Protein AF-0000000086131409 (afdb_homodimer)

Nearest PDB structures (foldseek):
  6akz-assembly1_A  TM=8.730E-01  e=2.284E-27  Candida albicans SC5314
  7twe-assembly1_A  TM=8.478E-01  e=1.803E-23  Yersinia pestis CO92
  2dbi-assembly1_A  TM=8.399E-01  e=1.684E-21  Escherichia coli
  2dbn-assembly1_A  TM=8.312E-01  e=1.770E-21  Escherichia coli
  2csg-assembly1_A  TM=8.083E-01  e=3.557E-21  Salmonella enterica subsp. enterica serovar Typhimurium str. LT2

Solvent-accessible surface area (backbone atoms only — not comparable to full-atom values): 61219 Å² total; per-residue (Å²): 126,73,70,57,62,68,69,62,69,54,94,57,73,59,56,40,62,68,61,46,17,52,45,54,49,61,60,30,60,95,26,58,68,40,38,50,52,31,50,47,55,47,51,53,52,40,54,55,48,44,53,52,40,53,73,49,41,55,74,54,49,32,70,45,46,49,91,43,70,82,36,65,83,57,36,52,62,39,52,54,36,26,72,58,22,30,31,35,37,33,38,60,51,38,54,54,70,57,27,51,50,31,52,52,50,29,50,50,44,45,52,73,30,43,92,65,53,73,56,40,50,42,32,18,61,36,47,39,68,48,52,53,44,52,39,52,44,45,51,61,10,23,59,53,53,51,46,49,39,21,56,59,44,59,74,47,49,75,85,65,83,58,50,80,55,57,42,50,27,38,69,47,45,33,59,65,68,43,43,33,35,44,57,44,80,62,63,48,50,90,59,42,50,72,72,44,85,58,26,11,38,85,84,39,44,45,43,75,55,95,84,45,72,56,60,31,33,21,57,62,30,25,49,29,67,70,28,61,72,10,31,44,59,36,42,59,57,45,38,40,49,58,24,37,48,83,71,50,54,90,49,41,54,68,17,50,63,78,37,42,32,45,84,32,49,16,75,61,33,42,59,57,64,47,63,22,40,27,36,36,26,44,29,62,55,70,57,60,47,46,26,32,38,60,35,26,69,61,52,46,45,45,63,70,51,47,50,49,46,46,63,78,64,80,79,69,77,78,77,44,58,87,40,93,79,42,49,71,66,51,47,50,52,47,51,53,59,65,33,63,85,31,46,40,71,47,86,73,60,55,32,46,43,68,47,44,39,86,36,32,48,22,38,46,33,43,81,82,40,53,80,62,41,52,88,56,26,48,27,54,58,75,81,45,41,33,18,18,36,38,38,29,35,38,64,28,37,31,37,70,40,71,60,65,81,70,62,92,77,57,78,60,64,92,70,72,72,59,34,39,38,34,49,48,49,32,18,43,33,26,59,62,39,32,56,49,35,34,53,32,36,35,20,57,77,56,24,40,36,30,65,41,52,39,49,80,48,74,58,62,40,37,44,52,86,44,68,84,62,61,51,70,66,55,26,36,72,57,19,37,66,60,14,25,36,17,51,54,72,44,75,79,43,55,36,94,86,45,56,34,57,58,53,67,63,82,76,79,84,73,71,84,70,74,84,68,78,81,69,78,77,80,79,77,77,84,71,82,71,81,73,75,80,72,75,72,71,81,60,85,73,78,80,71,72,57,45,63,14,32,15,49,31,50,43,48,32,36,31,34,56,35,59,75,47,54,71,64,62,39,76,129,127,74,70,58,64,68,69,63,69,55,95,58,73,59,56,40,60,70,62,46,17,52,45,55,50,62,61,30,62,96,26,59,67,39,37,50,51,32,50,48,54,46,53,55,53,39,55,56,47,43,52,50,40,52,73,49,41,55,72,55,49,31,71,44,46,49,90,41,71,83,36,64,82,59,35,52,63,37,51,56,34,27,70,58,22,30,31,36,37,33,37,59,51,39,54,53,69,57,29,50,50,32,49,52,50,29,51,50,43,46,53,76,30,43,92,65,53,73,56,39,50,42,30,20,60,34,46,39,67,46,52,52,45,52,38,51,43,45,51,60,10,24,58,52,54,51,46,49,39,21,57,58,43,60,74,47,48,73,86,66,83,58,53,81,54,59,42,51,27,39,70,48,46,33,57,65,70,42,43,33,35,42,56,46,80,63,63,47,51,90,57,42,51,73,70,44,85,55,28,13,36,87,83,40,40,44,44,73,54,95,85,44,69,56,61,31,33,22,56,61,29,24,50,28,66,70,29,61,73,10,31,44,58,35,43,58,59,45,38,41,49,58,25,36,49,85,70,50,57,90,49,40,54,68,16,53,62,77,36,43,31,46,84,32,48,17,73,61,33,42,60,58,64,45,63,22,41,27,37,36,27,44,31,60,53,71,58,60,46,48,27,32,37,60,34,25,70,60,53,47,46,45,64,69,50,47,50,50,46,44,64,76,63,79,79,69,78,77,78,44,58,88,39,90,81,41,48,72,65,50,46,50,53,47,52,52,60,66,33,62,86,30,45,41,72,48,88,71,61,53,32,47,43,67,46,43,39,85,36,32,48,22,38,45,33,43,82,80,39,52,80,62,41,50,87,55,28,46,30,54,60,73,81,45,43,31,17,19,36,40,38,30,34,39,63,29,36,31,37,66,41,70,61,63,81,69,63,94,76,55,77,61,66,92,69,73,71,58,34,39,39,34,49,47,50,31,19,43,33,24,62,63,37,31,55,49,34,33,52,31,38,36,20,57,78,56,24,39,37,30,64,41,52,39,51,80,47,75,56,63,39,39,46,53,86,45,68,84,63,63,51,71,67,55,26,37,72,57,19,37,66,59,14,26,36,15,50,56,72,43,75,79,43,53,37,94,85,44,54,32,56,59,55,68,61,81,77,79,84,72,71,82,70,74,82,68,76,80,68,75,78,78,78,77,76,84,68,82,69,78,74,74,78,72,74,72,69,79,60,85,74,76,80,69,73,57,44,64,13,29,15,49,31,51,45,48,33,35,31,35,57,35,60,74,48,55,72,65,62,40,76,127

Foldseek 3Di:
DPPQLCVCAPQDHDFDDPVLLVLLCVLQPPQLVLLLVLQQVLLVVLLVVLVVLLVQFQVLAAEEELVCLPPCVNVVVNLVSCQAQQKYKYAQLDDLVVLVVLVVQQLVQCLQCLVVAAQDDLLARFKGQAFFGSNNLLLLQFQSNLVVLLSVLVSFDAPDPPLLQVLWFSLAWAFDGGIKGKPDQPSSPPNHDPNPVQRNDSFDSQVPPPQGWDKWFFALAFCLCSDCQALVVLCQQSCLSNSRLVPRRLRHCRSPQNGQSAPFLAALHDGHDFQKKKKAWSAFDPQKWKWWQRGLSSVLSQLVSLQQKDFQDDDDDPPQQPDPPRDPVNVVRNCVRSNSVRMDGDPRGGSGRNQHDHNDTRMDICNSRVSNVCVSRIHTHPGGHRGMMMIGGSSIIMDMDRPDPPPPPPPPVPRPPIIMMDTTTTHIQHLVVLLQLLQQLVCLVQQAGRPSNCSVVPSNNRCNVRPPRDDPVSSCVNNNPSSCVSSLNDAFDADLVLQFGPHDSDDDPPDPPPPPPPPPPPPDDDDDDDPPDCPPPVPDPPPPTQRSSNSVSRLSSCCSSPVVPCCSPDRD/DPPQLCVCAPQDHDFDDPVLLVLLCVLQPPQLVLLLVLQQVLLVVLLVVLVVCLVQFQVLAEEEELVCLPPCVNVVVNLVSCQAQQKYKYAQLDDLVVLVVQVVQQLVQCLQCLVVAAQDDLLARFKGLAFFGSNNLLLLQFQSNLVVLLSVLVSFDAPDPPLLQVLWFSLAWAFDGGIKGKPDQPSSPPNHDPNPVQRNDSFDSQPPPPQGWDKWFFALAFCLCSDCQALVVLCQQSCLSNSRLVPRRLRHCRSPQPGQSAPFLAALHDGHDFQKKKKAWSAFDPQKWKWWQRGLSSVLSQLVSLQQKDFQDDDDDPPQQPDPPRDPVNVVRNCVRSNSVRMDGDPRGGSGRNQHDHNDTRMDICNSRVSNVCVSRIHTHPGGHRGMMMIGGSSIIMDMDRPDQPPVPPPPVPRPPIIMMDTTTTHIQHLSVLLQLLQQLVCLVQQAGRPSNCSVVPSNNRCNVRPPRDDPVSSCVNNNPSSCVSSLNDAFDADLVLQFGPHDSDDDPPDPPPPPPPPPPPPDCPDPPPPPPPPVPVPDPPPPTQRSSNSVSRLSSCCSSPVVPCCSPDRD

Radius of gyration: 32.6 Å; Cα contacts (8 Å, |Δi|>4): 2218; chains: 2; bounding box: 115×98×80 Å

pLDDT: mean 80.91, std 22.76, range [19.98, 98.81]

InterPro domains:
  IPR010856 Gig2-like [PF07350] (15-489)
  IPR010856 Gig2-like [PTHR30613] (1-563)
  IPR027443 Isopenicillin N synthase-like superfamily [G3DSA:2.60.120.330] (8-490)

Secondary structure (DSSP, 8-state):
----GGGTTSSSPPPPPTHHHHHHHHHTTT-HHHHHHHHHHHHHHHHHHHHHHHHHGGGGS-EEEGGGTT-HHHHHHHHHHHHHHSEEEEE-SS-HHHHHHHHHHHHHHHHHTGGGSPPPPTT-TTEE---S-HHHHHHHH-HHHHHHHHHHHTT----SS-GGG--EEEEEEE-----EEEE-TTTTGGG-----TT---TTT----STTS--EEEE-S-SGGGT-TTTTTTTTTTHHHHTT-GGG--TT-GGGGTT--S-SS--TT---S--SEEEEEESS-S-SEEEEEES-HHHHHHHHHHGGGEEESSPPPPSTTSSSTT--HHHHHHHHHHHSGGGEEE-SS--S--TT--TTSPEEEETTT-GGG-HHHH-EEPPPPPTT-EEEEETT-EEEEEE--S--TTS---SS---EEEEE--BEEEEHHHHHHHHHHHHHHHHTPPPGGG-TT---TT--TT-SS---HHHHHHHHHHHHHHHTTSSPPPB-TTSSSB-------------------------------------------S--HHHHHHHHHHHHHH-TT-GGGTS--/----GGGTTSSSPPPPPTHHHHHHHHHTTT-HHHHHHHHHHHHHHHHHHHHHHHHHGGGGS-EEEGGGTT-HHHHHHHHHHHHHHSEEEEE-SS-HHHHHHHHHHHHHHHHHTGGGSPPPPTT-TTEE---S-HHHHHHHH-HHHHHHHHHHHTT----SS-GGG--EEEEEEE-----EEEE-TTTTGGG-----TT---TTT-----TTS--EEEE-S-SGGGT-TTTTTTTTTTHHHHTT-GGG--TT-GGGGTT--S-SS--TT---S--SEEEEEESS-S-SEEEEEES-HHHHHHHHHHGGGEEESSPPPPSTTSSSTT--HHHHHHHHHHHSGGGEEE-SS--S--TT--TTSPEEEETTT-GGG-HHHH-EEPPPPPTT-EEEEETT-EEEEEE--S--TTS---SS---EEEEE--BEEEEHHHHHHHHHHHHHHHHTPPPGGG-TT---TT--TT-SS---HHHHHHHHHHHHHHHTTSSPPPB-TTSSSB-------------------------------------------S--HHHHHHHHHHHHHH-TT-GGGTS--

Organism: Cryphonectria parasitica (strain ATCC 38755 / EP155) (NCBI:txid660469)

Structure (mmCIF, N/CA/C/O backbone):
data_AF-0000000086131409-model_v1
#
loop_
_entity.id
_entity.type
_entity.pdbx_description
1 polymer 'Uncharacterized protein'
#
loop_
_atom_site.group_PDB
_atom_site.id
_atom_site.type_symbol
_atom_site.label_atom_id
_atom_site.label_alt_id
_atom_site.label_comp_id
_atom_site.label_asym_id
_atom_site.label_entity_id
_atom_site.label_seq_id
_atom_site.pdbx_PDB_ins_code
_atom_site.Cartn_x
_atom_site.Cartn_y
_atom_site.Cartn_z
_atom_site.occupancy
_atom_site.B_iso_or_equiv
_atom_site.auth_seq_id
_atom_site.auth_comp_id
_atom_site.auth_asym_id
_atom_site.auth_atom_id
_atom_site.pdbx_PDB_model_num
ATOM 1 N N . MET A 1 1 ? 11.695 1.793 26.516 1 26.72 1 MET A N 1
ATOM 2 C CA . MET A 1 1 ? 11.531 3.191 26.906 1 26.72 1 MET A CA 1
ATOM 3 C C . MET A 1 1 ? 11.336 4.078 25.672 1 26.72 1 MET A C 1
ATOM 5 O O . MET A 1 1 ? 12.062 3.947 24.688 1 26.72 1 MET A O 1
ATOM 9 N N . GLU A 1 2 ? 10.195 4.598 25.359 1 37.78 2 GLU A N 1
ATOM 10 C CA . GLU A 1 2 ? 9.828 5.48 24.25 1 37.78 2 GLU A CA 1
ATOM 11 C C . GLU A 1 2 ? 10.82 6.625 24.109 1 37.78 2 GLU A C 1
ATOM 13 O O . GLU A 1 2 ? 11.078 7.355 25.062 1 37.78 2 GLU A O 1
ATOM 18 N N . PRO A 1 3 ? 11.734 6.594 23.438 1 42.94 3 PRO A N 1
ATOM 19 C CA . PRO A 1 3 ? 12.484 7.848 23.531 1 42.94 3 PRO A CA 1
ATOM 20 C C . PRO A 1 3 ? 11.578 9.078 23.453 1 42.94 3 PRO A C 1
ATOM 22 O O . PRO A 1 3 ? 10.547 9.047 22.766 1 42.94 3 PRO A O 1
ATOM 25 N N . PRO A 1 4 ? 11.539 9.898 24.406 1 43.16 4 PRO A N 1
ATOM 26 C CA . PRO A 1 4 ? 10.734 11.125 24.359 1 43.16 4 PRO A CA 1
ATOM 27 C C . PRO A 1 4 ? 10.812 11.82 23 1 43.16 4 PRO A C 1
ATOM 29 O O . PRO A 1 4 ? 11.859 11.781 22.344 1 43.16 4 PRO A O 1
ATOM 32 N N . VAL A 1 5 ? 9.734 11.938 22.188 1 45.25 5 VAL A N 1
ATOM 33 C CA . VAL A 1 5 ? 9.633 12.828 21.031 1 45.25 5 VAL A CA 1
ATOM 34 C C . VAL A 1 5 ? 10.68 13.938 21.141 1 45.25 5 VAL A C 1
ATOM 36 O O . VAL A 1 5 ? 11.273 14.344 20.141 1 45.25 5 VAL A O 1
ATOM 39 N N . GLN A 1 6 ? 10.875 14.375 22.5 1 44.28 6 GLN A N 1
ATOM 40 C CA . GLN A 1 6 ? 11.758 15.492 22.828 1 44.28 6 GLN A CA 1
ATOM 41 C C . GLN A 1 6 ? 13.188 15.219 22.375 1 44.28 6 GLN A C 1
ATOM 43 O O . GLN A 1 6 ? 13.922 16.156 22.031 1 44.28 6 GLN A O 1
ATOM 48 N N . SER A 1 7 ? 13.32 13.891 22 1 56.94 7 SER A N 1
ATOM 49 C CA . SER A 1 7 ? 14.742 13.617 21.766 1 56.94 7 SER A CA 1
ATOM 50 C C . SER A 1 7 ? 15.109 13.828 20.297 1 56.94 7 SER A C 1
ATOM 52 O O . SER A 1 7 ? 16.25 14.156 19.984 1 56.94 7 SER A O 1
ATOM 54 N N . PHE A 1 8 ? 13.961 14.094 19.453 1 66.62 8 PHE A N 1
ATOM 55 C CA . PHE A 1 8 ? 14.367 14.18 18.047 1 66.62 8 PHE A CA 1
ATOM 56 C C . PHE A 1 8 ? 14.57 15.633 17.641 1 66.62 8 PHE A C 1
ATOM 58 O O . PHE A 1 8 ? 15.227 15.906 16.625 1 66.62 8 PHE A O 1
ATOM 65 N N . TYR A 1 9 ? 14.078 16.516 18.484 1 70.31 9 TYR A N 1
ATOM 66 C CA . TYR A 1 9 ? 14.055 17.891 18.016 1 70.31 9 TYR A CA 1
ATOM 67 C C . TYR A 1 9 ? 14.703 18.828 19.031 1 70.31 9 TYR A C 1
ATOM 69 O O . TYR A 1 9 ? 14.141 19.875 19.375 1 70.31 9 TYR A O 1
ATOM 77 N N . GLY A 1 10 ? 15.844 18.406 19.469 1 69 10 GLY A N 1
ATOM 78 C CA . GLY A 1 10 ? 16.641 19.172 20.406 1 69 10 GLY A CA 1
ATOM 79 C C . GLY A 1 10 ? 17.422 20.297 19.75 1 69 10 GLY A C 1
ATOM 80 O O . GLY A 1 10 ? 16.922 20.953 18.844 1 69 10 GLY A O 1
ATOM 81 N N . SER A 1 11 ? 18.578 20.5 20.234 1 73.81 11 SER A N 1
ATOM 82 C CA . SER A 1 11 ? 19.406 21.625 19.797 1 73.81 11 SER A CA 1
ATOM 83 C C . SER A 1 11 ? 20.047 21.359 18.453 1 73.81 11 SER A C 1
ATOM 85 O O . SER A 1 11 ? 20.344 22.297 17.703 1 73.81 11 SER A O 1
ATOM 87 N N . GLU A 1 12 ? 20.234 20.078 18.188 1 80.25 12 GLU A N 1
ATOM 88 C CA . GLU A 1 12 ? 20.875 19.75 16.906 1 80.25 12 GLU A CA 1
ATOM 89 C C . GLU A 1 12 ? 20.047 18.719 16.141 1 80.25 12 GLU A C 1
ATOM 91 O O . GLU A 1 12 ? 19.469 17.812 16.719 1 80.25 12 GLU A O 1
ATOM 96 N N . PRO A 1 13 ? 20.062 18.969 14.844 1 84.88 13 PRO A N 1
ATOM 97 C CA . PRO A 1 13 ? 19.359 17.969 14.031 1 84.88 13 PRO A CA 1
ATOM 98 C C . PRO A 1 13 ? 20.031 16.609 14.047 1 84.88 13 PRO A C 1
ATOM 100 O O . PRO A 1 13 ? 21.25 16.516 14.219 1 84.88 13 PRO A O 1
ATOM 103 N N . ILE A 1 14 ? 19.281 15.664 13.844 1 76.81 14 ILE A N 1
ATOM 104 C CA . ILE A 1 14 ? 19.781 14.297 13.883 1 76.81 14 ILE A CA 1
ATOM 105 C C . ILE A 1 14 ? 20.312 13.906 12.5 1 76.81 14 ILE A C 1
ATOM 107 O O . ILE A 1 14 ? 19.625 14.055 11.492 1 76.81 14 ILE A O 1
ATOM 111 N N . PRO A 1 15 ? 21.594 13.445 12.516 1 83.06 15 PRO A N 1
ATOM 112 C CA . PRO A 1 15 ? 22.078 12.922 11.234 1 83.06 15 PRO A CA 1
ATOM 113 C C . PRO A 1 15 ? 21.375 11.641 10.812 1 83.06 15 PRO A C 1
ATOM 115 O O . PRO A 1 15 ? 21.109 10.766 11.648 1 83.06 15 PRO A O 1
ATOM 118 N N . LEU A 1 16 ? 21 11.625 9.547 1 85.19 16 LEU A N 1
ATOM 119 C CA . LEU A 1 16 ? 20.344 10.461 8.961 1 85.19 16 LEU A CA 1
ATOM 120 C C . LEU A 1 16 ? 21.344 9.547 8.273 1 85.19 16 LEU A C 1
ATOM 122 O O . LEU A 1 16 ? 22.531 9.883 8.172 1 85.19 16 LEU A O 1
ATOM 126 N N . PRO A 1 17 ? 20.969 8.359 7.918 1 76.19 17 PRO A N 1
ATOM 127 C CA . PRO A 1 17 ? 21.875 7.461 7.184 1 76.19 17 PRO A CA 1
ATOM 128 C C . PRO A 1 17 ? 22.422 8.102 5.91 1 76.19 17 PRO A C 1
ATOM 130 O O . PRO A 1 17 ? 21.781 8.969 5.316 1 76.19 17 PRO A O 1
ATOM 133 N N . THR A 1 18 ? 23.547 7.602 5.434 1 78.88 18 THR A N 1
ATOM 134 C CA . THR A 1 18 ? 24.344 8.18 4.355 1 78.88 18 THR A CA 1
ATOM 135 C C . THR A 1 18 ? 23.516 8.258 3.066 1 78.88 18 THR A C 1
ATOM 137 O O . THR A 1 18 ? 23.734 9.156 2.244 1 78.88 18 THR A O 1
ATOM 140 N N . ARG A 1 19 ? 22.578 7.461 2.969 1 79.06 19 ARG A N 1
ATOM 141 C CA . ARG A 1 19 ? 21.797 7.43 1.737 1 79.06 19 ARG A CA 1
ATOM 142 C C . ARG A 1 19 ? 21.047 8.742 1.535 1 79.06 19 ARG A C 1
ATOM 144 O O . ARG A 1 19 ? 20.734 9.125 0.402 1 79.06 19 ARG A O 1
ATOM 151 N N . PHE A 1 20 ? 20.781 9.391 2.586 1 88.75 20 PHE A N 1
ATOM 152 C CA . PHE A 1 20 ? 20.016 10.633 2.447 1 88.75 20 PHE A CA 1
ATOM 153 C C . PHE A 1 20 ? 20.875 11.727 1.822 1 88.75 20 PHE A C 1
ATOM 155 O O . PHE A 1 20 ? 20.359 12.625 1.163 1 88.75 20 PHE A O 1
ATOM 162 N N . ALA A 1 21 ? 22.234 11.633 2.023 1 91.5 21 ALA A N 1
ATOM 163 C CA . ALA A 1 21 ? 23.094 12.531 1.269 1 91.5 21 ALA A CA 1
ATOM 164 C C . ALA A 1 21 ? 23 12.266 -0.23 1 91.5 21 ALA A C 1
ATOM 166 O O . ALA A 1 21 ? 22.969 13.203 -1.031 1 91.5 21 ALA A O 1
ATOM 167 N N . ASN A 1 22 ? 22.906 11 -0.576 1 85.88 22 ASN A N 1
ATOM 168 C CA . ASN A 1 22 ? 22.766 10.625 -1.979 1 85.88 22 ASN A CA 1
ATOM 169 C C . ASN A 1 22 ? 21.406 11.062 -2.545 1 85.88 22 ASN A C 1
ATOM 171 O O . ASN A 1 22 ? 21.328 11.5 -3.691 1 85.88 22 ASN A O 1
ATOM 175 N N . ILE A 1 23 ? 20.375 10.867 -1.74 1 90.56 23 ILE A N 1
ATOM 176 C CA . ILE A 1 23 ? 19.047 11.289 -2.16 1 90.56 23 ILE A CA 1
ATOM 177 C C . ILE A 1 23 ? 19.047 12.789 -2.439 1 90.56 23 ILE A C 1
ATOM 179 O O . ILE A 1 23 ? 18.547 13.234 -3.475 1 90.56 23 ILE A O 1
ATOM 183 N N . LYS A 1 24 ? 19.641 13.523 -1.551 1 95.75 24 LYS A N 1
ATOM 184 C CA . LYS A 1 24 ? 19.734 14.969 -1.73 1 95.75 24 LYS A CA 1
ATOM 185 C C . LYS A 1 24 ? 20.484 15.32 -3.006 1 95.75 24 LYS A C 1
ATOM 187 O O . LYS A 1 24 ? 20.047 16.172 -3.787 1 95.75 24 LYS A O 1
ATOM 192 N N . ARG A 1 25 ? 21.609 14.672 -3.262 1 94.69 25 ARG A N 1
ATOM 193 C CA . ARG A 1 25 ? 22.422 14.938 -4.449 1 94.69 25 ARG A CA 1
ATOM 194 C C . ARG A 1 25 ? 21.625 14.641 -5.723 1 94.69 25 ARG A C 1
ATOM 196 O O . ARG A 1 25 ? 21.656 15.43 -6.668 1 94.69 25 ARG A O 1
ATOM 203 N N . ARG A 1 26 ? 20.922 13.602 -5.703 1 91.12 26 ARG A N 1
ATOM 204 C CA . ARG A 1 26 ? 20.172 13.18 -6.883 1 91.12 26 ARG A CA 1
ATOM 205 C C . ARG A 1 26 ? 19.016 14.125 -7.16 1 91.12 26 ARG A C 1
ATOM 207 O O . ARG A 1 26 ? 18.688 14.414 -8.32 1 91.12 26 ARG A O 1
ATOM 214 N N . LEU A 1 27 ? 18.375 14.57 -6.152 1 95.25 27 LEU A N 1
ATOM 215 C CA . LEU A 1 27 ? 17.203 15.438 -6.27 1 95.25 27 LEU A CA 1
ATOM 216 C C . LEU A 1 27 ? 17.547 16.719 -7.012 1 95.25 27 LEU A C 1
ATOM 218 O O . LEU A 1 27 ? 16.719 17.266 -7.746 1 95.25 27 LEU A O 1
ATOM 222 N N . ILE A 1 28 ? 18.797 17.141 -6.871 1 96.5 28 ILE A N 1
ATOM 223 C CA . ILE A 1 28 ? 19.094 18.453 -7.418 1 96.5 28 ILE A CA 1
ATOM 224 C C . ILE A 1 28 ? 20.188 18.328 -8.477 1 96.5 28 ILE A C 1
ATOM 226 O O . ILE A 1 28 ? 20.781 19.328 -8.898 1 96.5 28 ILE A O 1
ATOM 230 N N . GLN A 1 29 ? 20.5 17.141 -8.828 1 94.75 29 GLN A N 1
ATOM 231 C CA . GLN A 1 29 ? 21.594 16.875 -9.766 1 94.75 29 GLN A CA 1
ATOM 232 C C . GLN A 1 29 ? 21.422 17.703 -11.047 1 94.75 29 GLN A C 1
ATOM 234 O O . GLN A 1 29 ? 20.375 17.625 -11.703 1 94.75 29 GLN A O 1
ATOM 239 N N . GLY A 1 30 ? 22.453 18.484 -11.336 1 96.44 30 GLY A N 1
ATOM 240 C CA . GLY A 1 30 ? 22.438 19.266 -12.555 1 96.44 30 GLY A CA 1
ATOM 241 C C . GLY A 1 30 ? 21.703 20.578 -12.414 1 96.44 30 GLY A C 1
ATOM 242 O O . GLY A 1 30 ? 21.609 21.359 -13.367 1 96.44 30 GLY A O 1
ATOM 243 N N . ARG A 1 31 ? 21.188 20.875 -11.219 1 97.56 31 ARG A N 1
ATOM 244 C CA . ARG A 1 31 ? 20.391 22.078 -11 1 97.56 31 ARG A CA 1
ATOM 245 C C . ARG A 1 31 ? 20.906 22.859 -9.805 1 97.56 31 ARG A C 1
ATOM 247 O O . ARG A 1 31 ? 20.141 23.594 -9.164 1 97.56 31 ARG A O 1
ATOM 254 N N . GLU A 1 32 ? 22.094 22.672 -9.477 1 97.75 32 GLU A N 1
ATOM 255 C CA . GLU A 1 32 ? 22.656 23.25 -8.273 1 97.75 32 GLU A CA 1
ATOM 256 C C . GLU A 1 32 ? 22.578 24.781 -8.312 1 97.75 32 GLU A C 1
ATOM 258 O O . GLU A 1 32 ? 22.172 25.406 -7.332 1 97.75 32 GLU A O 1
ATOM 263 N N . ALA A 1 33 ? 22.906 25.344 -9.438 1 97.69 33 ALA A N 1
ATOM 264 C CA . ALA A 1 33 ? 22.859 26.797 -9.578 1 97.69 33 ALA A CA 1
ATOM 265 C C . ALA A 1 33 ? 21.422 27.312 -9.484 1 97.69 33 ALA A C 1
ATOM 267 O O . ALA A 1 33 ? 21.172 28.359 -8.867 1 97.69 33 ALA A O 1
ATOM 268 N N . ALA A 1 34 ? 20.547 26.609 -10.125 1 98.25 34 ALA A N 1
ATOM 269 C CA . ALA A 1 34 ? 19.141 27 -10.094 1 98.25 34 ALA A CA 1
ATOM 270 C C . ALA A 1 34 ? 18.594 26.922 -8.68 1 98.25 34 ALA A C 1
ATOM 272 O O . ALA A 1 34 ? 17.781 27.766 -8.289 1 98.25 34 ALA A O 1
ATOM 273 N N . ILE A 1 35 ? 19 25.938 -7.945 1 98.56 35 ILE A N 1
ATOM 274 C CA . ILE A 1 35 ? 18.562 25.75 -6.57 1 98.56 35 ILE A CA 1
ATOM 275 C C . ILE A 1 35 ? 19.078 26.906 -5.703 1 98.56 35 ILE A C 1
ATOM 277 O O . ILE A 1 35 ? 18.328 27.438 -4.875 1 98.56 35 ILE A O 1
ATOM 281 N N . ALA A 1 36 ? 20.297 27.266 -5.898 1 98.25 36 ALA A N 1
ATOM 282 C CA . ALA A 1 36 ? 20.875 28.375 -5.152 1 98.25 36 ALA A CA 1
ATOM 283 C C . ALA A 1 36 ? 20.125 29.672 -5.434 1 98.25 36 ALA A C 1
ATOM 285 O O . ALA A 1 36 ? 19.828 30.438 -4.512 1 98.25 36 ALA A O 1
ATOM 286 N N . ASP A 1 37 ? 19.828 29.875 -6.676 1 98.44 37 ASP A N 1
ATOM 287 C CA . ASP A 1 37 ? 19.078 31.062 -7.051 1 98.44 37 ASP A CA 1
ATOM 288 C C . ASP A 1 37 ? 17.672 31.031 -6.457 1 98.44 37 ASP A C 1
ATOM 290 O O . ASP A 1 37 ? 17.156 32.062 -6.012 1 98.44 37 ASP A O 1
ATOM 294 N N . SER A 1 38 ? 17.094 29.906 -6.57 1 98.62 38 SER A N 1
ATOM 295 C CA . SER A 1 38 ? 15.75 29.719 -6.027 1 98.62 38 SER A CA 1
ATOM 296 C C . SER A 1 38 ? 15.703 30.047 -4.539 1 98.62 38 SER A C 1
ATOM 298 O O . SER A 1 38 ? 14.75 30.688 -4.074 1 98.62 38 SER A O 1
ATOM 300 N N . TRP A 1 39 ? 16.688 29.641 -3.816 1 98.69 39 TRP A N 1
ATOM 301 C CA . TRP A 1 39 ? 16.781 29.875 -2.381 1 98.69 39 TRP A CA 1
ATOM 302 C C . TRP A 1 39 ? 16.812 31.375 -2.086 1 98.69 39 TRP A C 1
ATOM 304 O O . TRP A 1 39 ? 16.109 31.859 -1.191 1 98.69 39 TRP A O 1
ATOM 314 N N . ARG A 1 40 ? 17.547 32.094 -2.812 1 98.25 40 ARG A N 1
ATOM 315 C CA . ARG A 1 40 ? 17.656 33.531 -2.609 1 98.25 40 ARG A CA 1
ATOM 316 C C . ARG A 1 40 ? 16.328 34.219 -2.869 1 98.25 40 ARG A C 1
ATOM 318 O O . ARG A 1 40 ? 15.898 35.094 -2.09 1 98.25 40 ARG A O 1
ATOM 325 N N . ARG A 1 41 ? 15.711 33.812 -3.945 1 98.56 41 ARG A N 1
ATOM 326 C CA . ARG A 1 41 ? 14.398 34.375 -4.246 1 98.56 41 ARG A CA 1
ATOM 327 C C . ARG A 1 41 ? 13.383 34.031 -3.16 1 98.56 41 ARG A C 1
ATOM 329 O O . ARG A 1 41 ? 12.539 34.844 -2.795 1 98.56 41 ARG A O 1
ATOM 336 N N . LEU A 1 42 ? 13.508 32.844 -2.668 1 98.81 42 LEU A N 1
ATOM 337 C CA . LEU A 1 42 ? 12.594 32.344 -1.637 1 98.81 42 LEU A CA 1
ATOM 338 C C . LEU A 1 42 ? 12.766 33.156 -0.345 1 98.81 42 LEU A C 1
ATOM 340 O O . LEU A 1 42 ? 11.781 33.531 0.295 1 98.81 42 LEU A O 1
ATOM 344 N N . LEU A 1 43 ? 14.008 33.375 0.088 1 98.56 43 LEU A N 1
ATOM 345 C CA . LEU A 1 43 ? 14.258 34.125 1.329 1 98.56 43 LEU A CA 1
ATOM 346 C C . LEU A 1 43 ? 13.719 35.531 1.248 1 98.56 43 LEU A C 1
ATOM 348 O O . LEU A 1 43 ? 13.18 36.062 2.229 1 98.56 43 LEU A O 1
ATOM 352 N N . ALA A 1 44 ? 13.844 36.125 0.11 1 97.94 44 ALA A N 1
ATOM 353 C CA . ALA A 1 44 ? 13.289 37.438 -0.078 1 97.94 44 ALA A CA 1
ATOM 354 C C . ALA A 1 44 ? 11.766 37.406 0.035 1 97.94 44 ALA A C 1
ATOM 356 O O . ALA A 1 44 ? 11.172 38.281 0.686 1 97.94 44 ALA A O 1
ATOM 357 N N . ALA A 1 45 ? 11.18 36.5 -0.611 1 98.31 45 ALA A N 1
ATOM 358 C CA . ALA A 1 45 ? 9.727 36.344 -0.565 1 98.31 45 ALA A CA 1
ATOM 359 C C . ALA A 1 45 ? 9.242 36.094 0.858 1 98.31 45 ALA A C 1
ATOM 361 O O . ALA A 1 45 ? 8.219 36.594 1.282 1 98.31 45 ALA A O 1
ATOM 362 N N . LEU A 1 46 ? 9.969 35.281 1.595 1 97.94 46 LEU A N 1
ATOM 363 C CA . LEU A 1 46 ? 9.602 34.906 2.957 1 97.94 46 LEU A CA 1
ATOM 364 C C . LEU A 1 46 ? 9.68 36.125 3.883 1 97.94 46 LEU A C 1
ATOM 366 O O . LEU A 1 46 ? 8.828 36.281 4.762 1 97.94 46 LEU A O 1
ATOM 370 N N . LYS A 1 47 ? 10.703 36.875 3.693 1 96.38 47 LYS A N 1
ATOM 371 C CA . LYS A 1 47 ? 10.844 38.062 4.508 1 96.38 47 LYS A CA 1
ATOM 372 C C . LYS A 1 47 ? 9.625 38.969 4.367 1 96.38 47 LYS A C 1
ATOM 374 O O . LYS A 1 47 ? 9.07 39.469 5.363 1 96.38 47 LYS A O 1
ATOM 379 N N . ALA A 1 48 ? 9.219 39.188 3.16 1 97.5 48 ALA A N 1
ATOM 380 C CA . ALA A 1 48 ? 8.047 40.031 2.898 1 97.5 48 ALA A CA 1
ATOM 381 C C . ALA A 1 48 ? 6.781 39.375 3.455 1 97.5 48 ALA A C 1
ATOM 383 O O . ALA A 1 48 ? 5.914 40.062 4.004 1 97.5 48 ALA A O 1
ATOM 384 N N . GLU A 1 49 ? 6.676 38.094 3.32 1 97.81 49 GLU A N 1
ATOM 385 C CA . GLU A 1 49 ? 5.492 37.344 3.764 1 97.81 49 GLU A CA 1
ATOM 386 C C . GLU A 1 49 ? 5.363 37.375 5.285 1 97.81 49 GLU A C 1
ATOM 388 O O . GLU A 1 49 ? 4.258 37.531 5.812 1 97.81 49 GLU A O 1
ATOM 393 N N . ILE A 1 50 ? 6.457 37.25 5.984 1 96 50 ILE A N 1
ATOM 394 C CA . ILE A 1 50 ? 6.438 37.281 7.441 1 96 50 ILE A CA 1
ATOM 395 C C . ILE A 1 50 ? 5.949 38.625 7.945 1 96 50 ILE A C 1
ATOM 397 O O . ILE A 1 50 ? 5.168 38.688 8.898 1 96 50 ILE A O 1
ATOM 401 N N . GLN A 1 51 ? 6.387 39.625 7.293 1 94.75 51 GLN A N 1
ATOM 402 C CA . GLN A 1 51 ? 5.906 40.969 7.641 1 94.75 51 GLN A CA 1
ATOM 403 C C . GLN A 1 51 ? 4.406 41.094 7.402 1 94.75 51 GLN A C 1
ATOM 405 O O . GLN A 1 51 ? 3.689 41.656 8.227 1 94.75 51 GLN A O 1
ATOM 410 N N . HIS A 1 52 ? 4.008 40.562 6.305 1 97.25 52 HIS A N 1
ATOM 411 C CA . HIS A 1 52 ? 2.59 40.562 5.965 1 97.25 52 HIS A CA 1
ATOM 412 C C . HIS A 1 52 ? 1.767 39.844 7.012 1 97.25 52 HIS A C 1
ATOM 414 O O . HIS A 1 52 ? 0.747 40.344 7.484 1 97.25 52 HIS A O 1
ATOM 420 N N . ILE A 1 53 ? 2.201 38.719 7.457 1 97.38 53 ILE A N 1
ATOM 421 C CA . ILE A 1 53 ? 1.496 37.875 8.43 1 97.38 53 ILE A CA 1
ATOM 422 C C . ILE A 1 53 ? 1.449 38.594 9.781 1 97.38 53 ILE A C 1
ATOM 424 O O . ILE A 1 53 ? 0.405 38.625 10.438 1 97.38 53 ILE A O 1
ATOM 428 N N . GLN A 1 54 ? 2.531 39.156 10.125 1 92.25 54 GLN A N 1
ATOM 429 C CA . GLN A 1 54 ? 2.611 39.844 11.406 1 92.25 54 GLN A CA 1
ATOM 430 C C . GLN A 1 54 ? 1.648 41.031 11.445 1 92.25 54 GLN A C 1
ATOM 432 O O . GLN A 1 54 ? 1.03 41.312 12.477 1 92.25 54 GLN A O 1
ATOM 437 N N . SER A 1 55 ? 1.525 41.656 10.359 1 94.44 55 SER A N 1
ATOM 438 C CA . SER A 1 55 ? 0.714 42.875 10.305 1 94.44 55 SER A CA 1
ATOM 439 C C . SER A 1 55 ? -0.774 42.531 10.312 1 94.44 55 SER A C 1
ATOM 441 O O . SER A 1 55 ? -1.588 43.312 10.812 1 94.44 55 SER A O 1
ATOM 443 N N . ARG A 1 56 ? -1.175 41.406 9.883 1 95 56 ARG A N 1
ATOM 444 C CA . ARG A 1 56 ? -2.59 41.125 9.672 1 95 56 ARG A CA 1
ATOM 445 C C . ARG A 1 56 ? -3.104 40.125 10.695 1 95 56 ARG A C 1
ATOM 447 O O . ARG A 1 56 ? -4.277 40.156 11.078 1 95 56 ARG A O 1
ATOM 454 N N . GLY A 1 57 ? -2.26 39.219 11.156 1 91.88 57 GLY A N 1
ATOM 455 C CA . GLY A 1 57 ? -2.6 38.281 12.195 1 91.88 57 GLY A CA 1
ATOM 456 C C . GLY A 1 57 ? -3.775 37.375 11.82 1 91.88 57 GLY A C 1
ATOM 457 O O . GLY A 1 57 ? -3.797 36.781 10.742 1 91.88 57 GLY A O 1
ATOM 458 N N . ALA A 1 58 ? -4.758 37.312 12.711 1 87.62 58 ALA A N 1
ATOM 459 C CA . ALA A 1 58 ? -5.891 36.406 12.578 1 87.62 58 ALA A CA 1
ATOM 460 C C . ALA A 1 58 ? -6.801 36.812 11.422 1 87.62 58 ALA A C 1
ATOM 462 O O . ALA A 1 58 ? -7.602 36.031 10.938 1 87.62 58 ALA A O 1
ATOM 463 N N . ASP A 1 59 ? -6.629 38.031 10.922 1 92.31 59 ASP A N 1
ATOM 464 C CA . ASP A 1 59 ? -7.43 38.531 9.812 1 92.31 59 ASP A CA 1
ATOM 465 C C . ASP A 1 59 ? -7.129 37.75 8.531 1 92.31 59 ASP A C 1
ATOM 467 O O . ASP A 1 59 ? -7.898 37.812 7.566 1 92.31 59 ASP A O 1
ATOM 471 N N . LEU A 1 60 ? -6.109 37.031 8.555 1 96.06 60 LEU A N 1
ATOM 472 C CA . LEU A 1 60 ? -5.699 36.312 7.367 1 96.06 60 LEU A CA 1
ATOM 473 C C . LEU A 1 60 ? -6.523 35.031 7.203 1 96.06 60 LEU A C 1
ATOM 475 O O . LEU A 1 60 ? -6.52 34.406 6.137 1 96.06 60 LEU A O 1
ATOM 479 N N . ILE A 1 61 ? -7.227 34.594 8.258 1 96.81 61 ILE A N 1
ATOM 480 C CA . ILE A 1 61 ? -7.98 33.375 8.211 1 96.81 61 ILE A CA 1
ATOM 481 C C . ILE A 1 61 ? -9.398 33.625 7.723 1 96.81 61 ILE A C 1
ATOM 483 O O . ILE A 1 61 ? -10.219 34.219 8.445 1 96.81 61 ILE A O 1
ATOM 487 N N . PRO A 1 62 ? -9.648 33.219 6.484 1 98 62 PRO A N 1
ATOM 488 C CA . PRO A 1 62 ? -11.008 33.469 5.988 1 98 62 PRO A CA 1
ATOM 489 C C . PRO A 1 62 ? -12.062 32.688 6.746 1 98 62 PRO A C 1
ATOM 491 O O . PRO A 1 62 ? -11.82 31.531 7.133 1 98 62 PRO A O 1
ATOM 494 N N . THR A 1 63 ? -13.172 33.312 7 1 97.69 63 THR A N 1
ATOM 495 C CA . THR A 1 63 ? -14.297 32.719 7.723 1 97.69 63 THR A CA 1
ATOM 496 C C . THR A 1 63 ? -15.586 32.844 6.91 1 97.69 63 THR A C 1
ATOM 498 O O . THR A 1 63 ? -15.836 33.875 6.281 1 97.69 63 THR A O 1
ATOM 501 N N . ILE A 1 64 ? -16.312 31.828 6.84 1 98.56 64 ILE A N 1
ATOM 502 C CA . ILE A 1 64 ? -17.609 31.812 6.152 1 98.56 64 ILE A CA 1
ATOM 503 C C . ILE A 1 64 ? -18.609 31.016 6.973 1 98.56 64 ILE A C 1
ATOM 505 O O . ILE A 1 64 ? -18.25 30.078 7.68 1 98.56 64 ILE A O 1
ATOM 509 N N . HIS A 1 65 ? -19.859 31.484 7.02 1 98.38 65 HIS A N 1
ATOM 510 C CA . HIS A 1 65 ? -20.922 30.719 7.648 1 98.38 65 HIS A CA 1
ATOM 511 C C . HIS A 1 65 ? -21.391 29.578 6.742 1 98.38 65 HIS A C 1
ATOM 513 O O . HIS A 1 65 ? -21.484 29.75 5.527 1 98.38 65 HIS A O 1
ATOM 519 N N . PHE A 1 66 ? -21.688 28.469 7.355 1 98.5 66 PHE A N 1
ATOM 520 C CA . PHE A 1 66 ? -22.172 27.312 6.617 1 98.5 66 PHE A CA 1
ATOM 521 C C . PHE A 1 66 ? -23.359 27.688 5.73 1 98.5 66 PHE A C 1
ATOM 523 O O . PHE A 1 66 ? -23.469 27.219 4.602 1 98.5 66 PHE A O 1
ATOM 530 N N . SER A 1 67 ? -24.156 28.531 6.188 1 97.56 67 SER A N 1
ATOM 531 C CA . SER A 1 67 ? -25.344 28.938 5.453 1 97.56 67 SER A CA 1
ATOM 532 C C . SER A 1 67 ? -24.984 29.719 4.188 1 97.56 67 SER A C 1
ATOM 534 O O . SER A 1 67 ? -25.812 29.891 3.301 1 97.56 67 SER A O 1
ATOM 536 N N . ASP A 1 68 ? -23.734 30.141 4.078 1 98.06 68 ASP A N 1
ATOM 537 C CA . ASP A 1 68 ? -23.344 31.031 2.994 1 98.06 68 ASP A CA 1
ATOM 538 C C . ASP A 1 68 ? -22.453 30.312 1.978 1 98.06 68 ASP A C 1
ATOM 540 O O . ASP A 1 68 ? -21.953 30.938 1.037 1 98.06 68 ASP A O 1
ATOM 544 N N . ILE A 1 69 ? -22.234 29.016 2.088 1 97.69 69 ILE A N 1
ATOM 545 C CA . ILE A 1 69 ? -21.219 28.359 1.271 1 97.69 69 ILE A CA 1
ATOM 546 C C . ILE A 1 69 ? -21.719 28.234 -0.169 1 97.69 69 ILE A C 1
ATOM 548 O O . ILE A 1 69 ? -20.938 27.938 -1.076 1 97.69 69 ILE A O 1
ATOM 552 N N . ASP A 1 70 ? -23.078 28.5 -0.397 1 96.38 70 ASP A N 1
ATOM 553 C CA . ASP A 1 70 ? -23.625 28.438 -1.749 1 96.38 70 ASP A CA 1
ATOM 554 C C . ASP A 1 70 ? -23.719 29.828 -2.359 1 96.38 70 ASP A C 1
ATOM 556 O O . ASP A 1 70 ? -24.172 30 -3.494 1 96.38 70 ASP A O 1
ATOM 560 N N . ASP A 1 71 ? -23.312 30.875 -1.657 1 97.31 71 ASP A N 1
ATOM 561 C CA . ASP A 1 71 ? -23.328 32.25 -2.143 1 97.31 71 ASP A CA 1
ATOM 562 C C . ASP A 1 71 ? -22.031 32.594 -2.881 1 97.31 71 ASP A C 1
ATOM 564 O O . ASP A 1 71 ? -21.016 32.875 -2.254 1 97.31 71 ASP A O 1
ATOM 568 N N . PRO A 1 72 ? -22.094 32.688 -4.148 1 95.81 72 PRO A N 1
ATOM 569 C CA . PRO A 1 72 ? -20.875 32.906 -4.922 1 95.81 72 PRO A CA 1
ATOM 570 C C . PRO A 1 72 ? -20.156 34.219 -4.523 1 95.81 72 PRO A C 1
ATOM 572 O O . PRO A 1 72 ? -18.922 34.281 -4.57 1 95.81 72 PRO A O 1
ATOM 575 N N . ALA A 1 73 ? -20.922 35.188 -4.176 1 96.81 73 ALA A N 1
ATOM 576 C CA . ALA A 1 73 ? -20.344 36.469 -3.816 1 96.81 73 ALA A CA 1
ATOM 577 C C . ALA A 1 73 ? -19.484 36.375 -2.551 1 96.81 73 ALA A C 1
ATOM 579 O O . ALA A 1 73 ? -18.484 37.062 -2.404 1 96.81 73 ALA A O 1
ATOM 580 N N . LYS A 1 74 ? -19.875 35.5 -1.688 1 97.62 74 LYS A N 1
ATOM 581 C CA . LYS A 1 74 ? -19.125 35.281 -0.446 1 97.62 74 LYS A CA 1
ATOM 582 C C . LYS A 1 74 ? -18.047 34.219 -0.627 1 97.62 74 LYS A C 1
ATOM 584 O O . LYS A 1 74 ? -16.984 34.312 0.001 1 97.62 74 LYS A O 1
ATOM 589 N N . VAL A 1 75 ? -18.281 33.312 -1.464 1 97.88 75 VAL A N 1
ATOM 590 C CA . VAL A 1 75 ? -17.375 32.188 -1.658 1 97.88 75 VAL A CA 1
ATOM 591 C C . VAL A 1 75 ? -16.141 32.656 -2.422 1 97.88 75 VAL A C 1
ATOM 593 O O . VAL A 1 75 ? -15.023 32.219 -2.141 1 97.88 75 VAL A O 1
ATOM 596 N N . ALA A 1 76 ? -16.25 33.5 -3.361 1 97.31 76 ALA A N 1
ATOM 597 C CA . ALA A 1 76 ? -15.133 33.938 -4.215 1 97.31 76 ALA A CA 1
ATOM 598 C C . ALA A 1 76 ? -13.992 34.5 -3.381 1 97.31 76 ALA A C 1
ATOM 600 O O . ALA A 1 76 ? -12.852 34.062 -3.473 1 97.31 76 ALA A O 1
ATOM 601 N N . PRO A 1 77 ? -14.305 35.562 -2.57 1 97.5 77 PRO A N 1
ATOM 602 C CA . PRO A 1 77 ? -13.211 36.094 -1.744 1 97.5 77 PRO A CA 1
ATOM 603 C C . PRO A 1 77 ? -12.703 35.062 -0.73 1 97.5 77 PRO A C 1
ATOM 605 O O . PRO A 1 77 ? -11.508 35.031 -0.421 1 97.5 77 PRO A O 1
ATOM 608 N N . PHE A 1 78 ? -13.578 34.281 -0.22 1 98 78 PHE A N 1
ATOM 609 C CA . PHE A 1 78 ? -13.203 33.219 0.7 1 98 78 PHE A CA 1
ATOM 610 C C . PHE A 1 78 ? -12.195 32.281 0.052 1 98 78 PHE A C 1
ATOM 612 O O . PHE A 1 78 ? -11.156 31.953 0.644 1 98 78 PHE A O 1
ATOM 619 N N . GLU A 1 79 ? -12.5 31.75 -1.126 1 98.06 79 GLU A N 1
ATOM 620 C CA . GLU A 1 79 ? -11.641 30.828 -1.867 1 98.06 79 GLU A CA 1
ATOM 621 C C . GLU A 1 79 ? -10.266 31.453 -2.133 1 98.06 79 GLU A C 1
ATOM 623 O O . GLU A 1 79 ? -9.25 30.766 -2.006 1 98.06 79 GLU A O 1
ATOM 628 N N . GLN A 1 80 ? -10.297 32.688 -2.561 1 97.69 80 GLN A N 1
ATOM 629 C CA . GLN A 1 80 ? -9.039 33.375 -2.834 1 97.69 80 GLN A CA 1
ATOM 630 C C . GLN A 1 80 ? -8.133 33.375 -1.604 1 97.69 80 GLN A C 1
ATOM 632 O O . GLN A 1 80 ? -6.949 33.062 -1.7 1 97.69 80 GLN A O 1
ATOM 637 N N . ASP A 1 81 ? -8.711 33.719 -0.486 1 98.06 81 ASP A N 1
ATOM 638 C CA . ASP A 1 81 ? -7.934 33.781 0.749 1 98.06 81 ASP A CA 1
ATOM 639 C C . ASP A 1 81 ? -7.512 32.375 1.186 1 98.06 81 ASP A C 1
ATOM 641 O O . ASP A 1 81 ? -6.387 32.156 1.648 1 98.06 81 ASP A O 1
ATOM 645 N N . LEU A 1 82 ? -8.406 31.406 1.123 1 98.38 82 LEU A N 1
ATOM 646 C CA . LEU A 1 82 ? -8.07 30.031 1.472 1 98.38 82 LEU A CA 1
ATOM 647 C C . LEU A 1 82 ? -6.887 29.531 0.649 1 98.38 82 LEU A C 1
ATOM 649 O O . LEU A 1 82 ? -5.965 28.922 1.188 1 98.38 82 LEU A O 1
ATOM 653 N N . LYS A 1 83 ? -6.883 29.766 -0.623 1 97.75 83 LYS A N 1
ATOM 654 C CA . LYS A 1 83 ? -5.809 29.312 -1.504 1 97.75 83 LYS A CA 1
ATOM 655 C C . LYS A 1 83 ? -4.496 30.016 -1.177 1 97.75 83 LYS A C 1
ATOM 657 O O . LYS A 1 83 ? -3.42 29.438 -1.316 1 97.75 83 LYS A O 1
ATOM 662 N N . ARG A 1 84 ? -4.652 31.25 -0.752 1 97.56 84 ARG A N 1
ATOM 663 C CA . ARG A 1 84 ? -3.453 32 -0.436 1 97.56 84 ARG A CA 1
ATOM 664 C C . ARG A 1 84 ? -2.877 31.594 0.914 1 97.56 84 ARG A C 1
ATOM 666 O O . ARG A 1 84 ? -1.667 31.406 1.045 1 97.56 84 ARG A O 1
ATOM 673 N N . TYR A 1 85 ? -3.754 31.375 1.936 1 98.31 85 TYR A N 1
ATOM 674 C CA . TYR A 1 85 ? -3.277 31.266 3.311 1 98.31 85 TYR A CA 1
ATOM 675 C C . TYR A 1 85 ? -3.385 29.828 3.807 1 98.31 85 TYR A C 1
ATOM 677 O O . TYR A 1 85 ? -2.791 29.469 4.828 1 98.31 85 TYR A O 1
ATOM 685 N N . GLY A 1 86 ? -4.117 28.969 3.156 1 98.19 86 GLY A N 1
ATOM 686 C CA . GLY A 1 86 ? -4.113 27.531 3.369 1 98.19 86 GLY A CA 1
ATOM 687 C C . GLY A 1 86 ? -4.965 27.109 4.547 1 98.19 86 GLY A C 1
ATOM 688 O O . GLY A 1 86 ? -4.965 25.922 4.918 1 98.19 86 GLY A O 1
ATOM 689 N N . VAL A 1 87 ? -5.727 28 5.176 1 98.12 87 VAL A N 1
ATOM 690 C CA . VAL A 1 87 ? -6.551 27.719 6.348 1 98.12 87 VAL A CA 1
ATOM 691 C C . VAL A 1 87 ? -7.871 28.469 6.242 1 98.12 87 VAL A C 1
ATOM 693 O O . VAL A 1 87 ? -7.93 29.547 5.637 1 98.12 87 VAL A O 1
ATOM 696 N N . ALA A 1 88 ? -8.922 27.859 6.848 1 98.12 88 ALA A N 1
ATOM 697 C CA . ALA A 1 88 ? -10.219 28.531 6.828 1 98.12 88 ALA A CA 1
ATOM 698 C C . ALA A 1 88 ? -11.109 28.031 7.965 1 98.12 88 ALA A C 1
ATOM 700 O O . ALA A 1 88 ? -10.883 26.953 8.508 1 98.12 88 ALA A O 1
ATOM 701 N N . LEU A 1 89 ? -12 28.859 8.289 1 97.56 89 LEU A N 1
ATOM 702 C CA . LEU A 1 89 ? -12.992 28.562 9.32 1 97.56 89 LEU A CA 1
ATOM 703 C C . LEU A 1 89 ? -14.406 28.594 8.742 1 97.56 89 LEU A C 1
ATOM 705 O O . LEU A 1 89 ? -14.797 29.578 8.109 1 97.56 89 LEU A O 1
ATOM 709 N N . VAL A 1 90 ? -15.148 27.531 8.891 1 98.69 90 VAL A N 1
ATOM 710 C CA . VAL A 1 90 ? -16.562 27.484 8.555 1 98.69 90 VAL A CA 1
ATOM 711 C C . VAL A 1 90 ? -17.406 27.469 9.828 1 98.69 90 VAL A C 1
ATOM 713 O O . VAL A 1 90 ? -17.344 26.531 10.617 1 98.69 90 VAL A O 1
ATOM 716 N N . ARG A 1 91 ? -18.188 28.484 10.016 1 98 91 ARG A N 1
ATOM 717 C CA . ARG A 1 91 ? -18.969 28.672 11.234 1 98 91 ARG A CA 1
ATOM 718 C C . ARG A 1 91 ? -20.312 27.938 11.141 1 98 91 ARG A C 1
ATOM 720 O O . ARG A 1 91 ? -20.938 27.906 10.086 1 98 91 ARG A O 1
ATOM 727 N N . GLY A 1 92 ? -20.656 27.344 12.211 1 98 92 GLY A N 1
ATOM 728 C CA . GLY A 1 92 ? -22.016 26.844 12.367 1 98 92 GLY A CA 1
ATOM 729 C C . GLY A 1 92 ? -22.312 25.656 11.477 1 98 92 GLY A C 1
ATOM 730 O O . GLY A 1 92 ? -23.391 25.562 10.891 1 98 92 GLY A O 1
ATOM 731 N N . VAL A 1 93 ? -21.422 24.75 11.297 1 98.56 93 VAL A N 1
ATOM 732 C CA . VAL A 1 93 ? -21.641 23.562 10.469 1 98.56 93 VAL A CA 1
ATOM 733 C C . VAL A 1 93 ? -22.625 22.625 11.148 1 98.56 93 VAL A C 1
ATOM 735 O O . VAL A 1 93 ? -23.469 22 10.484 1 98.56 93 VAL A O 1
ATOM 738 N N . VAL A 1 94 ? -22.469 22.469 12.422 1 98.12 94 VAL A N 1
ATOM 739 C CA . VAL A 1 94 ? -23.391 21.688 13.234 1 98.12 94 VAL A CA 1
ATOM 740 C C . VAL A 1 94 ? -23.969 22.562 14.344 1 98.12 94 VAL A C 1
ATOM 742 O O . VAL A 1 94 ? -23.297 23.438 14.883 1 98.12 94 VAL A O 1
ATOM 745 N N . SER A 1 95 ? -25.234 22.297 14.727 1 97.12 95 SER A N 1
ATOM 746 C CA . SER A 1 95 ? -25.875 23.109 15.742 1 97.12 95 SER A CA 1
ATOM 747 C C . SER A 1 95 ? -25.312 22.828 17.125 1 97.12 95 SER A C 1
ATOM 749 O O . SER A 1 95 ? -24.812 21.734 17.391 1 97.12 95 SER A O 1
ATOM 751 N N . GLN A 1 96 ? -25.422 23.812 17.953 1 94.06 96 GLN A N 1
ATOM 752 C CA . GLN A 1 96 ? -24.953 23.672 19.344 1 94.06 96 GLN A CA 1
ATOM 753 C C . GLN A 1 96 ? -25.734 22.578 20.062 1 94.06 96 GLN A C 1
ATOM 755 O O . GLN A 1 96 ? -25.172 21.844 20.875 1 94.06 96 GLN A O 1
ATOM 760 N N . THR A 1 97 ? -26.969 22.484 19.781 1 95.38 97 THR A N 1
ATOM 761 C CA . THR A 1 97 ? -27.797 21.453 20.406 1 95.38 97 THR A CA 1
ATOM 762 C C . THR A 1 97 ? -27.266 20.062 20.062 1 95.38 97 THR A C 1
ATOM 764 O O . THR A 1 97 ? -27.188 19.188 20.922 1 95.38 97 THR A O 1
ATOM 767 N N . GLN A 1 98 ? -26.984 19.922 18.859 1 95.88 98 GLN A N 1
ATOM 768 C CA . GLN A 1 98 ? -26.453 18.641 18.406 1 95.88 98 GLN A CA 1
ATOM 769 C C . GLN A 1 98 ? -25.109 18.344 19.047 1 95.88 98 GLN A C 1
ATOM 771 O O . GLN A 1 98 ? -24.844 17.203 19.453 1 95.88 98 GLN A O 1
ATOM 776 N N . THR A 1 99 ? -24.234 19.312 19.125 1 96.19 99 THR A N 1
ATOM 777 C CA . THR A 1 99 ? -22.922 19.078 19.719 1 96.19 99 THR A CA 1
ATOM 778 C C . THR A 1 99 ? -23.047 18.719 21.203 1 96.19 99 THR A C 1
ATOM 780 O O . THR A 1 99 ? -22.312 17.891 21.703 1 96.19 99 THR A O 1
ATOM 783 N N . GLU A 1 100 ? -23.938 19.312 21.875 1 94.25 100 GLU A N 1
ATOM 784 C CA . GLU A 1 100 ? -24.188 18.984 23.281 1 94.25 100 GLU A CA 1
ATOM 785 C C . GLU A 1 100 ? -24.625 17.531 23.438 1 94.25 100 GLU A C 1
ATOM 787 O O . GLU A 1 100 ? -24.188 16.844 24.359 1 94.25 100 GLU A O 1
ATOM 792 N N . THR A 1 101 ? -25.453 17.141 22.562 1 95.81 101 THR A N 1
ATOM 793 C CA . THR A 1 101 ? -25.891 15.758 22.578 1 95.81 101 THR A CA 1
ATOM 794 C C . THR A 1 101 ? -24.719 14.812 22.375 1 95.81 101 THR A C 1
ATOM 796 O O . THR A 1 101 ? -24.578 13.812 23.078 1 95.81 101 THR A O 1
ATOM 799 N N . TRP A 1 102 ? -23.891 15.133 21.422 1 96.38 102 TRP A N 1
ATOM 800 C CA . TRP A 1 102 ? -22.734 14.297 21.125 1 96.38 102 TRP A CA 1
ATOM 801 C C . TRP A 1 102 ? -21.766 14.258 22.312 1 96.38 102 TRP A C 1
ATOM 803 O O . TRP A 1 102 ? -21.172 13.219 22.594 1 96.38 102 TRP A O 1
ATOM 813 N N . ILE A 1 103 ? -21.547 15.398 22.953 1 93.81 103 ILE A N 1
ATOM 814 C CA . ILE A 1 103 ? -20.688 15.461 24.125 1 93.81 103 ILE A CA 1
ATOM 815 C C . ILE A 1 103 ? -21.219 14.523 25.203 1 93.81 103 ILE A C 1
ATOM 817 O O . ILE A 1 103 ? -20.469 13.734 25.781 1 93.81 103 ILE A O 1
ATOM 821 N N . ARG A 1 104 ? -22.516 14.602 25.469 1 93.94 104 ARG A N 1
ATOM 822 C CA . ARG A 1 104 ? -23.141 13.766 26.5 1 93.94 104 ARG A CA 1
ATOM 823 C C . ARG A 1 104 ? -22.984 12.281 26.156 1 93.94 104 ARG A C 1
ATOM 825 O O . ARG A 1 104 ? -22.578 11.492 27.016 1 93.94 104 ARG A O 1
ATOM 832 N N . GLN A 1 105 ? -23.297 11.953 24.953 1 95.62 105 GLN A N 1
ATOM 833 C CA . GLN A 1 105 ? -23.219 10.562 24.531 1 95.62 105 GLN A CA 1
ATOM 834 C C . GLN A 1 105 ? -21.797 10.023 24.609 1 95.62 105 GLN A C 1
ATOM 836 O O . GLN A 1 105 ? -21.578 8.883 25.016 1 95.62 105 GLN A O 1
ATOM 841 N N . THR A 1 106 ? -20.875 10.797 24.188 1 95.31 106 THR A N 1
ATOM 842 C CA . THR A 1 106 ? -19.484 10.383 24.172 1 95.31 106 THR A CA 1
ATOM 843 C C . THR A 1 106 ? -18.953 10.273 25.609 1 95.31 106 THR A C 1
ATOM 845 O O . THR A 1 106 ? -18.203 9.344 25.922 1 95.31 106 THR A O 1
ATOM 848 N N . ARG A 1 107 ? -19.297 11.203 26.453 1 92.25 107 ARG A N 1
ATOM 849 C CA . ARG A 1 107 ? -18.922 11.117 27.859 1 92.25 107 ARG A CA 1
ATOM 850 C C . ARG A 1 107 ? -19.453 9.844 28.484 1 92.25 107 ARG A C 1
ATOM 852 O O . ARG A 1 107 ? -18.75 9.164 29.234 1 92.25 107 ARG A O 1
ATOM 859 N N . GLU A 1 108 ? -20.688 9.578 28.266 1 93.88 108 GLU A N 1
ATOM 860 C CA . GLU A 1 108 ? -21.297 8.352 28.766 1 93.88 108 GLU A CA 1
ATOM 861 C C . GLU A 1 108 ? -20.562 7.113 28.25 1 93.88 108 GLU A C 1
ATOM 863 O O . GLU A 1 108 ? -20.328 6.172 29.016 1 93.88 108 GLU A O 1
ATOM 868 N N . TYR A 1 109 ? -20.266 7.125 27 1 95.69 109 TYR A N 1
ATOM 869 C CA . TYR A 1 109 ? -19.531 6.023 26.391 1 95.69 109 TYR A CA 1
ATOM 870 C C . TYR A 1 109 ? -18.188 5.797 27.062 1 95.69 109 TYR A C 1
ATOM 872 O O . TYR A 1 109 ? -17.844 4.664 27.391 1 95.69 109 TYR A O 1
ATOM 880 N N . ILE A 1 110 ? -17.453 6.875 27.297 1 92.94 110 ILE A N 1
ATOM 881 C CA . ILE A 1 110 ? -16.141 6.789 27.906 1 92.94 110 ILE A CA 1
ATOM 882 C C . ILE A 1 110 ? -16.266 6.324 29.344 1 92.94 110 ILE A C 1
ATOM 884 O O . ILE A 1 110 ? -15.516 5.445 29.797 1 92.94 110 ILE A O 1
ATOM 888 N N . THR A 1 111 ? -17.234 6.848 30.047 1 90.62 111 THR A N 1
ATOM 889 C CA . THR A 1 111 ? -17.438 6.484 31.438 1 90.62 111 THR A CA 1
ATOM 890 C C . THR A 1 111 ? -17.812 5.012 31.562 1 90.62 111 THR A C 1
ATOM 892 O O . THR A 1 111 ? -17.312 4.309 32.438 1 90.62 111 THR A O 1
ATOM 895 N N . ARG A 1 112 ? -18.609 4.605 30.734 1 93.25 112 ARG A N 1
ATOM 896 C CA . ARG A 1 112 ? -19.094 3.229 30.75 1 93.25 112 ARG A CA 1
ATOM 897 C C . ARG A 1 112 ? -17.969 2.248 30.453 1 93.25 112 ARG A C 1
ATOM 899 O O . ARG A 1 112 ? -17.953 1.133 30.984 1 93.25 112 ARG A O 1
ATOM 906 N N . ASN A 1 113 ? -17.062 2.65 29.609 1 93.75 113 ASN A N 1
ATOM 907 C CA . ASN A 1 113 ? -16.016 1.735 29.141 1 93.75 113 ASN A CA 1
ATOM 908 C C . ASN A 1 113 ? -14.656 2.09 29.734 1 93.75 113 ASN A C 1
ATOM 910 O O . ASN A 1 113 ? -13.625 1.689 29.188 1 93.75 113 ASN A O 1
ATOM 914 N N . ARG A 1 114 ? -14.57 2.842 30.766 1 88.75 114 ARG A N 1
ATOM 915 C CA . ARG A 1 114 ? -13.352 3.42 31.328 1 88.75 114 ARG A CA 1
ATOM 916 C C . ARG A 1 114 ? -12.328 2.336 31.641 1 88.75 114 ARG A C 1
ATOM 918 O O . ARG A 1 114 ? -11.125 2.553 31.516 1 88.75 114 ARG A O 1
ATOM 925 N N . ASP A 1 115 ? -12.766 1.176 31.984 1 87.31 115 ASP A N 1
ATOM 926 C CA . ASP A 1 115 ? -11.875 0.095 32.406 1 87.31 115 ASP A CA 1
ATOM 927 C C . ASP A 1 115 ? -11.141 -0.506 31.203 1 87.31 115 ASP A C 1
ATOM 929 O O . ASP A 1 115 ? -10.141 -1.207 31.375 1 87.31 115 ASP A O 1
ATOM 933 N N . HIS A 1 116 ? -11.672 -0.21 30.047 1 87.81 116 HIS A N 1
ATOM 934 C CA . HIS A 1 116 ? -11.07 -0.762 28.844 1 87.81 116 HIS A CA 1
ATOM 935 C C . HIS A 1 116 ? -10.266 0.296 28.094 1 87.81 116 HIS A C 1
ATOM 937 O O . HIS A 1 116 ? -9.664 0.008 27.047 1 87.81 116 HIS A O 1
ATOM 943 N N . ILE A 1 117 ? -10.289 1.515 28.578 1 87.38 117 ILE A N 1
ATOM 944 C CA . ILE A 1 117 ? -9.609 2.604 27.891 1 87.38 117 ILE A CA 1
ATOM 945 C C . ILE A 1 117 ? -8.242 2.85 28.531 1 87.38 117 ILE A C 1
ATOM 947 O O . ILE A 1 117 ? -8.148 3.078 29.734 1 87.38 117 ILE A O 1
ATOM 951 N N . LYS A 1 118 ? -7.246 2.693 27.703 1 75.88 118 LYS A N 1
ATOM 952 C CA . LYS A 1 118 ? -5.898 2.959 28.188 1 75.88 118 LYS A CA 1
ATOM 953 C C . LYS A 1 118 ? -5.691 4.445 28.453 1 75.88 118 LYS A C 1
ATOM 955 O O . LYS A 1 118 ? -6.18 5.289 27.703 1 75.88 118 LYS A O 1
ATOM 960 N N . PRO A 1 119 ? -4.863 4.617 29.406 1 71.44 119 PRO A N 1
ATOM 961 C CA . PRO A 1 119 ? -4.57 6.023 29.688 1 71.44 119 PRO A CA 1
ATOM 962 C C . PRO A 1 119 ? -3.803 6.711 28.562 1 71.44 119 PRO A C 1
ATOM 964 O O . PRO A 1 119 ? -2.986 6.074 27.891 1 71.44 119 PRO A O 1
ATOM 967 N N . THR A 1 120 ? -4.168 7.855 28.328 1 67.44 120 THR A N 1
ATOM 968 C CA . THR A 1 120 ? -3.449 8.672 27.359 1 67.44 120 THR A CA 1
ATOM 969 C C . THR A 1 120 ? -1.986 8.828 27.766 1 67.44 120 THR A C 1
ATOM 971 O O . THR A 1 120 ? -1.605 8.5 28.875 1 67.44 120 THR A O 1
ATOM 974 N N . ILE A 1 121 ? -1.23 9.211 26.766 1 65.56 121 ILE A N 1
ATOM 975 C CA . ILE A 1 121 ? 0.195 9.359 27.047 1 65.56 121 ILE A CA 1
ATOM 976 C C . ILE A 1 121 ? 0.446 10.664 27.797 1 65.56 121 ILE A C 1
ATOM 978 O O . ILE A 1 121 ? -0.196 11.68 27.516 1 65.56 121 ILE A O 1
ATOM 982 N N . PRO A 1 122 ? 1.337 10.719 28.562 1 55.97 122 PRO A N 1
ATOM 983 C CA . PRO A 1 122 ? 1.592 11.898 29.391 1 55.97 122 PRO A CA 1
ATOM 984 C C . PRO A 1 122 ? 1.953 13.133 28.578 1 55.97 122 PRO A C 1
ATOM 986 O O . PRO A 1 122 ? 1.631 14.258 28.969 1 55.97 122 PRO A O 1
ATOM 989 N N . GLN A 1 123 ? 2.504 12.867 27.422 1 62.34 123 GLN A N 1
ATOM 990 C CA . GLN A 1 123 ? 2.959 13.992 26.594 1 62.34 123 GLN A CA 1
ATOM 991 C C . GLN A 1 123 ? 1.779 14.711 25.953 1 62.34 123 GLN A C 1
ATOM 993 O O . GLN A 1 123 ? 1.901 15.867 25.547 1 62.34 123 GLN A O 1
ATOM 998 N N . ASP A 1 124 ? 0.801 14.094 25.891 1 71.5 124 ASP A N 1
ATOM 999 C CA . ASP A 1 124 ? -0.424 14.672 25.344 1 71.5 124 ASP A CA 1
ATOM 1000 C C . ASP A 1 124 ? -1.659 14.023 25.969 1 71.5 124 ASP A C 1
ATOM 1002 O O . ASP A 1 124 ? -2.385 13.281 25.297 1 71.5 124 ASP A O 1
ATOM 1006 N N . PRO A 1 125 ? -1.905 14.406 27.109 1 71.12 125 PRO A N 1
ATOM 1007 C CA . PRO A 1 125 ? -2.957 13.719 27.859 1 71.12 125 PRO A CA 1
ATOM 1008 C C . PRO A 1 125 ? -4.355 14.023 27.328 1 71.12 125 PRO A C 1
ATOM 1010 O O . PRO A 1 125 ? -5.328 13.367 27.719 1 71.12 125 PRO A O 1
ATOM 1013 N N . THR A 1 126 ? -4.441 14.953 26.5 1 77.56 126 THR A N 1
ATOM 1014 C CA . THR A 1 126 ? -5.766 15.344 26.031 1 77.56 126 THR A CA 1
ATOM 1015 C C . THR A 1 126 ? -6.133 14.586 24.75 1 77.56 126 THR A C 1
ATOM 1017 O O . THR A 1 126 ? -7.289 14.609 24.312 1 77.56 126 THR A O 1
ATOM 1020 N N . CYS A 1 127 ? -5.199 13.969 24.188 1 81.5 127 CYS A N 1
ATOM 1021 C CA . CYS A 1 127 ? -5.438 13.266 22.938 1 81.5 127 CYS A CA 1
ATOM 1022 C C . CYS A 1 127 ? -5.773 11.805 23.188 1 81.5 127 CYS A C 1
ATOM 1024 O O . CYS A 1 127 ? -4.918 11.031 23.609 1 81.5 127 CYS A O 1
ATOM 1026 N N . PHE A 1 128 ? -7.004 11.383 22.922 1 86.12 128 PHE A N 1
ATOM 1027 C CA . PHE A 1 128 ? -7.484 10.031 23.203 1 86.12 128 PHE A CA 1
ATOM 1028 C C . PHE A 1 128 ? -7.352 9.141 21.969 1 86.12 128 PHE A C 1
ATOM 1030 O O . PHE A 1 128 ? -7.656 9.57 20.859 1 86.12 128 PHE A O 1
ATOM 1037 N N . GLU A 1 129 ? -6.898 7.953 22.219 1 88.94 129 GLU A N 1
ATOM 1038 C CA . GLU A 1 129 ? -6.836 6.957 21.156 1 88.94 129 GLU A CA 1
ATOM 1039 C C . GLU A 1 129 ? -8.148 6.188 21.047 1 88.94 129 GLU A C 1
ATOM 1041 O O . GLU A 1 129 ? -8.172 4.969 21.234 1 88.94 129 GLU A O 1
ATOM 1046 N N . LEU A 1 130 ? -9.172 6.898 20.812 1 93.38 130 LEU A N 1
ATOM 1047 C CA . LEU A 1 130 ? -10.5 6.398 20.484 1 93.38 130 LEU A CA 1
ATOM 1048 C C . LEU A 1 130 ? -10.898 6.816 19.078 1 93.38 130 LEU A C 1
ATOM 1050 O O . LEU A 1 130 ? -10.555 7.91 18.625 1 93.38 130 LEU A O 1
ATOM 1054 N N . PHE A 1 131 ? -11.625 5.922 18.438 1 95.88 131 PHE A N 1
ATOM 1055 C CA . PHE A 1 131 ? -11.805 6.164 17.016 1 95.88 131 PHE A CA 1
ATOM 1056 C C . PHE A 1 131 ? -13.273 6.016 16.625 1 95.88 131 PHE A C 1
ATOM 1058 O O . PHE A 1 131 ? -13.68 6.449 15.547 1 95.88 131 PHE A O 1
ATOM 1065 N N . TRP A 1 132 ? -13.992 5.391 17.484 1 97.56 132 TRP A N 1
ATOM 1066 C CA . TRP A 1 132 ? -15.344 5.012 17.078 1 97.56 132 TRP A CA 1
ATOM 1067 C C . TRP A 1 132 ? -16.375 5.453 18.109 1 97.56 132 TRP A C 1
ATOM 1069 O O . TRP A 1 132 ? -17.391 4.781 18.297 1 97.56 132 TRP A O 1
ATOM 1079 N N . THR A 1 133 ? -16.141 6.523 18.828 1 97 133 THR A N 1
ATOM 1080 C CA . THR A 1 133 ? -17.078 7.039 19.812 1 97 133 THR A CA 1
ATOM 1081 C C . THR A 1 133 ? -18.344 7.543 19.125 1 97 133 THR A C 1
ATOM 1083 O O . THR A 1 133 ? -18.359 7.773 17.906 1 97 133 THR A O 1
ATOM 1086 N N . PRO A 1 134 ? -19.375 7.734 19.906 1 97.5 134 PRO A N 1
ATOM 1087 C CA . PRO A 1 134 ? -20.625 8.219 19.328 1 97.5 134 PRO A CA 1
ATOM 1088 C C . PRO A 1 134 ? -20.453 9.531 18.562 1 97.5 134 PRO A C 1
ATOM 1090 O O . PRO A 1 134 ? -20.969 9.68 17.453 1 97.5 134 PRO A O 1
ATOM 1093 N N . ALA A 1 135 ? -19.703 10.461 19.109 1 97.5 135 ALA A N 1
ATOM 1094 C CA . ALA A 1 135 ? -19.484 11.734 18.422 1 97.5 135 ALA A CA 1
ATOM 1095 C C . ALA A 1 135 ? -18.703 11.539 17.125 1 97.5 135 ALA A C 1
ATOM 1097 O O . ALA A 1 135 ? -19.047 12.117 16.094 1 97.5 135 ALA A O 1
ATOM 1098 N N . GLN A 1 136 ? -17.656 10.758 17.188 1 98.19 136 GLN A N 1
ATOM 1099 C CA . GLN A 1 136 ? -16.812 10.539 16.016 1 98.19 136 GLN A CA 1
ATOM 1100 C C . GLN A 1 136 ? -17.609 9.914 14.883 1 98.19 136 GLN A C 1
ATOM 1102 O O . GLN A 1 136 ? -17.531 10.367 13.742 1 98.19 136 GLN A O 1
ATOM 1107 N N . ILE A 1 137 ? -18.406 8.93 15.195 1 98.5 137 ILE A N 1
ATOM 1108 C CA . ILE A 1 137 ? -19.188 8.227 14.188 1 98.5 137 ILE A CA 1
ATOM 1109 C C . ILE A 1 137 ? -20.25 9.148 13.617 1 98.5 137 ILE A C 1
ATOM 1111 O O . ILE A 1 137 ? -20.453 9.195 12.398 1 98.5 137 ILE A O 1
ATOM 1115 N N . ALA A 1 138 ? -20.922 9.836 14.453 1 98.25 138 ALA A N 1
ATOM 1116 C CA . ALA A 1 138 ? -21.953 10.766 14 1 98.25 138 ALA A CA 1
ATOM 1117 C C . ALA A 1 138 ? -21.359 11.844 13.094 1 98.25 138 ALA A C 1
ATOM 1119 O O . ALA A 1 138 ? -21.953 12.195 12.07 1 98.25 138 ALA A O 1
ATOM 1120 N N . ILE A 1 139 ? -20.25 12.367 13.461 1 98.5 139 ILE A N 1
ATOM 1121 C CA . ILE A 1 139 ? -19.594 13.445 12.727 1 98.5 139 ILE A CA 1
ATOM 1122 C C . ILE A 1 139 ? -19.172 12.945 11.344 1 98.5 139 ILE A C 1
ATOM 1124 O O . ILE A 1 139 ? -19.391 13.625 10.344 1 98.5 139 ILE A O 1
ATOM 1128 N N . ARG A 1 140 ? -18.594 11.766 11.281 1 98.25 140 ARG A N 1
ATOM 1129 C CA . ARG A 1 140 ? -18.109 11.203 10.023 1 98.25 140 ARG A CA 1
ATOM 1130 C C . ARG A 1 140 ? -19.266 10.922 9.07 1 98.25 140 ARG A C 1
ATOM 1132 O O . ARG A 1 140 ? -19.062 10.828 7.855 1 98.25 140 ARG A O 1
ATOM 1139 N N . ALA A 1 141 ? -20.469 10.844 9.617 1 97.81 141 ALA A N 1
ATOM 1140 C CA . ALA A 1 141 ? -21.641 10.547 8.805 1 97.81 141 ALA A CA 1
ATOM 1141 C C . ALA A 1 141 ? -22.484 11.797 8.57 1 97.81 141 ALA A C 1
ATOM 1143 O O . ALA A 1 141 ? -23.375 11.805 7.719 1 97.81 141 ALA A O 1
ATOM 1144 N N . HIS A 1 142 ? -22.266 12.812 9.258 1 98 142 HIS A N 1
ATOM 1145 C CA . HIS A 1 142 ? -23.172 13.953 9.312 1 98 142 HIS A CA 1
ATOM 1146 C C . HIS A 1 142 ? -23.281 14.648 7.965 1 98 142 HIS A C 1
ATOM 1148 O O . HIS A 1 142 ? -22.25 15.008 7.371 1 98 142 HIS A O 1
ATOM 1154 N N . PRO A 1 143 ? -24.469 14.953 7.477 1 97.31 143 PRO A N 1
ATOM 1155 C CA . PRO A 1 143 ? -24.641 15.508 6.133 1 97.31 143 PRO A CA 1
ATOM 1156 C C . PRO A 1 143 ? -23.969 16.859 5.965 1 97.31 143 PRO A C 1
ATOM 1158 O O . PRO A 1 143 ? -23.359 17.125 4.926 1 97.31 143 PRO A O 1
ATOM 1161 N N . SER A 1 144 ? -24.047 17.734 6.984 1 98.31 144 SER A N 1
ATOM 1162 C CA . SER A 1 144 ? -23.453 19.047 6.871 1 98.31 144 SER A CA 1
ATOM 1163 C C . SER A 1 144 ? -21.922 18.969 6.84 1 98.31 144 SER A C 1
ATOM 1165 O O . SER A 1 144 ? -21.266 19.734 6.137 1 98.31 144 SER A O 1
ATOM 1167 N N . VAL A 1 145 ? -21.344 18.062 7.664 1 98.5 145 VAL A N 1
ATOM 1168 C CA . VAL A 1 145 ? -19.891 17.875 7.68 1 98.5 145 VAL A CA 1
ATOM 1169 C C . VAL A 1 145 ? -19.422 17.359 6.32 1 98.5 145 VAL A C 1
ATOM 1171 O O . VAL A 1 145 ? -18.484 17.906 5.734 1 98.5 145 VAL A O 1
ATOM 1174 N N . LEU A 1 146 ? -20.125 16.375 5.805 1 98.12 146 LEU A N 1
ATOM 1175 C CA . LEU A 1 146 ? -19.781 15.812 4.496 1 98.12 146 LEU A CA 1
ATOM 1176 C C . LEU A 1 146 ? -19.922 16.875 3.404 1 98.12 146 LEU A C 1
ATOM 1178 O O . LEU A 1 146 ? -19.125 16.906 2.465 1 98.12 146 LEU A O 1
ATOM 1182 N N . ARG A 1 147 ? -20.891 17.703 3.537 1 97.5 147 ARG A N 1
ATOM 1183 C CA . ARG A 1 147 ? -21.125 18.766 2.561 1 97.5 147 ARG A CA 1
ATOM 1184 C C . ARG A 1 147 ? -19.969 19.75 2.555 1 97.5 147 ARG A C 1
ATOM 1186 O O . ARG A 1 147 ? -19.5 20.172 1.489 1 97.5 147 ARG A O 1
ATOM 1193 N N . VAL A 1 148 ? -19.531 20.125 3.699 1 98.56 148 VAL A N 1
ATOM 1194 C CA . VAL A 1 148 ? -18.422 21.062 3.791 1 98.56 148 VAL A CA 1
ATOM 1195 C C . VAL A 1 148 ? -17.156 20.422 3.236 1 98.56 148 VAL A C 1
ATOM 1197 O O . VAL A 1 148 ? -16.359 21.078 2.555 1 98.56 148 VAL A O 1
ATOM 1200 N N . GLN A 1 149 ? -16.906 19.156 3.586 1 98.38 149 GLN A N 1
ATOM 1201 C CA . GLN A 1 149 ? -15.742 18.453 3.062 1 98.38 149 GLN A CA 1
ATOM 1202 C C . GLN A 1 149 ? -15.766 18.422 1.536 1 98.38 149 GLN A C 1
ATOM 1204 O O . GLN A 1 149 ? -14.766 18.75 0.889 1 98.38 149 GLN A O 1
ATOM 1209 N N . LYS A 1 150 ? -16.875 18.016 0.977 1 96.69 150 LYS A N 1
ATOM 1210 C CA . LYS A 1 150 ? -17.047 18 -0.473 1 96.69 150 LYS A CA 1
ATOM 1211 C C . LYS A 1 150 ? -16.781 19.391 -1.068 1 96.69 150 LYS A C 1
ATOM 1213 O O . LYS A 1 150 ? -16 19.531 -2.014 1 96.69 150 LYS A O 1
ATOM 1218 N N . TRP A 1 151 ? -17.406 20.328 -0.5 1 97.56 151 TRP A N 1
ATOM 1219 C CA . TRP A 1 151 ? -17.312 21.719 -0.954 1 97.56 151 TRP A CA 1
ATOM 1220 C C . TRP A 1 151 ? -15.867 22.203 -0.915 1 97.56 151 TRP A C 1
ATOM 1222 O O . TRP A 1 151 ? -15.359 22.75 -1.901 1 97.56 151 TRP A O 1
ATOM 1232 N N . ALA A 1 152 ? -15.227 22.016 0.153 1 98.12 152 ALA A N 1
ATOM 1233 C CA . ALA A 1 152 ? -13.852 22.469 0.32 1 98.12 152 ALA A CA 1
ATOM 1234 C C . ALA A 1 152 ? -12.922 21.797 -0.68 1 98.12 152 ALA A C 1
ATOM 1236 O O . ALA A 1 152 ? -12.023 22.438 -1.232 1 98.12 152 ALA A O 1
ATOM 1237 N N . MET A 1 153 ? -13.117 20.547 -0.929 1 97.06 153 MET A N 1
ATOM 1238 C CA . MET A 1 153 ? -12.211 19.797 -1.798 1 97.06 153 MET A CA 1
ATOM 1239 C C . MET A 1 153 ? -12.391 20.203 -3.256 1 97.06 153 MET A C 1
ATOM 1241 O O . MET A 1 153 ? -11.516 19.969 -4.086 1 97.06 153 MET A O 1
ATOM 1245 N N . THR A 1 154 ? -13.445 20.875 -3.596 1 93.69 154 THR A N 1
ATOM 1246 C CA . THR A 1 154 ? -13.656 21.344 -4.961 1 93.69 154 THR A CA 1
ATOM 1247 C C . THR A 1 154 ? -12.68 22.453 -5.309 1 93.69 154 THR A C 1
ATOM 1249 O O . THR A 1 154 ? -12.5 22.781 -6.484 1 93.69 154 THR A O 1
ATOM 1252 N N . PHE A 1 155 ? -12.125 23.062 -4.34 1 96.31 155 PHE A N 1
ATOM 1253 C CA . PHE A 1 155 ? -11.195 24.156 -4.598 1 96.31 155 PHE A CA 1
ATOM 1254 C C . PHE A 1 155 ? -9.883 23.641 -5.168 1 96.31 155 PHE A C 1
ATOM 1256 O O . PHE A 1 155 ? -9.078 24.406 -5.688 1 96.31 155 PHE A O 1
ATOM 1263 N N . TRP A 1 156 ? -9.633 22.297 -4.977 1 94.44 156 TRP A N 1
ATOM 1264 C CA . TRP A 1 156 ? -8.477 21.688 -5.617 1 94.44 156 TRP A CA 1
ATOM 1265 C C . TRP A 1 156 ? -8.727 21.484 -7.109 1 94.44 156 TRP A C 1
ATOM 1267 O O . TRP A 1 156 ? -9.828 21.125 -7.516 1 94.44 156 TRP A O 1
ATOM 1277 N N . GLU A 1 157 ? -7.645 21.781 -7.918 1 87.19 157 GLU A N 1
ATOM 1278 C CA . GLU A 1 157 ? -7.809 21.672 -9.367 1 87.19 157 GLU A CA 1
ATOM 1279 C C . GLU A 1 157 ? -6.66 20.891 -10 1 87.19 157 GLU A C 1
ATOM 1281 O O . GLU A 1 157 ? -5.492 21.25 -9.82 1 87.19 157 GLU A O 1
ATOM 1286 N N . THR A 1 158 ? -6.992 19.891 -10.711 1 82.56 158 THR A N 1
ATOM 1287 C CA . THR A 1 158 ? -5.996 19.109 -11.43 1 82.56 158 THR A CA 1
ATOM 1288 C C . THR A 1 158 ? -5.531 19.844 -12.688 1 82.56 158 THR A C 1
ATOM 1290 O O . THR A 1 158 ? -6.352 20.281 -13.492 1 82.56 158 THR A O 1
ATOM 1293 N N . LYS A 1 159 ? -4.289 20.312 -12.883 1 72.06 159 LYS A N 1
ATOM 1294 C CA . LYS A 1 159 ? -3.75 21.094 -13.992 1 72.06 159 LYS A CA 1
ATOM 1295 C C . LYS A 1 159 ? -3.123 20.188 -15.047 1 72.06 159 LYS A C 1
ATOM 1297 O O . LYS A 1 159 ? -2.963 20.578 -16.203 1 72.06 159 LYS A O 1
ATOM 1302 N N . GLY A 1 160 ? -3.336 19.031 -15.352 1 58.84 160 GLY A N 1
ATOM 1303 C CA . GLY A 1 160 ? -2.787 18.188 -16.406 1 58.84 160 GLY A CA 1
ATOM 1304 C C . GLY A 1 160 ? -3.85 17.453 -17.203 1 58.84 160 GLY A C 1
ATOM 1305 O O . GLY A 1 160 ? -4.988 17.312 -16.75 1 58.84 160 GLY A O 1
ATOM 1306 N N . THR A 1 161 ? -3.672 17.656 -18.562 1 49.78 161 THR A N 1
ATOM 1307 C CA . THR A 1 161 ? -4.574 17.328 -19.672 1 49.78 161 THR A CA 1
ATOM 1308 C C . THR A 1 161 ? -5.207 15.961 -19.469 1 49.78 161 THR A C 1
ATOM 1310 O O . THR A 1 161 ? -6.238 15.648 -20.062 1 49.78 161 THR A O 1
ATOM 1313 N N . ASP A 1 162 ? -4.504 14.914 -19.078 1 49.59 162 ASP A N 1
ATOM 1314 C CA . ASP A 1 162 ? -5.141 13.633 -19.359 1 49.59 162 ASP A CA 1
ATOM 1315 C C . ASP A 1 162 ? -6.203 13.305 -18.312 1 49.59 162 ASP A C 1
ATOM 1317 O O . ASP A 1 162 ? -5.891 13.117 -17.141 1 49.59 162 ASP A O 1
ATOM 1321 N N . ALA A 1 163 ? -7.27 13.961 -18.547 1 46.06 163 ALA A N 1
ATOM 1322 C CA . ALA A 1 163 ? -8.492 13.734 -17.781 1 46.06 163 ALA A CA 1
ATOM 1323 C C . ALA A 1 163 ? -8.523 12.328 -17.203 1 46.06 163 ALA A C 1
ATOM 1325 O O . ALA A 1 163 ? -9.094 12.102 -16.125 1 46.06 163 ALA A O 1
ATOM 1326 N N . ASP A 1 164 ? -8.258 11.445 -18.062 1 46.53 164 ASP A N 1
ATOM 1327 C CA . ASP A 1 164 ? -8.25 10.031 -17.688 1 46.53 164 ASP A CA 1
ATOM 1328 C C . ASP A 1 164 ? -7.426 9.805 -16.422 1 46.53 164 ASP A C 1
ATOM 1330 O O . ASP A 1 164 ? -7.469 8.719 -15.844 1 46.53 164 ASP A O 1
ATOM 1334 N N . ILE A 1 165 ? -6.703 10.906 -16.125 1 52.09 165 ILE A N 1
ATOM 1335 C CA . ILE A 1 165 ? -5.688 10.852 -15.07 1 52.09 165 ILE A CA 1
ATOM 1336 C C . ILE A 1 165 ? -6.305 11.266 -13.734 1 52.09 165 ILE A C 1
ATOM 1338 O O . ILE A 1 165 ? -5.848 10.836 -12.68 1 52.09 165 ILE A O 1
ATOM 1342 N N . SER A 1 166 ? -7.281 12.133 -13.719 1 58.59 166 SER A N 1
ATOM 1343 C CA . SER A 1 166 ? -7.418 12.727 -12.398 1 58.59 166 SER A CA 1
ATOM 1344 C C . SER A 1 166 ? -7.891 11.695 -11.375 1 58.59 166 SER A C 1
ATOM 1346 O O . SER A 1 166 ? -7.641 11.844 -10.18 1 58.59 166 SER A O 1
ATOM 1348 N N . ARG A 1 167 ? -7.816 10.547 -11.648 1 78.75 167 ARG A N 1
ATOM 1349 C CA . ARG A 1 167 ? -8.172 9.422 -10.797 1 78.75 167 ARG A CA 1
ATOM 1350 C C . ARG A 1 167 ? -8.375 9.859 -9.352 1 78.75 167 ARG A C 1
ATOM 1352 O O . ARG A 1 167 ? -7.867 9.227 -8.43 1 78.75 167 ARG A O 1
ATOM 1359 N N . VAL A 1 168 ? -8.992 11.18 -9.172 1 88.38 168 VAL A N 1
ATOM 1360 C CA . VAL A 1 168 ? -9.383 11.68 -7.859 1 88.38 168 VAL A CA 1
ATOM 1361 C C . VAL A 1 168 ? -10.82 12.203 -7.91 1 88.38 168 VAL A C 1
ATOM 1363 O O . VAL A 1 168 ? -11.211 12.859 -8.875 1 88.38 168 VAL A O 1
ATOM 1366 N N . ALA A 1 169 ? -11.664 11.781 -7.004 1 90.69 169 ALA A N 1
ATOM 1367 C CA . ALA A 1 169 ? -13.039 12.25 -6.891 1 90.69 169 ALA A CA 1
ATOM 1368 C C . ALA A 1 169 ? -13.242 13.047 -5.605 1 90.69 169 ALA A C 1
ATOM 1370 O O . ALA A 1 169 ? -13.289 12.477 -4.516 1 90.69 169 ALA A O 1
ATOM 1371 N N . THR A 1 170 ? -13.445 14.328 -5.75 1 91.69 170 THR A N 1
ATOM 1372 C CA . THR A 1 170 ? -13.602 15.211 -4.598 1 91.69 170 THR A CA 1
ATOM 1373 C C . THR A 1 170 ? -15.055 15.258 -4.148 1 91.69 170 THR A C 1
ATOM 1375 O O . THR A 1 170 ? -15.359 15.711 -3.043 1 91.69 170 THR A O 1
ATOM 1378 N N . ARG A 1 171 ? -15.93 14.766 -4.906 1 92.12 171 ARG A N 1
ATOM 1379 C CA . ARG A 1 171 ? -17.359 14.844 -4.609 1 92.12 171 ARG A CA 1
ATOM 1380 C C . ARG A 1 171 ? -17.781 13.742 -3.646 1 92.12 171 ARG A C 1
ATOM 1382 O O . ARG A 1 171 ? -18.875 13.781 -3.09 1 92.12 171 ARG A O 1
ATOM 1389 N N . PHE A 1 172 ? -16.891 12.844 -3.447 1 93.44 172 PHE A N 1
ATOM 1390 C CA . PHE A 1 172 ? -17.203 11.711 -2.588 1 93.44 172 PHE A CA 1
ATOM 1391 C C . PHE A 1 172 ? -16.203 11.617 -1.437 1 93.44 172 PHE A C 1
ATOM 1393 O O . PHE A 1 172 ? -15.336 10.734 -1.427 1 93.44 172 PHE A O 1
ATOM 1400 N N . PRO A 1 173 ? -16.406 12.469 -0.439 1 96.38 173 PRO A N 1
ATOM 1401 C CA . PRO A 1 173 ? -15.5 12.406 0.711 1 96.38 173 PRO A CA 1
ATOM 1402 C C . PRO A 1 173 ? -15.539 11.055 1.425 1 96.38 173 PRO A C 1
ATOM 1404 O O . PRO A 1 173 ? -16.609 10.461 1.565 1 96.38 173 PRO A O 1
ATOM 1407 N N . ILE A 1 174 ? -14.375 10.586 1.764 1 96.88 174 ILE A N 1
ATOM 1408 C CA . ILE A 1 174 ? -14.305 9.391 2.594 1 96.88 174 ILE A CA 1
ATOM 1409 C C . ILE A 1 174 ? -13.789 9.758 3.982 1 96.88 174 ILE A C 1
ATOM 1411 O O . ILE A 1 174 ? -13.125 10.781 4.156 1 96.88 174 ILE A O 1
ATOM 1415 N N . SER A 1 175 ? -14.109 8.914 4.949 1 96.69 175 SER A N 1
ATOM 1416 C CA . SER A 1 175 ? -13.734 9.195 6.336 1 96.69 175 SER A CA 1
ATOM 1417 C C . SER A 1 175 ? -12.344 8.656 6.656 1 96.69 175 SER A C 1
ATOM 1419 O O . SER A 1 175 ? -11.914 7.66 6.074 1 96.69 175 SER A O 1
ATOM 1421 N N . TYR A 1 176 ? -11.695 9.305 7.441 1 97.62 176 TYR A N 1
ATOM 1422 C CA . TYR A 1 176 ? -10.43 8.898 8.039 1 97.62 176 TYR A CA 1
ATOM 1423 C C . TYR A 1 176 ? -10.547 8.797 9.555 1 97.62 176 TYR A C 1
ATOM 1425 O O . TYR A 1 176 ? -10.93 9.758 10.219 1 97.62 176 TYR A O 1
ATOM 1433 N N . ALA A 1 177 ? -10.312 7.609 10.086 1 96.19 177 ALA A N 1
ATOM 1434 C CA . ALA A 1 177 ? -10.406 7.398 11.523 1 96.19 177 ALA A CA 1
ATOM 1435 C C . ALA A 1 177 ? -9.273 8.102 12.258 1 96.19 177 ALA A C 1
ATOM 1437 O O . ALA A 1 177 ? -8.125 7.652 12.219 1 96.19 177 ALA A O 1
ATOM 1438 N N . ASP A 1 178 ? -9.594 9.172 12.898 1 94.94 178 ASP A N 1
ATOM 1439 C CA . ASP A 1 178 ? -8.625 9.961 13.648 1 94.94 178 ASP A CA 1
ATOM 1440 C C . ASP A 1 178 ? -9.055 10.109 15.109 1 94.94 178 ASP A C 1
ATOM 1442 O O . ASP A 1 178 ? -10.156 9.703 15.484 1 94.94 178 ASP A O 1
ATOM 1446 N N . ARG A 1 179 ? -8.234 10.641 15.898 1 92.12 179 ARG A N 1
ATOM 1447 C CA . ARG A 1 179 ? -8.359 10.75 17.344 1 92.12 179 ARG A CA 1
ATOM 1448 C C . ARG A 1 179 ? -9.273 11.914 17.719 1 92.12 179 ARG A C 1
ATOM 1450 O O . ARG A 1 179 ? -9.93 12.508 16.859 1 92.12 179 ARG A O 1
ATOM 1457 N N . LEU A 1 180 ? -9.531 12.023 19.016 1 91.12 180 LEU A N 1
ATOM 1458 C CA . LEU A 1 180 ? -10.227 13.18 19.562 1 91.12 180 LEU A CA 1
ATOM 1459 C C . LEU A 1 180 ? -9.461 13.758 20.75 1 91.12 180 LEU A C 1
ATOM 1461 O O . LEU A 1 180 ? -8.688 13.047 21.391 1 91.12 180 LEU A O 1
ATOM 1465 N N . ARG A 1 181 ? -9.633 15.039 20.953 1 88.19 181 ARG A N 1
ATOM 1466 C CA . ARG A 1 181 ? -9.016 15.727 22.078 1 88.19 181 ARG A CA 1
ATOM 1467 C C . ARG A 1 181 ? -10.062 16.125 23.109 1 88.19 181 ARG A C 1
ATOM 1469 O O . ARG A 1 181 ? -11.086 16.719 22.781 1 88.19 181 ARG A O 1
ATOM 1476 N N . ILE A 1 182 ? -9.828 15.727 24.328 1 86.38 182 ILE A N 1
ATOM 1477 C CA . ILE A 1 182 ? -10.711 16.062 25.438 1 86.38 182 ILE A CA 1
ATOM 1478 C C . ILE A 1 182 ? -9.922 16.766 26.547 1 86.38 182 ILE A C 1
ATOM 1480 O O . ILE A 1 182 ? -8.93 16.25 27.047 1 86.38 182 ILE A O 1
ATOM 1484 N N . HIS A 1 183 ? -10.391 17.938 26.781 1 79.31 183 HIS A N 1
ATOM 1485 C CA . HIS A 1 183 ? -9.828 18.703 27.891 1 79.31 183 HIS A CA 1
ATOM 1486 C C . HIS A 1 183 ? -10.727 18.594 29.125 1 79.31 183 HIS A C 1
ATOM 1488 O O . HIS A 1 183 ? -11.406 19.562 29.484 1 79.31 183 HIS A O 1
ATOM 1494 N N . ASP A 1 184 ? -10.844 17.469 29.641 1 73.81 184 ASP A N 1
ATOM 1495 C CA . ASP A 1 184 ? -11.609 17.125 30.828 1 73.81 184 ASP A CA 1
ATOM 1496 C C . ASP A 1 184 ? -10.852 16.125 31.703 1 73.81 184 ASP A C 1
ATOM 1498 O O . ASP A 1 184 ? -10.867 14.922 31.438 1 73.81 184 ASP A O 1
ATOM 1502 N N . SER A 1 185 ? -10.258 16.609 32.719 1 65.31 185 SER A N 1
ATOM 1503 C CA . SER A 1 185 ? -9.438 15.766 33.562 1 65.31 185 SER A CA 1
ATOM 1504 C C . SER A 1 185 ? -10.289 14.773 34.344 1 65.31 185 SER A C 1
ATOM 1506 O O . SER A 1 185 ? -9.773 13.773 34.844 1 65.31 185 SER A O 1
ATOM 1508 N N . SER A 1 186 ? -11.57 14.945 34.344 1 69.5 186 SER A N 1
ATOM 1509 C CA . SER A 1 186 ? -12.414 14.117 35.188 1 69.5 186 SER A CA 1
ATOM 1510 C C . SER A 1 186 ? -13.008 12.945 34.375 1 69.5 186 SER A C 1
ATOM 1512 O O . SER A 1 186 ? -13.523 11.992 34.969 1 69.5 186 SER A O 1
ATOM 1514 N N . ILE A 1 187 ? -12.852 13.008 33.156 1 76.12 187 ILE A N 1
ATOM 1515 C CA . ILE A 1 187 ? -13.602 12.07 32.344 1 76.12 187 ILE A CA 1
ATOM 1516 C C . ILE A 1 187 ? -13.109 10.648 32.562 1 76.12 187 ILE A C 1
ATOM 1518 O O . ILE A 1 187 ? -13.883 9.695 32.5 1 76.12 187 ILE A O 1
ATOM 1522 N N . MET A 1 188 ? -11.875 10.469 32.875 1 71.88 188 MET A N 1
ATOM 1523 C CA . MET A 1 188 ? -11.281 9.148 33.062 1 71.88 188 MET A CA 1
ATOM 1524 C C . MET A 1 188 ? -11.266 8.766 34.562 1 71.88 188 MET A C 1
ATOM 1526 O O . MET A 1 188 ? -10.859 7.652 34.906 1 71.88 188 MET A O 1
ATOM 1530 N N . GLY A 1 189 ? -11.844 9.664 35.344 1 62.47 189 GLY A N 1
ATOM 1531 C CA . GLY A 1 189 ? -11.875 9.367 36.75 1 62.47 189 GLY A CA 1
ATOM 1532 C C . GLY A 1 189 ? -10.523 8.961 37.312 1 62.47 189 GLY A C 1
ATOM 1533 O O . GLY A 1 189 ? -9.531 9.664 37.094 1 62.47 189 GLY A O 1
ATOM 1534 N N . SER A 1 190 ? -10.477 7.852 38 1 56.41 190 SER A N 1
ATOM 1535 C CA . SER A 1 190 ? -9.273 7.324 38.656 1 56.41 190 SER A CA 1
ATOM 1536 C C . SER A 1 190 ? -8.297 6.773 37.625 1 56.41 190 SER A C 1
ATOM 1538 O O . SER A 1 190 ? -7.117 6.582 37.906 1 56.41 190 SER A O 1
ATOM 1540 N N . ASN A 1 191 ? -8.734 6.598 36.406 1 58.97 191 ASN A N 1
ATOM 1541 C CA . ASN A 1 191 ? -7.891 5.996 35.375 1 58.97 191 ASN A CA 1
ATOM 1542 C C . ASN A 1 191 ? -7.117 7.055 34.594 1 58.97 191 ASN A C 1
ATOM 1544 O O . ASN A 1 191 ? -6.43 6.734 33.625 1 58.97 191 ASN A O 1
ATOM 1548 N N . ALA A 1 192 ? -7.312 8.266 35.125 1 58.34 192 ALA A N 1
ATOM 1549 C CA . ALA A 1 192 ? -6.641 9.359 34.438 1 58.34 192 ALA A CA 1
ATOM 1550 C C . ALA A 1 192 ? -5.125 9.266 34.594 1 58.34 192 ALA A C 1
ATOM 1552 O O . ALA A 1 192 ? -4.629 8.922 35.656 1 58.34 192 ALA A O 1
ATOM 1553 N N . ALA A 1 193 ? -4.418 9.219 33.438 1 58 193 ALA A N 1
ATOM 1554 C CA . ALA A 1 193 ? -2.963 9.266 33.531 1 58 193 ALA A CA 1
ATOM 1555 C C . ALA A 1 193 ? -2.508 10.516 34.281 1 58 193 ALA A C 1
ATOM 1557 O O . ALA A 1 193 ? -3.145 11.57 34.219 1 58 193 ALA A O 1
ATOM 1558 N N . PRO A 1 194 ? -1.498 10.344 35.281 1 49.28 194 PRO A N 1
ATOM 1559 C CA . PRO A 1 194 ? -0.951 11.547 35.906 1 49.28 194 PRO A CA 1
ATOM 1560 C C . PRO A 1 194 ? -0.48 12.586 34.875 1 49.28 194 PRO A C 1
ATOM 1562 O O . PRO A 1 194 ? 0.05 12.219 33.844 1 49.28 194 PRO A O 1
ATOM 1565 N N . GLN A 1 195 ? -1.285 13.641 34.812 1 45.47 195 GLN A N 1
ATOM 1566 C CA . GLN A 1 195 ? -0.946 14.727 33.875 1 45.47 195 GLN A CA 1
ATOM 1567 C C . GLN A 1 195 ? 0.513 15.141 34.031 1 45.47 195 GLN A C 1
ATOM 1569 O O . GLN A 1 195 ? 0.955 15.469 35.156 1 45.47 195 GLN A O 1
ATOM 1574 N N . LEU A 1 196 ? 1.297 14.469 33.438 1 40.19 196 LEU A N 1
ATOM 1575 C CA . LEU A 1 196 ? 2.555 15.211 33.438 1 40.19 196 LEU A CA 1
ATOM 1576 C C . LEU A 1 196 ? 2.393 16.547 32.688 1 40.19 196 LEU A C 1
ATOM 1578 O O . LEU A 1 196 ? 1.696 16.625 31.688 1 40.19 196 LEU A O 1
ATOM 1582 N N . LEU A 1 197 ? 2.254 17.625 33.562 1 34 197 LEU A N 1
ATOM 1583 C CA . LEU A 1 197 ? 2.053 18.984 33.062 1 34 197 LEU A CA 1
ATOM 1584 C C . LEU A 1 197 ? 2.508 19.094 31.609 1 34 197 LEU A C 1
ATOM 1586 O O . LEU A 1 197 ? 1.931 19.844 30.828 1 34 197 LEU A O 1
ATOM 1590 N N . ASN A 1 198 ? 3.707 18.891 31.266 1 31.19 198 ASN A N 1
ATOM 1591 C CA . ASN A 1 198 ? 4.328 19.359 30.031 1 31.19 198 ASN A CA 1
ATOM 1592 C C . ASN A 1 198 ? 4.152 18.359 28.906 1 31.19 198 ASN A C 1
ATOM 1594 O O . ASN A 1 198 ? 5.121 18 28.234 1 31.19 198 ASN A O 1
ATOM 1598 N N . GLY A 1 199 ? 3.098 17.578 28.938 1 30.64 199 GLY A N 1
ATOM 1599 C CA . GLY A 1 199 ? 3.129 16.5 27.969 1 30.64 199 GLY A CA 1
ATOM 1600 C C . GLY A 1 199 ? 2.717 16.922 26.578 1 30.64 199 GLY A C 1
ATOM 1601 O O . GLY A 1 199 ? 1.677 17.547 26.391 1 30.64 199 GLY A O 1
ATOM 1602 N N . ASN A 1 200 ? 3.492 17.375 25.766 1 30.06 200 ASN A N 1
ATOM 1603 C CA . ASN A 1 200 ? 3.254 17.672 24.359 1 30.06 200 ASN A CA 1
ATOM 1604 C C . ASN A 1 200 ? 2.672 16.469 23.625 1 30.06 200 ASN A C 1
ATOM 1606 O O . ASN A 1 200 ? 2.986 15.328 23.953 1 30.06 200 ASN A O 1
ATOM 1610 N N . SER A 1 201 ? 1.584 16.297 23.25 1 33.31 201 SER A N 1
ATOM 1611 C CA . SER A 1 201 ? 1.173 15.281 22.281 1 33.31 201 SER A CA 1
ATOM 1612 C C . SER A 1 201 ? 2.371 14.711 21.531 1 33.31 201 SER A C 1
ATOM 1614 O O . SER A 1 201 ? 3.432 15.344 21.484 1 33.31 201 SER A O 1
ATOM 1616 N N . ALA A 1 202 ? 2.555 13.609 21.141 1 35 202 ALA A N 1
ATOM 1617 C CA . ALA A 1 202 ? 3.758 13.266 20.391 1 35 202 ALA A CA 1
ATOM 1618 C C . ALA A 1 202 ? 4.336 14.5 19.703 1 35 202 ALA A C 1
ATOM 1620 O O . ALA A 1 202 ? 5.441 14.445 19.156 1 35 202 ALA A O 1
ATOM 1621 N N . ALA A 1 203 ? 3.609 15.43 19.172 1 35.72 203 ALA A N 1
ATOM 1622 C CA . ALA A 1 203 ? 4.148 16.703 18.688 1 35.72 203 ALA A CA 1
ATOM 1623 C C . ALA A 1 203 ? 4.758 17.516 19.828 1 35.72 203 ALA A C 1
ATOM 1625 O O . ALA A 1 203 ? 5.875 18.016 19.703 1 35.72 203 ALA A O 1
ATOM 1626 N N . ASP A 1 204 ? 3.791 18.297 20.719 1 35.06 204 ASP A N 1
ATOM 1627 C CA . ASP A 1 204 ? 3.959 19.609 21.344 1 35.06 204 ASP A CA 1
ATOM 1628 C C . ASP A 1 204 ? 4.723 19.5 22.656 1 35.06 204 ASP A C 1
ATOM 1630 O O . ASP A 1 204 ? 4.758 20.438 23.453 1 35.06 204 ASP A O 1
ATOM 1634 N N . ASN A 1 205 ? 5.07 18.547 23.219 1 32.44 205 ASN A N 1
ATOM 1635 C CA . ASN A 1 205 ? 5.449 19.031 24.531 1 32.44 205 ASN A CA 1
ATOM 1636 C C . ASN A 1 205 ? 6.504 20.141 24.453 1 32.44 205 ASN A C 1
ATOM 1638 O O . ASN A 1 205 ? 7.703 19.859 24.453 1 32.44 205 ASN A O 1
ATOM 1642 N N . LEU A 1 206 ? 6.27 21.141 23.594 1 35 206 LEU A N 1
ATOM 1643 C CA . LEU A 1 206 ? 7.035 22.328 23.938 1 35 206 LEU A CA 1
ATOM 1644 C C . LEU A 1 206 ? 6.762 22.75 25.391 1 35 206 LEU A C 1
ATOM 1646 O O . LEU A 1 206 ? 5.617 23.031 25.75 1 35 206 LEU A O 1
ATOM 1650 N N . THR A 1 207 ? 7.207 22.172 26.344 1 34.25 207 THR A N 1
ATOM 1651 C CA . THR A 1 207 ? 7.105 22.844 27.641 1 34.25 207 THR A CA 1
ATOM 1652 C C . THR A 1 207 ? 6.875 24.344 27.438 1 34.25 207 THR A C 1
ATOM 1654 O O . THR A 1 207 ? 7.57 24.984 26.641 1 34.25 207 THR A O 1
ATOM 1657 N N . THR A 1 208 ? 5.684 24.875 27.594 1 35.62 208 THR A N 1
ATOM 1658 C CA . THR A 1 208 ? 5.188 26.25 27.688 1 35.62 208 THR A CA 1
ATOM 1659 C C . THR A 1 208 ? 6.215 27.156 28.344 1 35.62 208 THR A C 1
ATOM 1661 O O . THR A 1 208 ? 5.887 28.266 28.781 1 35.62 208 THR A O 1
ATOM 1664 N N . SER A 1 209 ? 7.164 26.828 28.953 1 33.25 209 SER A N 1
ATOM 1665 C CA . SER A 1 209 ? 7.777 28.047 29.438 1 33.25 209 SER A CA 1
ATOM 1666 C C . SER A 1 209 ? 8.078 29.016 28.297 1 33.25 209 SER A C 1
ATOM 1668 O O . SER A 1 209 ? 8.43 28.594 27.203 1 33.25 209 SER A O 1
ATOM 1670 N N . ALA A 1 210 ? 7.562 30.234 28.391 1 38.84 210 ALA A N 1
ATOM 1671 C CA . ALA A 1 210 ? 7.93 31.375 27.562 1 38.84 210 ALA A CA 1
ATOM 1672 C C . ALA A 1 210 ? 9.297 31.156 26.922 1 38.84 210 ALA A C 1
ATOM 1674 O O . ALA A 1 210 ? 9.609 31.75 25.875 1 38.84 210 ALA A O 1
ATOM 1675 N N . ALA A 1 211 ? 10.188 30.375 27.453 1 44.56 211 ALA A N 1
ATOM 1676 C CA . ALA A 1 211 ? 11.586 30.141 27.109 1 44.56 211 ALA A CA 1
ATOM 1677 C C . ALA A 1 211 ? 11.727 28.953 26.172 1 44.56 211 ALA A C 1
ATOM 1679 O O . ALA A 1 211 ? 12.82 28.672 25.672 1 44.56 211 ALA A O 1
ATOM 1680 N N . SER A 1 212 ? 10.57 28.047 25.781 1 59.5 212 SER A N 1
ATOM 1681 C CA . SER A 1 212 ? 10.781 26.766 25.125 1 59.5 212 SER A CA 1
ATOM 1682 C C . SER A 1 212 ? 10.672 26.891 23.609 1 59.5 212 SER A C 1
ATOM 1684 O O . SER A 1 212 ? 10.031 27.812 23.094 1 59.5 212 SER A O 1
ATOM 1686 N N . THR A 1 213 ? 11.5 26.219 22.766 1 70.31 213 THR A N 1
ATOM 1687 C CA . THR A 1 213 ? 11.594 26.172 21.312 1 70.31 213 THR A CA 1
ATOM 1688 C C . THR A 1 213 ? 10.234 25.844 20.688 1 70.31 213 THR A C 1
ATOM 1690 O O . THR A 1 213 ? 9.602 24.859 21.078 1 70.31 213 THR A O 1
ATOM 1693 N N . LEU A 1 214 ? 9.656 26.875 19.969 1 82.06 214 LEU A N 1
ATOM 1694 C CA . LEU A 1 214 ? 8.398 26.656 19.281 1 82.06 214 LEU A CA 1
ATOM 1695 C C . LEU A 1 214 ? 8.562 25.609 18.172 1 82.06 214 LEU A C 1
ATOM 1697 O O . LEU A 1 214 ? 9.531 25.656 17.406 1 82.06 214 LEU A O 1
ATOM 1701 N N . ILE A 1 215 ? 7.664 24.641 18.172 1 87.81 215 ILE A N 1
ATOM 1702 C CA . ILE A 1 215 ? 7.676 23.609 17.156 1 87.81 215 ILE A CA 1
ATOM 1703 C C . ILE A 1 215 ? 6.309 23.531 16.469 1 87.81 215 ILE A C 1
ATOM 1705 O O . ILE A 1 215 ? 5.277 23.5 17.156 1 87.81 215 ILE A O 1
ATOM 1709 N N . ALA A 1 216 ? 6.266 23.719 15.234 1 93.56 216 ALA A N 1
ATOM 1710 C CA . ALA A 1 216 ? 5.102 23.422 14.406 1 93.56 216 ALA A CA 1
ATOM 1711 C C . ALA A 1 216 ? 5.293 22.109 13.641 1 93.56 216 ALA A C 1
ATOM 1713 O O . ALA A 1 216 ? 6.387 21.547 13.625 1 93.56 216 ALA A O 1
ATOM 1714 N N . GLN A 1 217 ? 4.219 21.594 13.109 1 94.75 217 GLN A N 1
ATOM 1715 C CA . GLN A 1 217 ? 4.34 20.359 12.352 1 94.75 217 GLN A CA 1
ATOM 1716 C C . GLN A 1 217 ? 3.527 20.422 11.062 1 94.75 217 GLN A C 1
ATOM 1718 O O . GLN A 1 217 ? 2.582 21.203 10.953 1 94.75 217 GLN A O 1
ATOM 1723 N N . VAL A 1 218 ? 3.951 19.672 10.117 1 96.31 218 VAL A N 1
ATOM 1724 C CA . VAL A 1 218 ? 3.221 19.375 8.883 1 96.31 218 VAL A CA 1
ATOM 1725 C C . VAL A 1 218 ? 2.957 17.875 8.789 1 96.31 218 VAL A C 1
ATOM 1727 O O . VAL A 1 218 ? 3.889 17.078 8.844 1 96.31 218 VAL A O 1
ATOM 1730 N N . ASP A 1 219 ? 1.742 17.5 8.625 1 93.19 219 ASP A N 1
ATOM 1731 C CA . ASP A 1 219 ? 1.341 16.094 8.641 1 93.19 219 ASP A CA 1
ATOM 1732 C C . ASP A 1 219 ? 1.651 15.43 7.301 1 93.19 219 ASP A C 1
ATOM 1734 O O . ASP A 1 219 ? 2.295 16.031 6.438 1 93.19 219 ASP A O 1
ATOM 1738 N N . ASN A 1 220 ? 1.297 14.164 7.172 1 91.62 220 ASN A N 1
ATOM 1739 C CA . ASN A 1 220 ? 1.385 13.359 5.961 1 91.62 220 ASN A CA 1
ATOM 1740 C C . ASN A 1 220 ? 2.834 13.07 5.578 1 91.62 220 ASN A C 1
ATOM 1742 O O . ASN A 1 220 ? 3.221 13.234 4.422 1 91.62 220 ASN A O 1
ATOM 1746 N N . GLY A 1 221 ? 3.652 12.844 6.613 1 91.62 221 GLY A N 1
ATOM 1747 C CA . GLY A 1 221 ? 5.016 12.398 6.371 1 91.62 221 GLY A CA 1
ATOM 1748 C C . GLY A 1 221 ? 6.043 13.5 6.555 1 91.62 221 GLY A C 1
ATOM 1749 O O . GLY A 1 221 ? 5.688 14.68 6.648 1 91.62 221 GLY A O 1
ATOM 1750 N N . SER A 1 222 ? 7.324 13.086 6.637 1 94.12 222 SER A N 1
ATOM 1751 C CA . SER A 1 222 ? 8.453 14.008 6.703 1 94.12 222 SER A CA 1
ATOM 1752 C C . SER A 1 222 ? 9.492 13.688 5.633 1 94.12 222 SER A C 1
ATOM 1754 O O . SER A 1 222 ? 9.398 14.172 4.504 1 94.12 222 SER A O 1
ATOM 1756 N N . LEU A 1 223 ? 10.211 12.555 5.797 1 93.56 223 LEU A N 1
ATOM 1757 C CA . LEU A 1 223 ? 11.266 12.18 4.859 1 93.56 223 LEU A CA 1
ATOM 1758 C C . LEU A 1 223 ? 10.68 11.789 3.51 1 93.56 223 LEU A C 1
ATOM 1760 O O . LEU A 1 223 ? 11.359 11.867 2.486 1 93.56 223 LEU A O 1
ATOM 1764 N N . GLU A 1 224 ? 9.438 11.383 3.486 1 94.62 224 GLU A N 1
ATOM 1765 C CA . GLU A 1 224 ? 8.758 10.969 2.26 1 94.62 224 GLU A CA 1
ATOM 1766 C C . GLU A 1 224 ? 8.812 12.07 1.202 1 94.62 224 GLU A C 1
ATOM 1768 O O . GLU A 1 224 ? 8.773 11.789 0.003 1 94.62 224 GLU A O 1
ATOM 1773 N N . ARG A 1 225 ? 8.953 13.289 1.632 1 97.19 225 ARG A N 1
ATOM 1774 C CA . ARG A 1 225 ? 8.93 14.438 0.732 1 97.19 225 ARG A CA 1
ATOM 1775 C C . ARG A 1 225 ? 10.188 14.492 -0.122 1 97.19 225 ARG A C 1
ATOM 1777 O O . ARG A 1 225 ? 10.18 15.062 -1.214 1 97.19 225 ARG A O 1
ATOM 1784 N N . TRP A 1 226 ? 11.273 13.914 0.308 1 96.44 226 TRP A N 1
ATOM 1785 C CA . TRP A 1 226 ? 12.531 13.875 -0.433 1 96.44 226 TRP A CA 1
ATOM 1786 C C . TRP A 1 226 ? 12.727 12.516 -1.093 1 96.44 226 TRP A C 1
ATOM 1788 O O . TRP A 1 226 ? 13.516 12.383 -2.035 1 96.44 226 TRP A O 1
ATOM 1798 N N . GLU A 1 227 ? 11.961 11.508 -0.639 1 91.38 227 GLU A N 1
ATOM 1799 C CA . GLU A 1 227 ? 12.117 10.133 -1.109 1 91.38 227 GLU A CA 1
ATOM 1800 C C . GLU A 1 227 ? 11.531 9.961 -2.51 1 91.38 227 GLU A C 1
ATOM 1802 O O . GLU A 1 227 ? 10.398 10.375 -2.771 1 91.38 227 GLU A O 1
ATOM 1807 N N . PRO A 1 228 ? 12.297 9.273 -3.379 1 84.19 228 PRO A N 1
ATOM 1808 C CA . PRO A 1 228 ? 11.766 9.023 -4.719 1 84.19 228 PRO A CA 1
ATOM 1809 C C . PRO A 1 228 ? 10.5 8.156 -4.695 1 84.19 228 PRO A C 1
ATOM 1811 O O . PRO A 1 228 ? 9.625 8.32 -5.547 1 84.19 228 PRO A O 1
ATOM 1814 N N . ASP A 1 229 ? 10.367 7.281 -3.697 1 80.38 229 ASP A N 1
ATOM 1815 C CA . ASP A 1 229 ? 9.211 6.395 -3.621 1 80.38 229 ASP A CA 1
ATOM 1816 C C . ASP A 1 229 ? 8.102 7.008 -2.768 1 80.38 229 ASP A C 1
ATOM 1818 O O . ASP A 1 229 ? 7.02 6.434 -2.643 1 80.38 229 ASP A O 1
ATOM 1822 N N . GLY A 1 230 ? 8.469 8.141 -2.16 1 89.62 230 GLY A N 1
ATOM 1823 C CA . GLY A 1 230 ? 7.445 8.938 -1.501 1 89.62 230 GLY A CA 1
ATOM 1824 C C . GLY A 1 230 ? 6.766 9.922 -2.434 1 89.62 230 GLY A C 1
ATOM 1825 O O . GLY A 1 230 ? 6.246 9.539 -3.484 1 89.62 230 GLY A O 1
ATOM 1826 N N . TYR A 1 231 ? 6.902 11.203 -2.141 1 93.62 231 TYR A N 1
ATOM 1827 C CA . TYR A 1 231 ? 6.266 12.242 -2.943 1 93.62 231 TYR A CA 1
ATOM 1828 C C . TYR A 1 231 ? 7.012 12.461 -4.254 1 93.62 231 TYR A C 1
ATOM 1830 O O . TYR A 1 231 ? 6.484 13.07 -5.184 1 93.62 231 TYR A O 1
ATOM 1838 N N . GLY A 1 232 ? 8.242 11.984 -4.309 1 89.56 232 GLY A N 1
ATOM 1839 C CA . GLY A 1 232 ? 8.984 12.055 -5.559 1 89.56 232 GLY A CA 1
ATOM 1840 C C . GLY A 1 232 ? 8.32 11.273 -6.684 1 89.56 232 GLY A C 1
ATOM 1841 O O . GLY A 1 232 ? 8.484 11.609 -7.855 1 89.56 232 GLY A O 1
ATOM 1842 N N . ARG A 1 233 ? 7.598 10.273 -6.305 1 81.19 233 ARG A N 1
ATOM 1843 C CA . ARG A 1 233 ? 6.949 9.398 -7.281 1 81.19 233 ARG A CA 1
ATOM 1844 C C . ARG A 1 233 ? 5.953 10.18 -8.133 1 81.19 233 ARG A C 1
ATOM 1846 O O . ARG A 1 233 ? 5.891 9.992 -9.352 1 81.19 233 ARG A O 1
ATOM 1853 N N . GLY A 1 234 ? 5.203 11.047 -7.562 1 83.56 234 GLY A N 1
ATOM 1854 C CA . GLY A 1 234 ? 4.195 11.82 -8.273 1 83.56 234 GLY A CA 1
ATOM 1855 C C . GLY A 1 234 ? 4.68 13.203 -8.672 1 83.56 234 GLY A C 1
ATOM 1856 O O . GLY A 1 234 ? 3.979 13.93 -9.383 1 83.56 234 GLY A O 1
ATOM 1857 N N . GLY A 1 235 ? 5.812 13.5 -8.227 1 91.12 235 GLY A N 1
ATOM 1858 C CA . GLY A 1 235 ? 6.371 14.805 -8.539 1 91.12 235 GLY A CA 1
ATOM 1859 C C . GLY A 1 235 ? 5.672 15.945 -7.816 1 91.12 235 GLY A C 1
ATOM 1860 O O . GLY A 1 235 ? 5.531 17.031 -8.367 1 91.12 235 GLY A O 1
ATOM 1861 N N . ALA A 1 236 ? 5.168 15.695 -6.664 1 93.81 236 ALA A N 1
ATOM 1862 C CA . ALA A 1 236 ? 4.387 16.688 -5.93 1 93.81 236 ALA A CA 1
ATOM 1863 C C . ALA A 1 236 ? 5.188 17.969 -5.715 1 93.81 236 ALA A C 1
ATOM 1865 O O . ALA A 1 236 ? 4.629 19.062 -5.738 1 93.81 236 ALA A O 1
ATOM 1866 N N . TYR A 1 237 ? 6.559 17.797 -5.508 1 97.38 237 TYR A N 1
ATOM 1867 C CA . TYR A 1 237 ? 7.387 18.953 -5.18 1 97.38 237 TYR A CA 1
ATOM 1868 C C . TYR A 1 237 ? 8.461 19.172 -6.234 1 97.38 237 TYR A C 1
ATOM 1870 O O . TYR A 1 237 ? 9.469 19.828 -5.977 1 97.38 237 TYR A O 1
ATOM 1878 N N . GLU A 1 238 ? 8.289 18.641 -7.371 1 96.19 238 GLU A N 1
ATOM 1879 C CA . GLU A 1 238 ? 9.289 18.656 -8.43 1 96.19 238 GLU A CA 1
ATOM 1880 C C . GLU A 1 238 ? 9.695 20.094 -8.789 1 96.19 238 GLU A C 1
ATOM 1882 O O . GLU A 1 238 ? 10.875 20.359 -9.016 1 96.19 238 GLU A O 1
ATOM 1887 N N . ALA A 1 239 ? 8.758 20.969 -8.883 1 97.62 239 ALA A N 1
ATOM 1888 C CA . ALA A 1 239 ? 9.031 22.359 -9.234 1 97.62 239 ALA A CA 1
ATOM 1889 C C . ALA A 1 239 ? 10.039 22.984 -8.266 1 97.62 239 ALA A C 1
ATOM 1891 O O . ALA A 1 239 ? 10.914 23.75 -8.68 1 97.62 239 ALA A O 1
ATOM 1892 N N . ILE A 1 240 ? 9.906 22.641 -7.02 1 98.5 240 ILE A N 1
ATOM 1893 C CA . ILE A 1 240 ? 10.789 23.188 -5.992 1 98.5 240 ILE A CA 1
ATOM 1894 C C . ILE A 1 240 ? 12.203 22.641 -6.191 1 98.5 240 ILE A C 1
ATOM 1896 O O . ILE A 1 240 ? 13.172 23.406 -6.172 1 98.5 240 ILE A O 1
ATOM 1900 N N . PHE A 1 241 ? 12.367 21.406 -6.48 1 98.25 241 PHE A N 1
ATOM 1901 C CA . PHE A 1 241 ? 13.672 20.766 -6.598 1 98.25 241 PHE A CA 1
ATOM 1902 C C . PHE A 1 241 ? 14.297 21.062 -7.957 1 98.25 241 PHE A C 1
ATOM 1904 O O . PHE A 1 241 ? 15.484 20.797 -8.18 1 98.25 241 PHE A O 1
ATOM 1911 N N . ARG A 1 242 ? 13.516 21.656 -8.805 1 97.31 242 ARG A N 1
ATOM 1912 C CA . ARG A 1 242 ? 14.062 22.109 -10.078 1 97.31 242 ARG A CA 1
ATOM 1913 C C . ARG A 1 242 ? 14.594 23.547 -9.953 1 97.31 242 ARG A C 1
ATOM 1915 O O . ARG A 1 242 ? 15.234 24.047 -10.883 1 97.31 242 ARG A O 1
ATOM 1922 N N . GLY A 1 243 ? 14.312 24.156 -8.875 1 98.31 243 GLY A N 1
ATOM 1923 C CA . GLY A 1 243 ? 14.766 25.531 -8.672 1 98.31 243 GLY A CA 1
ATOM 1924 C C . GLY A 1 243 ? 13.719 26.562 -9.039 1 98.31 243 GLY A C 1
ATOM 1925 O O . GLY A 1 243 ? 14.055 27.734 -9.266 1 98.31 243 GLY A O 1
ATOM 1926 N N . ASP A 1 244 ? 12.492 26.078 -9.156 1 98.19 244 ASP A N 1
ATOM 1927 C CA . ASP A 1 244 ? 11.383 26.953 -9.539 1 98.19 244 ASP A CA 1
ATOM 1928 C C . ASP A 1 244 ? 10.234 26.859 -8.539 1 98.19 244 ASP A C 1
ATOM 1930 O O . ASP A 1 244 ? 9.102 26.547 -8.914 1 98.19 244 ASP A O 1
ATOM 1934 N N . TRP A 1 245 ? 10.562 27.25 -7.289 1 98.38 245 TRP A N 1
ATOM 1935 C CA . TRP A 1 245 ? 9.555 27.078 -6.25 1 98.38 245 TRP A CA 1
ATOM 1936 C C . TRP A 1 245 ? 8.305 27.875 -6.566 1 98.38 245 TRP A C 1
ATOM 1938 O O . TRP A 1 245 ? 7.203 27.531 -6.137 1 98.38 245 TRP A O 1
ATOM 1948 N N . GLU A 1 246 ? 8.398 28.922 -7.395 1 98.31 246 GLU A N 1
ATOM 1949 C CA . GLU A 1 246 ? 7.273 29.781 -7.777 1 98.31 246 GLU A CA 1
ATOM 1950 C C . GLU A 1 246 ? 6.234 28.984 -8.57 1 98.31 246 GLU A C 1
ATOM 1952 O O . GLU A 1 246 ? 5.039 29.281 -8.5 1 98.31 246 GLU A O 1
ATOM 1957 N N . ASP A 1 247 ? 6.668 27.953 -9.219 1 97 247 ASP A N 1
ATOM 1958 C CA . ASP A 1 247 ? 5.781 27.156 -10.055 1 97 247 ASP A CA 1
ATOM 1959 C C . ASP A 1 247 ? 5.094 26.047 -9.242 1 97 247 ASP A C 1
ATOM 1961 O O . ASP A 1 247 ? 4.191 25.375 -9.742 1 97 247 ASP A O 1
ATOM 1965 N N . PHE A 1 248 ? 5.512 25.922 -8.031 1 97.12 248 PHE A N 1
ATOM 1966 C CA . PHE A 1 248 ? 4.855 24.953 -7.164 1 97.12 248 PHE A CA 1
ATOM 1967 C C . PHE A 1 248 ? 3.412 25.359 -6.887 1 97.12 248 PHE A C 1
ATOM 1969 O O . PHE A 1 248 ? 3.152 26.484 -6.449 1 97.12 248 PHE A O 1
ATOM 1976 N N . ASP A 1 249 ? 2.48 24.484 -7.207 1 95.62 249 ASP A N 1
ATOM 1977 C CA . ASP A 1 249 ? 1.068 24.703 -6.906 1 95.62 249 ASP A CA 1
ATOM 1978 C C . ASP A 1 249 ? 0.56 23.672 -5.891 1 95.62 249 ASP A C 1
ATOM 1980 O O . ASP A 1 249 ? 0.23 22.547 -6.254 1 95.62 249 ASP A O 1
ATOM 1984 N N . PRO A 1 250 ? 0.39 24.094 -4.66 1 96 250 PRO A N 1
ATOM 1985 C CA . PRO A 1 250 ? -0.056 23.156 -3.635 1 96 250 PRO A CA 1
ATOM 1986 C C . PRO A 1 250 ? -1.493 22.688 -3.85 1 96 250 PRO A C 1
ATOM 1988 O O . PRO A 1 250 ? -1.936 21.719 -3.211 1 96 250 PRO A O 1
ATOM 1991 N N . TRP A 1 251 ? -2.223 23.297 -4.746 1 96.38 251 TRP A N 1
ATOM 1992 C CA . TRP A 1 251 ? -3.641 22.984 -4.91 1 96.38 251 TRP A CA 1
ATOM 1993 C C . TRP A 1 251 ? -3.863 22.062 -6.102 1 96.38 251 TRP A C 1
ATOM 1995 O O . TRP A 1 251 ? -5.008 21.75 -6.445 1 96.38 251 TRP A O 1
ATOM 2005 N N . ASP A 1 252 ? -2.807 21.625 -6.742 1 92.88 252 ASP A N 1
ATOM 2006 C CA . ASP A 1 252 ? -2.836 20.547 -7.727 1 92.88 252 ASP A CA 1
ATOM 2007 C C . ASP A 1 252 ? -2.627 19.188 -7.062 1 92.88 252 ASP A C 1
ATOM 2009 O O . ASP A 1 252 ? -1.536 18.891 -6.57 1 92.88 252 ASP A O 1
ATOM 2013 N N . PRO A 1 253 ? -3.65 18.344 -7.078 1 92.56 253 PRO A N 1
ATOM 2014 C CA . PRO A 1 253 ? -3.541 17.062 -6.371 1 92.56 253 PRO A CA 1
ATOM 2015 C C . PRO A 1 253 ? -2.793 16.016 -7.184 1 92.56 253 PRO A C 1
ATOM 2017 O O . PRO A 1 253 ? -2.482 14.938 -6.664 1 92.56 253 PRO A O 1
ATOM 2020 N N . SER A 1 254 ? -2.41 16.234 -8.383 1 88.06 254 SER A N 1
ATOM 2021 C CA . SER A 1 254 ? -1.928 15.211 -9.305 1 88.06 254 SER A CA 1
ATOM 2022 C C . SER A 1 254 ? -0.712 14.484 -8.742 1 88.06 254 SER A C 1
ATOM 2024 O O . SER A 1 254 ? -0.611 13.258 -8.852 1 88.06 254 SER A O 1
ATOM 2026 N N . GLY A 1 255 ? 0.154 15.242 -8.156 1 89.19 255 GLY A N 1
ATOM 2027 C CA . GLY A 1 255 ? 1.395 14.672 -7.66 1 89.19 255 GLY A CA 1
ATOM 2028 C C . GLY A 1 255 ? 1.224 13.914 -6.355 1 89.19 255 GLY A C 1
ATOM 2029 O O . GLY A 1 255 ? 2.176 13.312 -5.848 1 89.19 255 GLY A O 1
ATOM 2030 N N . ARG A 1 256 ? 0.003 13.82 -5.816 1 91.81 256 ARG A N 1
ATOM 2031 C CA . ARG A 1 256 ? -0.228 13.234 -4.5 1 91.81 256 ARG A CA 1
ATOM 2032 C C . ARG A 1 256 ? -1.083 11.977 -4.602 1 91.81 256 ARG A C 1
ATOM 2034 O O . ARG A 1 256 ? -1.226 11.242 -3.623 1 91.81 256 ARG A O 1
ATOM 2041 N N . ILE A 1 257 ? -1.604 11.672 -5.73 1 86.31 257 ILE A N 1
ATOM 2042 C CA . ILE A 1 257 ? -2.605 10.625 -5.906 1 86.31 257 ILE A CA 1
ATOM 2043 C C . ILE A 1 257 ? -1.943 9.25 -5.797 1 86.31 257 ILE A C 1
ATOM 2045 O O . ILE A 1 257 ? -2.455 8.359 -5.113 1 86.31 257 ILE A O 1
ATOM 2049 N N . ASN A 1 258 ? -0.829 9.023 -6.445 1 79.38 258 ASN A N 1
ATOM 2050 C CA . ASN A 1 258 ? -0.187 7.711 -6.496 1 79.38 258 ASN A CA 1
ATOM 2051 C C . ASN A 1 258 ? 1.08 7.676 -5.648 1 79.38 258 ASN A C 1
ATOM 2053 O O . ASN A 1 258 ? 2.105 7.148 -6.078 1 79.38 258 ASN A O 1
ATOM 2057 N N . VAL A 1 259 ? 0.959 8.211 -4.414 1 85.56 259 VAL A N 1
ATOM 2058 C CA . VAL A 1 259 ? 2.137 8.289 -3.557 1 85.56 259 VAL A CA 1
ATOM 2059 C C . VAL A 1 259 ? 1.956 7.375 -2.348 1 85.56 259 VAL A C 1
ATOM 2061 O O . VAL A 1 259 ? 0.827 7.078 -1.948 1 85.56 259 VAL A O 1
ATOM 2064 N N . THR A 1 260 ? 3.115 6.805 -1.903 1 84.25 260 THR A N 1
ATOM 2065 C CA . THR A 1 260 ? 3.129 6.207 -0.572 1 84.25 260 THR A CA 1
ATOM 2066 C C . THR A 1 260 ? 3.426 7.262 0.49 1 84.25 260 THR A C 1
ATOM 2068 O O . THR A 1 260 ? 4.582 7.648 0.682 1 84.25 260 THR A O 1
ATOM 2071 N N . GLN A 1 261 ? 2.438 7.656 1.198 1 89.06 261 GLN A N 1
ATOM 2072 C CA . GLN A 1 261 ? 2.564 8.781 2.117 1 89.06 261 GLN A CA 1
ATOM 2073 C C . GLN A 1 261 ? 3.311 8.375 3.385 1 89.06 261 GLN A C 1
ATOM 2075 O O . GLN A 1 261 ? 3.965 9.203 4.02 1 89.06 261 GLN A O 1
ATOM 2080 N N . ASP A 1 262 ? 3.162 7.141 3.76 1 90.44 262 ASP A N 1
ATOM 2081 C CA . ASP A 1 262 ? 3.895 6.605 4.902 1 90.44 262 ASP A CA 1
ATOM 2082 C C . ASP A 1 262 ? 4.801 5.453 4.484 1 90.44 262 ASP A C 1
ATOM 2084 O O . ASP A 1 262 ? 4.387 4.289 4.504 1 90.44 262 ASP A O 1
ATOM 2088 N N . LEU A 1 263 ? 6.016 5.785 4.246 1 86.88 263 LEU A N 1
ATOM 2089 C CA . LEU A 1 263 ? 6.992 4.812 3.77 1 86.88 263 LEU A CA 1
ATOM 2090 C C . LEU A 1 263 ? 7.547 3.988 4.926 1 86.88 263 LEU A C 1
ATOM 2092 O O . LEU A 1 263 ? 8.172 2.945 4.707 1 86.88 263 LEU A O 1
ATOM 2096 N N . TYR A 1 264 ? 7.316 4.398 6.18 1 85.25 264 TYR A N 1
ATOM 2097 C CA . TYR A 1 264 ? 8.094 3.863 7.293 1 85.25 264 TYR A CA 1
ATOM 2098 C C . TYR A 1 264 ? 7.188 3.223 8.336 1 85.25 264 TYR A C 1
ATOM 2100 O O . TYR A 1 264 ? 7.66 2.729 9.359 1 85.25 264 TYR A O 1
ATOM 2108 N N . ASN A 1 265 ? 5.902 3.211 8.086 1 86.81 265 ASN A N 1
ATOM 2109 C CA . ASN A 1 265 ? 4.934 2.607 9 1 86.81 265 ASN A CA 1
ATOM 2110 C C . ASN A 1 265 ? 4.996 3.246 10.383 1 86.81 265 ASN A C 1
ATOM 2112 O O . ASN A 1 265 ? 5.086 2.545 11.391 1 86.81 265 ASN A O 1
ATOM 2116 N N . GLY A 1 266 ? 5.008 4.559 10.336 1 84.69 266 GLY A N 1
ATOM 2117 C CA . GLY A 1 266 ? 5.059 5.289 11.594 1 84.69 266 GLY A CA 1
ATOM 2118 C C . GLY A 1 266 ? 3.797 5.137 12.422 1 84.69 266 GLY A C 1
ATOM 2119 O O . GLY A 1 266 ? 2.691 5.098 11.883 1 84.69 266 GLY A O 1
ATOM 2120 N N . ALA A 1 267 ? 3.967 5.031 13.719 1 81.56 267 ALA A N 1
ATOM 2121 C CA . ALA A 1 267 ? 2.811 4.969 14.609 1 81.56 267 ALA A CA 1
ATOM 2122 C C . ALA A 1 267 ? 2.014 6.27 14.562 1 81.56 267 ALA A C 1
ATOM 2124 O O . ALA A 1 267 ? 2.516 7.324 14.953 1 81.56 267 ALA A O 1
ATOM 2125 N N . GLY A 1 268 ? 0.844 6.234 14 1 86.06 268 GLY A N 1
ATOM 2126 C CA . GLY A 1 268 ? -0.007 7.41 13.922 1 86.06 268 GLY A CA 1
ATOM 2127 C C . GLY A 1 268 ? 0.247 8.242 12.68 1 86.06 268 GLY A C 1
ATOM 2128 O O . GLY A 1 268 ? -0.346 9.312 12.508 1 86.06 268 GLY A O 1
ATOM 2129 N N . SER A 1 269 ? 1.174 7.754 11.836 1 88.69 269 SER A N 1
ATOM 2130 C CA . SER A 1 269 ? 1.41 8.438 10.57 1 88.69 269 SER A CA 1
ATOM 2131 C C . SER A 1 269 ? 0.284 8.164 9.578 1 88.69 269 SER A C 1
ATOM 2133 O O . SER A 1 269 ? -0.191 7.035 9.461 1 88.69 269 SER A O 1
ATOM 2135 N N . CYS A 1 270 ? -0.121 9.227 8.992 1 92.81 270 CYS A N 1
ATOM 2136 C CA . CYS A 1 270 ? -1.196 9.094 8.016 1 92.81 270 CYS A CA 1
ATOM 2137 C C . CYS A 1 270 ? -0.695 8.438 6.734 1 92.81 270 CYS A C 1
ATOM 2139 O O . CYS A 1 270 ? 0.29 8.883 6.145 1 92.81 270 CYS A O 1
ATOM 2141 N N . SER A 1 271 ? -1.368 7.418 6.242 1 92.44 271 SER A N 1
ATOM 2142 C CA . SER A 1 271 ? -0.901 6.66 5.086 1 92.44 271 SER A CA 1
ATOM 2143 C C . SER A 1 271 ? -1.712 7 3.838 1 92.44 271 SER A C 1
ATOM 2145 O O . SER A 1 271 ? -1.465 6.453 2.762 1 92.44 271 SER A O 1
ATOM 2147 N N . ILE A 1 272 ? -2.689 7.938 3.906 1 94.88 272 ILE A N 1
ATOM 2148 C CA . ILE A 1 272 ? -3.531 8.227 2.75 1 94.88 272 ILE A CA 1
ATOM 2149 C C . ILE A 1 272 ? -3.482 9.719 2.434 1 94.88 272 ILE A C 1
ATOM 2151 O O . ILE A 1 272 ? -2.943 10.508 3.213 1 94.88 272 ILE A O 1
ATOM 2155 N N . PHE A 1 273 ? -4.094 10.062 1.252 1 95.75 273 PHE A N 1
ATOM 2156 C CA . PHE A 1 273 ? -4.16 11.453 0.816 1 95.75 273 PHE A CA 1
ATOM 2157 C C . PHE A 1 273 ? -5.301 12.188 1.515 1 95.75 273 PHE A C 1
ATOM 2159 O O . PHE A 1 273 ? -6.473 11.859 1.31 1 95.75 273 PHE A O 1
ATOM 2166 N N . ARG A 1 274 ? -4.922 13.109 2.398 1 96.81 274 ARG A N 1
ATOM 2167 C CA . ARG A 1 274 ? -5.84 14.062 3.012 1 96.81 274 ARG A CA 1
ATOM 2168 C C . ARG A 1 274 ? -5.652 15.461 2.426 1 96.81 274 ARG A C 1
ATOM 2170 O O . ARG A 1 274 ? -4.625 16.109 2.664 1 96.81 274 ARG A O 1
ATOM 2177 N N . MET A 1 275 ? -6.68 15.859 1.703 1 97.44 275 MET A N 1
ATOM 2178 C CA . MET A 1 275 ? -6.57 17.188 1.098 1 97.44 275 MET A CA 1
ATOM 2179 C C . MET A 1 275 ? -6.539 18.266 2.166 1 97.44 275 MET A C 1
ATOM 2181 O O . MET A 1 275 ? -5.82 19.266 2.029 1 97.44 275 MET A O 1
ATOM 2185 N N . PHE A 1 276 ? -7.348 18.016 3.225 1 98.38 276 PHE A N 1
ATOM 2186 C CA . PHE A 1 276 ? -7.379 18.953 4.348 1 98.38 276 PHE A CA 1
ATOM 2187 C C . PHE A 1 276 ? -7.289 18.203 5.672 1 98.38 276 PHE A C 1
ATOM 2189 O O . PHE A 1 276 ? -7.898 17.141 5.836 1 98.38 276 PHE A O 1
ATOM 2196 N N . GLN A 1 277 ? -6.5 18.797 6.516 1 96.75 277 GLN A N 1
ATOM 2197 C CA . GLN A 1 277 ? -6.723 18.516 7.93 1 96.75 277 GLN A CA 1
ATOM 2198 C C . GLN A 1 277 ? -7.891 19.344 8.469 1 96.75 277 GLN A C 1
ATOM 2200 O O . GLN A 1 277 ? -8.336 20.297 7.824 1 96.75 277 GLN A O 1
ATOM 2205 N N . GLY A 1 278 ? -8.375 18.844 9.648 1 96.19 278 GLY A N 1
ATOM 2206 C CA . GLY A 1 278 ? -9.492 19.609 10.164 1 96.19 278 GLY A CA 1
ATOM 2207 C C . GLY A 1 278 ? -9.914 19.203 11.562 1 96.19 278 GLY A C 1
ATOM 2208 O O . GLY A 1 278 ? -9.586 18.094 12.008 1 96.19 278 GLY A O 1
ATOM 2209 N N . ILE A 1 279 ? -10.578 20.125 12.141 1 95.81 279 ILE A N 1
ATOM 2210 C CA . ILE A 1 279 ? -11.109 19.906 13.484 1 95.81 279 ILE A CA 1
ATOM 2211 C C . ILE A 1 279 ? -12.531 20.469 13.57 1 95.81 279 ILE A C 1
ATOM 2213 O O . ILE A 1 279 ? -12.789 21.594 13.141 1 95.81 279 ILE A O 1
ATOM 2217 N N . LEU A 1 280 ? -13.422 19.656 14.008 1 97.12 280 LEU A N 1
ATOM 2218 C CA . LEU A 1 280 ? -14.75 20.125 14.391 1 97.12 280 LEU A CA 1
ATOM 2219 C C . LEU A 1 280 ? -14.828 20.359 15.898 1 97.12 280 LEU A C 1
ATOM 2221 O O . LEU A 1 280 ? -14.547 19.453 16.688 1 97.12 280 LEU A O 1
ATOM 2225 N N . ALA A 1 281 ? -15.164 21.562 16.266 1 95 281 ALA A N 1
ATOM 2226 C CA . ALA A 1 281 ? -15.273 21.906 17.672 1 95 281 ALA A CA 1
ATOM 2227 C C . ALA A 1 281 ? -16.641 21.531 18.234 1 95 281 ALA A C 1
ATOM 2229 O O . ALA A 1 281 ? -17.672 21.922 17.688 1 95 281 ALA A O 1
ATOM 2230 N N . LEU A 1 282 ? -16.672 20.766 19.281 1 94.75 282 LEU A N 1
ATOM 2231 C CA . LEU A 1 282 ? -17.938 20.406 19.906 1 94.75 282 LEU A CA 1
ATOM 2232 C C . LEU A 1 282 ? -18.266 21.375 21.031 1 94.75 282 LEU A C 1
ATOM 2234 O O . LEU A 1 282 ? -19.406 21.453 21.484 1 94.75 282 LEU A O 1
ATOM 2238 N N . THR A 1 283 ? -17.25 22.031 21.516 1 90.75 283 THR A N 1
ATOM 2239 C CA . THR A 1 283 ? -17.438 23.016 22.578 1 90.75 283 THR A CA 1
ATOM 2240 C C . THR A 1 283 ? -16.922 24.375 22.125 1 90.75 283 THR A C 1
ATOM 2242 O O . THR A 1 283 ? -16.078 24.469 21.234 1 90.75 283 THR A O 1
ATOM 2245 N N . SER A 1 284 ? -17.594 25.391 22.766 1 85.31 284 SER A N 1
ATOM 2246 C CA . SER A 1 284 ? -17.141 26.75 22.5 1 85.31 284 SER A CA 1
ATOM 2247 C C . SER A 1 284 ? -16 27.141 23.438 1 85.31 284 SER A C 1
ATOM 2249 O O . SER A 1 284 ? -15.953 26.672 24.578 1 85.31 284 SER A O 1
ATOM 2251 N N . GLY A 1 285 ? -15.227 27.953 22.953 1 73.88 285 GLY A N 1
ATOM 2252 C CA . GLY A 1 285 ? -14.219 28.531 23.828 1 73.88 285 GLY A CA 1
ATOM 2253 C C . GLY A 1 285 ? -12.844 27.922 23.625 1 73.88 285 GLY A C 1
ATOM 2254 O O . GLY A 1 285 ? -12.641 27.109 22.734 1 73.88 285 GLY A O 1
ATOM 2255 N N . GLU A 1 286 ? -11.852 28.422 24.391 1 61.03 286 GLU A N 1
ATOM 2256 C CA . GLU A 1 286 ? -10.445 28.344 24 1 61.03 286 GLU A CA 1
ATOM 2257 C C . GLU A 1 286 ? -9.711 27.266 24.812 1 61.03 286 GLU A C 1
ATOM 2259 O O . GLU A 1 286 ? -8.656 27.547 25.391 1 61.03 286 GLU A O 1
ATOM 2264 N N . PRO A 1 287 ? -10.133 26.094 25.109 1 56.25 287 PRO A N 1
ATOM 2265 C CA . PRO A 1 287 ? -9.055 25.422 25.844 1 56.25 287 PRO A CA 1
ATOM 2266 C C . PRO A 1 287 ? -7.895 25.016 24.938 1 56.25 287 PRO A C 1
ATOM 2268 O O . PRO A 1 287 ? -6.746 24.969 25.391 1 56.25 287 PRO A O 1
ATOM 2271 N N . ALA A 1 288 ? -8.078 24.781 23.672 1 63.66 288 ALA A N 1
ATOM 2272 C CA . ALA A 1 288 ? -6.957 24.453 22.781 1 63.66 288 ALA A CA 1
ATOM 2273 C C . ALA A 1 288 ? -6.754 25.531 21.734 1 63.66 288 ALA A C 1
ATOM 2275 O O . ALA A 1 288 ? -7.719 26.078 21.188 1 63.66 288 ALA A O 1
ATOM 2276 N N . SER A 1 289 ? -5.484 26.047 21.781 1 76.44 289 SER A N 1
ATOM 2277 C CA . SER A 1 289 ? -5.102 27.031 20.781 1 76.44 289 SER A CA 1
ATOM 2278 C C . SER A 1 289 ? -4.492 26.375 19.547 1 76.44 289 SER A C 1
ATOM 2280 O O . SER A 1 289 ? -3.486 25.672 19.641 1 76.44 289 SER A O 1
ATOM 2282 N N . ILE A 1 290 ? -5.258 26.484 18.422 1 88.06 290 ILE A N 1
ATOM 2283 C CA . ILE A 1 290 ? -4.723 26.047 17.141 1 88.06 290 ILE A CA 1
ATOM 2284 C C . ILE A 1 290 ? -4.031 27.203 16.438 1 88.06 290 ILE A C 1
ATOM 2286 O O . ILE A 1 290 ? -4.645 28.25 16.203 1 88.06 290 ILE A O 1
ATOM 2290 N N . ARG A 1 291 ? -2.799 27.047 16.234 1 93.06 291 ARG A N 1
ATOM 2291 C CA . ARG A 1 291 ? -2.027 28.062 15.516 1 93.06 291 ARG A CA 1
ATOM 2292 C C . ARG A 1 291 ? -1.522 27.516 14.188 1 93.06 291 ARG A C 1
ATOM 2294 O O . ARG A 1 291 ? -1.16 26.344 14.086 1 93.06 291 ARG A O 1
ATOM 2301 N N . VAL A 1 292 ? -1.522 28.375 13.148 1 96 292 VAL A N 1
ATOM 2302 C CA . VAL A 1 292 ? -1.098 27.953 11.812 1 96 292 VAL A CA 1
ATOM 2303 C C . VAL A 1 292 ? -0.111 28.969 11.242 1 96 292 VAL A C 1
ATOM 2305 O O . VAL A 1 292 ? -0.092 30.125 11.664 1 96 292 VAL A O 1
ATOM 2308 N N . LEU A 1 293 ? 0.757 28.516 10.445 1 97.56 293 LEU A N 1
ATOM 2309 C CA . LEU A 1 293 ? 1.586 29.375 9.609 1 97.56 293 LEU A CA 1
ATOM 2310 C C . LEU A 1 293 ? 0.933 29.594 8.25 1 97.56 293 LEU A C 1
ATOM 2312 O O . LEU A 1 293 ? 1.071 28.781 7.344 1 97.56 293 LEU A O 1
ATOM 2316 N N . PRO A 1 294 ? 0.297 30.766 8.016 1 97.81 294 PRO A N 1
ATOM 2317 C CA . PRO A 1 294 ? -0.591 30.938 6.863 1 97.81 294 PRO A CA 1
ATOM 2318 C C . PRO A 1 294 ? 0.166 31.281 5.582 1 97.81 294 PRO A C 1
ATOM 2320 O O . PRO A 1 294 ? -0.154 32.25 4.914 1 97.81 294 PRO A O 1
ATOM 2323 N N . CYS A 1 295 ? 1.041 30.5 5.172 1 97.88 295 CYS A N 1
ATOM 2324 C CA . CYS A 1 295 ? 1.768 30.594 3.908 1 97.88 295 CYS A CA 1
ATOM 2325 C C . CYS A 1 295 ? 2.285 29.234 3.473 1 97.88 295 CYS A C 1
ATOM 2327 O O . CYS A 1 295 ? 3.49 29.047 3.303 1 97.88 295 CYS A O 1
ATOM 2329 N N . PRO A 1 296 ? 1.393 28.328 3.211 1 97.62 296 PRO A N 1
ATOM 2330 C CA . PRO A 1 296 ? 1.811 26.938 2.951 1 97.62 296 PRO A CA 1
ATOM 2331 C C . PRO A 1 296 ? 2.781 26.828 1.777 1 97.62 296 PRO A C 1
ATOM 2333 O O . PRO A 1 296 ? 3.742 26.062 1.837 1 97.62 296 PRO A O 1
ATOM 2336 N N . LYS A 1 297 ? 2.602 27.625 0.693 1 98 297 LYS A N 1
ATOM 2337 C CA . LYS A 1 297 ? 3.484 27.531 -0.466 1 98 297 LYS A CA 1
ATOM 2338 C C . LYS A 1 297 ? 4.922 27.875 -0.088 1 98 297 LYS A C 1
ATOM 2340 O O . LYS A 1 297 ? 5.844 27.109 -0.385 1 98 297 LYS A O 1
ATOM 2345 N N . LEU A 1 298 ? 5.121 28.984 0.579 1 98.62 298 LEU A N 1
ATOM 2346 C CA . LEU A 1 298 ? 6.461 29.438 0.931 1 98.62 298 LEU A CA 1
ATOM 2347 C C . LEU A 1 298 ? 7.07 28.562 2.016 1 98.62 298 LEU A C 1
ATOM 2349 O O . LEU A 1 298 ? 8.266 28.25 1.977 1 98.62 298 LEU A O 1
ATOM 2353 N N . ALA A 1 299 ? 6.25 28.156 2.99 1 98.44 299 ALA A N 1
ATOM 2354 C CA . ALA A 1 299 ? 6.746 27.312 4.078 1 98.44 299 ALA A CA 1
ATOM 2355 C C . ALA A 1 299 ? 7.258 25.984 3.551 1 98.44 299 ALA A C 1
ATOM 2357 O O . ALA A 1 299 ? 8.328 25.516 3.951 1 98.44 299 ALA A O 1
ATOM 2358 N N . VAL A 1 300 ? 6.527 25.375 2.633 1 98.44 300 VAL A N 1
ATOM 2359 C CA . VAL A 1 300 ? 6.902 24.078 2.068 1 98.44 300 VAL A CA 1
ATOM 2360 C C . VAL A 1 300 ? 8.188 24.219 1.252 1 98.44 300 VAL A C 1
ATOM 2362 O O . VAL A 1 300 ? 9.109 23.422 1.384 1 98.44 300 VAL A O 1
ATOM 2365 N N . ALA A 1 301 ? 8.211 25.25 0.416 1 98.75 301 ALA A N 1
ATOM 2366 C CA . ALA A 1 301 ? 9.43 25.469 -0.363 1 98.75 301 ALA A CA 1
ATOM 2367 C C . ALA A 1 301 ? 10.641 25.641 0.547 1 98.75 301 ALA A C 1
ATOM 2369 O O . ALA A 1 301 ? 11.711 25.109 0.271 1 98.75 301 ALA A O 1
ATOM 2370 N N . TYR A 1 302 ? 10.43 26.344 1.599 1 98.81 302 TYR A N 1
ATOM 2371 C CA . TYR A 1 302 ? 11.523 26.672 2.508 1 98.81 302 TYR A CA 1
ATOM 2372 C C . TYR A 1 302 ? 12.047 25.422 3.193 1 98.81 302 TYR A C 1
ATOM 2374 O O . TYR A 1 302 ? 13.25 25.125 3.133 1 98.81 302 TYR A O 1
ATOM 2382 N N . PHE A 1 303 ? 11.164 24.656 3.857 1 98.44 303 PHE A N 1
ATOM 2383 C CA . PHE A 1 303 ? 11.719 23.547 4.637 1 98.44 303 PHE A CA 1
ATOM 2384 C C . PHE A 1 303 ? 12.211 22.438 3.721 1 98.44 303 PHE A C 1
ATOM 2386 O O . PHE A 1 303 ? 13.047 21.625 4.121 1 98.44 303 PHE A O 1
ATOM 2393 N N . LEU A 1 304 ? 11.727 22.359 2.447 1 98.69 304 LEU A N 1
ATOM 2394 C CA . LEU A 1 304 ? 12.234 21.391 1.491 1 98.69 304 LEU A CA 1
ATOM 2395 C C . LEU A 1 304 ? 13.633 21.766 1.022 1 98.69 304 LEU A C 1
ATOM 2397 O O . LEU A 1 304 ? 14.469 20.906 0.779 1 98.69 304 LEU A O 1
ATOM 2401 N N . LEU A 1 305 ? 13.922 23.062 0.885 1 98.81 305 LEU A N 1
ATOM 2402 C CA . LEU A 1 305 ? 15.211 23.516 0.369 1 98.81 305 LEU A CA 1
ATOM 2403 C C . LEU A 1 305 ? 16.203 23.734 1.504 1 98.81 305 LEU A C 1
ATOM 2405 O O . LEU A 1 305 ? 17.422 23.734 1.282 1 98.81 305 LEU A O 1
ATOM 2409 N N . ARG A 1 306 ? 15.805 23.859 2.713 1 98.44 306 ARG A N 1
ATOM 2410 C CA . ARG A 1 306 ? 16.609 24.172 3.895 1 98.44 306 ARG A CA 1
ATOM 2411 C C . ARG A 1 306 ? 17.766 23.188 4.039 1 98.44 306 ARG A C 1
ATOM 2413 O O . ARG A 1 306 ? 18.875 23.578 4.41 1 98.44 306 ARG A O 1
ATOM 2420 N N . PRO A 1 307 ? 17.578 21.906 3.76 1 98.31 307 PRO A N 1
ATOM 2421 C CA . PRO A 1 307 ? 18.641 20.938 3.998 1 98.31 307 PRO A CA 1
ATOM 2422 C C . PRO A 1 307 ? 19.812 21.109 3.033 1 98.31 307 PRO A C 1
ATOM 2424 O O . PRO A 1 307 ? 20.875 20.484 3.221 1 98.31 307 PRO A O 1
ATOM 2427 N N . PHE A 1 308 ? 19.688 21.922 2.039 1 98.62 308 PHE A N 1
ATOM 2428 C CA . PHE A 1 308 ? 20.719 22.062 1.018 1 98.62 308 PHE A CA 1
ATOM 2429 C C . PHE A 1 308 ? 21.594 23.281 1.305 1 98.62 308 PHE A C 1
ATOM 2431 O O . PHE A 1 308 ? 22.562 23.547 0.573 1 98.62 308 PHE A O 1
ATOM 2438 N N . PHE A 1 309 ? 21.328 24.047 2.365 1 98.31 309 PHE A N 1
ATOM 2439 C CA . PHE A 1 309 ? 22.031 25.297 2.645 1 98.31 309 PHE A CA 1
ATOM 2440 C C . PHE A 1 309 ? 22.531 25.328 4.086 1 98.31 309 PHE A C 1
ATOM 2442 O O . PHE A 1 309 ? 21.891 24.75 4.977 1 98.31 309 PHE A O 1
ATOM 2449 N N . SER A 1 310 ? 23.609 26.016 4.324 1 97.12 310 SER A N 1
ATOM 2450 C CA . SER A 1 310 ? 24.188 26.219 5.652 1 97.12 310 SER A CA 1
ATOM 2451 C C . SER A 1 310 ? 24.547 27.688 5.879 1 97.12 310 SER A C 1
ATOM 2453 O O . SER A 1 310 ? 24.938 28.391 4.945 1 97.12 310 SER A O 1
ATOM 2455 N N . PRO A 1 311 ? 24.359 28.109 7.102 1 96.56 311 PRO A N 1
ATOM 2456 C CA . PRO A 1 311 ? 24.781 29.484 7.406 1 96.56 311 PRO A CA 1
ATOM 2457 C C . PRO A 1 311 ? 26.297 29.625 7.523 1 96.56 311 PRO A C 1
ATOM 2459 O O . PRO A 1 311 ? 26.969 28.703 7.973 1 96.56 311 PRO A O 1
ATOM 2462 N N . LYS A 1 312 ? 26.734 30.781 7.16 1 96.44 312 LYS A N 1
ATOM 2463 C CA . LYS A 1 312 ? 28.156 31.078 7.289 1 96.44 312 LYS A CA 1
ATOM 2464 C C . LYS A 1 312 ? 28.531 31.406 8.734 1 96.44 312 LYS A C 1
ATOM 2466 O O . LYS A 1 312 ? 29.656 31.172 9.164 1 96.44 312 LYS A O 1
ATOM 2471 N N . THR A 1 313 ? 27.547 31.969 9.453 1 95 313 THR A N 1
ATOM 2472 C CA . THR A 1 313 ? 27.781 32.375 10.836 1 95 313 THR A CA 1
ATOM 2473 C C . THR A 1 313 ? 26.875 31.578 11.781 1 95 313 THR A C 1
ATOM 2475 O O . THR A 1 313 ? 25.891 30.984 11.344 1 95 313 THR A O 1
ATOM 2478 N N . THR A 1 314 ? 27.203 31.562 13.047 1 90.25 314 THR A N 1
ATOM 2479 C CA . THR A 1 314 ? 26.391 30.906 14.07 1 90.25 314 THR A CA 1
ATOM 2480 C C . THR A 1 314 ? 25.141 31.719 14.383 1 90.25 314 THR A C 1
ATOM 2482 O O . THR A 1 314 ? 25.188 32.969 14.383 1 90.25 314 THR A O 1
ATOM 2485 N N . PRO A 1 315 ? 24.141 31.016 14.602 1 87.81 315 PRO A N 1
ATOM 2486 C CA . PRO A 1 315 ? 22.906 31.75 14.93 1 87.81 315 PRO A CA 1
ATOM 2487 C C . PRO A 1 315 ? 23.031 32.531 16.234 1 87.81 315 PRO A C 1
ATOM 2489 O O . PRO A 1 315 ? 23.641 32.062 17.188 1 87.81 315 PRO A O 1
ATOM 2492 N N . PRO A 1 316 ? 22.422 33.719 16.156 1 83.94 316 PRO A N 1
ATOM 2493 C CA . PRO A 1 316 ? 22.359 34.469 17.406 1 83.94 316 PRO A CA 1
ATOM 2494 C C . PRO A 1 316 ? 21.469 33.812 18.453 1 83.94 316 PRO A C 1
ATOM 2496 O O . PRO A 1 316 ? 20.688 32.906 18.125 1 83.94 316 PRO A O 1
ATOM 2499 N N . PRO A 1 317 ? 21.703 34.125 19.75 1 73.94 317 PRO A N 1
ATOM 2500 C CA . PRO A 1 317 ? 20.797 33.594 20.766 1 73.94 317 PRO A CA 1
ATOM 2501 C C . PRO A 1 317 ? 19.344 33.938 20.5 1 73.94 317 PRO A C 1
ATOM 2503 O O . PRO A 1 317 ? 19.047 35.062 20.047 1 73.94 317 PRO A O 1
ATOM 2506 N N . THR A 1 318 ? 18.422 33.031 20.531 1 63.81 318 THR A N 1
ATOM 2507 C CA . THR A 1 318 ? 17.016 33.156 20.203 1 63.81 318 THR A CA 1
ATOM 2508 C C . THR A 1 318 ? 16.312 34.094 21.172 1 63.81 318 THR A C 1
ATOM 2510 O O . THR A 1 318 ? 15.242 34.625 20.891 1 63.81 318 THR A O 1
ATOM 2513 N N . SER A 1 319 ? 17 34.344 22.266 1 57.22 319 SER A N 1
ATOM 2514 C CA . SER A 1 319 ? 16.359 35.188 23.266 1 57.22 319 SER A CA 1
ATOM 2515 C C . SER A 1 319 ? 16.203 36.625 22.781 1 57.22 319 SER A C 1
ATOM 2517 O O . SER A 1 319 ? 17.188 37.25 22.328 1 57.22 319 SER A O 1
ATOM 2519 N N . GLY A 1 320 ? 14.922 37.156 22.594 1 55.88 320 GLY A N 1
ATOM 2520 C CA . GLY A 1 320 ? 14.648 38.594 22.516 1 55.88 320 GLY A CA 1
ATOM 2521 C C . GLY A 1 320 ? 14.367 39.062 21.109 1 55.88 320 GLY A C 1
ATOM 2522 O O . GLY A 1 320 ? 13.945 40.188 20.891 1 55.88 320 GLY A O 1
ATOM 2523 N N . TYR A 1 321 ? 14.703 38.25 20.016 1 58.31 321 TYR A N 1
ATOM 2524 C CA . TYR A 1 321 ? 14.57 38.812 18.688 1 58.31 321 TYR A CA 1
ATOM 2525 C C . TYR A 1 321 ? 13.109 39.094 18.344 1 58.31 321 TYR A C 1
ATOM 2527 O O . TYR A 1 321 ? 12.758 40.188 17.938 1 58.31 321 TYR A O 1
ATOM 2535 N N . ASP A 1 322 ? 12.258 38.188 18.531 1 64.12 322 ASP A N 1
ATOM 2536 C CA . ASP A 1 322 ? 10.867 38.375 18.125 1 64.12 322 ASP A CA 1
ATOM 2537 C C . ASP A 1 322 ? 10.023 38.906 19.281 1 64.12 322 ASP A C 1
ATOM 2539 O O . ASP A 1 322 ? 8.805 39.031 19.156 1 64.12 322 ASP A O 1
ATOM 2543 N N . GLU A 1 323 ? 10.828 39.156 20.328 1 60.75 323 GLU A N 1
ATOM 2544 C CA . GLU A 1 323 ? 10.117 39.688 21.484 1 60.75 323 GLU A CA 1
ATOM 2545 C C . GLU A 1 323 ? 9.984 41.188 21.391 1 60.75 323 GLU A C 1
ATOM 2547 O O . GLU A 1 323 ? 10.805 41.875 20.766 1 60.75 323 GLU A O 1
ATOM 2552 N N . GLU A 1 324 ? 8.906 41.625 21.969 1 62.41 324 GLU A N 1
ATOM 2553 C CA . GLU A 1 324 ? 8.742 43.062 22.141 1 62.41 324 GLU A CA 1
ATOM 2554 C C . GLU A 1 324 ? 9.891 43.688 22.953 1 62.41 324 GLU A C 1
ATOM 2556 O O . GLU A 1 324 ? 10.203 43.188 24.031 1 62.41 324 GLU A O 1
ATOM 2561 N N . GLY A 1 325 ? 10.664 44.594 22.344 1 64.69 325 GLY A N 1
ATOM 256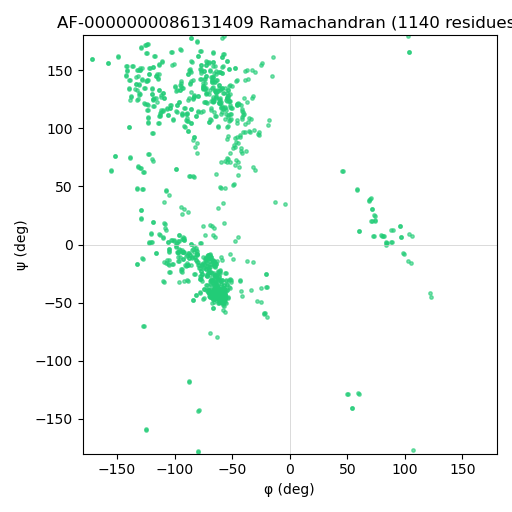2 C CA . GLY A 1 325 ? 11.695 45.312 23.078 1 64.69 325 GLY A CA 1
ATOM 2563 C C . GLY A 1 325 ? 13.094 44.844 22.766 1 64.69 325 GLY A C 1
ATOM 2564 O O . GLY A 1 325 ? 14.031 45.094 23.531 1 64.69 325 GLY A O 1
ATOM 2565 N N . ALA A 1 326 ? 13.156 43.969 21.766 1 75.31 326 ALA A N 1
ATOM 2566 C CA . ALA A 1 326 ? 14.492 43.531 21.375 1 75.31 326 ALA A CA 1
ATOM 2567 C C . ALA A 1 326 ? 15.398 44.75 21.109 1 75.31 326 ALA A C 1
ATOM 2569 O O . ALA A 1 326 ? 14.953 45.75 20.562 1 75.31 326 ALA A O 1
ATOM 2570 N N . SER A 1 327 ? 16.625 44.656 21.594 1 82.62 327 SER A N 1
ATOM 2571 C CA . SER A 1 327 ? 17.578 45.75 21.391 1 82.62 327 SER A CA 1
ATOM 2572 C C . SER A 1 327 ? 17.922 45.906 19.906 1 82.62 327 SER A C 1
ATOM 2574 O O . SER A 1 327 ? 17.844 44.938 19.141 1 82.62 327 SER A O 1
ATOM 2576 N N . PRO A 1 328 ? 18.156 47.062 19.547 1 84.69 328 PRO A N 1
ATOM 2577 C CA . PRO A 1 328 ? 18.578 47.281 18.156 1 84.69 328 PRO A CA 1
ATOM 2578 C C . PRO A 1 328 ? 19.766 46.406 17.766 1 84.69 328 PRO A C 1
ATOM 2580 O O . PRO A 1 328 ? 19.875 46 16.594 1 84.69 328 PRO A O 1
ATOM 2583 N N . GLU A 1 329 ? 20.594 46.094 18.688 1 85.75 329 GLU A N 1
ATOM 2584 C CA . GLU A 1 329 ? 21.75 45.25 18.406 1 85.75 329 GLU A CA 1
ATOM 2585 C C . GLU A 1 329 ? 21.312 43.812 18.078 1 85.75 329 GLU A C 1
ATOM 2587 O O . GLU A 1 329 ? 21.828 43.219 17.141 1 85.75 329 GLU A O 1
ATOM 2592 N N . THR A 1 330 ? 20.406 43.375 18.844 1 85.69 330 THR A N 1
ATOM 2593 C CA . THR A 1 330 ? 19.891 42.031 18.625 1 85.69 330 THR A CA 1
ATOM 2594 C C . THR A 1 330 ? 19.172 41.938 17.281 1 85.69 330 THR A C 1
ATOM 2596 O O . THR A 1 330 ? 19.312 40.969 16.562 1 85.69 330 THR A O 1
ATOM 2599 N N . ILE A 1 331 ? 18.438 42.906 16.969 1 86.38 331 ILE A N 1
ATOM 2600 C CA . ILE A 1 331 ? 17.703 42.938 15.695 1 86.38 331 ILE A CA 1
ATOM 2601 C C . ILE A 1 331 ? 18.688 42.938 14.531 1 86.38 331 ILE A C 1
ATOM 2603 O O . ILE A 1 331 ? 18.5 42.188 13.562 1 86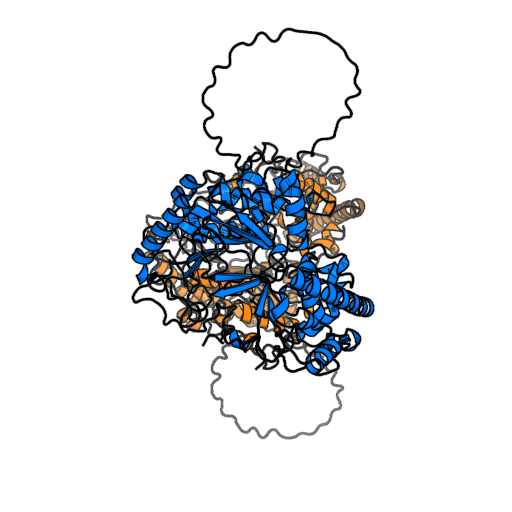.38 331 ILE A O 1
ATOM 2607 N N . ALA A 1 332 ? 19.719 43.688 14.664 1 89.12 332 ALA A N 1
ATOM 2608 C CA . ALA A 1 332 ? 20.719 43.75 13.617 1 89.12 332 ALA A CA 1
ATOM 2609 C C . ALA A 1 332 ? 21.438 42.438 13.438 1 89.12 332 ALA A C 1
ATOM 2611 O O . ALA A 1 332 ? 21.766 42.031 12.312 1 89.12 332 ALA A O 1
ATOM 2612 N N . GLU A 1 333 ? 21.734 41.812 14.508 1 90.88 333 GLU A N 1
ATOM 2613 C CA . GLU A 1 333 ? 22.406 40.5 14.453 1 90.88 333 GLU A CA 1
ATOM 2614 C C . GLU A 1 333 ? 21.547 39.469 13.742 1 90.88 333 GLU A C 1
ATOM 2616 O O . GLU A 1 333 ? 22.047 38.688 12.93 1 90.88 333 GLU A O 1
ATOM 2621 N N . TRP A 1 334 ? 20.359 39.5 14.055 1 90.38 334 TRP A N 1
ATOM 2622 C CA . TRP A 1 334 ? 19.453 38.562 13.43 1 90.38 334 TRP A CA 1
ATOM 2623 C C . TRP A 1 334 ? 19.219 38.906 11.961 1 90.38 334 TRP A C 1
ATOM 2625 O O . TRP A 1 334 ? 19.125 38 11.117 1 90.38 334 TRP A O 1
ATOM 2635 N N . ASP A 1 335 ? 19.078 40.125 11.664 1 91.31 335 ASP A N 1
ATOM 2636 C CA . ASP A 1 335 ? 18.953 40.531 10.266 1 91.31 335 ASP A CA 1
ATOM 2637 C C . ASP A 1 335 ? 20.141 40.062 9.438 1 91.31 335 ASP A C 1
ATOM 2639 O O . ASP A 1 335 ? 19.969 39.625 8.305 1 91.31 335 ASP A O 1
ATOM 2643 N N . ALA A 1 336 ? 21.281 40.219 10.039 1 94.12 336 ALA A N 1
ATOM 2644 C CA . ALA A 1 336 ? 22.5 39.75 9.359 1 94.12 336 ALA A CA 1
ATOM 2645 C C . ALA A 1 336 ? 22.484 38.219 9.195 1 94.12 336 ALA A C 1
ATOM 2647 O O . ALA A 1 336 ? 22.922 37.719 8.172 1 94.12 336 ALA A O 1
ATOM 2648 N N . PHE A 1 337 ? 22.062 37.625 10.172 1 95.12 337 PHE A N 1
ATOM 2649 C CA . PHE A 1 337 ? 22.031 36.156 10.148 1 95.12 337 PHE A CA 1
ATOM 2650 C C . PHE A 1 337 ? 21.047 35.656 9.102 1 95.12 337 PHE A C 1
ATOM 2652 O O . PHE A 1 337 ? 21.312 34.688 8.414 1 95.12 337 PHE A O 1
ATOM 2659 N N . LEU A 1 338 ? 19.922 36.312 8.961 1 95.75 338 LEU A N 1
ATOM 2660 C CA . LEU A 1 338 ? 18.844 35.844 8.078 1 95.75 338 LEU A CA 1
ATOM 2661 C C . LEU A 1 338 ? 19.094 36.312 6.648 1 95.75 338 LEU A C 1
ATOM 2663 O O . LEU A 1 338 ? 18.422 35.875 5.719 1 95.75 338 LEU A O 1
ATOM 2667 N N . ASP A 1 339 ? 20.031 37.188 6.449 1 96.62 339 ASP A N 1
ATOM 2668 C CA . ASP A 1 339 ? 20.344 37.719 5.117 1 96.62 339 ASP A CA 1
ATOM 2669 C C . ASP A 1 339 ? 20.75 36.562 4.176 1 96.62 339 ASP A C 1
ATOM 2671 O O . ASP A 1 339 ? 21.5 35.688 4.559 1 96.62 339 ASP A O 1
ATOM 2675 N N . PRO A 1 340 ? 20.188 36.562 2.969 1 96.94 340 PRO A N 1
ATOM 2676 C CA . PRO A 1 340 ? 20.531 35.5 2.014 1 96.94 340 PRO A CA 1
ATOM 2677 C C . PRO A 1 340 ? 22.031 35.344 1.827 1 96.94 340 PRO A C 1
ATOM 2679 O O . PRO A 1 340 ? 22.5 34.219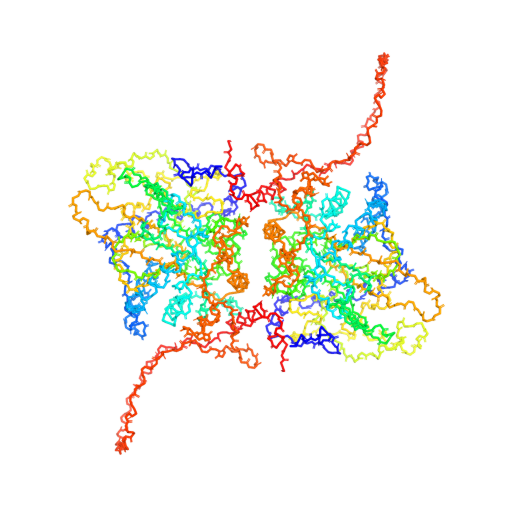 1.574 1 96.94 340 PRO A O 1
ATOM 2682 N N . ASP A 1 341 ? 22.781 36.344 1.973 1 96.81 341 ASP A N 1
ATOM 2683 C CA . ASP A 1 341 ? 24.219 36.312 1.752 1 96.81 341 ASP A CA 1
ATOM 2684 C C . ASP A 1 341 ? 24.922 35.5 2.855 1 96.81 341 ASP A C 1
ATOM 2686 O O . ASP A 1 341 ? 26.062 35.094 2.699 1 96.81 341 ASP A O 1
ATOM 2690 N N . ASN A 1 342 ? 24.266 35.375 3.93 1 97.88 342 ASN A N 1
ATOM 2691 C CA . ASN A 1 342 ? 24.859 34.625 5.031 1 97.88 342 ASN A CA 1
ATOM 2692 C C . ASN A 1 342 ? 24.641 33.125 4.855 1 97.88 342 ASN A C 1
ATOM 2694 O O . ASN A 1 342 ? 25.031 32.312 5.715 1 97.88 342 ASN A O 1
ATOM 2698 N N . TRP A 1 343 ? 23.984 32.688 3.844 1 97.81 343 TRP A N 1
ATOM 2699 C CA . TRP A 1 343 ? 23.672 31.266 3.609 1 97.81 343 TRP A CA 1
ATOM 2700 C C . TRP A 1 343 ? 24.281 30.797 2.291 1 97.81 343 TRP A C 1
ATOM 2702 O O . TRP A 1 343 ? 24.219 31.5 1.281 1 97.81 343 TRP A O 1
ATOM 2712 N N . THR A 1 344 ? 24.906 29.609 2.369 1 97.19 344 THR A N 1
ATOM 2713 C CA . THR A 1 344 ? 25.594 29.094 1.201 1 97.19 344 THR A CA 1
ATOM 2714 C C . THR A 1 344 ? 25.078 27.703 0.832 1 97.19 344 THR A C 1
ATOM 2716 O O . THR A 1 344 ? 24.734 26.906 1.71 1 97.19 344 THR A O 1
ATOM 2719 N N . PHE A 1 345 ? 24.984 27.5 -0.443 1 97.94 345 PHE A N 1
ATOM 2720 C CA . PHE A 1 345 ? 24.656 26.172 -0.957 1 97.94 345 PHE A CA 1
ATOM 2721 C C . PHE A 1 345 ? 25.734 25.172 -0.551 1 97.94 345 PHE A C 1
ATOM 2723 O O . PHE A 1 345 ? 26.922 25.438 -0.672 1 97.94 345 PHE A O 1
ATOM 2730 N N . ASP A 1 346 ? 25.266 24 -0.069 1 97.62 346 ASP A N 1
ATOM 2731 C CA . ASP A 1 346 ? 26.203 22.938 0.319 1 97.62 346 ASP A CA 1
ATOM 2732 C C . ASP A 1 346 ? 26.703 22.172 -0.902 1 97.62 346 ASP A C 1
ATOM 2734 O O . ASP A 1 346 ? 25.953 21.359 -1.475 1 97.62 346 ASP A O 1
ATOM 2738 N N . GLU A 1 347 ? 27.891 22.266 -1.19 1 94.69 347 GLU A N 1
ATOM 2739 C CA . GLU A 1 347 ? 28.453 21.516 -2.312 1 94.69 347 GLU A CA 1
ATOM 2740 C C . GLU A 1 347 ? 28.484 20.016 -2.012 1 94.69 347 GLU A C 1
ATOM 2742 O O . GLU A 1 347 ? 28.156 19.203 -2.873 1 94.69 347 GLU A O 1
ATOM 2747 N N . GLU A 1 348 ? 28.922 19.766 -0.863 1 94.81 348 GLU A N 1
ATOM 2748 C CA . GLU A 1 348 ? 28.828 18.391 -0.36 1 94.81 348 GLU A CA 1
ATOM 2749 C C . GLU A 1 348 ? 27.609 18.219 0.551 1 94.81 348 GLU A C 1
ATOM 2751 O O . GLU A 1 348 ? 27.531 18.844 1.611 1 94.81 348 GLU A O 1
ATOM 2756 N N . GLN A 1 349 ? 26.734 17.453 0.101 1 95.38 349 GLN A N 1
ATOM 2757 C CA . GLN A 1 349 ? 25.484 17.297 0.843 1 95.38 349 GLN A CA 1
ATOM 2758 C C . GLN A 1 349 ? 25.703 16.453 2.105 1 95.38 349 GLN A C 1
ATOM 2760 O O . GLN A 1 349 ? 26.359 15.414 2.062 1 95.38 349 GLN A O 1
ATOM 2765 N N . SER A 1 350 ? 25.156 16.938 3.188 1 94.25 350 SER A N 1
ATOM 2766 C CA . SER A 1 350 ? 25.141 16.172 4.434 1 94.25 350 SER A CA 1
ATOM 2767 C C . SER A 1 350 ? 23.938 15.234 4.484 1 94.25 350 SER A C 1
ATOM 2769 O O . SER A 1 350 ? 23.125 15.211 3.564 1 94.25 350 SER A O 1
ATOM 2771 N N . THR A 1 351 ? 23.828 14.438 5.562 1 90.44 351 THR A N 1
ATOM 2772 C CA . THR A 1 351 ? 22.703 13.523 5.727 1 90.44 351 THR A CA 1
ATOM 2773 C C . THR A 1 351 ? 21.578 14.188 6.504 1 90.44 351 THR A C 1
ATOM 2775 O O . THR A 1 351 ? 20.531 13.578 6.727 1 90.44 351 THR A O 1
ATOM 2778 N N . ILE A 1 352 ? 21.766 15.477 6.824 1 93.19 352 ILE A N 1
ATOM 2779 C CA . ILE A 1 352 ? 20.812 16.172 7.684 1 93.19 352 ILE A CA 1
ATOM 2780 C C . ILE A 1 352 ? 19.641 16.672 6.848 1 93.19 352 ILE A C 1
ATOM 2782 O O . ILE A 1 352 ? 19.828 17.312 5.812 1 93.19 352 ILE A O 1
ATOM 2786 N N . ILE A 1 353 ? 18.484 16.344 7.246 1 95.75 353 ILE A N 1
ATOM 2787 C CA . ILE A 1 353 ? 17.219 16.938 6.801 1 95.75 353 ILE A CA 1
ATOM 2788 C C . ILE A 1 353 ? 16.453 17.484 8 1 95.75 353 ILE A C 1
ATOM 2790 O O . ILE A 1 353 ? 15.883 16.719 8.781 1 95.75 353 ILE A O 1
ATOM 2794 N N . HIS A 1 354 ? 16.484 18.766 8.117 1 95.38 354 HIS A N 1
ATOM 2795 C CA . HIS A 1 354 ? 16.031 19.438 9.328 1 95.38 354 HIS A CA 1
ATOM 2796 C C . HIS A 1 354 ? 14.57 19.125 9.625 1 95.38 354 HIS A C 1
ATOM 2798 O O . HIS A 1 354 ? 13.688 19.453 8.836 1 95.38 354 HIS A O 1
ATOM 2804 N N . GLY A 1 355 ? 14.352 18.484 10.797 1 93.31 355 GLY A N 1
ATOM 2805 C CA . GLY A 1 355 ? 13.008 18.266 11.32 1 93.31 355 GLY A CA 1
ATOM 2806 C C . GLY A 1 355 ? 12.328 17.031 10.727 1 93.31 355 GLY A C 1
ATOM 2807 O O . GLY A 1 355 ? 11.188 16.734 11.07 1 93.31 355 GLY A O 1
ATOM 2808 N N . ALA A 1 356 ? 12.992 16.297 9.852 1 92.81 356 ALA A N 1
ATOM 2809 C CA . ALA A 1 356 ? 12.414 15.125 9.211 1 92.81 356 ALA A CA 1
ATOM 2810 C C . ALA A 1 356 ? 12.969 13.836 9.82 1 92.81 356 ALA A C 1
ATOM 2812 O O . ALA A 1 356 ? 14.188 13.641 9.859 1 92.81 356 ALA A O 1
ATOM 2813 N N . VAL A 1 357 ? 12.07 13.078 10.344 1 84.69 357 VAL A N 1
ATOM 2814 C CA . VAL A 1 357 ? 12.398 11.797 10.969 1 84.69 357 VAL A CA 1
ATOM 2815 C C . VAL A 1 357 ? 11.469 10.711 10.422 1 84.69 357 VAL A C 1
ATOM 2817 O O . VAL A 1 357 ? 10.273 10.945 10.242 1 84.69 357 VAL A O 1
ATOM 2820 N N . PRO A 1 358 ? 12.055 9.5 10.117 1 84.31 358 PRO A N 1
ATOM 2821 C CA . PRO A 1 358 ? 11.203 8.43 9.594 1 84.31 358 PRO A CA 1
ATOM 2822 C C . PRO A 1 358 ? 10 8.141 10.492 1 84.31 358 PRO A C 1
ATOM 2824 O O . PRO A 1 358 ? 10.148 8.039 11.711 1 84.31 358 PRO A O 1
ATOM 2827 N N . GLY A 1 359 ? 8.867 8.055 9.836 1 83.81 359 GLY A N 1
ATOM 2828 C CA . GLY A 1 359 ? 7.668 7.645 10.547 1 83.81 359 GLY A CA 1
ATOM 2829 C C . GLY A 1 359 ? 7.035 8.766 11.344 1 83.81 359 GLY A C 1
ATOM 2830 O O . GLY A 1 359 ? 6.113 8.531 12.133 1 83.81 359 GLY A O 1
ATOM 2831 N N . HIS A 1 360 ? 7.508 9.984 11.203 1 87.44 360 HIS A N 1
ATOM 2832 C CA . HIS A 1 360 ? 6.977 11.125 11.938 1 87.44 360 HIS A CA 1
ATOM 2833 C C . HIS A 1 360 ? 6.539 12.234 10.992 1 87.44 360 HIS A C 1
ATOM 2835 O O . HIS A 1 360 ? 6.871 12.211 9.805 1 87.44 360 HIS A O 1
ATOM 2841 N N . ALA A 1 361 ? 5.762 13.141 11.578 1 91.88 361 ALA A N 1
ATOM 2842 C CA . ALA A 1 361 ? 5.422 14.352 10.836 1 91.88 361 ALA A CA 1
ATOM 2843 C C . ALA A 1 361 ? 6.645 15.258 10.68 1 91.88 361 ALA A C 1
ATOM 2845 O O . ALA A 1 361 ? 7.617 15.133 11.422 1 91.88 361 ALA A O 1
ATOM 2846 N N . GLN A 1 362 ? 6.586 16.094 9.656 1 95.19 362 GLN A N 1
ATOM 2847 C CA . GLN A 1 362 ? 7.613 17.125 9.508 1 95.19 362 GLN A CA 1
ATOM 2848 C C . GLN A 1 362 ? 7.531 18.156 10.641 1 95.19 362 GLN A C 1
ATOM 2850 O O . GLN A 1 362 ? 6.473 18.734 10.883 1 95.19 362 GLN A O 1
ATOM 2855 N N . ARG A 1 363 ? 8.641 18.312 11.344 1 93.31 363 ARG A N 1
ATOM 2856 C CA . ARG A 1 363 ? 8.68 19.344 12.383 1 93.31 363 ARG A CA 1
ATOM 2857 C C . ARG A 1 363 ? 9.383 20.594 11.891 1 93.31 363 ARG A C 1
ATOM 2859 O O . ARG A 1 363 ? 10.383 20.5 11.164 1 93.31 363 ARG A O 1
ATOM 2866 N N . ILE A 1 364 ? 8.789 21.672 12.203 1 94.88 364 ILE A N 1
ATOM 2867 C CA . ILE A 1 364 ? 9.352 23 11.938 1 94.88 364 ILE A CA 1
ATOM 2868 C C . ILE A 1 364 ? 9.703 23.672 13.258 1 94.88 364 ILE A C 1
ATOM 2870 O O . ILE A 1 364 ? 8.82 24 14.047 1 94.88 364 ILE A O 1
ATOM 2874 N N . THR A 1 365 ? 10.992 23.906 13.438 1 90.12 365 THR A N 1
ATOM 2875 C CA . THR A 1 365 ? 11.406 24.516 14.695 1 90.12 365 THR A CA 1
ATOM 2876 C C . THR A 1 365 ? 11.969 25.922 14.461 1 90.12 365 THR A C 1
ATOM 2878 O O . THR A 1 365 ? 12.5 26.203 13.391 1 90.12 365 THR A O 1
ATOM 2881 N N . GLU A 1 366 ? 11.867 26.672 15.484 1 87.75 366 GLU A N 1
ATOM 2882 C CA . GLU A 1 366 ? 12.398 28.031 15.383 1 87.75 366 GLU A CA 1
ATOM 2883 C C . GLU A 1 366 ? 13.914 28.016 15.188 1 87.75 366 GLU A C 1
ATOM 2885 O O . GLU A 1 366 ? 14.469 28.875 14.516 1 87.75 366 GLU A O 1
ATOM 2890 N N . LEU A 1 367 ? 14.555 27.016 15.648 1 86.69 367 LEU A N 1
ATOM 2891 C CA . LEU A 1 367 ? 16.016 26.922 15.586 1 86.69 367 LEU A CA 1
ATOM 2892 C C . LEU A 1 367 ? 16.469 26.438 14.211 1 86.69 367 LEU A C 1
ATOM 2894 O O . LEU A 1 367 ? 17.422 26.984 13.641 1 86.69 367 LEU A O 1
ATOM 2898 N N . TRP A 1 368 ? 15.812 25.469 13.703 1 92.94 368 TRP A N 1
ATOM 2899 C CA . TRP A 1 368 ? 16.266 24.844 12.477 1 92.94 368 TRP A CA 1
ATOM 2900 C C . TRP A 1 368 ? 15.703 25.547 11.25 1 92.94 368 TRP A C 1
ATOM 2902 O O . TRP A 1 368 ? 16.234 25.422 10.148 1 92.94 368 TRP A O 1
ATOM 2912 N N . HIS A 1 369 ? 14.688 26.297 11.484 1 95.31 369 HIS A N 1
ATOM 2913 C CA . HIS A 1 369 ? 14.016 27.016 10.398 1 95.31 369 HIS A CA 1
ATOM 2914 C C . HIS A 1 369 ? 13.852 28.484 10.742 1 95.31 369 HIS A C 1
ATOM 2916 O O . HIS A 1 369 ? 12.727 29 10.758 1 95.31 369 HIS A O 1
ATOM 2922 N N . PRO A 1 370 ? 14.891 29.156 10.852 1 94.06 370 PRO A N 1
ATOM 2923 C CA . PRO A 1 370 ? 14.875 30.5 11.43 1 94.06 370 PRO A CA 1
ATOM 2924 C C . PRO A 1 370 ? 14.156 31.516 10.547 1 94.06 370 PRO A C 1
ATOM 2926 O O . PRO A 1 370 ? 13.555 32.469 11.055 1 94.06 370 PRO A O 1
ATOM 2929 N N . HIS A 1 371 ? 14.195 31.344 9.258 1 96.62 371 HIS A N 1
ATOM 2930 C CA . HIS A 1 371 ? 13.609 32.344 8.352 1 96.62 371 HIS A CA 1
ATOM 2931 C C . HIS A 1 371 ? 12.086 32.344 8.469 1 96.62 371 HIS A C 1
ATOM 2933 O O . HIS A 1 371 ? 11.438 33.281 8.008 1 96.62 371 HIS A O 1
ATOM 2939 N N . LEU A 1 372 ? 11.484 31.312 9.031 1 96.44 372 LEU A N 1
ATOM 2940 C CA . LEU A 1 372 ? 10.031 31.25 9.172 1 96.44 372 LEU A CA 1
ATOM 2941 C C . LEU A 1 372 ? 9.562 32.094 10.359 1 96.44 372 LEU A C 1
ATOM 2943 O O . LEU A 1 372 ? 8.375 32.406 10.469 1 96.44 372 LEU A O 1
ATOM 2947 N N . ARG A 1 373 ? 10.43 32.438 11.25 1 92.44 373 ARG A N 1
ATOM 2948 C CA . ARG A 1 373 ? 10.125 33.312 12.383 1 92.44 373 ARG A CA 1
ATOM 2949 C C . ARG A 1 373 ? 8.82 32.906 13.055 1 92.44 373 ARG A C 1
ATOM 2951 O O . ARG A 1 373 ? 7.914 33.719 13.211 1 92.44 373 ARG A O 1
ATOM 2958 N N . LEU A 1 374 ? 8.797 31.688 13.609 1 91.94 374 LEU A N 1
ATOM 2959 C CA . LEU A 1 374 ? 7.574 31.031 14.07 1 91.94 374 LEU A CA 1
ATOM 2960 C C . LEU A 1 374 ? 6.898 31.859 15.156 1 91.94 374 LEU A C 1
ATOM 2962 O O . LEU A 1 374 ? 5.668 31.906 15.234 1 91.94 374 LEU A O 1
ATOM 2966 N N . ARG A 1 375 ? 7.598 32.594 15.961 1 87.62 375 ARG A N 1
ATOM 2967 C CA . ARG A 1 375 ? 7.023 33.375 17.047 1 87.62 375 ARG A CA 1
ATOM 2968 C C . ARG A 1 375 ? 6.176 34.531 16.5 1 87.62 375 ARG A C 1
ATOM 2970 O O . ARG A 1 375 ? 5.215 34.969 17.141 1 87.62 375 ARG A O 1
ATOM 2977 N N . ARG A 1 376 ? 6.527 34.875 15.312 1 88.5 376 ARG A N 1
ATOM 2978 C CA . ARG A 1 376 ? 5.836 36.031 14.711 1 88.5 376 ARG A CA 1
ATOM 2979 C C . ARG A 1 376 ? 4.82 35.562 13.672 1 88.5 376 ARG A C 1
ATOM 2981 O O . ARG A 1 376 ? 3.881 36.281 13.344 1 88.5 376 ARG A O 1
ATOM 2988 N N . SER A 1 377 ? 5.094 34.406 13.203 1 93.94 377 SER A N 1
ATOM 2989 C CA . SER A 1 377 ? 4.344 34.062 11.992 1 93.94 377 SER A CA 1
ATOM 2990 C C . SER A 1 377 ? 3.25 33.031 12.297 1 93.94 377 SER A C 1
ATOM 2992 O O . SER A 1 377 ? 2.332 32.844 11.492 1 93.94 377 SER A O 1
ATOM 2994 N N . LEU A 1 378 ? 3.307 32.344 13.406 1 93.56 378 LEU A N 1
ATOM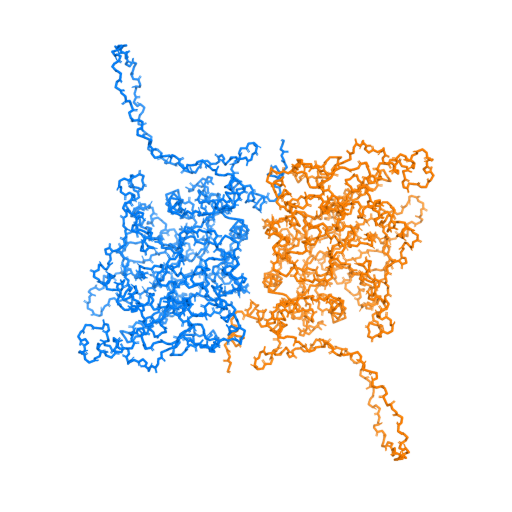 2995 C CA . LEU A 1 378 ? 2.197 31.484 13.773 1 93.56 378 LEU A CA 1
ATOM 2996 C C . LEU A 1 378 ? 0.993 32.312 14.227 1 93.56 378 LEU A C 1
ATOM 2998 O O . LEU A 1 378 ? 1.104 33.125 15.141 1 93.56 378 LEU A O 1
ATOM 3002 N N . VAL A 1 379 ? -0.04 32.094 13.578 1 93.81 379 VAL A N 1
ATOM 3003 C CA . VAL A 1 379 ? -1.256 32.844 13.828 1 93.81 379 VAL A CA 1
ATOM 3004 C C . VAL A 1 379 ? -2.311 31.953 14.469 1 93.81 379 VAL A C 1
ATOM 3006 O O . VAL A 1 379 ? -2.533 30.828 14.008 1 93.81 379 VAL A O 1
ATOM 3009 N N . GLU A 1 380 ? -2.871 32.438 15.516 1 91.19 380 GLU A N 1
ATOM 3010 C CA . GLU A 1 380 ? -3.928 31.672 16.188 1 91.19 380 GLU A CA 1
ATOM 3011 C C . GLU A 1 380 ? -5.227 31.719 15.391 1 91.19 380 GLU A C 1
ATOM 3013 O O . GLU A 1 380 ? -5.625 32.781 14.906 1 91.19 380 GLU A O 1
ATOM 3018 N N . VAL A 1 381 ? -5.848 30.594 15.258 1 92.56 381 VAL A N 1
ATOM 3019 C CA . VAL A 1 381 ? -7.168 30.547 14.648 1 92.56 381 VAL A CA 1
ATOM 3020 C C . VAL A 1 381 ? -8.188 31.25 15.539 1 92.56 381 VAL A C 1
ATOM 3022 O O . VAL A 1 381 ? -8.062 31.219 16.766 1 92.56 381 VAL A O 1
ATOM 3025 N N . PRO A 1 382 ? -9.18 31.953 14.906 1 91.81 382 PRO A N 1
ATOM 3026 C CA . PRO A 1 382 ? -10.203 32.594 15.734 1 91.81 382 PRO A CA 1
ATOM 3027 C C . PRO A 1 382 ? -10.867 31.625 16.719 1 91.81 382 PRO A C 1
ATOM 3029 O O . PRO A 1 382 ? -10.945 30.422 16.438 1 91.81 382 PRO A O 1
ATOM 3032 N N . THR A 1 383 ? -11.305 32.188 17.812 1 89.62 383 THR A N 1
ATOM 3033 C CA . THR A 1 383 ? -11.977 31.375 18.812 1 89.62 383 THR A CA 1
ATOM 3034 C C . THR A 1 383 ? -13.109 30.562 18.188 1 89.62 383 THR A C 1
ATOM 3036 O O . THR A 1 383 ? -13.984 31.125 17.531 1 89.62 383 THR A O 1
ATOM 3039 N N . LEU A 1 384 ? -13.086 29.328 18.469 1 91.31 384 LEU A N 1
ATOM 3040 C CA . LEU A 1 384 ? -14.078 28.422 17.875 1 91.31 384 LEU A CA 1
ATOM 3041 C C . LEU A 1 384 ? -15.352 28.406 18.719 1 91.31 384 LEU A C 1
ATOM 3043 O O . LEU A 1 384 ? -15.289 28.484 19.938 1 91.31 384 LEU A O 1
ATOM 3047 N N . GLN A 1 385 ? -16.438 28.375 18.047 1 93.06 385 GLN A N 1
ATOM 3048 C CA . GLN A 1 385 ? -17.734 28.078 18.641 1 93.06 385 GLN A CA 1
ATOM 3049 C C . GLN A 1 385 ? -18.156 26.625 18.391 1 93.06 385 GLN A C 1
ATOM 3051 O O . GLN A 1 385 ? -17.688 26.016 17.422 1 93.06 385 GLN A O 1
ATOM 3056 N N . ALA A 1 386 ? -19.031 26.141 19.328 1 94.62 386 ALA A N 1
ATOM 3057 C CA . ALA A 1 386 ? -19.531 24.797 19.109 1 94.62 386 ALA A CA 1
ATOM 3058 C C . ALA A 1 386 ? -20.156 24.656 17.734 1 94.62 386 ALA A C 1
ATOM 3060 O O . ALA A 1 386 ? -21 25.484 17.344 1 94.62 386 ALA A O 1
ATOM 3061 N N . GLY A 1 387 ? -19.688 23.656 16.984 1 97.12 387 GLY A N 1
ATOM 3062 C CA . GLY A 1 387 ? -20.219 23.422 15.656 1 97.12 387 GLY A CA 1
ATOM 3063 C C . GLY A 1 387 ? -19.359 23.984 14.555 1 97.12 387 GLY A C 1
ATOM 3064 O O . GLY A 1 387 ? -19.578 23.719 13.375 1 97.12 387 GLY A O 1
ATOM 3065 N N . ASP A 1 388 ? -18.328 24.766 14.906 1 97.12 388 ASP A N 1
ATOM 3066 C CA . ASP A 1 388 ? -17.391 25.312 13.93 1 97.12 388 ASP A CA 1
ATOM 3067 C C . ASP A 1 388 ? -16.453 24.234 13.391 1 97.12 388 ASP A C 1
ATOM 3069 O O . ASP A 1 388 ? -16.141 23.266 14.086 1 97.12 388 ASP A O 1
ATOM 3073 N N . TYR A 1 389 ? -16.109 24.344 12.148 1 98.06 389 TYR A N 1
ATOM 3074 C CA . TYR A 1 389 ? -15.203 23.438 11.453 1 98.06 389 TYR A CA 1
ATOM 3075 C C . TYR A 1 389 ? -14.023 24.203 10.859 1 98.06 389 TYR A C 1
ATOM 3077 O O . TYR A 1 389 ? -14.195 25 9.938 1 98.06 389 TYR A O 1
ATOM 3085 N N . VAL A 1 390 ? -12.82 24.016 11.43 1 97.06 390 VAL A N 1
ATOM 3086 C CA . VAL A 1 390 ? -11.609 24.625 10.883 1 97.06 390 VAL A CA 1
ATOM 3087 C C . VAL A 1 390 ? -10.906 23.625 9.977 1 97.06 390 VAL A C 1
ATOM 3089 O O . VAL A 1 390 ? -10.789 22.438 10.305 1 97.06 390 VAL A O 1
ATOM 3092 N N . LEU A 1 391 ? -10.492 24.047 8.781 1 97.88 391 LEU A N 1
ATOM 3093 C CA . LEU A 1 391 ? -9.781 23.25 7.785 1 97.88 391 LEU A CA 1
ATOM 3094 C C . LEU A 1 391 ? -8.461 23.906 7.395 1 97.88 391 LEU A C 1
ATOM 3096 O O . LEU A 1 391 ? -8.398 25.125 7.258 1 97.88 391 LEU A O 1
ATOM 3100 N N . TRP A 1 392 ? -7.469 23.125 7.223 1 98.31 392 TRP A N 1
ATOM 3101 C CA . TRP A 1 392 ? -6.234 23.688 6.672 1 98.31 392 TRP A CA 1
ATOM 3102 C C . TRP A 1 392 ? -5.578 22.703 5.707 1 98.31 392 TRP A C 1
ATOM 3104 O O . TRP A 1 392 ? -5.797 21.5 5.801 1 98.31 392 TRP A O 1
ATOM 3114 N N . HIS A 1 393 ? -4.855 23.203 4.801 1 98.38 393 HIS A N 1
ATOM 3115 C CA . HIS A 1 393 ? -4.18 22.453 3.746 1 98.38 393 HIS A CA 1
ATOM 3116 C C . HIS A 1 393 ? -3.223 21.422 4.328 1 98.38 393 HIS A C 1
ATOM 3118 O O . HIS A 1 393 ? -2.596 21.656 5.363 1 98.38 393 HIS A O 1
ATOM 3124 N N . CYS A 1 394 ? -3.055 20.312 3.676 1 97.12 394 CYS A N 1
ATOM 3125 C CA . CYS A 1 394 ? -2.234 19.219 4.172 1 97.12 394 CYS A CA 1
ATOM 3126 C C . CYS A 1 394 ? -0.771 19.625 4.273 1 97.12 394 CYS A C 1
ATOM 3128 O O . CYS A 1 394 ? -0.005 19.031 5.031 1 97.12 394 CYS A O 1
ATOM 3130 N N . ASP A 1 395 ? -0.354 20.688 3.578 1 97 395 ASP A N 1
ATOM 3131 C CA . ASP A 1 395 ? 1.015 21.188 3.65 1 97 395 ASP A CA 1
ATOM 3132 C C . ASP A 1 395 ? 1.125 22.344 4.652 1 97 395 ASP A C 1
ATOM 3134 O O . ASP A 1 395 ? 2.17 22.984 4.75 1 97 395 ASP A O 1
ATOM 3138 N N . GLN A 1 396 ? 0.106 22.578 5.352 1 97.44 396 GLN A N 1
ATOM 3139 C CA . GLN A 1 396 ? 0.08 23.688 6.297 1 97.44 396 GLN A CA 1
ATOM 3140 C C . GLN A 1 396 ? 0.799 23.328 7.594 1 97.44 396 GLN A C 1
ATOM 3142 O O . GLN A 1 396 ? 0.538 22.266 8.18 1 97.44 396 GLN A O 1
ATOM 3147 N N . ALA A 1 397 ? 1.728 24.203 7.953 1 97.38 397 ALA A N 1
ATOM 3148 C CA . ALA A 1 397 ? 2.326 24.047 9.281 1 97.38 397 ALA A CA 1
ATOM 3149 C C . ALA A 1 397 ? 1.368 24.516 10.367 1 97.38 397 ALA A C 1
ATOM 3151 O O . ALA A 1 397 ? 0.702 25.547 10.227 1 97.38 397 ALA A O 1
ATOM 3152 N N . TYR A 1 398 ? 1.285 23.734 11.422 1 95.44 398 TYR A N 1
ATOM 3153 C CA . TYR A 1 398 ? 0.373 24.094 12.508 1 95.44 398 TYR A CA 1
ATOM 3154 C C . TYR A 1 398 ? 0.911 23.609 13.852 1 95.44 398 TYR A C 1
ATOM 3156 O O . TYR A 1 398 ? 1.866 22.828 13.898 1 95.44 398 TYR A O 1
ATOM 3164 N N . SER A 1 399 ? 0.392 24.172 14.844 1 90.44 399 SER A N 1
ATOM 3165 C CA . SER A 1 399 ? 0.639 23.75 16.219 1 90.44 399 SER A CA 1
ATOM 3166 C C . SER A 1 399 ? -0.638 23.797 17.047 1 90.44 399 SER A C 1
ATOM 3168 O O . SER A 1 399 ? -1.46 24.703 16.891 1 90.44 399 SER A O 1
ATOM 3170 N N . ILE A 1 400 ? -0.875 22.766 17.797 1 83 400 ILE A N 1
ATOM 3171 C CA . ILE A 1 400 ? -1.992 22.734 18.734 1 83 400 ILE A CA 1
ATOM 3172 C C . ILE A 1 400 ? -1.463 22.719 20.172 1 83 400 ILE A C 1
ATOM 3174 O O . ILE A 1 400 ? -0.678 21.844 20.531 1 83 400 ILE A O 1
ATOM 3178 N N . MET A 1 401 ? -1.696 23.781 20.828 1 71.44 401 MET A N 1
ATOM 3179 C CA . MET A 1 401 ? -1.217 23.891 22.203 1 71.44 401 MET A CA 1
ATOM 3180 C C . MET A 1 401 ? -2.383 23.891 23.188 1 71.44 401 MET A C 1
ATOM 3182 O O . MET A 1 401 ? -3.432 24.484 22.922 1 71.44 401 MET A O 1
ATOM 3186 N N . THR A 1 402 ? -2.223 23 24.141 1 59.47 402 THR A N 1
ATOM 3187 C CA . THR A 1 402 ? -3.201 23.031 25.219 1 59.47 402 THR A CA 1
ATOM 3188 C C . THR A 1 402 ? -2.816 24.094 26.25 1 59.47 402 THR A C 1
ATOM 3190 O O . THR A 1 402 ? -1.67 24.141 26.703 1 59.47 402 THR A O 1
ATOM 3193 N N . THR A 1 403 ? -3.348 25.344 26.094 1 50.16 403 THR A N 1
ATOM 3194 C CA . THR A 1 403 ? -3.049 26.391 27.047 1 50.16 403 THR A CA 1
ATOM 3195 C C . THR A 1 403 ? -3.186 25.875 28.484 1 50.16 403 THR A C 1
ATOM 3197 O O . THR A 1 403 ? -4.164 25.203 28.812 1 50.16 403 THR A O 1
ATOM 3200 N N . ALA A 1 404 ? -2.074 25.719 29.047 1 43.28 404 ALA A N 1
ATOM 3201 C CA . ALA A 1 404 ? -2.109 25.547 30.484 1 43.28 404 ALA A CA 1
ATOM 3202 C C . ALA A 1 404 ? -3.162 26.453 31.125 1 43.28 404 ALA A C 1
ATOM 3204 O O . ALA A 1 404 ? -3.51 27.5 30.562 1 43.28 404 ALA A O 1
ATOM 3205 N N . PRO A 1 405 ? -3.895 26 32.156 1 40.81 405 PRO A N 1
ATOM 3206 C CA . PRO A 1 405 ? -4.773 26.922 32.875 1 40.81 405 PRO A CA 1
ATOM 3207 C C . PRO A 1 405 ? -4.238 28.344 32.938 1 40.81 405 PRO A C 1
ATOM 3209 O O . PRO A 1 405 ? -3.021 28.547 32.875 1 40.81 405 PRO A O 1
ATOM 3212 N N . SER A 1 406 ? -5.109 29.375 32.469 1 32.81 406 SER A N 1
ATOM 3213 C CA . SER A 1 406 ? -4.82 30.797 32.562 1 32.81 406 SER A CA 1
ATOM 3214 C C . SER A 1 406 ? -3.84 31.078 33.688 1 32.81 406 SER A C 1
ATOM 3216 O O . SER A 1 406 ? -3.711 30.281 34.625 1 32.81 406 SER A O 1
ATOM 3218 N N . LYS A 1 407 ? -3.135 32.25 33.531 1 33.28 407 LYS A N 1
ATOM 3219 C CA . LYS A 1 407 ? -2.33 32.781 34.625 1 33.28 407 LYS A CA 1
ATOM 3220 C C . LYS A 1 407 ? -2.945 32.469 36 1 33.28 407 LYS A C 1
ATOM 3222 O O . LYS A 1 407 ? -4.168 32.406 36.125 1 33.28 407 LYS A O 1
ATOM 3227 N N . PRO A 1 408 ? -2.193 32.344 36.938 1 32.47 408 PRO A N 1
ATOM 3228 C CA . PRO A 1 408 ? -2.666 32.562 38.312 1 32.47 408 PRO A CA 1
ATOM 3229 C C . PRO A 1 408 ? -3.307 33.938 38.5 1 32.47 408 PRO A C 1
ATOM 3231 O O . PRO A 1 408 ? -2.752 34.938 38.062 1 32.47 408 PRO A O 1
ATOM 3234 N N . GLY A 1 409 ? -4.625 34.094 38.75 1 32.22 409 GLY A N 1
ATOM 3235 C CA . GLY A 1 409 ? -5.465 35.25 39 1 32.22 409 GLY A CA 1
ATOM 3236 C C . GLY A 1 409 ? -6.605 35.375 38.031 1 32.22 409 GLY A C 1
ATOM 3237 O O . GLY A 1 409 ? -7.395 36.312 38.094 1 32.22 409 GLY A O 1
ATOM 3238 N N . THR A 1 410 ? -6.312 35.188 36.781 1 32.69 410 THR A N 1
ATOM 3239 C CA . THR A 1 410 ? -7.547 35.312 36 1 32.69 410 THR A CA 1
ATOM 3240 C C . THR A 1 410 ? -8.602 34.344 36.5 1 32.69 410 THR A C 1
ATOM 3242 O O . THR A 1 410 ? -8.312 33.156 36.719 1 32.69 410 THR A O 1
ATOM 3245 N N . PRO A 1 411 ? -9.664 34.875 36.969 1 32.28 411 PRO A N 1
ATOM 3246 C CA . PRO A 1 411 ? -10.727 34.031 37.5 1 32.28 411 PRO A CA 1
ATOM 3247 C C . PRO A 1 411 ? -10.953 32.781 36.656 1 32.28 411 PRO A C 1
ATOM 3249 O O . PRO A 1 411 ? -11.055 32.875 35.438 1 32.28 411 PRO A O 1
ATOM 3252 N N . LYS A 1 412 ? -10.352 31.641 37.062 1 38.56 412 LYS A N 1
ATOM 3253 C CA . LYS A 1 412 ? -10.727 30.344 36.531 1 38.56 412 LYS A CA 1
ATOM 3254 C C . LYS A 1 412 ? -12.227 30.281 36.25 1 38.56 412 LYS A C 1
ATOM 3256 O O . LYS A 1 412 ? -13.039 30.562 37.125 1 38.56 412 LYS A O 1
ATOM 3261 N N . PRO A 1 413 ? -12.641 30.484 35.094 1 37.31 413 PRO A N 1
ATOM 3262 C CA . PRO A 1 413 ? -14.031 30.109 35.375 1 37.31 413 PRO A CA 1
ATOM 3263 C C . PRO A 1 413 ? -14.141 28.828 36.188 1 37.31 413 PRO A C 1
ATOM 3265 O O . PRO A 1 413 ? -13.227 28 36.188 1 37.31 413 PRO A O 1
ATOM 3268 N N . ASP A 1 414 ? -14.758 28.797 37.375 1 40.97 414 ASP A N 1
ATOM 3269 C CA . ASP A 1 414 ? -14.914 27.766 38.375 1 40.97 414 ASP A CA 1
ATOM 3270 C C . ASP A 1 414 ? -14.711 26.375 37.812 1 40.97 414 ASP A C 1
ATOM 3272 O O . ASP A 1 414 ? -14.133 25.484 38.438 1 40.97 414 ASP A O 1
ATOM 3276 N N . HIS A 1 415 ? -15.523 25.875 36.75 1 40.22 415 HIS A N 1
ATOM 3277 C CA . HIS A 1 415 ? -15.43 24.547 36.156 1 40.22 415 HIS A CA 1
ATOM 3278 C C . HIS A 1 415 ? -15.102 24.672 34.656 1 40.22 415 HIS A C 1
ATOM 3280 O O . HIS A 1 415 ? -15.938 25.109 33.875 1 40.22 415 HIS A O 1
ATOM 3286 N N . PRO A 1 416 ? -13.945 25 34.219 1 45.75 416 PRO A N 1
ATOM 3287 C CA . PRO A 1 416 ? -13.758 25.078 32.75 1 45.75 416 PRO A CA 1
ATOM 3288 C C . PRO A 1 416 ? -14.484 23.969 32 1 45.75 416 PRO A C 1
ATOM 3290 O O . PRO A 1 416 ? -14.43 22.812 32.406 1 45.75 416 PRO A O 1
ATOM 3293 N N . ALA A 1 417 ? -15.57 24.234 31.375 1 50.03 417 ALA A N 1
ATOM 3294 C CA . ALA A 1 417 ? -16.359 23.266 30.594 1 50.03 417 ALA A CA 1
ATOM 3295 C C . ALA A 1 417 ? -15.453 22.406 29.734 1 50.03 417 ALA A C 1
ATOM 3297 O O . ALA A 1 417 ? -14.5 22.891 29.109 1 50.03 417 ALA A O 1
ATOM 3298 N N . PRO A 1 418 ? -15.453 21.062 29.891 1 62.12 418 PRO A N 1
ATOM 3299 C CA . PRO A 1 418 ? -14.719 20.094 29.078 1 62.12 418 PRO A CA 1
ATOM 3300 C C . PRO A 1 418 ? -14.734 20.438 27.594 1 62.12 418 PRO A C 1
ATOM 3302 O O . PRO A 1 418 ? -15.742 20.938 27.078 1 62.12 418 PRO A O 1
ATOM 3305 N N . SER A 1 419 ? -13.516 20.797 27.078 1 80.62 419 SER A N 1
ATOM 3306 C CA . SER A 1 419 ? -13.406 21.031 25.656 1 80.62 419 SER A CA 1
ATOM 3307 C C . SER A 1 419 ? -13.203 19.734 24.875 1 80.62 419 SER A C 1
ATOM 3309 O O . SER A 1 419 ? -12.484 18.844 25.344 1 80.62 419 SER A O 1
ATOM 3311 N N . MET A 1 420 ? -14.031 19.562 23.859 1 86.44 420 MET A N 1
ATOM 3312 C CA . MET A 1 420 ? -13.922 18.406 23 1 86.44 420 MET A CA 1
ATOM 3313 C C . MET A 1 420 ? -13.742 18.812 21.547 1 86.44 420 MET A C 1
ATOM 3315 O O . MET A 1 420 ? -14.578 19.547 21 1 86.44 420 MET A O 1
ATOM 3319 N N . LEU A 1 421 ? -12.602 18.469 21.016 1 91.19 421 LEU A N 1
ATOM 3320 C CA . LEU A 1 421 ? -12.258 18.719 19.625 1 91.19 421 LEU A CA 1
ATOM 3321 C C . LEU A 1 421 ? -12.133 17.406 18.859 1 91.19 421 LEU A C 1
ATOM 3323 O O . LEU A 1 421 ? -11.523 16.453 19.344 1 91.19 421 LEU A O 1
ATOM 3327 N N . MET A 1 422 ? -12.766 17.359 17.672 1 95.25 422 MET A N 1
ATOM 3328 C CA . MET A 1 422 ? -12.742 16.141 16.859 1 95.25 422 MET A CA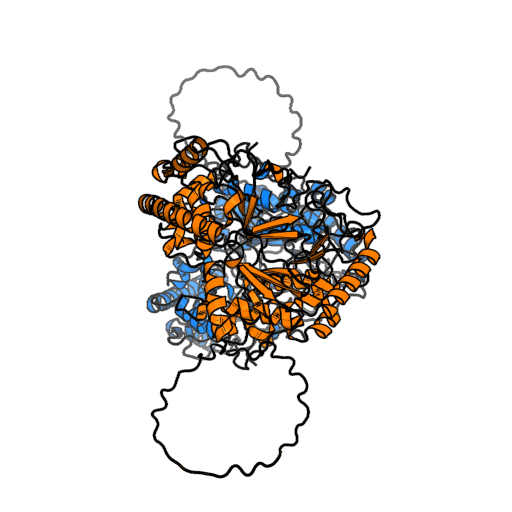 1
ATOM 3329 C C . MET A 1 422 ? -11.898 16.344 15.609 1 95.25 422 MET A C 1
ATOM 3331 O O . MET A 1 422 ? -12.219 17.188 14.766 1 95.25 422 MET A O 1
ATOM 3335 N N . TYR A 1 423 ? -10.789 15.594 15.523 1 95.81 423 TYR A N 1
ATOM 3336 C CA . TYR A 1 423 ? -10.07 15.602 14.258 1 95.81 423 TYR A CA 1
ATOM 3337 C C . TYR A 1 423 ? -10.953 15.094 13.125 1 95.81 423 TYR A C 1
ATOM 3339 O O . TYR A 1 423 ? -11.477 13.984 13.18 1 95.81 423 TYR A O 1
ATOM 3347 N N . THR A 1 424 ? -11.133 15.93 12.117 1 97.44 424 THR A N 1
ATOM 3348 C CA . THR A 1 424 ? -12.062 15.656 11.023 1 97.44 424 THR A CA 1
ATOM 3349 C C . THR A 1 424 ? -11.445 16.062 9.688 1 97.44 424 THR A C 1
ATOM 3351 O O . THR A 1 424 ? -11.883 17.047 9.07 1 97.44 424 THR A O 1
ATOM 3354 N N . PRO A 1 425 ? -10.508 15.273 9.195 1 98 425 PRO A N 1
ATOM 3355 C CA . PRO A 1 425 ? -9.891 15.609 7.91 1 98 425 PRO A CA 1
ATOM 3356 C C . PRO A 1 425 ? -10.82 15.383 6.723 1 98 425 PRO A C 1
ATOM 3358 O O . PRO A 1 425 ? -11.836 14.688 6.855 1 98 425 PRO A O 1
ATOM 3361 N N . ALA A 1 426 ? -10.547 16.062 5.652 1 98.38 426 ALA A N 1
ATOM 3362 C CA . ALA A 1 426 ? -11.266 15.859 4.398 1 98.38 426 ALA A CA 1
ATOM 3363 C C . ALA A 1 426 ? -10.422 15.07 3.404 1 98.38 426 ALA A C 1
ATOM 3365 O O . ALA A 1 426 ? -9.344 15.516 3.008 1 98.38 426 ALA A O 1
ATOM 3366 N N . CYS A 1 427 ? -10.922 13.898 3.045 1 98.12 427 CYS A N 1
ATOM 3367 C CA . CYS A 1 427 ? -10.203 12.992 2.162 1 98.12 427 CYS A CA 1
ATOM 3368 C C . CYS A 1 427 ? -10.992 12.719 0.89 1 98.12 427 CYS A C 1
ATOM 3370 O O . CYS A 1 427 ? -12.18 12.391 0.952 1 98.12 427 CYS A O 1
ATOM 3372 N N . PRO A 1 428 ? -10.336 12.875 -0.26 1 96.62 428 PRO A N 1
ATOM 3373 C CA . PRO A 1 428 ? -11 12.516 -1.514 1 96.62 428 PRO A CA 1
ATOM 3374 C C . PRO A 1 428 ? -11.031 11.016 -1.757 1 96.62 428 PRO A C 1
ATOM 3376 O O . PRO A 1 428 ? -10.422 10.25 -1.005 1 96.62 428 PRO A O 1
ATOM 3379 N N . LEU A 1 429 ? -11.836 10.656 -2.695 1 95.19 429 LEU A N 1
ATOM 3380 C CA . LEU A 1 429 ? -11.812 9.266 -3.146 1 95.19 429 LEU A CA 1
ATOM 3381 C C . LEU A 1 429 ? -10.734 9.062 -4.211 1 95.19 429 LEU A C 1
ATOM 3383 O O . LEU A 1 429 ? -10.727 9.75 -5.23 1 95.19 429 LEU A O 1
ATOM 3387 N N . THR A 1 430 ? -9.766 8.289 -3.979 1 92.94 430 THR A N 1
ATOM 3388 C CA . THR A 1 430 ? -8.75 7.762 -4.891 1 92.94 430 THR A CA 1
ATOM 3389 C C . THR A 1 430 ? -8.648 6.246 -4.754 1 92.94 430 THR A C 1
ATOM 3391 O O . THR A 1 430 ? -9.25 5.652 -3.855 1 92.94 430 THR A O 1
ATOM 3394 N N . GLN A 1 431 ? -7.945 5.629 -5.652 1 88.56 431 GLN A N 1
ATOM 3395 C CA . GLN A 1 431 ? -7.758 4.188 -5.539 1 88.56 431 GLN A CA 1
ATOM 3396 C C . GLN A 1 431 ? -7.066 3.826 -4.227 1 88.56 431 GLN A C 1
ATOM 3398 O O . GLN A 1 431 ? -7.488 2.902 -3.529 1 88.56 431 GLN A O 1
ATOM 3403 N N . THR A 1 432 ? -5.969 4.52 -3.875 1 89.81 432 THR A N 1
ATOM 3404 C CA . THR A 1 432 ? -5.227 4.285 -2.641 1 89.81 432 THR A CA 1
ATOM 3405 C C . THR A 1 432 ? -6.117 4.52 -1.424 1 89.81 432 THR A C 1
ATOM 3407 O O . THR A 1 432 ? -6.086 3.742 -0.468 1 89.81 432 THR A O 1
ATOM 3410 N N . ASN A 1 433 ? -6.867 5.629 -1.441 1 95.62 433 ASN A N 1
ATOM 3411 C CA . ASN A 1 433 ? -7.758 5.914 -0.324 1 95.62 433 ASN A CA 1
ATOM 3412 C C . ASN A 1 433 ? -8.852 4.863 -0.198 1 95.62 433 ASN A C 1
ATOM 3414 O O . ASN A 1 433 ? -9.297 4.543 0.909 1 95.62 433 ASN A O 1
ATOM 3418 N N . ALA A 1 434 ? -9.312 4.312 -1.336 1 94.88 434 ALA A N 1
ATOM 3419 C CA . ALA A 1 434 ? -10.305 3.244 -1.298 1 94.88 434 ALA A CA 1
ATOM 3420 C C . ALA A 1 434 ? -9.734 1.98 -0.662 1 94.88 434 ALA A C 1
ATOM 3422 O O . ALA A 1 434 ? -10.414 1.312 0.122 1 94.88 434 ALA A O 1
ATOM 3423 N N . LEU A 1 435 ? -8.516 1.646 -1.076 1 90.62 435 LEU A N 1
ATOM 3424 C CA . LEU A 1 435 ? -7.852 0.494 -0.472 1 90.62 435 LEU A CA 1
ATOM 3425 C C . LEU A 1 435 ? -7.723 0.672 1.037 1 90.62 435 LEU A C 1
ATOM 3427 O O . LEU A 1 435 ? -7.988 -0.258 1.802 1 90.62 435 LEU A O 1
ATOM 3431 N N . PHE A 1 436 ? -7.352 1.812 1.516 1 94.56 436 PHE A N 1
ATOM 3432 C CA . PHE A 1 436 ? -7.277 2.129 2.938 1 94.56 436 PHE A CA 1
ATOM 3433 C C . PHE A 1 436 ? -8.648 2.018 3.59 1 94.56 436 PHE A C 1
ATOM 3435 O O . PHE A 1 436 ? -8.773 1.497 4.699 1 94.56 436 PHE A O 1
ATOM 3442 N N . LEU A 1 437 ? -9.602 2.604 2.896 1 96.5 437 LEU A N 1
ATOM 3443 C CA . LEU A 1 437 ? -10.953 2.605 3.43 1 96.5 437 LEU A CA 1
ATOM 3444 C C . LEU A 1 437 ? -11.445 1.182 3.686 1 96.5 437 LEU A C 1
ATOM 3446 O O . LEU A 1 437 ? -12.172 0.934 4.648 1 96.5 437 LEU A O 1
ATOM 3450 N N . ALA A 1 438 ? -11.102 0.245 2.848 1 93 438 ALA A N 1
ATOM 3451 C CA . ALA A 1 438 ? -11.445 -1.157 3.062 1 93 438 ALA A CA 1
ATOM 3452 C C . ALA A 1 438 ? -10.859 -1.67 4.375 1 93 438 ALA A C 1
ATOM 3454 O O . ALA A 1 438 ? -11.539 -2.365 5.137 1 93 438 ALA A O 1
ATOM 3455 N N . ARG A 1 439 ? -9.594 -1.37 4.637 1 91.31 439 ARG A N 1
ATOM 3456 C CA . ARG A 1 439 ? -8.945 -1.771 5.883 1 91.31 439 ARG A CA 1
ATOM 3457 C C . ARG A 1 439 ? -9.594 -1.077 7.078 1 91.31 439 ARG A C 1
ATOM 3459 O O . ARG A 1 439 ? -9.773 -1.688 8.133 1 91.31 439 ARG A O 1
ATOM 3466 N N . GLN A 1 440 ? -9.859 0.187 6.91 1 94.69 440 GLN A N 1
ATOM 3467 C CA . GLN A 1 440 ? -10.492 0.94 7.992 1 94.69 440 GLN A CA 1
ATOM 3468 C C . GLN A 1 440 ? -11.875 0.382 8.32 1 94.69 440 GLN A C 1
ATOM 3470 O O . GLN A 1 440 ? -12.258 0.306 9.484 1 94.69 440 GLN A O 1
ATOM 3475 N N . ARG A 1 441 ? -12.656 0.106 7.312 1 94.44 441 ARG A N 1
ATOM 3476 C CA . ARG A 1 441 ? -13.969 -0.489 7.523 1 94.44 441 ARG A CA 1
ATOM 3477 C C . ARG A 1 441 ? -13.867 -1.757 8.367 1 94.44 441 ARG A C 1
ATOM 3479 O O . ARG A 1 441 ? -14.672 -1.97 9.273 1 94.44 441 ARG A O 1
ATOM 3486 N N . LYS A 1 442 ? -12.922 -2.602 8.031 1 89 442 LYS A N 1
ATOM 3487 C CA . LYS A 1 442 ? -12.703 -3.818 8.812 1 89 442 LYS A CA 1
ATOM 3488 C C . LYS A 1 442 ? -12.383 -3.49 10.266 1 89 442 LYS A C 1
ATOM 3490 O O . LYS A 1 442 ? -12.93 -4.109 11.18 1 89 442 LYS A O 1
ATOM 3495 N N . ALA A 1 443 ? -11.484 -2.549 10.484 1 91.25 443 ALA A N 1
ATOM 3496 C CA . ALA A 1 443 ? -11.133 -2.119 11.844 1 91.25 443 ALA A CA 1
ATOM 3497 C C . ALA A 1 443 ? -12.359 -1.606 12.586 1 91.25 443 ALA A C 1
ATOM 3499 O O . ALA A 1 443 ? -12.555 -1.913 13.766 1 91.25 443 ALA A O 1
ATOM 3500 N N . PHE A 1 444 ? -13.219 -0.824 11.852 1 95.44 444 PHE A N 1
ATOM 3501 C CA . PHE A 1 444 ? -14.445 -0.296 12.43 1 95.44 444 PHE A CA 1
ATOM 3502 C C . PHE A 1 444 ? -15.367 -1.428 12.867 1 95.44 444 PHE A C 1
ATOM 3504 O O . PHE A 1 444 ? -15.852 -1.438 14 1 95.44 444 PHE A O 1
ATOM 3511 N N . MET A 1 445 ? -15.57 -2.354 11.992 1 90.88 445 MET A N 1
ATOM 3512 C CA . MET A 1 445 ? -16.484 -3.455 12.266 1 90.88 445 MET A CA 1
ATOM 3513 C C . MET A 1 445 ? -16 -4.281 13.453 1 90.88 445 MET A C 1
ATOM 3515 O O . MET A 1 445 ? -16.812 -4.801 14.219 1 90.88 445 MET A O 1
ATOM 3519 N N . GLN A 1 446 ? -14.703 -4.355 13.656 1 87.25 446 GLN A N 1
ATOM 3520 C CA . GLN A 1 446 ? -14.133 -5.188 14.711 1 87.25 446 GLN A CA 1
ATOM 3521 C C . GLN A 1 446 ? -13.82 -4.359 15.953 1 87.25 446 GLN A C 1
ATOM 3523 O O . GLN A 1 446 ? -13.414 -4.906 16.984 1 87.25 446 GLN A O 1
ATOM 3528 N N . GLY A 1 447 ? -13.969 -3.037 15.891 1 91.5 447 GLY A N 1
ATOM 3529 C CA . GLY A 1 447 ? -13.672 -2.148 17 1 91.5 447 GLY A CA 1
ATOM 3530 C C . GLY A 1 447 ? -12.18 -1.971 17.234 1 91.5 447 GLY A C 1
ATOM 3531 O O . GLY A 1 447 ? -11.758 -1.706 18.359 1 91.5 447 GLY A O 1
ATOM 3532 N N . GLN A 1 448 ? -11.406 -2.27 16.203 1 89.75 448 GLN A N 1
ATOM 3533 C CA . GLN A 1 448 ? -9.961 -2.055 16.266 1 89.75 448 GLN A CA 1
ATOM 3534 C C . GLN A 1 448 ? -9.602 -0.621 15.891 1 89.75 448 GLN A C 1
ATOM 3536 O O . GLN A 1 448 ? -10.383 0.069 15.227 1 89.75 448 GLN A O 1
ATOM 3541 N N . PRO A 1 449 ? -8.414 -0.142 16.359 1 91.19 449 PRO A N 1
ATOM 3542 C CA . PRO A 1 449 ? -8.008 1.206 15.945 1 91.19 449 PRO A CA 1
ATOM 3543 C C . PRO A 1 449 ? -7.91 1.365 14.43 1 91.19 449 PRO A C 1
ATOM 3545 O O . PRO A 1 449 ? -7.754 0.375 13.711 1 91.19 449 PRO A O 1
ATOM 3548 N N . GLY A 1 450 ? -8.102 2.625 13.977 1 92.06 450 GLY A N 1
ATOM 3549 C CA . GLY A 1 450 ? -7.828 2.863 12.57 1 92.06 450 GLY A CA 1
ATOM 3550 C C . GLY A 1 450 ? -6.504 2.281 12.117 1 92.06 450 GLY A C 1
ATOM 3551 O O . GLY A 1 450 ? -5.57 2.148 12.906 1 92.06 450 GLY A O 1
ATOM 3552 N N . PRO A 1 451 ? -6.395 1.939 10.891 1 89.62 451 PRO A N 1
ATOM 3553 C CA . PRO A 1 451 ? -5.207 1.245 10.383 1 89.62 451 PRO A CA 1
ATOM 3554 C C . PRO A 1 451 ? -3.912 1.993 10.688 1 89.62 451 PRO A C 1
ATOM 3556 O O . PRO A 1 451 ? -2.879 1.369 10.938 1 89.62 451 PRO A O 1
ATOM 3559 N N . ASP A 1 452 ? -3.887 3.289 10.688 1 91.19 452 ASP A N 1
ATOM 3560 C CA . ASP A 1 452 ? -2.674 4.086 10.852 1 91.19 452 ASP A CA 1
ATOM 3561 C C . ASP A 1 452 ? -2.277 4.188 12.32 1 91.19 452 ASP A C 1
ATOM 3563 O O . ASP A 1 452 ? -1.183 4.648 12.648 1 91.19 452 ASP A O 1
ATOM 3567 N N . PHE A 1 453 ? -3.16 3.699 13.258 1 89.06 453 PHE A N 1
ATOM 3568 C CA . PHE A 1 453 ? -2.908 3.867 14.688 1 89.06 453 PHE A CA 1
ATOM 3569 C C . PHE A 1 453 ? -2.645 2.521 15.352 1 89.06 453 PHE A C 1
ATOM 3571 O O . PHE A 1 453 ? -2.662 2.416 16.578 1 89.06 453 PHE A O 1
ATOM 3578 N N . ASP A 1 454 ? -2.496 1.473 14.641 1 79.5 454 ASP A N 1
ATOM 3579 C CA . ASP A 1 454 ? -2.17 0.155 15.18 1 79.5 454 ASP A CA 1
ATOM 3580 C C . ASP A 1 454 ? -1.042 -0.499 14.383 1 79.5 454 ASP A C 1
ATOM 3582 O O . ASP A 1 454 ? -1.119 -1.682 14.039 1 79.5 454 ASP A O 1
ATOM 3586 N N . SER A 1 455 ? -0.113 0.275 14.219 1 61.94 455 SER A N 1
ATOM 3587 C CA . SER A 1 455 ? 0.976 -0.209 13.375 1 61.94 455 SER A CA 1
ATOM 3588 C C . SER A 1 455 ? 1.723 -1.357 14.047 1 61.94 455 SER A C 1
ATOM 3590 O O . SER A 1 455 ? 2.168 -2.291 13.375 1 61.94 455 SER A O 1
ATOM 3592 N N . ALA A 1 456 ? 1.753 -1.334 15.312 1 58.69 456 ALA A N 1
ATOM 3593 C CA . ALA A 1 456 ? 2.514 -2.354 16.031 1 58.69 456 ALA A CA 1
ATOM 3594 C C . ALA A 1 456 ? 1.613 -3.506 16.469 1 58.69 456 ALA A C 1
ATOM 3596 O O . ALA A 1 456 ? 2.098 -4.531 16.953 1 58.69 456 ALA A O 1
ATOM 3597 N N . GLY A 1 457 ? 0.365 -3.369 16.219 1 62.31 457 GLY A N 1
ATOM 3598 C CA . GLY A 1 457 ? -0.569 -4.414 16.609 1 62.31 457 GLY A CA 1
ATOM 3599 C C . GLY A 1 457 ? -0.776 -4.508 18.109 1 62.31 457 GLY A C 1
ATOM 3600 O O . GLY A 1 457 ? -1.09 -5.578 18.625 1 62.31 457 GLY A O 1
ATOM 3601 N N . SER A 1 458 ? -0.476 -3.51 18.828 1 62.53 458 SER A N 1
ATOM 3602 C CA . SER A 1 458 ? -0.537 -3.508 20.281 1 62.53 458 SER A CA 1
ATOM 3603 C C . SER A 1 458 ? -1.979 -3.52 20.781 1 62.53 458 SER A C 1
ATOM 3605 O O . SER A 1 458 ? -2.24 -3.822 21.953 1 62.53 458 SER A O 1
ATOM 3607 N N . ALA A 1 459 ? -2.785 -3.348 19.906 1 63.03 459 ALA A N 1
ATOM 3608 C CA . ALA A 1 459 ? -4.215 -3.291 20.203 1 63.03 459 ALA A CA 1
ATOM 3609 C C . ALA A 1 459 ? -4.535 -2.158 21.172 1 63.03 459 ALA A C 1
ATOM 3611 O O . ALA A 1 459 ? -5.629 -2.104 21.734 1 63.03 459 ALA A O 1
ATOM 3612 N N . ILE A 1 460 ? -3.551 -1.297 21.375 1 70 460 ILE A N 1
ATOM 3613 C CA . ILE A 1 460 ? -3.826 -0.102 22.156 1 70 460 ILE A CA 1
ATOM 3614 C C . ILE A 1 460 ? -4.902 0.734 21.469 1 70 460 ILE A C 1
ATOM 3616 O O . ILE A 1 460 ? -4.824 0.988 20.266 1 70 460 ILE A O 1
ATOM 3620 N N . GLY A 1 461 ? -5.941 0.957 22.188 1 79.62 461 GLY A N 1
ATOM 3621 C CA . GLY A 1 461 ? -7.016 1.764 21.641 1 79.62 461 GLY A CA 1
ATOM 3622 C C . GLY A 1 461 ? -8.148 0.935 21.047 1 79.62 461 GLY A C 1
ATOM 3623 O O . GLY A 1 461 ? -9.031 1.467 20.375 1 79.62 461 GLY A O 1
ATOM 3624 N N . SER A 1 462 ? -8.016 -0.371 21.25 1 88.12 462 SER A N 1
ATOM 3625 C CA . SER A 1 462 ? -9.094 -1.228 20.781 1 88.12 462 SER A CA 1
ATOM 3626 C C . SER A 1 462 ? -10.406 -0.914 21.5 1 88.12 462 SER A C 1
ATOM 3628 O O . SER A 1 462 ? -10.43 -0.754 22.719 1 88.12 462 SER A O 1
ATOM 3630 N N . GLU A 1 463 ? -11.43 -0.785 20.75 1 94.06 463 GLU A N 1
ATOM 3631 C CA . GLU A 1 463 ? -12.766 -0.572 21.297 1 94.06 463 GLU A CA 1
ATOM 3632 C C . GLU A 1 463 ? -13.633 -1.819 21.125 1 94.06 463 GLU A C 1
ATOM 3634 O O . GLU A 1 463 ? -14.844 -1.767 21.328 1 94.06 463 GLU A O 1
ATOM 3639 N N . ALA A 1 464 ? -13.023 -2.91 20.812 1 89.5 464 ALA A N 1
ATOM 3640 C CA . ALA A 1 464 ? -13.719 -4.172 20.594 1 89.5 464 ALA A CA 1
ATOM 3641 C C . ALA A 1 464 ? -14.508 -4.586 21.828 1 89.5 464 ALA A C 1
ATOM 3643 O O . ALA A 1 464 ? -15.656 -5.031 21.734 1 89.5 464 ALA A O 1
ATOM 3644 N N . PRO A 1 465 ? -13.969 -4.422 23.016 1 91.06 465 PRO A N 1
ATOM 3645 C CA . PRO A 1 465 ? -14.711 -4.863 24.188 1 91.06 465 PRO A CA 1
ATOM 3646 C C . PRO A 1 465 ? -15.711 -3.82 24.672 1 91.06 465 PRO A C 1
ATOM 3648 O O . PRO A 1 465 ? -16.438 -4.059 25.656 1 91.06 465 PRO A O 1
ATOM 3651 N N . HIS A 1 466 ? -15.719 -2.668 24.047 1 95.25 466 HIS A N 1
ATOM 3652 C CA . HIS A 1 466 ? -16.547 -1.574 24.547 1 95.25 466 HIS A CA 1
ATOM 3653 C C . HIS A 1 466 ? -18.031 -1.888 24.375 1 95.25 466 HIS A C 1
ATOM 3655 O O . HIS A 1 466 ? -18.438 -2.498 23.391 1 95.25 466 HIS A O 1
ATOM 3661 N N . GLU A 1 467 ? -18.734 -1.469 25.297 1 96.19 467 GLU A N 1
ATOM 3662 C CA . GLU A 1 467 ? -20.188 -1.529 25.203 1 96.19 467 GLU A CA 1
ATOM 3663 C C . GLU A 1 467 ? -20.766 -0.233 24.641 1 96.19 467 GLU A C 1
ATOM 3665 O O . GLU A 1 467 ? -20.328 0.858 25 1 96.19 467 GLU A O 1
ATOM 3670 N N . GLY A 1 468 ? -21.656 -0.341 23.734 1 96.31 468 GLY A N 1
ATOM 3671 C CA . GLY A 1 468 ? -22.375 0.818 23.219 1 96.31 468 GLY A CA 1
ATOM 3672 C C . GLY A 1 468 ? -21.672 1.464 22.031 1 96.31 468 GLY A C 1
ATOM 3673 O O . GLY A 1 468 ? -21.969 2.604 21.672 1 96.31 468 GLY A O 1
ATOM 3674 N N . ARG A 1 469 ? -20.703 0.807 21.469 1 97.5 469 ARG A N 1
ATOM 3675 C CA . ARG A 1 469 ? -20.031 1.347 20.281 1 97.5 469 ARG A CA 1
ATOM 3676 C C . ARG A 1 469 ? -21 1.454 19.109 1 97.5 469 ARG A C 1
ATOM 3678 O O . ARG A 1 469 ? -21.688 0.484 18.766 1 97.5 469 ARG A O 1
ATOM 3685 N N . PRO A 1 470 ? -21.109 2.668 18.5 1 97.81 470 PRO A N 1
ATOM 3686 C CA . PRO A 1 470 ? -22.016 2.799 17.344 1 97.81 470 PRO A CA 1
ATOM 3687 C C . PRO A 1 470 ? -21.594 1.924 16.172 1 97.81 470 PRO A C 1
ATOM 3689 O O . PRO A 1 470 ? -20.406 1.693 15.953 1 97.81 470 PRO A O 1
ATOM 3692 N N . GLY A 1 471 ? -22.594 1.499 15.445 1 96.12 471 GLY A N 1
ATOM 3693 C CA . GLY A 1 471 ? -22.344 0.655 14.289 1 96.12 471 GLY A CA 1
ATOM 3694 C C . GLY A 1 471 ? -22.938 1.211 13 1 96.12 471 GLY A C 1
ATOM 3695 O O . GLY A 1 471 ? -23.141 2.42 12.883 1 96.12 471 GLY A O 1
ATOM 3696 N N . LYS A 1 472 ? -23.109 0.342 12.078 1 96.56 472 LYS A N 1
ATOM 3697 C CA . LYS A 1 472 ? -23.625 0.681 10.758 1 96.56 472 LYS A CA 1
ATOM 3698 C C . LYS A 1 472 ? -25 1.337 10.852 1 96.56 472 LYS A C 1
ATOM 3700 O O . LYS A 1 472 ? -25.312 2.266 10.094 1 96.56 472 LYS A O 1
ATOM 3705 N N . ALA A 1 473 ? -25.844 0.9 11.695 1 97.06 473 ALA A N 1
ATOM 3706 C CA . ALA A 1 473 ? -27.188 1.421 11.844 1 97.06 473 ALA A CA 1
ATOM 3707 C C . ALA A 1 473 ? -27.172 2.885 12.273 1 97.06 473 ALA A C 1
ATOM 3709 O O . ALA A 1 473 ? -27.953 3.695 11.773 1 97.06 473 ALA A O 1
ATOM 3710 N N . GLU A 1 474 ? -26.297 3.197 13.219 1 97 474 GLU A N 1
ATOM 3711 C CA . GLU A 1 474 ? -26.188 4.578 13.68 1 97 474 GLU A CA 1
ATOM 3712 C C . GLU A 1 474 ? -25.688 5.496 12.562 1 97 474 GLU A C 1
ATOM 3714 O O . GLU A 1 474 ? -26.141 6.641 12.453 1 97 474 GLU A O 1
ATOM 3719 N N . ILE A 1 475 ? -24.766 4.977 11.773 1 98 475 ILE A N 1
ATOM 3720 C CA . ILE A 1 475 ? -24.25 5.734 10.633 1 98 475 ILE A CA 1
ATOM 3721 C C . ILE A 1 475 ? -25.391 6.023 9.656 1 98 475 ILE A C 1
ATOM 3723 O O . ILE A 1 475 ? -25.547 7.16 9.195 1 98 475 ILE A O 1
ATOM 3727 N N . ALA A 1 476 ? -26.172 5.027 9.352 1 97.56 476 ALA A N 1
ATOM 3728 C CA . ALA A 1 476 ? -27.297 5.172 8.43 1 97.56 476 ALA A CA 1
ATOM 3729 C C . ALA A 1 476 ? -28.328 6.152 8.977 1 97.56 476 ALA A C 1
ATOM 3731 O O . ALA A 1 476 ? -28.938 6.898 8.211 1 97.56 476 ALA A O 1
ATOM 3732 N N . GLU A 1 477 ? -28.562 6.09 10.195 1 97.31 477 GLU A N 1
ATOM 3733 C CA . GLU A 1 477 ? -29.547 6.973 10.828 1 97.31 477 GLU A CA 1
ATOM 3734 C C . GLU A 1 477 ? -29.125 8.438 10.695 1 97.31 477 GLU A C 1
ATOM 3736 O O . GLU A 1 477 ? -29.969 9.305 10.477 1 97.31 477 GLU A O 1
ATOM 3741 N N . VAL A 1 478 ? -27.828 8.664 10.812 1 96.38 478 VAL A N 1
ATOM 3742 C CA . VAL A 1 478 ? -27.328 10.031 10.805 1 96.38 478 VAL A CA 1
ATOM 3743 C C . VAL A 1 478 ? -27.156 10.516 9.367 1 96.38 478 VAL A C 1
ATOM 3745 O O . VAL A 1 478 ? -27.578 11.625 9.016 1 96.38 478 VAL A O 1
ATOM 3748 N N . GLY A 1 479 ? -26.531 9.703 8.547 1 96.44 479 GLY A N 1
ATOM 3749 C CA . GLY A 1 479 ? -26.062 10.211 7.266 1 96.44 479 GLY A CA 1
ATOM 3750 C C . GLY A 1 479 ? -26.672 9.492 6.078 1 96.44 479 GLY A C 1
ATOM 3751 O O . GLY A 1 479 ? -26.359 9.812 4.93 1 96.44 479 GLY A O 1
ATOM 3752 N N . GLY A 1 480 ? -27.547 8.562 6.293 1 95.94 480 GLY A N 1
ATOM 3753 C CA . GLY A 1 480 ? -28.078 7.789 5.188 1 95.94 480 GLY A CA 1
ATOM 3754 C C . GLY A 1 480 ? -27 7.141 4.332 1 95.94 480 GLY A C 1
ATOM 3755 O O . GLY A 1 480 ? -25.984 6.695 4.848 1 95.94 480 GLY A O 1
ATOM 3756 N N . ASP A 1 481 ? -27.203 7.125 3.02 1 95.19 481 ASP A N 1
ATOM 3757 C CA . ASP A 1 481 ? -26.297 6.473 2.092 1 95.19 481 ASP A CA 1
ATOM 3758 C C . ASP A 1 481 ? -24.969 7.219 2.02 1 95.19 481 ASP A C 1
ATOM 3760 O O . ASP A 1 481 ? -23.906 6.602 1.884 1 95.19 481 ASP A O 1
ATOM 3764 N N . ALA A 1 482 ? -25.109 8.492 2.145 1 95.62 482 ALA A N 1
ATOM 3765 C CA . ALA A 1 482 ? -23.875 9.289 2.064 1 95.62 482 ALA A CA 1
ATOM 3766 C C . ALA A 1 482 ? -22.938 8.969 3.23 1 95.62 482 ALA A C 1
ATOM 3768 O O . ALA A 1 482 ? -21.734 8.852 3.047 1 95.62 482 ALA A O 1
ATOM 3769 N N . GLY A 1 483 ? -23.547 8.852 4.434 1 97.44 483 GLY A N 1
ATOM 3770 C CA . GLY A 1 483 ? -22.75 8.469 5.59 1 97.44 483 GLY A CA 1
ATOM 3771 C C . GLY A 1 483 ? -22.156 7.078 5.473 1 97.44 483 GLY A C 1
ATOM 3772 O O . GLY A 1 483 ? -21 6.859 5.832 1 97.44 483 GLY A O 1
ATOM 3773 N N . LEU A 1 484 ? -22.938 6.18 4.945 1 97.88 484 LEU A N 1
ATOM 3774 C CA . LEU A 1 484 ? -22.469 4.809 4.75 1 97.88 484 LEU A CA 1
ATOM 3775 C C . LEU A 1 484 ? -21.344 4.758 3.721 1 97.88 484 LEU A C 1
ATOM 3777 O O . LEU A 1 484 ? -20.344 4.059 3.92 1 97.88 484 LEU A O 1
ATOM 3781 N N . ARG A 1 485 ? -21.5 5.492 2.654 1 97 485 ARG A N 1
ATOM 3782 C CA . ARG A 1 485 ? -20.484 5.527 1.607 1 97 485 ARG A CA 1
ATOM 3783 C C . ARG A 1 485 ? -19.172 6.121 2.129 1 97 485 ARG A C 1
ATOM 3785 O O . ARG A 1 485 ? -18.094 5.629 1.811 1 97 485 ARG A O 1
ATOM 3792 N N . ALA A 1 486 ? -19.266 7.137 2.969 1 97.94 486 ALA A N 1
ATOM 3793 C CA . ALA A 1 486 ? -18.078 7.777 3.523 1 97.94 486 ALA A CA 1
ATOM 3794 C C . ALA A 1 486 ? -17.266 6.797 4.371 1 97.94 486 ALA A C 1
ATOM 3796 O O . ALA A 1 486 ? -16.047 6.941 4.512 1 97.94 486 ALA A O 1
ATOM 3797 N N . MET A 1 487 ? -17.984 5.773 4.852 1 97.69 487 MET A N 1
ATOM 3798 C CA . MET A 1 487 ? -17.344 4.758 5.688 1 97.69 487 MET A CA 1
ATOM 3799 C C . MET A 1 487 ? -17.062 3.488 4.891 1 97.69 487 MET A C 1
ATOM 3801 O O . MET A 1 487 ? -16.656 2.471 5.457 1 97.69 487 MET A O 1
ATOM 3805 N N . GLY A 1 488 ? -17.344 3.514 3.568 1 95.94 488 GLY A N 1
ATOM 3806 C CA . GLY A 1 488 ? -17.109 2.367 2.705 1 95.94 488 GLY A CA 1
ATOM 3807 C C . GLY A 1 488 ? -18.125 1.251 2.912 1 95.94 488 GLY A C 1
ATOM 3808 O O . GLY A 1 488 ? -17.844 0.088 2.617 1 95.94 488 GLY A O 1
ATOM 3809 N N . LEU A 1 489 ? -19.312 1.543 3.4 1 96.25 489 LEU A N 1
ATOM 3810 C CA . LEU A 1 489 ? -20.281 0.525 3.801 1 96.25 489 LEU A CA 1
ATOM 3811 C C . LEU A 1 489 ? -21.406 0.398 2.77 1 96.25 489 LEU A C 1
ATOM 3813 O O . LEU A 1 489 ? -22.266 -0.464 2.896 1 96.25 489 LEU A O 1
ATOM 3817 N N . ALA A 1 490 ? -21.422 1.269 1.778 1 95.19 490 ALA A N 1
ATOM 3818 C CA . ALA A 1 490 ? -22.375 1.208 0.668 1 95.19 490 ALA A CA 1
ATOM 3819 C C . ALA A 1 490 ? -21.703 1.604 -0.646 1 95.19 490 ALA A C 1
ATOM 3821 O O . ALA A 1 490 ? -20.828 2.469 -0.666 1 95.19 490 ALA A O 1
ATOM 3822 N N . PRO A 1 491 ? -22.109 0.978 -1.73 1 93.88 491 PRO A N 1
ATOM 3823 C CA . PRO A 1 491 ? -21.5 1.321 -3.02 1 93.88 491 PRO A CA 1
ATOM 3824 C C . PRO A 1 491 ? -22.031 2.641 -3.584 1 93.88 491 PRO A C 1
ATOM 3826 O O . PRO A 1 491 ? -23.125 3.08 -3.225 1 93.88 491 PRO A O 1
ATOM 3829 N N . TRP A 1 492 ? -21.219 3.318 -4.344 1 93.44 492 TRP A N 1
ATOM 3830 C CA . TRP A 1 492 ? -21.672 4.441 -5.156 1 93.44 492 TRP A CA 1
ATOM 3831 C C . TRP A 1 492 ? -22.406 3.951 -6.398 1 93.44 492 TRP A C 1
ATOM 3833 O O . TRP A 1 492 ? -22.172 2.84 -6.875 1 93.44 492 TRP A O 1
ATOM 3843 N N . GLU A 1 493 ? -23.25 4.77 -6.879 1 88.19 493 GLU A N 1
ATOM 3844 C CA . GLU A 1 493 ? -24.062 4.379 -8.031 1 88.19 493 GLU A CA 1
ATOM 3845 C C . GLU A 1 493 ? -23.484 4.926 -9.328 1 88.19 493 GLU A C 1
ATOM 3847 O O . GLU A 1 493 ? -23.109 6.098 -9.398 1 88.19 493 GLU A O 1
ATOM 3852 N N . LEU A 1 494 ? -23.391 4.09 -10.258 1 82.81 494 LEU A N 1
ATOM 3853 C CA . LEU A 1 494 ? -22.906 4.453 -11.586 1 82.81 494 LEU A CA 1
ATOM 3854 C C . LEU A 1 494 ? -23.984 4.199 -12.633 1 82.81 494 LEU A C 1
ATOM 3856 O O . LEU A 1 494 ? -24.922 3.422 -12.398 1 82.81 494 LEU A O 1
ATOM 3860 N N . SER A 1 495 ? -23.859 4.984 -13.68 1 76 495 SER A N 1
ATOM 3861 C CA . SER A 1 495 ? -24.719 4.695 -14.828 1 76 495 SER A CA 1
ATOM 3862 C C . SER A 1 495 ? -24.5 3.271 -15.336 1 76 495 SER A C 1
ATOM 3864 O O . SER A 1 495 ? -23.5 2.635 -15 1 76 495 SER A O 1
ATOM 3866 N N . ARG A 1 496 ? -25.453 2.795 -16.141 1 68.06 496 ARG A N 1
ATOM 3867 C CA . ARG A 1 496 ? -25.391 1.425 -16.641 1 68.06 496 ARG A CA 1
ATOM 3868 C C . ARG A 1 496 ? -24.094 1.17 -17.391 1 68.06 496 ARG A C 1
ATOM 3870 O O . ARG A 1 496 ? -23.516 0.092 -17.281 1 68.06 496 ARG A O 1
ATOM 3877 N N . ASP A 1 497 ? -23.766 2.244 -18.094 1 64.38 497 ASP A N 1
ATOM 3878 C CA . ASP A 1 497 ? -22.562 2.086 -18.891 1 64.38 497 ASP A CA 1
ATOM 3879 C C . ASP A 1 497 ? -21.312 2.398 -18.078 1 64.38 497 ASP A C 1
ATOM 3881 O O . ASP A 1 497 ? -20.188 2.314 -18.594 1 64.38 497 ASP A O 1
ATOM 3885 N N . GLY A 1 498 ? -21.531 2.746 -16.828 1 64.5 498 GLY A N 1
ATOM 3886 C CA . GLY A 1 498 ? -20.438 3.004 -15.906 1 64.5 498 GLY A CA 1
ATOM 3887 C C . GLY A 1 498 ? -19.719 4.312 -16.188 1 64.5 498 GLY A C 1
ATOM 3888 O O . GLY A 1 498 ? -18.703 4.617 -15.547 1 64.5 498 GLY A O 1
ATOM 3889 N N . SER A 1 499 ? -20.219 5.113 -17.078 1 66.81 499 SER A N 1
ATOM 3890 C CA . SER A 1 499 ? -19.5 6.293 -17.547 1 66.81 499 SER A CA 1
ATOM 3891 C C . SER A 1 499 ? -19.812 7.512 -16.688 1 66.81 499 SER A C 1
ATOM 3893 O O . SER A 1 499 ? -19.078 8.5 -16.719 1 66.81 499 SER A O 1
ATOM 3895 N N . LYS A 1 500 ? -20.922 7.336 -15.969 1 74.94 500 LYS A N 1
ATOM 3896 C CA . LYS A 1 500 ? -21.359 8.484 -15.172 1 74.94 500 LYS A CA 1
ATOM 3897 C C . LYS A 1 500 ? -21.703 8.062 -13.742 1 74.94 500 LYS A C 1
ATOM 3899 O O . LYS A 1 500 ? -22.328 7.02 -13.531 1 74.94 500 LYS A O 1
ATOM 3904 N N . VAL A 1 501 ? -21.156 8.867 -12.883 1 77.5 501 VAL A N 1
ATOM 3905 C CA . VAL A 1 501 ? -21.547 8.641 -11.492 1 77.5 501 VAL A CA 1
ATOM 3906 C C . VAL A 1 501 ? -22.984 9.133 -11.273 1 77.5 501 VAL A C 1
ATOM 3908 O O . VAL A 1 501 ? -23.297 10.289 -11.562 1 77.5 501 VAL A O 1
ATOM 3911 N N . MET A 1 502 ? -23.844 8.211 -10.805 1 77.25 502 MET A N 1
ATOM 3912 C CA . MET A 1 502 ? -25.25 8.531 -10.617 1 77.25 502 MET A CA 1
ATOM 3913 C C . MET A 1 502 ? -25.531 8.977 -9.188 1 77.25 502 MET A C 1
ATOM 3915 O O . MET A 1 502 ? -26.547 9.602 -8.906 1 77.25 502 MET A O 1
ATOM 3919 N N . THR A 1 503 ? -24.688 8.57 -8.391 1 73.19 503 THR A N 1
ATOM 3920 C CA . THR A 1 503 ? -24.828 9.008 -7.004 1 73.19 503 THR A CA 1
ATOM 3921 C C . THR A 1 503 ? -24.766 10.523 -6.902 1 73.19 503 THR A C 1
ATOM 3923 O O . THR A 1 503 ? -23.844 11.156 -7.426 1 73.19 503 THR A O 1
ATOM 3926 N N . ARG A 1 504 ? -26.016 11.094 -6.5 1 61.28 504 ARG A N 1
ATOM 3927 C CA . ARG A 1 504 ? -25.984 12.531 -6.25 1 61.28 504 ARG A CA 1
ATOM 3928 C C . ARG A 1 504 ? -25.203 12.852 -4.98 1 61.28 504 ARG A C 1
ATOM 3930 O O . ARG A 1 504 ? -25.312 12.133 -3.982 1 61.28 504 ARG A O 1
ATOM 3937 N N . PRO A 1 505 ? -24.359 13.734 -5.203 1 53.06 505 PRO A N 1
ATOM 3938 C CA . PRO A 1 505 ? -23.75 14.141 -3.934 1 53.06 505 PRO A CA 1
ATOM 3939 C C . PRO A 1 505 ? -24.781 14.586 -2.9 1 53.06 505 PRO A C 1
ATOM 3941 O O . PRO A 1 505 ? -25.859 15.062 -3.268 1 53.06 505 PRO A O 1
ATOM 3944 N N . GLY A 1 506 ? -25.062 14.078 -1.799 1 42.03 506 GLY A N 1
ATOM 3945 C CA . GLY A 1 506 ? -26.078 14.391 -0.811 1 42.03 506 GLY A CA 1
ATOM 3946 C C . GLY A 1 506 ? -26.516 15.844 -0.843 1 42.03 506 GLY A C 1
ATOM 3947 O O . GLY A 1 506 ? -25.688 16.75 -0.667 1 42.03 506 GLY A O 1
ATOM 3948 N N . THR A 1 507 ? -27.688 16.219 -1.626 1 31.08 507 THR A N 1
ATOM 3949 C CA . THR A 1 507 ? -28.328 17.531 -1.597 1 31.08 507 THR A CA 1
ATOM 3950 C C . THR A 1 507 ? -28.75 17.891 -0.176 1 31.08 507 THR A C 1
ATOM 3952 O O . THR A 1 507 ? -28.859 17.016 0.686 1 31.08 507 THR A O 1
ATOM 3955 N N . ARG A 1 508 ? -29.453 19.312 0.01 1 27.81 508 ARG A N 1
ATOM 3956 C CA . ARG A 1 508 ? -30.109 20.047 1.09 1 27.81 508 ARG A CA 1
ATOM 3957 C C . ARG A 1 508 ? -31.188 19.188 1.758 1 27.81 508 ARG A C 1
ATOM 3959 O O . ARG A 1 508 ? -32.031 18.594 1.078 1 27.81 508 ARG A O 1
ATOM 3966 N N . ALA A 1 509 ? -31.172 18.844 2.918 1 29.19 509 ALA A N 1
ATOM 3967 C CA . ALA A 1 509 ? -32.438 18.547 3.592 1 29.19 509 ALA A CA 1
ATOM 3968 C C . ALA A 1 509 ? -33.406 19.703 3.451 1 29.19 509 ALA A C 1
ATOM 3970 O O . ALA A 1 509 ? -33.219 20.766 4.023 1 29.19 509 ALA A O 1
ATOM 3971 N N . GLY A 1 510 ? -34.125 20.047 2.223 1 24.86 510 GLY A N 1
ATOM 3972 C CA . GLY A 1 510 ? -35.188 21.047 2.121 1 24.86 510 GLY A CA 1
ATOM 3973 C C . GLY A 1 510 ? -36.156 21.016 3.287 1 24.86 510 GLY A C 1
ATOM 3974 O O . GLY A 1 510 ? -36.469 19.938 3.801 1 24.86 510 GLY A O 1
ATOM 3975 N N . THR A 1 511 ? -36.125 22.109 4.203 1 27.08 511 THR A N 1
ATOM 3976 C CA . THR A 1 511 ? -37.281 22.328 5.051 1 27.08 511 THR A CA 1
ATOM 3977 C C . THR A 1 511 ? -38.562 22.094 4.27 1 27.08 511 THR A C 1
ATOM 3979 O O . THR A 1 511 ? -38.719 22.531 3.127 1 27.08 511 THR A O 1
ATOM 3982 N N . PRO A 1 512 ? -39.469 21.25 4.715 1 28.17 512 PRO A N 1
ATOM 3983 C CA . PRO A 1 512 ? -40.781 21.047 4.105 1 28.17 512 PRO A CA 1
ATOM 3984 C C . PRO A 1 512 ? -41.5 22.359 3.781 1 28.17 512 PRO A C 1
ATOM 3986 O O . PRO A 1 512 ? -41.75 23.172 4.676 1 28.17 512 PRO A O 1
ATOM 3989 N N . THR A 1 513 ? -41.125 23.188 2.758 1 25.77 513 THR A N 1
ATOM 3990 C CA . THR A 1 513 ? -41.969 24.312 2.418 1 25.77 513 THR A CA 1
ATOM 3991 C C . THR A 1 513 ? -43.438 23.891 2.342 1 25.77 513 THR A C 1
ATOM 3993 O O . THR A 1 513 ? -43.75 22.812 1.828 1 25.77 513 THR A O 1
ATOM 3996 N N . PRO A 1 514 ? -44.281 24.531 3.186 1 26.62 514 PRO A N 1
ATOM 3997 C CA . PRO A 1 514 ? -45.719 24.25 3.156 1 26.62 514 PRO A CA 1
ATOM 3998 C C . PRO A 1 514 ? -46.312 24.234 1.739 1 26.62 514 PRO A C 1
ATOM 4000 O O . PRO A 1 514 ? -45.719 24.859 0.836 1 26.62 514 PRO A O 1
ATOM 4003 N N . ASP A 1 515 ? -47.188 23.359 1.461 1 26.64 515 ASP A N 1
ATOM 4004 C CA . ASP A 1 515 ? -47.969 23.062 0.272 1 26.64 515 ASP A CA 1
ATOM 4005 C C . ASP A 1 515 ? -48.625 24.328 -0.303 1 26.64 515 ASP A C 1
ATOM 4007 O O . ASP A 1 515 ? -49.562 24.859 0.267 1 26.64 515 ASP A O 1
ATOM 4011 N N . GLU A 1 516 ? -47.75 25.406 -0.523 1 24.39 516 GLU A N 1
ATOM 4012 C CA . GLU A 1 516 ? -48.625 26.5 -0.993 1 24.39 516 GLU A CA 1
ATOM 4013 C C . GLU A 1 516 ? -49.469 26.062 -2.182 1 24.39 516 GLU A C 1
ATOM 4015 O O . GLU A 1 516 ? -49 25.328 -3.057 1 24.39 516 GLU A O 1
ATOM 4020 N N . PRO A 1 517 ? -50.75 26.25 -2.104 1 27.11 517 PRO A N 1
ATOM 4021 C CA . PRO A 1 517 ? -51.781 25.906 -3.088 1 27.11 517 PRO A CA 1
ATOM 4022 C C . PRO A 1 517 ? -51.5 26.5 -4.465 1 27.11 517 PRO A C 1
ATOM 4024 O O . PRO A 1 517 ? -51.094 27.656 -4.574 1 27.11 517 PRO A O 1
ATOM 4027 N N . HIS A 1 518 ? -50.781 25.719 -5.281 1 21.7 518 HIS A N 1
ATOM 4028 C CA . HIS A 1 518 ? -50.469 26.094 -6.656 1 21.7 518 HIS A CA 1
ATOM 4029 C C . HIS A 1 518 ? -51.688 26.656 -7.352 1 21.7 518 HIS A C 1
ATOM 4031 O O . HIS A 1 518 ? -52.625 25.922 -7.676 1 21.7 518 HIS A O 1
ATOM 4037 N N . ALA A 1 519 ? -52.156 27.875 -6.852 1 21.8 519 ALA A N 1
ATOM 4038 C CA . ALA A 1 519 ? -53.219 28.547 -7.582 1 21.8 519 ALA A CA 1
ATOM 4039 C C . ALA A 1 519 ? -52.875 28.656 -9.062 1 21.8 519 ALA A C 1
ATOM 4041 O O . ALA A 1 519 ? -51.719 28.797 -9.43 1 21.8 519 ALA A O 1
ATOM 4042 N N . ASP A 1 520 ? -53.781 28.391 -9.984 1 21.95 520 ASP A N 1
ATOM 4043 C CA . ASP A 1 520 ? -54 28.219 -11.414 1 21.95 520 ASP A CA 1
ATOM 4044 C C . ASP A 1 520 ? -53.688 29.5 -12.172 1 21.95 520 ASP A C 1
ATOM 4046 O O . ASP A 1 520 ? -54.125 29.672 -13.32 1 21.95 520 ASP A O 1
ATOM 4050 N N . MET A 1 521 ? -52.656 30.359 -11.656 1 21.19 521 MET A N 1
ATOM 4051 C CA . MET A 1 521 ? -52.812 31.672 -12.266 1 21.19 521 MET A CA 1
ATOM 4052 C C . MET A 1 521 ? -52.656 31.594 -13.781 1 21.19 521 MET A C 1
ATOM 4054 O O . MET A 1 521 ? -51.812 30.844 -14.281 1 21.19 521 MET A O 1
ATOM 4058 N N . MET A 1 522 ? -53.656 32.094 -14.5 1 22.03 522 MET A N 1
ATOM 4059 C CA . MET A 1 522 ? -54.062 32.25 -15.898 1 22.03 522 MET A CA 1
ATOM 4060 C C . MET A 1 522 ? -53.062 33.156 -16.625 1 22.03 522 MET A C 1
ATOM 4062 O O . MET A 1 522 ? -53.031 34.375 -16.391 1 22.03 522 MET A O 1
ATOM 4066 N N . ASP A 1 523 ? -51.75 32.75 -16.688 1 20.33 523 ASP A N 1
ATOM 4067 C CA . ASP A 1 523 ? -50.75 33.594 -17.312 1 20.33 523 ASP A CA 1
ATOM 4068 C C . ASP A 1 523 ? -51.188 33.969 -18.734 1 20.33 523 ASP A C 1
ATOM 4070 O O . ASP A 1 523 ? -51.531 33.094 -19.531 1 20.33 523 ASP A O 1
ATOM 4074 N N . VAL A 1 524 ? -51.688 35.219 -18.859 1 22.7 524 VAL A N 1
ATOM 4075 C CA . VAL A 1 524 ? -52.031 36.031 -20.047 1 22.7 524 VAL A CA 1
ATOM 4076 C C . VAL A 1 524 ? -50.781 36.156 -20.938 1 22.7 524 VAL A C 1
ATOM 4078 O O . VAL A 1 524 ? -49.688 36.375 -20.422 1 22.7 524 VAL A O 1
ATOM 4081 N N . ASP A 1 525 ? -50.875 35.875 -22.281 1 20.27 525 ASP A N 1
ATOM 4082 C CA . ASP A 1 525 ? -50.125 35.531 -23.469 1 20.27 525 ASP A CA 1
ATOM 4083 C C . ASP A 1 525 ? -49.375 36.75 -24.016 1 20.27 525 ASP A C 1
ATOM 4085 O O . ASP A 1 525 ? -48.844 36.719 -25.125 1 20.27 525 ASP A O 1
ATOM 4089 N N . ASN A 1 526 ? -49.188 37.906 -23.203 1 20.02 526 ASN A N 1
ATOM 4090 C CA . ASN A 1 526 ? -48.906 38.969 -24.141 1 20.02 526 ASN A CA 1
ATOM 4091 C C . ASN A 1 526 ? -47.531 38.812 -24.812 1 20.02 526 ASN A C 1
ATOM 4093 O O . ASN A 1 526 ? -46.594 38.375 -24.188 1 20.02 526 ASN A O 1
ATOM 4097 N N . GLU A 1 527 ? -47.5 38.969 -26.219 1 20.3 527 GLU A N 1
ATOM 4098 C CA . GLU A 1 527 ? -46.688 38.625 -27.391 1 20.3 527 GLU A CA 1
ATOM 4099 C C . GLU A 1 527 ? -45.438 39.5 -27.484 1 20.3 527 GLU A C 1
ATOM 4101 O O . GLU A 1 527 ? -44.656 39.375 -28.422 1 20.3 527 GLU A O 1
ATOM 4106 N N . ARG A 1 528 ? -45.281 40.594 -26.703 1 22.09 528 ARG A N 1
ATOM 4107 C CA . ARG A 1 528 ? -44.469 41.594 -27.422 1 22.09 528 ARG A CA 1
ATOM 4108 C C . ARG A 1 528 ? -43.062 41.125 -27.625 1 22.09 528 ARG A C 1
ATOM 4110 O O . ARG A 1 528 ? -42.469 40.5 -26.734 1 22.09 528 ARG A O 1
ATOM 4117 N N . GLY A 1 529 ? -42.531 41.094 -28.812 1 20.44 529 GLY A N 1
ATOM 4118 C CA . GLY A 1 529 ? -41.438 40.531 -29.609 1 20.44 529 GLY A CA 1
ATOM 4119 C C . GLY A 1 529 ? -40.094 41.156 -29.312 1 20.44 529 GLY A C 1
ATOM 4120 O O . GLY A 1 529 ? -39.125 40.906 -30.031 1 20.44 529 GLY A O 1
ATOM 4121 N N . SER A 1 530 ? -39.938 42.062 -28.234 1 21.42 530 SER A N 1
ATOM 4122 C CA . SER A 1 530 ? -38.75 42.875 -28.5 1 21.42 530 SER A CA 1
ATOM 4123 C C . SER A 1 530 ? -37.469 42.031 -28.5 1 21.42 530 SER A C 1
ATOM 4125 O O . SER A 1 530 ? -37.406 41 -27.812 1 21.42 530 SER A O 1
ATOM 4127 N N . ASN A 1 531 ? -36.625 42.219 -29.5 1 21.33 531 ASN A N 1
ATOM 4128 C CA . ASN A 1 531 ? -35.438 41.656 -30.094 1 21.33 531 ASN A CA 1
ATOM 4129 C C . ASN A 1 531 ? -34.219 41.781 -29.156 1 21.33 531 ASN A C 1
ATOM 4131 O O . ASN A 1 531 ? -33.094 41.688 -29.594 1 21.33 531 ASN A O 1
ATOM 4135 N N . GLN A 1 532 ? -34.406 42.219 -27.891 1 20.3 532 GLN A N 1
ATOM 4136 C CA . GLN A 1 532 ? -33.125 42.594 -27.328 1 20.3 532 GLN A CA 1
ATOM 4137 C C . GLN A 1 532 ? -32.188 41.375 -27.297 1 20.3 532 GLN A C 1
ATOM 4139 O O . GLN A 1 532 ? -32.594 40.281 -26.969 1 20.3 532 GLN A O 1
ATOM 4144 N N . GLU A 1 533 ? -31 41.625 -27.922 1 23.22 533 GLU A N 1
ATOM 4145 C CA . GLU A 1 533 ? -29.812 40.781 -28.062 1 23.22 533 GLU A CA 1
ATOM 4146 C C . GLU A 1 533 ? -29.328 40.281 -26.703 1 23.22 533 GLU A C 1
ATOM 4148 O O . GLU A 1 533 ? -29.047 41.062 -25.797 1 23.22 533 GLU A O 1
ATOM 4153 N N . LYS A 1 534 ? -29.797 39.062 -26.297 1 21.28 534 LYS A N 1
ATOM 4154 C CA . LYS A 1 534 ? -29.5 38.344 -25.078 1 21.28 534 LYS A CA 1
ATOM 4155 C C . LYS A 1 534 ? -28.016 38.062 -24.953 1 21.28 534 LYS A C 1
ATOM 4157 O O . LYS A 1 534 ? -27.453 37.281 -25.719 1 21.28 534 LYS A O 1
ATOM 4162 N N . THR A 1 535 ? -27.328 39.156 -24.703 1 22.48 535 THR A N 1
ATOM 4163 C CA . THR A 1 535 ? -25.953 38.844 -24.328 1 22.48 535 THR A CA 1
ATOM 4164 C C . THR A 1 535 ? -25.906 37.719 -23.281 1 22.48 535 THR A C 1
ATOM 4166 O O . THR A 1 535 ? -26.453 37.875 -22.188 1 22.48 535 THR A O 1
ATOM 4169 N N . ALA A 1 536 ? -25.875 36.531 -23.75 1 23.06 536 ALA A N 1
ATOM 4170 C CA . ALA A 1 536 ? -25.859 35.281 -22.984 1 23.06 536 ALA A CA 1
ATOM 4171 C C . ALA A 1 536 ? -24.766 35.281 -21.938 1 23.06 536 ALA A C 1
ATOM 4173 O O . ALA A 1 536 ? -23.578 35.281 -22.266 1 23.06 536 ALA A O 1
ATOM 4174 N N . GLU A 1 537 ? -24.922 36.062 -20.922 1 21.53 537 GLU A N 1
ATOM 4175 C CA . GLU A 1 537 ? -24.047 35.906 -19.766 1 21.53 537 GLU A CA 1
ATOM 4176 C C . GLU A 1 537 ? -23.828 34.438 -19.422 1 21.53 537 GLU A C 1
ATOM 4178 O O . GLU A 1 537 ? -24.797 33.719 -19.156 1 21.53 537 GLU A O 1
ATOM 4183 N N . ARG A 1 538 ? -22.844 33.812 -20.156 1 27.53 538 ARG A N 1
ATOM 4184 C CA . ARG A 1 538 ? -22.469 32.438 -19.828 1 27.53 538 ARG A CA 1
ATOM 4185 C C . ARG A 1 538 ? -22.375 32.25 -18.312 1 27.53 538 ARG A C 1
ATOM 4187 O O . ARG A 1 538 ? -21.594 32.906 -17.641 1 27.53 538 ARG A O 1
ATOM 4194 N N . GLY A 1 539 ? -23.453 32.062 -17.625 1 24.77 539 GLY A N 1
ATOM 4195 C CA . GLY A 1 539 ? -23.578 31.688 -16.234 1 24.77 539 GLY A CA 1
ATOM 4196 C C . GLY A 1 539 ? -22.547 30.672 -15.789 1 24.77 539 GLY A C 1
ATOM 4197 O O . GLY A 1 539 ? -21.844 30.094 -16.625 1 24.77 539 GLY A O 1
ATOM 4198 N N . PRO A 1 540 ? -22.125 30.672 -14.547 1 27.58 540 PRO A N 1
ATOM 4199 C CA . PRO A 1 540 ? -21.125 29.75 -14.008 1 27.58 540 PRO A CA 1
ATOM 4200 C C . PRO A 1 540 ? -21.328 28.312 -14.469 1 27.58 540 PRO A C 1
ATOM 4202 O O . PRO A 1 540 ? -22.453 27.797 -14.445 1 27.58 540 PRO A O 1
ATOM 4205 N N . ARG A 1 541 ? -20.656 27.875 -15.547 1 30.22 541 ARG A N 1
ATOM 4206 C CA . ARG A 1 541 ? -20.641 26.5 -16 1 30.22 541 ARG A CA 1
ATOM 4207 C C . ARG A 1 541 ? -20.781 25.531 -14.836 1 30.22 541 ARG A C 1
ATOM 4209 O O . ARG A 1 541 ? -20.078 25.656 -13.836 1 30.22 541 ARG A O 1
ATOM 4216 N N . GLU A 1 542 ? -21.859 24.984 -14.492 1 33.06 542 GLU A N 1
ATOM 4217 C CA . GLU A 1 542 ? -22.094 23.828 -13.648 1 33.06 542 GLU A CA 1
ATOM 4218 C C . GLU A 1 542 ? -20.953 22.812 -13.766 1 33.06 542 GLU A C 1
ATOM 4220 O O . GLU A 1 542 ? -20.859 22.094 -14.766 1 33.06 542 GLU A O 1
ATOM 4225 N N . ARG A 1 543 ? -19.844 23 -13.391 1 39.16 543 ARG A N 1
ATOM 4226 C CA . ARG A 1 543 ? -18.656 22.141 -13.414 1 39.16 543 ARG A CA 1
ATOM 4227 C C . ARG A 1 543 ? -18.984 20.734 -12.891 1 39.16 543 ARG A C 1
ATOM 4229 O O . ARG A 1 543 ? -18.125 20.062 -12.344 1 39.16 543 ARG A O 1
ATOM 4236 N N . GLY A 1 544 ? -20.25 20.328 -12.516 1 39.75 544 GLY A N 1
ATOM 4237 C CA . GLY A 1 544 ? -20.625 19.109 -11.828 1 39.75 544 GLY A CA 1
ATOM 4238 C C . GLY A 1 544 ? -20.375 17.859 -12.648 1 39.75 544 GLY A C 1
ATOM 4239 O O . GLY A 1 544 ? -20.844 16.766 -12.297 1 39.75 544 GLY A O 1
ATOM 4240 N N . SER A 1 545 ? -20.375 17.875 -13.867 1 45.78 545 SER A N 1
ATOM 4241 C CA . SER A 1 545 ? -20.531 16.578 -14.523 1 45.78 545 SER A CA 1
ATOM 4242 C C . SER A 1 545 ? -19.312 15.688 -14.312 1 45.78 545 SER A C 1
ATOM 4244 O O . SER A 1 545 ? -18.172 16.141 -14.461 1 45.78 545 SER A O 1
ATOM 4246 N N . GLY A 1 546 ? -19.438 14.641 -13.461 1 56.72 546 GLY A N 1
ATOM 4247 C CA . GLY A 1 546 ? -18.453 13.602 -13.195 1 56.72 546 GLY A CA 1
ATOM 4248 C C . GLY A 1 546 ? -17.625 13.242 -14.414 1 56.72 546 GLY A C 1
ATOM 4249 O O . GLY A 1 546 ? -18.172 12.898 -15.461 1 56.72 546 GLY A O 1
ATOM 4250 N N . THR A 1 547 ? -16.391 13.625 -14.414 1 69.62 547 THR A N 1
ATOM 4251 C CA . THR A 1 547 ? -15.422 13.305 -15.469 1 69.62 547 THR A CA 1
ATOM 4252 C C . THR A 1 547 ? -15.25 11.789 -15.594 1 69.62 547 THR A C 1
ATOM 4254 O O . THR A 1 547 ? -15.734 11.031 -14.75 1 69.62 547 THR A O 1
ATOM 4257 N N . GLU A 1 548 ? -14.992 11.344 -16.719 1 74 548 GLU A N 1
ATOM 4258 C CA . GLU A 1 548 ? -14.641 9.945 -16.953 1 74 548 GLU A CA 1
ATOM 4259 C C . GLU A 1 548 ? -13.656 9.445 -15.891 1 74 548 GLU A C 1
ATOM 4261 O O . GLU A 1 548 ? -13.742 8.297 -15.445 1 74 548 GLU A O 1
ATOM 4266 N N . GLY A 1 549 ? -12.852 10.391 -15.422 1 78.19 549 GLY A N 1
ATOM 4267 C CA . GLY A 1 549 ? -11.898 10.039 -14.375 1 78.19 549 GLY A CA 1
ATOM 4268 C C . GLY A 1 549 ? -12.562 9.766 -13.039 1 78.19 549 GLY A C 1
ATOM 4269 O O . GLY A 1 549 ? -12.195 8.812 -12.344 1 78.19 549 GLY A O 1
ATOM 4270 N N . GLU A 1 550 ? -13.523 10.508 -12.766 1 84.38 550 GLU A N 1
ATOM 4271 C CA . GLU A 1 550 ? -14.273 10.312 -11.523 1 84.38 550 GLU A CA 1
ATOM 4272 C C . GLU A 1 550 ? -15.047 9 -11.547 1 84.38 550 GLU A C 1
ATOM 4274 O O . GLU A 1 550 ? -15.078 8.273 -10.555 1 84.38 550 GLU A O 1
ATOM 4279 N N . ALA A 1 551 ? -15.695 8.742 -12.633 1 83.94 551 ALA A N 1
ATOM 4280 C CA . ALA A 1 551 ? -16.453 7.492 -12.773 1 83.94 551 ALA A CA 1
ATOM 4281 C C . ALA A 1 551 ? -15.531 6.281 -12.609 1 83.94 551 ALA A C 1
ATOM 4283 O O . ALA A 1 551 ? -15.922 5.277 -12.016 1 83.94 551 ALA A O 1
ATOM 4284 N N . GLU A 1 552 ? -14.414 6.41 -13.125 1 82.69 552 GLU A N 1
ATOM 4285 C CA . GLU A 1 552 ? -13.453 5.312 -13.031 1 82.69 552 GLU A CA 1
ATOM 4286 C C . GLU A 1 552 ? -13.023 5.082 -11.586 1 82.69 552 GLU A C 1
ATOM 4288 O O . GLU A 1 552 ? -12.922 3.936 -11.141 1 82.69 552 GLU A O 1
ATOM 4293 N N . VAL A 1 553 ? -12.734 6.109 -10.875 1 88.25 553 VAL A N 1
ATOM 4294 C CA . VAL A 1 553 ? -12.328 5.984 -9.477 1 88.25 553 VAL A CA 1
ATOM 4295 C C . VAL A 1 553 ? -13.469 5.379 -8.664 1 88.25 553 VAL A C 1
ATOM 4297 O O . VAL A 1 553 ? -13.234 4.547 -7.781 1 88.25 553 VAL A O 1
ATOM 4300 N N . VAL A 1 554 ? -14.633 5.812 -8.969 1 90.19 554 VAL A N 1
ATOM 4301 C CA . VAL A 1 554 ? -15.797 5.305 -8.258 1 90.19 554 VAL A CA 1
ATOM 4302 C C . VAL A 1 554 ? -15.977 3.816 -8.547 1 90.19 554 VAL A C 1
ATOM 4304 O O . VAL A 1 554 ? -16.281 3.029 -7.648 1 90.19 554 VAL A O 1
ATOM 4307 N N . ARG A 1 555 ? -15.883 3.455 -9.758 1 86.81 555 ARG A N 1
ATOM 4308 C CA . ARG A 1 555 ? -15.977 2.049 -10.133 1 86.81 555 ARG A CA 1
ATOM 4309 C C . ARG A 1 555 ? -14.922 1.217 -9.406 1 86.81 555 ARG A C 1
ATOM 4311 O O . ARG A 1 555 ? -15.234 0.157 -8.859 1 86.81 555 ARG A O 1
ATOM 4318 N N . LEU A 1 556 ? -13.727 1.669 -9.43 1 86.88 556 LEU A N 1
ATOM 4319 C CA . LEU A 1 556 ? -12.641 0.979 -8.758 1 86.88 556 LEU A CA 1
ATOM 4320 C C . LEU A 1 556 ? -12.914 0.856 -7.262 1 86.88 556 LEU A C 1
ATOM 4322 O O . LEU A 1 556 ? -12.672 -0.193 -6.66 1 86.88 556 LEU A O 1
ATOM 4326 N N . ALA A 1 557 ? -13.359 1.959 -6.703 1 92.31 557 ALA A N 1
ATOM 4327 C CA . ALA A 1 557 ? -13.68 1.942 -5.277 1 92.31 557 ALA A CA 1
ATOM 4328 C C . ALA A 1 557 ? -14.75 0.9 -4.969 1 92.31 557 ALA A C 1
ATOM 4330 O O . ALA A 1 557 ? -14.664 0.19 -3.965 1 92.31 557 ALA A O 1
ATOM 4331 N N . ASN A 1 558 ? -15.758 0.824 -5.828 1 91.38 558 ASN A N 1
ATOM 4332 C CA . ASN A 1 558 ? -16.797 -0.192 -5.66 1 91.38 558 ASN A CA 1
ATOM 4333 C C . ASN A 1 558 ? -16.203 -1.601 -5.711 1 91.38 558 ASN A C 1
ATOM 4335 O O . ASN A 1 558 ? -16.562 -2.457 -4.902 1 91.38 558 ASN A O 1
ATOM 4339 N N . ILE A 1 559 ? -15.352 -1.848 -6.637 1 86.81 559 ILE A N 1
ATOM 4340 C CA . ILE A 1 559 ? -14.734 -3.16 -6.781 1 86.81 559 ILE A CA 1
ATOM 4341 C C . ILE A 1 559 ? -13.891 -3.471 -5.547 1 86.81 559 ILE A C 1
ATOM 4343 O O . ILE A 1 559 ? -13.953 -4.578 -5.008 1 86.81 559 ILE A O 1
ATOM 4347 N N . ILE A 1 560 ? -13.133 -2.537 -5.082 1 89.12 560 ILE A N 1
ATOM 4348 C CA . ILE A 1 560 ? -12.219 -2.689 -3.955 1 89.12 560 ILE A CA 1
ATOM 4349 C C . ILE A 1 560 ? -13.016 -2.961 -2.678 1 89.12 560 ILE A C 1
ATOM 4351 O O . ILE A 1 560 ? -12.648 -3.836 -1.888 1 89.12 560 ILE A O 1
ATOM 4355 N N . LEU A 1 561 ? -14.055 -2.213 -2.457 1 91.31 561 LEU A N 1
ATOM 4356 C CA . LEU A 1 561 ? -14.797 -2.256 -1.201 1 91.31 561 LEU A CA 1
ATOM 4357 C C . LEU A 1 561 ? -15.797 -3.406 -1.199 1 91.31 561 LEU A C 1
ATOM 4359 O O . LEU A 1 561 ? -16.188 -3.891 -0.135 1 91.31 561 LEU A O 1
ATOM 4363 N N . PHE A 1 562 ? -16.203 -3.785 -2.393 1 87.75 562 PHE A N 1
ATOM 4364 C CA . PHE A 1 562 ? -17.188 -4.855 -2.525 1 87.75 562 PHE A CA 1
ATOM 4365 C C . PHE A 1 562 ? -16.734 -5.883 -3.559 1 87.75 562 PHE A C 1
ATOM 4367 O O . PHE A 1 562 ? -17.391 -6.09 -4.57 1 87.75 562 PHE A O 1
ATOM 4374 N N . PRO A 1 563 ? -15.703 -6.559 -3.24 1 77.25 563 PRO A N 1
ATOM 4375 C CA . PRO A 1 563 ? -15.086 -7.453 -4.215 1 77.25 563 PRO A CA 1
ATOM 4376 C C . PRO A 1 563 ? -15.984 -8.625 -4.605 1 77.25 563 PRO A C 1
ATOM 4378 O O . PRO A 1 563 ? -15.781 -9.242 -5.652 1 77.25 563 PRO A O 1
ATOM 4381 N N . ASP A 1 564 ? -16.984 -8.898 -3.832 1 74.12 564 ASP A N 1
ATOM 4382 C CA . ASP A 1 564 ? -17.875 -10.008 -4.129 1 74.12 564 ASP A CA 1
ATOM 4383 C C . ASP A 1 564 ? -19 -9.57 -5.066 1 74.12 564 ASP A C 1
ATOM 4385 O O . ASP A 1 564 ? -19.797 -10.398 -5.535 1 74.12 564 ASP A O 1
ATOM 4389 N N . ARG A 1 565 ? -19.062 -8.266 -5.266 1 79.62 565 ARG A N 1
ATOM 4390 C CA . ARG A 1 565 ? -20.078 -7.738 -6.18 1 79.62 565 ARG A CA 1
ATOM 4391 C C . ARG A 1 565 ? -19.547 -7.699 -7.609 1 79.62 565 ARG A C 1
ATOM 4393 O O . ARG A 1 565 ? -19.016 -6.68 -8.055 1 79.62 565 ARG A O 1
ATOM 4400 N N . TYR A 1 566 ? -19.859 -8.648 -8.359 1 71.69 566 TYR A N 1
ATOM 4401 C CA . TYR A 1 566 ? -19.297 -8.844 -9.688 1 71.69 566 TYR A CA 1
ATOM 4402 C C . TYR A 1 566 ? -19.938 -7.918 -10.703 1 71.69 566 TYR A C 1
ATOM 4404 O O . TYR A 1 566 ? -19.391 -7.688 -11.781 1 71.69 566 TYR A O 1
ATOM 4412 N N . ASP A 1 567 ? -21.109 -7.406 -10.406 1 75.38 567 ASP A N 1
ATOM 4413 C CA . ASP A 1 567 ? -21.781 -6.477 -11.305 1 75.38 567 ASP A CA 1
ATOM 4414 C C . ASP A 1 567 ? -20.984 -5.188 -11.469 1 75.38 567 ASP A C 1
ATOM 4416 O O . ASP A 1 567 ? -21.203 -4.43 -12.422 1 75.38 567 ASP A O 1
ATOM 4420 N N . PHE A 1 568 ? -20.094 -4.941 -10.625 1 77.31 568 PHE A N 1
ATOM 4421 C CA . PHE A 1 568 ? -19.312 -3.721 -10.727 1 77.31 568 PHE A CA 1
ATOM 4422 C C . PHE A 1 568 ? -18.25 -3.84 -11.812 1 77.31 568 PHE A C 1
ATOM 4424 O O . PHE A 1 568 ? -17.734 -2.832 -12.289 1 77.31 568 PHE A O 1
ATOM 4431 N N . TYR A 1 569 ? -17.891 -4.969 -12.141 1 67.81 569 TYR A N 1
ATOM 4432 C CA . TYR A 1 569 ? -16.812 -5.035 -13.109 1 67.81 569 TYR A CA 1
ATOM 4433 C C . TYR A 1 569 ? -17.188 -5.922 -14.297 1 67.81 569 TYR A C 1
ATOM 4435 O O . TYR A 1 569 ? -16.453 -5.984 -15.289 1 67.81 569 TYR A O 1
ATOM 4443 N N . ILE A 1 570 ? -18.281 -6.684 -14.148 1 63.41 570 ILE A N 1
ATOM 4444 C CA . ILE A 1 570 ? -18.797 -7.422 -15.297 1 63.41 570 ILE A CA 1
ATOM 4445 C C . ILE A 1 570 ? -20 -6.684 -15.891 1 63.41 570 ILE A C 1
ATOM 4447 O O . ILE A 1 570 ? -20.969 -6.395 -15.195 1 63.41 570 ILE A O 1
ATOM 4451 N N . PRO A 1 571 ? -19.781 -6.062 -17.062 1 54.53 571 PRO A N 1
ATOM 4452 C CA . PRO A 1 571 ? -20.938 -5.359 -17.656 1 54.53 571 PRO A CA 1
ATOM 4453 C C . PRO A 1 571 ? -22.172 -6.242 -17.766 1 54.53 571 PRO A C 1
ATOM 4455 O O . PRO A 1 571 ? -22.062 -7.449 -17.984 1 54.53 571 PRO A O 1
ATOM 4458 N N . THR A 1 572 ? -23.344 -5.895 -17.109 1 49.91 572 THR A N 1
ATOM 4459 C CA . THR A 1 572 ? -24.594 -6.594 -17.359 1 49.91 572 THR A CA 1
ATOM 4460 C C . THR A 1 572 ? -25 -6.492 -18.828 1 49.91 572 THR A C 1
ATOM 4462 O O . THR A 1 572 ? -24.75 -5.473 -19.469 1 49.91 572 THR A O 1
ATOM 4465 N N . MET B 1 1 ? -24.984 -14.312 -3.637 1 26.56 1 MET B N 1
ATOM 4466 C CA . MET B 1 1 ? -24.594 -15.516 -4.367 1 26.56 1 MET B CA 1
ATOM 4467 C C . MET B 1 1 ? -23.25 -15.312 -5.078 1 26.56 1 MET B C 1
ATOM 4469 O O . MET B 1 1 ? -23.047 -14.289 -5.734 1 26.56 1 MET B O 1
ATOM 4473 N N . GLU B 1 2 ? -22.156 -15.828 -4.656 1 37.44 2 GLU B N 1
ATOM 4474 C CA . GLU B 1 2 ? -20.812 -15.773 -5.219 1 37.44 2 GLU B CA 1
ATOM 4475 C C . GLU B 1 2 ? -20.828 -16.047 -6.719 1 37.44 2 GLU B C 1
ATOM 4477 O O . GLU B 1 2 ? -21.359 -17.078 -7.156 1 37.44 2 GLU B O 1
ATOM 4482 N N . PRO B 1 3 ? -20.906 -15.25 -7.52 1 42.72 3 PRO B N 1
ATOM 4483 C CA . PRO B 1 3 ? -20.906 -15.852 -8.852 1 42.72 3 PRO B CA 1
ATOM 4484 C C . PRO B 1 3 ? -19.828 -16.922 -9.023 1 42.72 3 PRO B C 1
ATOM 4486 O O . PRO B 1 3 ? -18.766 -16.844 -8.406 1 42.72 3 PRO B O 1
ATOM 4489 N N . PRO B 1 4 ? -20.172 -18.125 -9.32 1 42.78 4 PRO B N 1
ATOM 4490 C CA . PRO B 1 4 ? -19.188 -19.172 -9.562 1 42.78 4 PRO B CA 1
ATOM 4491 C C . PRO B 1 4 ? -17.984 -18.688 -10.375 1 42.78 4 PRO B C 1
ATOM 4493 O O . PRO B 1 4 ? -18.141 -17.828 -11.25 1 42.78 4 PRO B O 1
ATOM 4496 N N . VAL B 1 5 ? -16.75 -18.625 -9.859 1 45.03 5 VAL B N 1
ATOM 4497 C CA . VAL B 1 5 ? -15.508 -18.453 -10.625 1 45.03 5 VAL B CA 1
ATOM 4498 C C . VAL B 1 5 ? -15.75 -18.859 -12.078 1 45.03 5 VAL B C 1
ATOM 4500 O O . VAL B 1 5 ? -15.219 -18.219 -12.992 1 45.03 5 VAL B O 1
ATOM 4503 N N . GLN B 1 6 ? -16.641 -19.969 -12.219 1 44.03 6 GLN B N 1
ATOM 4504 C CA . GLN B 1 6 ? -16.953 -20.578 -13.508 1 44.03 6 GLN B CA 1
ATOM 4505 C C . GLN B 1 6 ? -17.562 -19.547 -14.469 1 44.03 6 GLN B C 1
ATOM 4507 O O . GLN B 1 6 ? -17.359 -19.641 -15.68 1 44.03 6 GLN B O 1
ATOM 4512 N N . SER B 1 7 ? -17.922 -18.406 -13.773 1 56.84 7 SER B N 1
ATOM 4513 C CA . SER B 1 7 ? -18.688 -17.547 -14.664 1 56.84 7 SER B CA 1
ATOM 4514 C C . SER B 1 7 ? -17.781 -16.562 -15.391 1 56.84 7 SER B C 1
ATOM 4516 O O . SER B 1 7 ? -18.109 -16.125 -16.5 1 56.84 7 SER B O 1
ATOM 4518 N N . PHE B 1 8 ? -16.406 -16.594 -14.93 1 66.06 8 PHE B N 1
ATOM 4519 C CA . PHE B 1 8 ? -15.617 -15.562 -15.594 1 66.06 8 PHE B CA 1
ATOM 4520 C C . PHE B 1 8 ? -14.875 -16.141 -16.797 1 66.06 8 PHE B C 1
ATOM 4522 O O . PHE B 1 8 ? -14.43 -15.398 -17.672 1 66.06 8 PHE B O 1
ATOM 4529 N N . TYR B 1 9 ? -14.852 -17.469 -16.828 1 70.12 9 TYR B N 1
ATOM 4530 C CA . TYR B 1 9 ? -13.969 -18.047 -17.828 1 70.12 9 TYR B CA 1
ATOM 4531 C C . TYR B 1 9 ? -14.719 -19.062 -18.688 1 70.12 9 TYR B C 1
ATOM 4533 O O . TYR B 1 9 ? -14.227 -20.188 -18.906 1 70.12 9 TYR B O 1
ATOM 4541 N N . GLY B 1 10 ? -15.852 -18.641 -19.125 1 68.88 10 GLY B N 1
ATOM 4542 C CA . GLY B 1 10 ? -16.688 -19.453 -20 1 68.88 10 GLY B CA 1
ATOM 4543 C C . GLY B 1 10 ? -16.234 -19.438 -21.438 1 68.88 10 GLY B C 1
ATOM 4544 O O . GLY B 1 10 ? -15.039 -19.453 -21.719 1 68.88 10 GLY B O 1
ATOM 4545 N N . SER B 1 11 ? -17.156 -19.438 -22.312 1 73.62 11 SER B N 1
ATOM 4546 C CA . SER B 1 11 ? -16.891 -19.578 -23.734 1 73.62 11 SER B CA 1
ATOM 4547 C C . SER B 1 11 ? -16.391 -18.266 -24.328 1 73.62 11 SER B C 1
ATOM 4549 O O . SER B 1 11 ? -15.648 -18.266 -25.312 1 73.62 11 SER B O 1
ATOM 4551 N N . GLU B 1 12 ? -16.812 -17.188 -23.672 1 80.12 12 GLU B N 1
ATOM 4552 C CA . GLU B 1 12 ? -16.391 -15.883 -24.203 1 80.12 12 GLU B CA 1
ATOM 4553 C C . GLU B 1 12 ? -15.75 -15.023 -23.109 1 80.12 12 GLU B C 1
ATOM 4555 O O . GLU B 1 12 ? -16.188 -15.055 -21.953 1 80.12 12 GLU B O 1
ATOM 4560 N N . PRO B 1 13 ? -14.734 -14.344 -23.562 1 84.81 13 PRO B N 1
ATOM 4561 C CA . PRO B 1 13 ? -14.125 -13.438 -22.594 1 84.81 13 PRO B CA 1
ATOM 4562 C C . PRO B 1 13 ? -15.062 -12.305 -22.172 1 84.81 13 PRO B C 1
ATOM 4564 O O . PRO B 1 13 ? -15.922 -11.891 -22.953 1 84.81 13 PRO B O 1
ATOM 4567 N N . ILE B 1 14 ? -14.836 -11.844 -21.062 1 76.69 14 ILE B N 1
ATOM 4568 C CA . ILE B 1 14 ? -15.68 -10.789 -20.5 1 76.69 14 ILE B CA 1
ATOM 4569 C C . ILE B 1 14 ? -15.148 -9.422 -20.922 1 76.69 14 ILE B C 1
ATOM 4571 O O . ILE B 1 14 ? -13.969 -9.133 -20.75 1 76.69 14 ILE B O 1
ATOM 4575 N N . PRO B 1 15 ? -16.078 -8.656 -21.547 1 83.12 15 PRO B N 1
ATOM 4576 C CA . PRO B 1 15 ? -15.641 -7.285 -21.844 1 83.12 15 PRO B CA 1
ATOM 4577 C C . PRO B 1 15 ? -15.422 -6.461 -20.578 1 83.12 15 PRO B C 1
ATOM 4579 O O . PRO B 1 15 ? -16.203 -6.543 -19.625 1 83.12 15 PRO B O 1
ATOM 4582 N N . LEU B 1 16 ? -14.305 -5.754 -20.594 1 85.12 16 LEU B N 1
ATOM 4583 C CA . LEU B 1 16 ? -13.953 -4.875 -19.484 1 85.12 16 LEU B CA 1
ATOM 4584 C C . LEU B 1 16 ? -14.398 -3.443 -19.75 1 85.12 16 LEU B C 1
ATOM 4586 O O . LEU B 1 16 ? -14.875 -3.137 -20.859 1 85.12 16 LEU B O 1
ATOM 4590 N N . PRO B 1 17 ? -14.375 -2.584 -18.781 1 76.06 17 PRO B N 1
ATOM 4591 C CA . PRO B 1 17 ? -14.711 -1.176 -19 1 76.06 17 PRO B CA 1
ATOM 4592 C C . PRO B 1 17 ? -13.875 -0.535 -20.109 1 76.06 17 PRO B C 1
ATOM 4594 O O . PRO B 1 17 ? -12.742 -0.96 -20.359 1 76.06 17 PRO B O 1
ATOM 4597 N N . THR B 1 18 ? -14.375 0.531 -20.672 1 79.06 18 THR B N 1
ATOM 4598 C CA . THR B 1 18 ? -13.828 1.174 -21.875 1 79.06 18 THR B CA 1
ATOM 4599 C C . THR B 1 18 ? -12.406 1.656 -21.625 1 79.06 18 THR B C 1
ATOM 4601 O O . THR B 1 18 ? -11.586 1.699 -22.547 1 79.06 18 THR B O 1
ATOM 4604 N N . ARG B 1 19 ? -12.094 1.873 -20.438 1 79.19 19 ARG B N 1
ATOM 4605 C CA . ARG B 1 19 ? -10.766 2.398 -20.141 1 79.19 19 ARG B CA 1
ATOM 4606 C C . ARG B 1 19 ? -9.68 1.395 -20.516 1 79.19 19 ARG B C 1
ATOM 4608 O O . ARG B 1 19 ? -8.547 1.777 -20.797 1 79.19 19 ARG B O 1
ATOM 4615 N N . PHE B 1 20 ? -10.039 0.178 -20.516 1 88.69 20 PHE B N 1
ATOM 4616 C CA . PHE B 1 20 ? -9.023 -0.824 -20.812 1 88.69 20 PHE B CA 1
ATOM 4617 C C . PHE B 1 20 ? -8.641 -0.788 -22.281 1 88.69 20 PHE B C 1
ATOM 4619 O O . PHE B 1 20 ? -7.516 -1.136 -22.656 1 88.69 20 PHE B O 1
ATOM 4626 N N . ALA B 1 21 ? -9.602 -0.333 -23.156 1 91.44 21 ALA B N 1
ATOM 4627 C CA . ALA B 1 21 ? -9.219 -0.079 -24.547 1 91.44 21 ALA B CA 1
ATOM 4628 C C . ALA B 1 21 ? -8.18 1.038 -24.625 1 91.44 21 ALA B C 1
ATOM 4630 O O . ALA B 1 21 ? -7.223 0.946 -25.391 1 91.44 21 ALA B O 1
ATOM 4631 N N . ASN B 1 22 ? -8.367 2.039 -23.797 1 85.94 22 ASN B N 1
ATOM 4632 C CA . ASN B 1 22 ? -7.422 3.154 -23.766 1 85.94 22 ASN B CA 1
ATOM 4633 C C . ASN B 1 22 ? -6.07 2.727 -23.203 1 85.94 22 ASN B C 1
ATOM 4635 O O . ASN B 1 22 ? -5.027 3.164 -23.703 1 85.94 22 ASN B O 1
ATOM 4639 N N . ILE B 1 23 ? -6.125 1.912 -22.156 1 90.62 23 ILE B N 1
ATOM 4640 C CA . ILE B 1 23 ? -4.887 1.404 -21.578 1 90.62 23 ILE B CA 1
ATOM 4641 C C . ILE B 1 23 ? -4.105 0.618 -22.625 1 90.62 23 ILE B C 1
ATOM 4643 O O . ILE B 1 23 ? -2.898 0.819 -22.781 1 90.62 23 ILE B O 1
ATOM 4647 N N . LYS B 1 24 ? -4.801 -0.202 -23.344 1 95.81 24 LYS B N 1
ATOM 4648 C CA . LYS B 1 24 ? -4.16 -0.984 -24.391 1 95.81 24 LYS B CA 1
ATOM 4649 C C . LYS B 1 24 ? -3.543 -0.077 -25.453 1 95.81 24 LYS B C 1
ATOM 4651 O O . LYS B 1 24 ? -2.396 -0.275 -25.859 1 95.81 24 LYS B O 1
ATOM 4656 N N . ARG B 1 25 ? -4.262 0.948 -25.891 1 94.69 25 ARG B N 1
ATOM 4657 C CA . ARG B 1 25 ? -3.773 1.875 -26.906 1 94.69 25 ARG B CA 1
ATOM 4658 C C . ARG B 1 25 ? -2.518 2.598 -26.422 1 94.69 25 ARG B C 1
ATOM 4660 O O . ARG B 1 25 ? -1.546 2.723 -27.172 1 94.69 25 ARG B O 1
ATOM 4667 N N . ARG B 1 26 ? -2.525 2.973 -25.234 1 91.38 26 ARG B N 1
ATOM 4668 C CA . ARG B 1 26 ? -1.408 3.732 -24.672 1 91.38 26 ARG B CA 1
ATOM 4669 C C . ARG B 1 26 ? -0.168 2.857 -24.531 1 91.38 26 ARG B C 1
ATOM 4671 O O . ARG B 1 26 ? 0.954 3.318 -24.75 1 91.38 26 ARG B O 1
ATOM 4678 N N . LEU B 1 27 ? -0.357 1.664 -24.141 1 95.25 27 LEU B N 1
ATOM 4679 C CA . LEU B 1 27 ? 0.738 0.731 -23.891 1 95.25 27 LEU B CA 1
ATOM 4680 C C . LEU B 1 27 ? 1.571 0.53 -25.156 1 95.25 27 LEU B C 1
ATOM 4682 O O . LEU B 1 27 ? 2.789 0.356 -25.078 1 95.25 27 LEU B O 1
ATOM 4686 N N . ILE B 1 28 ? 0.924 0.649 -26.297 1 96.44 28 ILE B N 1
ATOM 4687 C CA . ILE B 1 28 ? 1.647 0.281 -27.516 1 96.44 28 ILE B CA 1
ATOM 4688 C C . ILE B 1 28 ? 1.729 1.483 -28.453 1 96.44 28 ILE B C 1
ATOM 4690 O O . ILE B 1 28 ? 2.082 1.341 -29.625 1 96.44 28 ILE B O 1
ATOM 4694 N N . GLN B 1 29 ? 1.339 2.602 -27.969 1 94.69 29 GLN B N 1
ATOM 4695 C CA . GLN B 1 29 ? 1.284 3.803 -28.797 1 94.69 29 GLN B CA 1
ATOM 4696 C C . GLN B 1 29 ? 2.615 4.047 -29.5 1 94.69 29 GLN B C 1
ATOM 4698 O O . GLN B 1 29 ? 3.66 4.133 -28.844 1 94.69 29 GLN B O 1
ATOM 4703 N N . GLY B 1 30 ? 2.535 4.133 -30.812 1 96.38 30 GLY B N 1
ATOM 4704 C CA . GLY B 1 30 ? 3.719 4.418 -31.609 1 96.38 30 GLY B CA 1
ATOM 4705 C C . GLY B 1 30 ? 4.551 3.186 -31.906 1 96.38 30 GLY B C 1
ATOM 4706 O O . GLY B 1 30 ? 5.582 3.271 -32.562 1 96.38 30 GLY B O 1
ATOM 4707 N N . ARG B 1 31 ? 4.102 2.018 -31.469 1 97.5 31 ARG B N 1
ATOM 4708 C CA . ARG B 1 31 ? 4.879 0.792 -31.625 1 97.5 31 ARG B CA 1
ATOM 4709 C C . ARG B 1 31 ? 4.027 -0.314 -32.25 1 97.5 31 ARG B C 1
ATOM 4711 O O . ARG B 1 31 ? 4.293 -1.5 -32.031 1 97.5 31 ARG B O 1
ATOM 4718 N N . GLU B 1 32 ? 3.029 0.067 -32.906 1 97.69 32 GLU B N 1
ATOM 4719 C CA . GLU B 1 32 ? 2.061 -0.889 -33.438 1 97.69 32 GLU B CA 1
ATOM 4720 C C . GLU B 1 32 ? 2.727 -1.878 -34.375 1 97.69 32 GLU B C 1
ATOM 4722 O O . GLU B 1 32 ? 2.504 -3.086 -34.281 1 97.69 32 GLU B O 1
ATOM 4727 N N . ALA B 1 33 ? 3.572 -1.386 -35.219 1 97.69 33 ALA B N 1
ATOM 4728 C CA . ALA B 1 33 ? 4.262 -2.248 -36.188 1 97.69 33 ALA B CA 1
ATOM 4729 C C . ALA B 1 33 ? 5.223 -3.197 -35.469 1 97.69 33 ALA B C 1
ATOM 4731 O O . ALA B 1 33 ? 5.32 -4.375 -35.844 1 97.69 33 ALA B O 1
ATOM 4732 N N . ALA B 1 34 ? 5.906 -2.65 -34.531 1 98.19 34 ALA B N 1
ATOM 4733 C CA . ALA B 1 34 ? 6.848 -3.465 -33.75 1 98.19 34 ALA B CA 1
ATOM 4734 C C . ALA B 1 34 ? 6.125 -4.574 -33 1 98.19 34 ALA B C 1
ATOM 4736 O O . ALA B 1 34 ? 6.637 -5.691 -32.875 1 98.19 34 ALA B O 1
ATOM 4737 N N . ILE B 1 35 ? 4.973 -4.258 -32.469 1 98.56 35 ILE B N 1
ATOM 4738 C CA . ILE B 1 35 ? 4.168 -5.215 -31.734 1 98.56 35 ILE B CA 1
ATOM 4739 C C . ILE B 1 35 ? 3.693 -6.328 -32.656 1 98.56 35 ILE B C 1
ATOM 4741 O O . ILE B 1 35 ? 3.734 -7.508 -32.312 1 98.56 35 ILE B O 1
ATOM 4745 N N . ALA B 1 36 ? 3.275 -5.965 -33.812 1 98.25 36 ALA B N 1
ATOM 4746 C CA . ALA B 1 36 ? 2.836 -6.949 -34.812 1 98.25 36 ALA B CA 1
ATOM 4747 C C . ALA B 1 36 ? 3.977 -7.891 -35.188 1 98.25 36 ALA B C 1
ATOM 4749 O O . ALA B 1 36 ? 3.781 -9.109 -35.281 1 98.25 36 ALA B O 1
ATOM 4750 N N . ASP B 1 37 ? 5.109 -7.312 -35.375 1 98.44 37 ASP B N 1
ATOM 4751 C CA . ASP B 1 37 ? 6.277 -8.125 -35.719 1 98.44 37 ASP B CA 1
ATOM 4752 C C . ASP B 1 37 ? 6.652 -9.039 -34.562 1 98.44 37 ASP B C 1
ATOM 4754 O O . ASP B 1 37 ? 7.023 -10.195 -34.75 1 98.44 37 ASP B O 1
ATOM 4758 N N . SER B 1 38 ? 6.625 -8.469 -33.406 1 98.62 38 SER B N 1
ATOM 4759 C CA . SER B 1 38 ? 6.93 -9.219 -32.219 1 98.62 38 SER B CA 1
ATOM 4760 C C . SER B 1 38 ? 6.02 -10.438 -32.062 1 98.62 38 SER B C 1
ATOM 4762 O O . SER B 1 38 ? 6.473 -11.516 -31.688 1 98.62 38 SER B O 1
ATOM 4764 N N . TRP B 1 39 ? 4.77 -10.266 -32.344 1 98.69 39 TRP B N 1
ATOM 4765 C CA . TRP B 1 39 ? 3.777 -11.336 -32.25 1 98.69 39 TRP B CA 1
ATOM 4766 C C . TRP B 1 39 ? 4.121 -12.477 -33.188 1 98.69 39 TRP B C 1
ATOM 4768 O O . TRP B 1 39 ? 4.07 -13.648 -32.781 1 98.69 39 TRP B O 1
ATOM 4778 N N . ARG B 1 40 ? 4.496 -12.18 -34.344 1 98.25 40 ARG B N 1
ATOM 4779 C CA . ARG B 1 40 ? 4.848 -13.203 -35.344 1 98.25 40 ARG B CA 1
ATOM 4780 C C . ARG B 1 40 ? 6.074 -13.992 -34.875 1 98.25 40 ARG B C 1
ATOM 4782 O O . ARG B 1 40 ? 6.09 -15.227 -34.969 1 98.25 40 ARG B O 1
ATOM 4789 N N . ARG B 1 41 ? 7.047 -13.258 -34.406 1 98.56 41 ARG B N 1
ATOM 4790 C CA . ARG B 1 41 ? 8.242 -13.938 -33.906 1 98.56 41 ARG B CA 1
ATOM 4791 C C . ARG B 1 41 ? 7.906 -14.812 -32.688 1 98.56 41 ARG B C 1
ATOM 4793 O O . ARG B 1 41 ? 8.445 -15.906 -32.562 1 98.56 41 ARG B O 1
ATOM 4800 N N . LEU B 1 42 ? 7.027 -14.328 -31.906 1 98.81 42 LEU B N 1
ATOM 4801 C CA . LEU B 1 42 ? 6.621 -15.047 -30.703 1 98.81 42 LEU B CA 1
ATOM 4802 C C . LEU B 1 42 ? 5.902 -16.344 -31.047 1 98.81 42 LEU B C 1
ATOM 4804 O O . LEU B 1 42 ? 6.16 -17.391 -30.453 1 98.81 42 LEU B O 1
ATOM 4808 N N . LEU B 1 43 ? 4.969 -16.297 -32 1 98.56 43 LEU B N 1
ATOM 4809 C CA . LEU B 1 43 ? 4.215 -17.484 -32.375 1 98.56 43 LEU B CA 1
ATOM 4810 C C . LEU B 1 43 ? 5.137 -18.562 -32.938 1 98.56 43 LEU B C 1
ATOM 4812 O O . LEU B 1 43 ? 4.945 -19.75 -32.688 1 98.56 43 LEU B O 1
ATOM 4816 N N . ALA B 1 44 ? 6.098 -18.125 -33.688 1 97.88 44 ALA B N 1
ATOM 4817 C CA . ALA B 1 44 ? 7.078 -19.094 -34.188 1 97.88 44 ALA B CA 1
ATOM 4818 C C . ALA B 1 44 ? 7.863 -19.734 -33.062 1 97.88 44 ALA B C 1
ATOM 4820 O O . ALA B 1 44 ? 8.07 -20.953 -33.062 1 97.88 44 ALA B O 1
ATOM 4821 N N . ALA B 1 45 ? 8.305 -18.938 -32.156 1 98.31 45 ALA B N 1
ATOM 4822 C CA . ALA B 1 45 ? 9.055 -19.438 -31.016 1 98.31 45 ALA B CA 1
ATOM 4823 C C . ALA B 1 45 ? 8.195 -20.391 -30.188 1 98.31 45 ALA B C 1
ATOM 4825 O O . ALA B 1 45 ? 8.688 -21.406 -29.703 1 98.31 45 ALA B O 1
ATOM 4826 N N . LEU B 1 46 ? 6.941 -20.078 -30.016 1 97.94 46 LEU B N 1
ATOM 4827 C CA . LEU B 1 46 ? 6.035 -20.875 -29.203 1 97.94 46 LEU B CA 1
ATOM 4828 C C . LEU B 1 46 ? 5.797 -22.25 -29.859 1 97.94 46 LEU B C 1
ATOM 4830 O O . LEU B 1 46 ? 5.719 -23.266 -29.156 1 97.94 46 LEU B O 1
ATOM 4834 N N . LYS B 1 47 ? 5.629 -22.203 -31.125 1 96.38 47 LYS B N 1
ATOM 4835 C CA . LYS B 1 47 ? 5.43 -23.453 -31.828 1 96.38 47 LYS B CA 1
ATOM 4836 C C . LYS B 1 47 ? 6.586 -24.422 -31.578 1 96.38 47 LYS B C 1
ATOM 4838 O O . LYS B 1 47 ? 6.367 -25.594 -31.266 1 96.38 47 LYS B O 1
ATOM 4843 N N . ALA B 1 48 ? 7.77 -23.922 -31.703 1 97.44 48 ALA B N 1
ATOM 4844 C CA . ALA B 1 48 ? 8.953 -24.734 -31.469 1 97.44 48 ALA B CA 1
ATOM 4845 C C . ALA B 1 48 ? 9.031 -25.172 -30 1 97.44 48 ALA B C 1
ATOM 4847 O O . ALA B 1 48 ? 9.398 -26.312 -29.703 1 97.44 48 ALA B O 1
ATOM 4848 N N . GLU B 1 49 ? 8.695 -24.297 -29.109 1 97.81 49 GLU B N 1
ATOM 4849 C CA . GLU B 1 49 ? 8.773 -24.562 -27.672 1 97.81 49 GLU B CA 1
ATOM 4850 C C . GLU B 1 49 ? 7.773 -25.641 -27.266 1 97.81 49 GLU B C 1
ATOM 4852 O O . GLU B 1 49 ? 8.086 -26.516 -26.453 1 97.81 49 GLU B O 1
ATOM 4857 N N . ILE B 1 50 ? 6.582 -25.594 -27.812 1 96 50 ILE B N 1
ATOM 4858 C CA . ILE B 1 50 ? 5.551 -26.562 -27.469 1 96 50 ILE B CA 1
ATOM 4859 C C . ILE B 1 50 ? 5.996 -27.969 -27.906 1 96 50 ILE B C 1
ATOM 4861 O O . ILE B 1 50 ? 5.797 -28.938 -27.172 1 96 50 ILE B O 1
ATOM 4865 N N . GLN B 1 51 ? 6.605 -28.016 -29.016 1 94.75 51 GLN B N 1
ATOM 4866 C CA . GLN B 1 51 ? 7.148 -29.297 -29.469 1 94.75 51 GLN B CA 1
ATOM 4867 C C . GLN B 1 51 ? 8.234 -29.797 -28.531 1 94.75 51 GLN B C 1
ATOM 4869 O O . GLN B 1 51 ? 8.289 -30.984 -28.203 1 94.75 51 GLN B O 1
ATOM 4874 N N . HIS B 1 52 ? 9.047 -28.891 -28.141 1 97.25 52 HIS B N 1
ATOM 4875 C CA . HIS B 1 52 ? 10.109 -29.219 -27.203 1 97.25 52 HIS B CA 1
ATOM 4876 C C . HIS B 1 52 ? 9.547 -29.75 -25.891 1 97.25 52 HIS B C 1
ATOM 4878 O O . HIS B 1 52 ? 10 -30.781 -25.391 1 97.25 52 HIS B O 1
ATOM 4884 N N . ILE B 1 53 ? 8.539 -29.141 -25.375 1 97.31 53 ILE B N 1
ATOM 4885 C CA . ILE B 1 53 ? 7.934 -29.516 -24.094 1 97.31 53 ILE B CA 1
ATOM 4886 C C . ILE B 1 53 ? 7.266 -30.891 -24.234 1 97.31 53 ILE B C 1
ATOM 4888 O O . ILE B 1 53 ? 7.414 -31.75 -23.359 1 97.31 53 ILE B O 1
ATOM 4892 N N . GLN B 1 54 ? 6.621 -31.062 -25.312 1 92.19 54 GLN B N 1
ATOM 4893 C CA . GLN B 1 54 ? 5.93 -32.344 -25.547 1 92.19 54 GLN B CA 1
ATOM 4894 C C . GLN B 1 54 ? 6.918 -33.5 -25.625 1 92.19 54 GLN B C 1
ATOM 4896 O O . GLN B 1 54 ? 6.641 -34.594 -25.125 1 92.19 54 GLN B O 1
ATOM 4901 N N . SER B 1 55 ? 8 -33.219 -26.172 1 94.38 55 SER B N 1
ATOM 4902 C CA . SER B 1 55 ? 8.984 -34.281 -26.406 1 94.38 55 SER B CA 1
ATOM 4903 C C . SER B 1 55 ? 9.711 -34.656 -25.109 1 94.38 55 SER B C 1
ATOM 4905 O O . SER B 1 55 ? 10.117 -35.781 -24.922 1 94.38 55 SER B O 1
ATOM 4907 N N . ARG B 1 56 ? 9.805 -33.781 -24.172 1 94.94 56 ARG B N 1
ATOM 4908 C CA . ARG B 1 56 ? 10.656 -34 -23.016 1 94.94 56 ARG B CA 1
ATOM 4909 C C . ARG B 1 56 ? 9.82 -34.25 -21.766 1 94.94 56 ARG B C 1
ATOM 4911 O O . ARG B 1 56 ? 10.234 -34.969 -20.859 1 94.94 56 ARG B O 1
ATOM 4918 N N . GLY B 1 57 ? 8.672 -33.656 -21.672 1 91.75 57 GLY B N 1
ATOM 4919 C CA . GLY B 1 57 ? 7.75 -33.844 -20.578 1 91.75 57 GLY B CA 1
ATOM 4920 C C . GLY B 1 57 ? 8.352 -33.469 -19.219 1 91.75 57 GLY B C 1
ATOM 4921 O O . GLY B 1 57 ? 8.906 -32.406 -19.062 1 91.75 57 GLY B O 1
ATOM 4922 N N . ALA B 1 58 ? 8.25 -34.406 -18.281 1 87.56 58 ALA B N 1
ATOM 4923 C CA . ALA B 1 58 ? 8.648 -34.156 -16.891 1 87.56 58 ALA B CA 1
ATOM 4924 C C . ALA B 1 58 ? 10.164 -34.031 -16.766 1 87.56 58 ALA B C 1
ATOM 4926 O O . ALA B 1 58 ? 10.664 -33.5 -15.773 1 87.56 58 ALA B O 1
ATOM 4927 N N . ASP B 1 59 ? 10.898 -34.406 -17.797 1 92.19 59 ASP B N 1
ATOM 4928 C CA . ASP B 1 59 ? 12.352 -34.281 -17.797 1 92.19 59 ASP B CA 1
ATOM 4929 C C . ASP B 1 59 ? 12.797 -32.844 -17.781 1 92.19 59 ASP B C 1
ATOM 4931 O O . ASP B 1 59 ? 13.953 -32.531 -17.484 1 92.19 59 ASP B O 1
ATOM 4935 N N . LEU B 1 60 ? 11.914 -32 -18.047 1 96.06 60 LEU B N 1
ATOM 4936 C CA . LEU B 1 60 ? 12.242 -30.578 -18.125 1 96.06 60 LEU B CA 1
ATOM 4937 C C . LEU B 1 60 ? 12.336 -29.969 -16.734 1 96.06 60 LEU B C 1
ATOM 4939 O O . LEU B 1 60 ? 12.859 -28.859 -16.578 1 96.06 60 LEU B O 1
ATOM 4943 N N . ILE B 1 61 ? 11.82 -30.672 -15.719 1 96.88 61 ILE B N 1
ATOM 4944 C CA . ILE B 1 61 ? 11.805 -30.125 -14.359 1 96.88 61 ILE B CA 1
ATOM 4945 C C . ILE B 1 61 ? 13.086 -30.531 -13.633 1 96.88 61 ILE B C 1
ATOM 4947 O O . ILE B 1 61 ? 13.258 -31.688 -13.258 1 96.88 61 ILE B O 1
ATOM 4951 N N . PRO B 1 62 ? 13.961 -29.547 -13.461 1 98 62 PRO B N 1
ATOM 4952 C CA . PRO B 1 62 ? 15.195 -29.906 -12.75 1 98 62 PRO B CA 1
ATOM 4953 C C . PRO B 1 62 ? 14.953 -30.297 -11.297 1 98 62 PRO B C 1
ATOM 4955 O O . PRO B 1 62 ? 14.086 -29.734 -10.633 1 98 62 PRO B O 1
ATOM 4958 N N . THR B 1 63 ? 15.656 -31.297 -10.859 1 97.69 63 THR B N 1
ATOM 4959 C CA . THR B 1 63 ? 15.562 -31.844 -9.508 1 97.69 63 THR B CA 1
ATOM 4960 C C . THR B 1 63 ? 16.938 -31.875 -8.844 1 97.69 63 THR B C 1
ATOM 4962 O O . THR B 1 63 ? 17.922 -32.219 -9.477 1 97.69 63 THR B O 1
ATOM 4965 N N . ILE B 1 64 ? 17.016 -31.469 -7.664 1 98.56 64 ILE B N 1
ATOM 4966 C CA . ILE B 1 64 ? 18.234 -31.5 -6.883 1 98.56 64 ILE B CA 1
ATOM 4967 C C . ILE B 1 64 ? 17.922 -31.922 -5.449 1 98.56 64 ILE B C 1
ATOM 4969 O O . ILE B 1 64 ? 16.844 -31.641 -4.934 1 98.56 64 ILE B O 1
ATOM 4973 N N . HIS B 1 65 ? 18.797 -32.719 -4.852 1 98.38 65 HIS B N 1
ATOM 4974 C CA . HIS B 1 65 ? 18.656 -33.062 -3.439 1 98.38 65 HIS B CA 1
ATOM 4975 C C . HIS B 1 65 ? 19.141 -31.906 -2.557 1 98.38 65 HIS B C 1
ATOM 4977 O O . HIS B 1 65 ? 20.141 -31.25 -2.869 1 98.38 65 HIS B O 1
ATOM 4983 N N . PHE B 1 66 ? 18.438 -31.719 -1.478 1 98.44 66 PHE B N 1
ATOM 4984 C CA . PHE B 1 66 ? 18.797 -30.672 -0.528 1 98.44 66 PHE B CA 1
ATOM 4985 C C . PHE B 1 66 ? 20.266 -30.781 -0.125 1 98.44 66 PHE B C 1
ATOM 4987 O O . PHE B 1 66 ? 20.953 -29.781 0.025 1 98.44 66 PHE B O 1
ATOM 4994 N N . SER B 1 67 ? 20.719 -31.938 0.004 1 97.5 67 SER B N 1
ATOM 4995 C CA . SER B 1 67 ? 22.094 -32.188 0.424 1 97.5 67 SER B CA 1
ATOM 4996 C C . SER B 1 67 ? 23.078 -31.703 -0.626 1 97.5 67 SER B C 1
ATOM 4998 O O . SER B 1 67 ? 24.281 -31.562 -0.342 1 97.5 67 SER B O 1
ATOM 5000 N N . ASP B 1 68 ? 22.609 -31.406 -1.837 1 98.06 68 ASP B N 1
ATOM 5001 C CA . ASP B 1 68 ? 23.516 -31.125 -2.947 1 98.06 68 ASP B CA 1
ATOM 5002 C C . ASP B 1 68 ? 23.453 -29.641 -3.33 1 98.06 68 ASP B C 1
ATOM 5004 O O . ASP B 1 68 ? 24.078 -29.234 -4.309 1 98.06 68 ASP B O 1
ATOM 5008 N N . ILE B 1 69 ? 22.75 -28.812 -2.613 1 97.69 69 ILE B N 1
ATOM 5009 C CA . ILE B 1 69 ? 22.484 -27.453 -3.084 1 97.69 69 ILE B CA 1
ATOM 5010 C C . ILE B 1 69 ? 23.766 -26.609 -2.967 1 97.69 69 ILE B C 1
ATOM 5012 O O . ILE B 1 69 ? 23.844 -25.516 -3.521 1 97.69 69 ILE B O 1
ATOM 5016 N N . ASP B 1 70 ? 24.797 -27.156 -2.209 1 96.31 70 ASP B N 1
ATOM 5017 C CA . ASP B 1 70 ? 26.078 -26.438 -2.078 1 96.31 70 ASP B CA 1
ATOM 5018 C C . ASP B 1 70 ? 27.109 -26.984 -3.066 1 96.31 70 ASP B C 1
ATOM 5020 O O . ASP B 1 70 ? 28.25 -26.516 -3.09 1 96.31 70 ASP B O 1
ATOM 5024 N N . ASP B 1 71 ? 26.766 -27.953 -3.885 1 97.25 71 ASP B N 1
ATOM 5025 C CA . ASP B 1 71 ? 27.672 -28.516 -4.883 1 97.25 71 ASP B CA 1
ATOM 5026 C C . ASP B 1 71 ? 27.578 -27.75 -6.203 1 97.25 71 ASP B C 1
ATOM 5028 O O . ASP B 1 71 ? 26.641 -27.938 -6.973 1 97.25 71 ASP B O 1
ATOM 5032 N N . PRO B 1 72 ? 28.562 -27.016 -6.52 1 95.81 72 PRO B N 1
ATOM 5033 C CA . PRO B 1 72 ? 28.5 -26.188 -7.723 1 95.81 72 PRO B CA 1
ATOM 5034 C C . PRO B 1 72 ? 28.297 -27 -9 1 95.81 72 PRO B C 1
ATOM 5036 O O . PRO B 1 72 ? 27.656 -26.531 -9.938 1 95.81 72 PRO B O 1
ATOM 5039 N N . ALA B 1 73 ? 28.875 -28.172 -9.008 1 96.81 73 ALA B N 1
ATOM 5040 C CA . ALA B 1 73 ? 28.781 -29 -10.195 1 96.81 73 ALA B CA 1
ATOM 5041 C C . ALA B 1 73 ? 27.344 -29.438 -10.445 1 96.81 73 ALA B C 1
ATOM 5043 O O . ALA B 1 73 ? 26.922 -29.594 -11.594 1 96.81 73 ALA B O 1
ATOM 5044 N N . LYS B 1 74 ? 26.609 -29.594 -9.406 1 97.62 74 LYS B N 1
ATOM 5045 C CA . LYS B 1 74 ? 25.203 -29.984 -9.516 1 97.62 74 LYS B CA 1
ATOM 5046 C C . LYS B 1 74 ? 24.297 -28.766 -9.648 1 97.62 74 LYS B C 1
ATOM 5048 O O . LYS B 1 74 ? 23.266 -28.828 -10.32 1 97.62 74 LYS B O 1
ATOM 5053 N N . VAL B 1 75 ? 24.688 -27.719 -9.062 1 97.94 75 VAL B N 1
ATOM 5054 C CA . VAL B 1 75 ? 23.859 -26.516 -9.023 1 97.94 75 VAL B CA 1
ATOM 5055 C C . VAL B 1 75 ? 23.875 -25.844 -10.391 1 97.94 75 VAL B C 1
ATOM 5057 O O . VAL B 1 75 ? 22.859 -25.312 -10.844 1 97.94 75 VAL B O 1
ATOM 5060 N N . ALA B 1 76 ? 24.953 -25.812 -11.086 1 97.38 76 ALA B N 1
ATOM 5061 C CA . ALA B 1 76 ? 25.078 -25.078 -12.352 1 97.38 76 ALA B CA 1
ATOM 5062 C C . ALA B 1 76 ? 24.047 -25.562 -13.367 1 97.38 76 ALA B C 1
ATOM 5064 O O . ALA B 1 76 ? 23.281 -24.766 -13.906 1 97.38 76 ALA B O 1
ATOM 5065 N N . PRO B 1 77 ? 24.062 -26.906 -13.656 1 97.5 77 PRO B N 1
ATOM 5066 C CA . PRO B 1 77 ? 23.047 -27.359 -14.602 1 97.5 77 PRO B CA 1
ATOM 5067 C C . PRO B 1 77 ? 21.625 -27.172 -14.078 1 97.5 77 PRO B C 1
ATOM 5069 O O . PRO B 1 77 ? 20.703 -26.891 -14.852 1 97.5 77 PRO B O 1
ATOM 5072 N N . PHE B 1 78 ? 21.453 -27.328 -12.805 1 98 78 PHE B N 1
ATOM 5073 C CA . PHE B 1 78 ? 20.156 -27.094 -12.172 1 98 78 PHE B CA 1
ATOM 5074 C C . PHE B 1 78 ? 19.672 -25.672 -12.43 1 98 78 PHE B C 1
ATOM 5076 O O . PHE B 1 78 ? 18.531 -25.469 -12.836 1 98 78 PHE B O 1
ATOM 5083 N N . GLU B 1 79 ? 20.5 -24.688 -12.141 1 98 79 GLU B N 1
ATOM 5084 C CA . GLU B 1 79 ? 20.188 -23.281 -12.32 1 98 79 GLU B CA 1
ATOM 5085 C C . GLU B 1 79 ? 19.828 -22.969 -13.773 1 98 79 GLU B C 1
ATOM 5087 O O . GLU B 1 79 ? 18.875 -22.219 -14.031 1 98 79 GLU B O 1
ATOM 5092 N N . GLN B 1 80 ? 20.625 -23.5 -14.664 1 97.69 80 GLN B N 1
ATOM 5093 C CA . GLN B 1 80 ? 20.359 -23.281 -16.078 1 97.69 80 GLN B CA 1
ATOM 5094 C C . GLN B 1 80 ? 18.969 -23.75 -16.453 1 97.69 80 GLN B C 1
ATOM 5096 O O . GLN B 1 80 ? 18.219 -23.016 -17.125 1 97.69 80 GLN B O 1
ATOM 5101 N N . ASP B 1 81 ? 18.625 -24.906 -16.016 1 98.06 81 ASP B N 1
ATOM 5102 C CA . ASP B 1 81 ? 17.297 -25.453 -16.328 1 98.06 81 ASP B CA 1
ATOM 5103 C C . ASP B 1 81 ? 16.203 -24.672 -15.609 1 98.06 81 ASP B C 1
ATOM 5105 O O . ASP B 1 81 ? 15.148 -24.422 -16.188 1 98.06 81 ASP B O 1
ATOM 5109 N N . LEU B 1 82 ? 16.391 -24.359 -14.352 1 98.38 82 LEU B N 1
ATOM 5110 C CA . LEU B 1 82 ? 15.414 -23.578 -13.609 1 98.38 82 LEU B CA 1
ATOM 5111 C C . LEU B 1 82 ? 15.133 -22.25 -14.32 1 98.38 82 LEU B C 1
ATOM 5113 O O . LEU B 1 82 ? 13.969 -21.859 -14.461 1 98.38 82 LEU B O 1
ATOM 5117 N N . LYS B 1 83 ? 16.125 -21.578 -14.766 1 97.75 83 LYS B N 1
ATOM 5118 C CA . LYS B 1 83 ? 15.977 -20.281 -15.438 1 97.75 83 LYS B CA 1
ATOM 5119 C C . LYS B 1 83 ? 15.25 -20.438 -16.766 1 97.75 83 LYS B C 1
ATOM 5121 O O . LYS B 1 83 ? 14.508 -19.547 -17.188 1 97.75 83 LYS B O 1
ATOM 5126 N N . ARG B 1 84 ? 15.508 -21.578 -17.359 1 97.56 84 ARG B N 1
ATOM 5127 C CA . ARG B 1 84 ? 14.883 -21.812 -18.656 1 97.56 84 ARG B CA 1
ATOM 5128 C C . ARG B 1 84 ? 13.422 -22.203 -18.5 1 97.56 84 ARG B C 1
ATOM 5130 O O . ARG B 1 84 ? 12.555 -21.703 -19.203 1 97.56 84 ARG B O 1
ATOM 5137 N N . TYR B 1 85 ? 13.117 -23.078 -17.5 1 98.31 85 TYR B N 1
ATOM 5138 C CA . TYR B 1 85 ? 11.812 -23.734 -17.453 1 98.31 85 TYR B CA 1
ATOM 5139 C C . TYR B 1 85 ? 10.953 -23.172 -16.328 1 98.31 85 TYR B C 1
ATOM 5141 O O . TYR B 1 85 ? 9.742 -23.391 -16.297 1 98.31 85 TYR B O 1
ATOM 5149 N N . GLY B 1 86 ? 11.516 -22.469 -15.375 1 98.19 86 GLY B N 1
ATOM 5150 C CA . GLY B 1 86 ? 10.797 -21.688 -14.391 1 98.19 86 GLY B CA 1
ATOM 5151 C C . GLY B 1 86 ? 10.273 -22.516 -13.234 1 98.19 86 GLY B C 1
ATOM 5152 O O . GLY B 1 86 ? 9.547 -22 -12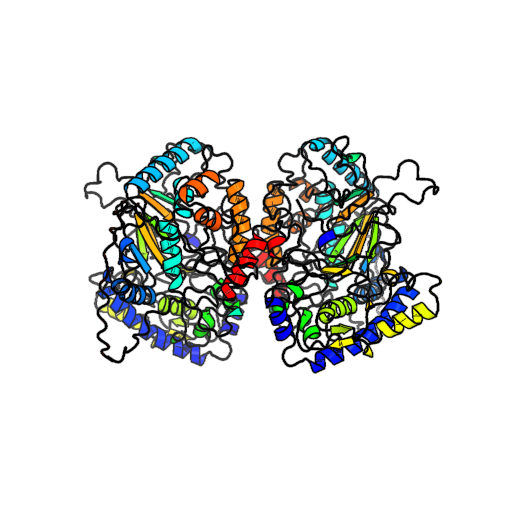.375 1 98.19 86 GLY B O 1
ATOM 5153 N N . VAL B 1 87 ? 10.609 -23.797 -13.125 1 98.12 87 VAL B N 1
ATOM 5154 C CA . VAL B 1 87 ? 10.141 -24.719 -12.094 1 98.12 87 VAL B CA 1
ATOM 5155 C C . VAL B 1 87 ? 11.266 -25.641 -11.664 1 98.12 87 VAL B C 1
ATOM 5157 O O . VAL B 1 87 ? 12.156 -25.953 -12.461 1 98.12 87 VAL B O 1
ATOM 5160 N N . ALA B 1 88 ? 11.195 -26.047 -10.367 1 98.12 88 ALA B N 1
ATOM 5161 C CA . ALA B 1 88 ? 12.219 -26.969 -9.883 1 98.12 88 ALA B CA 1
ATOM 5162 C C . ALA B 1 88 ? 11.727 -27.734 -8.656 1 98.12 88 ALA B C 1
ATOM 5164 O O . ALA B 1 88 ? 10.781 -27.312 -7.992 1 98.12 88 ALA B O 1
ATOM 5165 N N . LEU B 1 89 ? 12.336 -28.844 -8.492 1 97.62 89 LEU B N 1
ATOM 5166 C CA . LEU B 1 89 ? 12.047 -29.703 -7.352 1 97.62 89 LEU B CA 1
ATOM 5167 C C . LEU B 1 89 ? 13.289 -29.891 -6.488 1 97.62 89 LEU B C 1
ATOM 5169 O O . LEU B 1 89 ? 14.352 -30.266 -6.992 1 97.62 89 LEU B O 1
ATOM 5173 N N . VAL B 1 90 ? 13.195 -29.594 -5.219 1 98.69 90 VAL B N 1
ATOM 5174 C CA . VAL B 1 90 ? 14.234 -29.891 -4.242 1 98.69 90 VAL B CA 1
ATOM 5175 C C . VAL B 1 90 ? 13.797 -31.047 -3.352 1 98.69 90 VAL B C 1
ATOM 5177 O O . VAL B 1 90 ? 12.828 -30.922 -2.604 1 98.69 90 VAL B O 1
ATOM 5180 N N . ARG B 1 91 ? 14.516 -32.125 -3.408 1 98 91 ARG B N 1
ATOM 5181 C CA . ARG B 1 91 ? 14.164 -33.344 -2.693 1 98 91 ARG B CA 1
ATOM 5182 C C . ARG B 1 91 ? 14.711 -33.344 -1.271 1 98 91 ARG B C 1
ATOM 5184 O O . ARG B 1 91 ? 15.828 -32.875 -1.036 1 98 91 ARG B O 1
ATOM 5191 N N . GLY B 1 92 ? 13.914 -33.781 -0.391 1 98 92 GLY B N 1
ATOM 5192 C CA . GLY B 1 92 ? 14.383 -34.094 0.952 1 98 92 GLY B CA 1
ATOM 5193 C C . GLY B 1 92 ? 14.742 -32.844 1.749 1 98 92 GLY B C 1
ATOM 5194 O O . GLY B 1 92 ? 15.75 -32.844 2.455 1 98 92 GLY B O 1
ATOM 5195 N N . VAL B 1 93 ? 14.016 -31.812 1.667 1 98.56 93 VAL B N 1
ATOM 5196 C CA . VAL B 1 93 ? 14.273 -30.578 2.41 1 98.56 93 VAL B CA 1
ATOM 5197 C C . VAL B 1 93 ? 13.992 -30.797 3.895 1 98.56 93 VAL B C 1
ATOM 5199 O O . VAL B 1 93 ? 14.711 -30.281 4.754 1 98.56 93 VAL B O 1
ATOM 5202 N N . VAL B 1 94 ? 12.93 -31.484 4.156 1 98.12 94 VAL B N 1
ATOM 5203 C CA . VAL B 1 94 ? 12.555 -31.875 5.516 1 98.12 94 VAL B CA 1
ATOM 5204 C C . VAL B 1 94 ? 12.438 -33.406 5.609 1 98.12 94 VAL B C 1
ATOM 5206 O O . VAL B 1 94 ? 11.992 -34.031 4.664 1 98.12 94 VAL B O 1
ATOM 5209 N N . SER B 1 95 ? 12.789 -33.969 6.773 1 97.12 95 SER B N 1
ATOM 5210 C CA . SER B 1 95 ? 12.75 -35.406 6.926 1 97.12 95 SER B CA 1
ATOM 5211 C C . SER B 1 95 ? 11.312 -35.906 7.008 1 97.12 95 SER B C 1
ATOM 5213 O O . SER B 1 95 ? 10.414 -35.188 7.426 1 97.12 95 SER B O 1
ATOM 5215 N N . GLN B 1 96 ? 11.156 -37.156 6.629 1 94.12 96 GLN B N 1
ATOM 5216 C CA . GLN B 1 96 ? 9.844 -37.781 6.703 1 94.12 96 GLN B CA 1
ATOM 5217 C C . GLN B 1 96 ? 9.344 -37.844 8.148 1 94.12 96 GLN B C 1
ATOM 5219 O O . GLN B 1 96 ? 8.148 -37.688 8.406 1 94.12 96 GLN B O 1
ATOM 5224 N N . THR B 1 97 ? 10.227 -38.094 9.023 1 95.31 97 THR B N 1
ATOM 5225 C CA . THR B 1 97 ? 9.859 -38.156 10.438 1 95.31 97 THR B CA 1
ATOM 5226 C C . THR B 1 97 ? 9.266 -36.812 10.898 1 95.31 97 THR B C 1
ATOM 5228 O O . THR B 1 97 ? 8.258 -36.812 11.609 1 95.31 97 THR B O 1
ATOM 5231 N N . GLN B 1 98 ? 9.898 -35.812 10.508 1 95.88 98 GLN B N 1
ATOM 5232 C CA . GLN B 1 98 ? 9.422 -34.5 10.883 1 95.88 98 GLN B CA 1
ATOM 5233 C C . GLN B 1 98 ? 8.062 -34.219 10.258 1 95.88 98 GLN B C 1
ATOM 5235 O O . GLN B 1 98 ? 7.18 -33.656 10.906 1 95.88 98 GLN B O 1
ATOM 5240 N N . THR B 1 99 ? 7.883 -34.562 9 1 96.12 99 THR B N 1
ATOM 5241 C CA . THR B 1 99 ? 6.609 -34.281 8.336 1 96.12 99 THR B CA 1
ATOM 5242 C C . THR B 1 99 ? 5.484 -35.062 8.992 1 96.12 99 THR B C 1
ATOM 5244 O O . THR B 1 99 ? 4.359 -34.594 9.117 1 96.12 99 THR B O 1
ATOM 5247 N N . GLU B 1 100 ? 5.742 -36.25 9.398 1 94.25 100 GLU B N 1
ATOM 5248 C CA . GLU B 1 100 ? 4.742 -37.062 10.102 1 94.25 100 GLU B CA 1
ATOM 5249 C C . GLU B 1 100 ? 4.316 -36.375 11.398 1 94.25 100 GLU B C 1
ATOM 5251 O O . GLU B 1 100 ? 3.135 -36.375 11.75 1 94.25 100 GLU B O 1
ATOM 5256 N N . THR B 1 101 ? 5.277 -35.875 12.07 1 95.81 101 THR B N 1
ATOM 5257 C CA . THR B 1 101 ? 4.988 -35.156 13.305 1 95.81 101 THR B CA 1
ATOM 5258 C C . THR B 1 101 ? 4.086 -33.969 13.023 1 95.81 101 THR B C 1
ATOM 5260 O O . THR B 1 101 ? 3.113 -33.719 13.75 1 95.81 101 THR B O 1
ATOM 5263 N N . TRP B 1 102 ? 4.418 -33.219 12.008 1 96.38 102 TRP B N 1
ATOM 5264 C CA . TRP B 1 102 ? 3.639 -32.031 11.664 1 96.38 102 TRP B CA 1
ATOM 5265 C C . TRP B 1 102 ? 2.221 -32.438 11.25 1 96.38 102 TRP B C 1
ATOM 5267 O O . TRP B 1 102 ? 1.263 -31.719 11.578 1 96.38 102 TRP B O 1
ATOM 5277 N N . ILE B 1 103 ? 2.074 -33.5 10.492 1 93.81 103 ILE B N 1
ATOM 5278 C CA . ILE B 1 103 ? 0.756 -33.969 10.094 1 93.81 103 ILE B CA 1
ATOM 5279 C C . ILE B 1 103 ? -0.078 -34.281 11.336 1 93.81 103 ILE B C 1
ATOM 5281 O O . ILE B 1 103 ? -1.229 -33.875 11.438 1 93.81 103 ILE B O 1
ATOM 5285 N N . ARG B 1 104 ? 0.508 -35.031 12.266 1 93.94 104 ARG B N 1
ATOM 5286 C CA . ARG B 1 104 ? -0.192 -35.406 13.484 1 93.94 104 ARG B CA 1
ATOM 5287 C C . ARG B 1 104 ? -0.617 -34.156 14.273 1 93.94 104 ARG B C 1
ATOM 5289 O O . ARG B 1 104 ? -1.771 -34.062 14.695 1 93.94 104 ARG B O 1
ATOM 5296 N N . GLN B 1 105 ? 0.296 -33.281 14.461 1 95.62 105 GLN B N 1
ATOM 5297 C CA . GLN B 1 105 ? 0.024 -32.062 15.242 1 95.62 105 GLN B CA 1
ATOM 5298 C C . GLN B 1 105 ? -1.058 -31.219 14.578 1 95.62 105 GLN B C 1
ATOM 5300 O O . GLN B 1 105 ? -1.921 -30.656 15.258 1 95.62 105 GLN B O 1
ATOM 5305 N N . THR B 1 106 ? -0.987 -31.078 13.312 1 95.38 106 THR B N 1
ATOM 5306 C CA . THR B 1 106 ? -1.949 -30.266 12.578 1 95.38 106 THR B CA 1
ATOM 5307 C C . THR B 1 106 ? -3.326 -30.922 12.578 1 95.38 106 THR B C 1
ATOM 5309 O O . THR B 1 106 ? -4.344 -30.25 12.727 1 95.38 106 THR B O 1
ATOM 5312 N N . ARG B 1 107 ? -3.367 -32.219 12.398 1 92.19 107 ARG B N 1
ATOM 5313 C CA . ARG B 1 107 ? -4.629 -32.938 12.492 1 92.19 107 ARG B CA 1
ATOM 5314 C C . ARG B 1 107 ? -5.27 -32.75 13.867 1 92.19 107 ARG B C 1
ATOM 5316 O O . ARG B 1 107 ? -6.477 -32.531 13.961 1 92.19 107 ARG B O 1
ATOM 5323 N N . GLU B 1 108 ? -4.496 -32.906 14.883 1 93.81 108 GLU B N 1
ATOM 5324 C CA . GLU B 1 108 ? -4.988 -32.688 16.234 1 93.81 108 GLU B CA 1
ATOM 5325 C C . GLU B 1 108 ? -5.52 -31.266 16.406 1 93.81 108 GLU B C 1
ATOM 5327 O O . GLU B 1 108 ? -6.574 -31.062 17.016 1 93.81 108 GLU B O 1
ATOM 5332 N N . TYR B 1 109 ? -4.797 -30.344 15.906 1 95.69 109 TYR B N 1
ATOM 5333 C CA . TYR B 1 109 ? -5.191 -28.938 15.969 1 95.69 109 TYR B CA 1
ATOM 5334 C C . TYR B 1 109 ? -6.543 -28.719 15.305 1 95.69 109 TYR B C 1
ATOM 5336 O O . TYR B 1 109 ? -7.422 -28.062 15.867 1 95.69 109 TYR B O 1
ATOM 5344 N N . ILE B 1 110 ? -6.719 -29.266 14.125 1 92.94 110 ILE B N 1
ATOM 5345 C CA . ILE B 1 110 ? -7.949 -29.109 13.359 1 92.94 110 ILE B CA 1
ATOM 5346 C C . ILE B 1 110 ? -9.102 -29.812 14.078 1 92.94 110 ILE B C 1
ATOM 5348 O O . ILE B 1 110 ? -10.188 -29.234 14.227 1 92.94 110 ILE B O 1
ATOM 5352 N N . THR B 1 111 ? -8.828 -30.984 14.578 1 90.62 111 THR B N 1
ATOM 5353 C CA . THR B 1 111 ? -9.859 -31.75 15.273 1 90.62 111 THR B CA 1
ATOM 5354 C C . THR B 1 111 ? -10.297 -31.031 16.547 1 90.62 111 THR B C 1
ATOM 5356 O O . THR B 1 111 ? -11.492 -30.953 16.844 1 90.62 111 THR B O 1
ATOM 5359 N N . ARG B 1 112 ? -9.398 -30.531 17.203 1 93.19 112 ARG B N 1
ATOM 5360 C CA . ARG B 1 112 ? -9.664 -29.828 18.469 1 93.19 112 ARG B CA 1
ATOM 5361 C C . ARG B 1 112 ? -10.492 -28.578 18.234 1 93.19 112 ARG B C 1
ATOM 5363 O O . ARG B 1 112 ? -11.305 -28.188 19.078 1 93.19 112 ARG B O 1
ATOM 5370 N N . ASN B 1 113 ? -10.258 -27.922 17.125 1 93.69 113 ASN B N 1
ATOM 5371 C CA . ASN B 1 113 ? -10.883 -26.625 16.891 1 93.69 113 ASN B CA 1
ATOM 5372 C C . ASN B 1 113 ? -11.953 -26.703 15.797 1 93.69 113 ASN B C 1
ATOM 5374 O O . ASN B 1 113 ? -12.312 -25.688 15.195 1 93.69 113 ASN B O 1
ATOM 5378 N N . ARG B 1 114 ? -12.453 -27.844 15.469 1 88.69 114 ARG B N 1
ATOM 5379 C CA . ARG B 1 114 ? -13.336 -28.109 14.336 1 88.69 114 ARG B CA 1
ATOM 5380 C C . ARG B 1 114 ? -14.57 -27.219 14.383 1 88.69 114 ARG B C 1
ATOM 5382 O O . ARG B 1 114 ? -15.086 -26.812 13.344 1 88.69 114 ARG B O 1
ATOM 5389 N N . ASP B 1 115 ? -15.016 -26.859 15.539 1 87.31 115 ASP B N 1
ATOM 5390 C CA . ASP B 1 115 ? -16.25 -26.094 15.703 1 87.31 115 ASP B CA 1
ATOM 5391 C C . ASP B 1 115 ? -16.031 -24.625 15.305 1 87.31 115 ASP B C 1
ATOM 5393 O O . ASP B 1 115 ? -17 -23.891 15.086 1 87.31 115 ASP B O 1
ATOM 5397 N N . HIS B 1 116 ? -14.781 -24.266 15.227 1 87.88 116 HIS B N 1
ATOM 5398 C CA . HIS B 1 116 ? -14.477 -22.891 14.891 1 87.88 116 HIS B CA 1
ATOM 5399 C C . HIS B 1 116 ? -13.992 -22.766 13.445 1 87.88 116 HIS B C 1
ATOM 5401 O O . HIS B 1 116 ? -13.703 -21.656 12.977 1 87.88 116 HIS B O 1
ATOM 5407 N N . ILE B 1 117 ? -13.859 -23.891 12.773 1 87.44 117 ILE B N 1
ATOM 5408 C CA . ILE B 1 117 ? -13.336 -23.875 11.414 1 87.44 117 ILE B CA 1
ATOM 5409 C C . ILE B 1 117 ? -14.492 -23.922 10.414 1 87.44 117 ILE B C 1
ATOM 5411 O O . ILE B 1 117 ? -15.328 -24.828 10.469 1 87.44 117 ILE B O 1
ATOM 5415 N N . LYS B 1 118 ? -14.531 -22.891 9.625 1 75.75 118 LYS B N 1
ATOM 5416 C CA . LYS B 1 118 ? -15.562 -22.859 8.594 1 75.75 118 LYS B CA 1
ATOM 5417 C C . LYS B 1 118 ? -15.297 -23.922 7.52 1 75.75 118 LYS B C 1
ATOM 5419 O O . LYS B 1 118 ? -14.148 -24.156 7.152 1 75.75 118 LYS B O 1
ATOM 5424 N N . PRO B 1 119 ? -16.375 -24.328 7.016 1 71.12 119 PRO B N 1
ATOM 5425 C CA . PRO B 1 119 ? -16.219 -25.312 5.945 1 71.12 119 PRO B CA 1
ATOM 5426 C C . PRO B 1 119 ? -15.57 -24.719 4.691 1 71.12 119 PRO B C 1
ATOM 5428 O O . PRO B 1 119 ? -15.789 -23.531 4.379 1 71.12 119 PRO B O 1
ATOM 5431 N N . THR B 1 120 ? -14.758 -25.453 4.152 1 67.31 120 THR B N 1
ATOM 5432 C CA . THR B 1 120 ? -14.148 -25.062 2.885 1 67.31 120 THR B CA 1
ATOM 5433 C C . THR B 1 120 ? -15.211 -24.844 1.815 1 67.31 120 THR B C 1
ATOM 5435 O O . THR B 1 120 ? -16.375 -25.203 2.006 1 67.31 120 THR B O 1
ATOM 5438 N N . ILE B 1 121 ? -14.773 -24.141 0.807 1 65.38 121 ILE B N 1
ATOM 5439 C CA . ILE B 1 121 ? -15.734 -23.844 -0.253 1 65.38 121 ILE B CA 1
ATOM 5440 C C . ILE B 1 121 ? -15.922 -25.078 -1.132 1 65.38 121 ILE B C 1
ATOM 5442 O O . ILE B 1 121 ? -14.961 -25.812 -1.404 1 65.38 121 ILE B O 1
ATOM 5446 N N . PRO B 1 122 ? -16.984 -25.281 -1.64 1 56.44 122 PRO B N 1
ATOM 5447 C CA . PRO B 1 122 ? -17.281 -26.5 -2.414 1 56.44 122 PRO B CA 1
ATOM 5448 C C . PRO B 1 122 ? -16.422 -26.625 -3.67 1 56.44 122 PRO B C 1
ATOM 5450 O O . PRO B 1 122 ? -16.078 -27.734 -4.086 1 56.44 122 PRO B O 1
ATOM 5453 N N . GLN B 1 123 ? -16 -25.469 -4.145 1 62.56 123 GLN B N 1
ATOM 5454 C CA . GLN B 1 123 ? -15.234 -25.484 -5.387 1 62.56 123 GLN B CA 1
ATOM 5455 C C . GLN B 1 123 ? -13.812 -25.984 -5.16 1 62.56 123 GLN B C 1
ATOM 5457 O O . GLN B 1 123 ? -13.148 -26.422 -6.098 1 62.56 123 GLN B O 1
ATOM 5462 N N . ASP B 1 124 ? -13.438 -25.938 -4.059 1 71.44 124 ASP B N 1
ATOM 5463 C CA . ASP B 1 124 ? -12.117 -26.422 -3.68 1 71.44 124 ASP B CA 1
ATOM 5464 C C . ASP B 1 124 ? -12.109 -26.891 -2.227 1 71.44 124 ASP B C 1
ATOM 5466 O O . ASP B 1 124 ? -11.5 -26.25 -1.366 1 71.44 124 ASP B O 1
ATOM 5470 N N . PRO B 1 125 ? -12.633 -27.984 -2.057 1 71.25 125 PRO B N 1
ATOM 5471 C CA . PRO B 1 125 ? -12.828 -28.438 -0.679 1 71.25 125 PRO B CA 1
ATOM 5472 C C . PRO B 1 125 ? -11.523 -28.844 0.007 1 71.25 125 PRO B C 1
ATOM 5474 O O . PRO B 1 125 ? -11.5 -29.062 1.221 1 71.25 125 PRO B O 1
ATOM 5477 N N . THR B 1 126 ? -10.523 -28.922 -0.729 1 77.75 126 THR B N 1
ATOM 5478 C CA . THR B 1 126 ? -9.273 -29.391 -0.135 1 77.75 126 THR B CA 1
ATOM 5479 C C . THR B 1 126 ? -8.438 -28.203 0.344 1 77.75 126 THR B C 1
ATOM 5481 O O . THR B 1 126 ? -7.449 -28.391 1.06 1 77.75 126 THR B O 1
ATOM 5484 N N . CYS B 1 127 ? -8.812 -27.078 -0.052 1 81.94 127 CYS B N 1
ATOM 5485 C CA . CYS B 1 127 ? -8.039 -25.891 0.304 1 81.94 127 CYS B CA 1
ATOM 5486 C C . CYS B 1 127 ? -8.594 -25.234 1.567 1 81.94 127 CYS B C 1
ATOM 5488 O O . CYS B 1 127 ? -9.695 -24.688 1.558 1 81.94 127 CYS B O 1
ATOM 5490 N N . PHE B 1 128 ? -7.867 -25.266 2.674 1 86.25 128 PHE B N 1
ATOM 5491 C CA . PHE B 1 128 ? -8.312 -24.766 3.969 1 86.25 128 PHE B CA 1
ATOM 5492 C C . PHE B 1 128 ? -7.855 -23.344 4.188 1 86.25 128 PHE B C 1
ATOM 5494 O O . PHE B 1 128 ? -6.711 -23 3.881 1 86.25 128 PHE B O 1
ATOM 5501 N N . GLU B 1 129 ? -8.758 -22.562 4.695 1 89 129 GLU B N 1
ATOM 5502 C CA . GLU B 1 129 ? -8.422 -21.188 5.074 1 89 129 GLU B CA 1
ATOM 5503 C C . GLU B 1 129 ? -7.875 -21.125 6.496 1 89 129 GLU B C 1
ATOM 5505 O O . GLU B 1 129 ? -8.469 -20.484 7.367 1 89 129 GLU B O 1
ATOM 5510 N N . LEU B 1 130 ? -6.832 -21.812 6.711 1 93.38 130 LEU B N 1
ATOM 5511 C CA . LEU B 1 130 ? -6.02 -21.797 7.922 1 93.38 130 LEU B CA 1
ATOM 5512 C C . LEU B 1 130 ? -4.613 -21.281 7.621 1 93.38 130 LEU B C 1
ATOM 5514 O O . LEU B 1 130 ? -4.062 -21.562 6.551 1 93.38 130 LEU B O 1
ATOM 5518 N N . PHE B 1 131 ? -4.09 -20.578 8.586 1 95.81 131 PHE B N 1
ATOM 5519 C CA . PHE B 1 131 ? -2.867 -19.875 8.234 1 95.81 131 PHE B CA 1
ATOM 5520 C C . PHE B 1 131 ? -1.794 -20.078 9.297 1 95.81 131 PHE B C 1
ATOM 5522 O O . PHE B 1 131 ? -0.616 -19.797 9.062 1 95.81 131 PHE B O 1
ATOM 5529 N N . TRP B 1 132 ? -2.234 -20.516 10.43 1 97.56 132 TRP B N 1
ATOM 5530 C CA . TRP B 1 132 ? -1.302 -20.531 11.555 1 97.56 132 TRP B CA 1
ATOM 5531 C C . TRP B 1 132 ? -1.279 -21.891 12.234 1 97.56 132 TRP B C 1
ATOM 5533 O O . TRP B 1 132 ? -1.092 -21.984 13.453 1 97.56 132 TRP B O 1
ATOM 5543 N N . THR B 1 133 ? -1.523 -22.969 11.516 1 97 133 THR 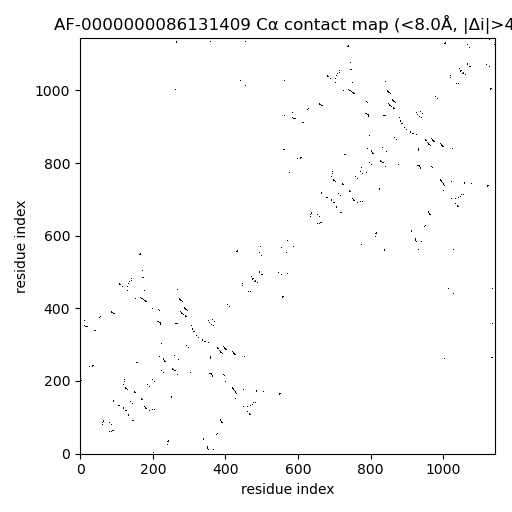B N 1
ATOM 5544 C CA . THR B 1 133 ? -1.482 -24.312 12.086 1 97 133 THR B CA 1
ATOM 5545 C C . THR B 1 133 ? -0.063 -24.672 12.508 1 97 133 THR B C 1
ATOM 5547 O O . THR B 1 133 ? 0.901 -24.031 12.086 1 97 133 THR B O 1
ATOM 5550 N N . PRO B 1 134 ? 0.035 -25.719 13.289 1 97.5 134 PRO B N 1
ATOM 5551 C CA . PRO B 1 134 ? 1.366 -26.141 13.742 1 97.5 134 PRO B CA 1
ATOM 5552 C C . PRO B 1 134 ? 2.32 -26.406 12.578 1 97.5 134 PRO B C 1
ATOM 5554 O O . PRO B 1 134 ? 3.473 -25.969 12.609 1 97.5 134 PRO B O 1
ATOM 5557 N N . ALA B 1 135 ? 1.864 -27.078 11.547 1 97.56 135 ALA B N 1
ATOM 5558 C CA . ALA B 1 135 ? 2.723 -27.359 10.398 1 97.56 135 ALA B CA 1
ATOM 5559 C C . ALA B 1 135 ? 3.123 -26.078 9.68 1 97.56 135 ALA B C 1
ATOM 5561 O O . ALA B 1 135 ? 4.289 -25.891 9.32 1 97.56 135 ALA B O 1
ATOM 5562 N N . GLN B 1 136 ? 2.166 -25.219 9.461 1 98.19 136 GLN B N 1
ATOM 5563 C CA . GLN B 1 136 ? 2.436 -23.969 8.742 1 98.19 136 GLN B CA 1
ATOM 5564 C C . GLN B 1 136 ? 3.473 -23.125 9.469 1 98.19 136 GLN B C 1
ATOM 5566 O O . GLN B 1 136 ? 4.43 -22.641 8.867 1 98.19 136 GLN B O 1
ATOM 5571 N N . ILE B 1 137 ? 3.326 -23.016 10.766 1 98.5 137 ILE B N 1
ATOM 5572 C CA . ILE B 1 137 ? 4.227 -22.188 11.562 1 98.5 137 ILE B CA 1
ATOM 5573 C C . ILE B 1 137 ? 5.617 -22.828 11.594 1 98.5 137 ILE B C 1
ATOM 5575 O O . ILE B 1 137 ? 6.625 -22.141 11.438 1 98.5 137 ILE B O 1
ATOM 5579 N N . ALA B 1 138 ? 5.664 -24.078 11.805 1 98.25 138 ALA B N 1
ATOM 5580 C CA . ALA B 1 138 ? 6.945 -24.781 11.836 1 98.25 138 ALA B CA 1
ATOM 5581 C C . ALA B 1 138 ? 7.672 -24.656 10.5 1 98.25 138 ALA B C 1
ATOM 5583 O O . ALA B 1 138 ? 8.883 -24.422 10.461 1 98.25 138 ALA B O 1
ATOM 5584 N N . ILE B 1 139 ? 6.973 -24.797 9.43 1 98.5 139 ILE B N 1
ATOM 5585 C CA . ILE B 1 139 ? 7.551 -24.75 8.094 1 98.5 139 ILE B CA 1
ATOM 5586 C C . ILE B 1 139 ? 8.102 -23.359 7.812 1 98.5 139 ILE B C 1
ATOM 5588 O O . ILE B 1 139 ? 9.219 -23.219 7.301 1 98.5 139 ILE B O 1
ATOM 5592 N N . ARG B 1 140 ? 7.359 -22.328 8.156 1 98.25 140 ARG B N 1
ATOM 5593 C CA . ARG B 1 140 ? 7.758 -20.953 7.902 1 98.25 140 ARG B CA 1
ATOM 5594 C C . ARG B 1 140 ? 9 -20.578 8.711 1 98.25 140 ARG B C 1
ATOM 5596 O O . ARG B 1 140 ? 9.719 -19.641 8.359 1 98.25 140 ARG B O 1
ATOM 5603 N N . ALA B 1 141 ? 9.273 -21.375 9.742 1 97.81 141 ALA B N 1
ATOM 5604 C CA . ALA B 1 141 ? 10.414 -21.094 10.602 1 97.81 141 ALA B CA 1
ATOM 5605 C C . ALA B 1 141 ? 11.555 -22.078 10.344 1 97.81 141 ALA B C 1
ATOM 5607 O O . ALA B 1 141 ? 12.68 -21.859 10.789 1 97.81 141 ALA B O 1
ATOM 5608 N N . HIS B 1 142 ? 11.32 -23.094 9.672 1 98 142 HIS B N 1
ATOM 5609 C CA . HIS B 1 142 ? 12.25 -24.219 9.586 1 98 142 HIS B CA 1
ATOM 5610 C C . HIS B 1 142 ? 13.547 -23.828 8.898 1 98 142 HIS B C 1
ATOM 5612 O O . HIS B 1 142 ? 13.523 -23.266 7.797 1 98 142 HIS B O 1
ATOM 5618 N N . PRO B 1 143 ? 14.703 -24.156 9.453 1 97.31 143 PRO B N 1
ATOM 5619 C CA . PRO B 1 143 ? 15.984 -23.703 8.914 1 97.31 143 PRO B CA 1
ATOM 5620 C C . PRO B 1 143 ? 16.25 -24.203 7.496 1 97.31 143 PRO B C 1
ATOM 5622 O O . PRO B 1 143 ? 16.75 -23.453 6.652 1 97.31 143 PRO B O 1
ATOM 5625 N N . SER B 1 144 ? 15.898 -25.453 7.211 1 98.25 144 SER B N 1
ATOM 5626 C CA . SER B 1 144 ? 16.141 -26 5.879 1 98.25 144 SER B CA 1
ATOM 5627 C C . SER B 1 144 ? 15.258 -25.328 4.836 1 98.25 144 SER B C 1
ATOM 5629 O O . SER B 1 144 ? 15.68 -25.109 3.699 1 98.25 144 SER B O 1
ATOM 5631 N N . VAL B 1 145 ? 13.984 -25.078 5.191 1 98.5 145 VAL B N 1
ATOM 5632 C CA . VAL B 1 145 ? 13.07 -24.406 4.277 1 98.5 145 VAL B CA 1
ATOM 5633 C C . VAL B 1 145 ? 13.57 -23 3.975 1 98.5 145 VAL B C 1
ATOM 5635 O O . VAL B 1 145 ? 13.664 -22.594 2.811 1 98.5 145 VAL B O 1
ATOM 5638 N N . LEU B 1 146 ? 13.953 -22.297 5.008 1 98.12 146 LEU B N 1
ATOM 5639 C CA . LEU B 1 146 ? 14.484 -20.938 4.844 1 98.12 146 LEU B CA 1
ATOM 5640 C C . LEU B 1 146 ? 15.758 -20.953 4.008 1 98.12 146 LEU B C 1
ATOM 5642 O O . LEU B 1 146 ? 15.992 -20.062 3.197 1 98.12 146 LEU B O 1
ATOM 5646 N N . ARG B 1 147 ? 16.562 -21.953 4.195 1 97.56 147 ARG B N 1
ATOM 5647 C CA . ARG B 1 147 ? 17.797 -22.078 3.443 1 97.56 147 ARG B CA 1
ATOM 5648 C C . ARG B 1 147 ? 17.516 -22.266 1.955 1 97.56 147 ARG B C 1
ATOM 5650 O O . ARG B 1 147 ? 18.188 -21.656 1.112 1 97.56 147 ARG B O 1
ATOM 5657 N N . VAL B 1 148 ? 16.594 -23.094 1.653 1 98.56 148 VAL B N 1
ATOM 5658 C CA . VAL B 1 148 ? 16.25 -23.328 0.256 1 98.56 148 VAL B CA 1
ATOM 5659 C C . VAL B 1 148 ? 15.664 -22.047 -0.359 1 98.56 148 VAL B C 1
ATOM 5661 O O . VAL B 1 148 ? 15.953 -21.719 -1.511 1 98.56 148 VAL B O 1
ATOM 5664 N N . GLN B 1 149 ? 14.781 -21.391 0.374 1 98.38 149 GLN B N 1
ATOM 5665 C CA . GLN B 1 149 ? 14.211 -20.141 -0.124 1 98.38 149 GLN B CA 1
ATOM 5666 C C . GLN B 1 149 ? 15.305 -19.109 -0.422 1 98.38 149 GLN B C 1
ATOM 5668 O O . GLN B 1 149 ? 15.328 -18.516 -1.502 1 98.38 149 GLN B O 1
ATOM 5673 N N . LYS B 1 150 ? 16.188 -18.922 0.519 1 96.69 150 LYS B N 1
ATOM 5674 C CA . LYS B 1 150 ? 17.328 -18.016 0.327 1 96.69 150 LYS B CA 1
ATOM 5675 C C . LYS B 1 150 ? 18.141 -18.422 -0.899 1 96.69 150 LYS B C 1
ATOM 5677 O O . LYS B 1 150 ? 18.422 -17.594 -1.763 1 96.69 150 LYS B O 1
ATOM 5682 N N . TRP B 1 151 ? 18.453 -19.641 -0.949 1 97.56 151 TRP B N 1
ATOM 5683 C CA . TRP B 1 151 ? 19.266 -20.203 -2.029 1 97.56 151 TRP B CA 1
ATOM 5684 C C . TRP B 1 151 ? 18.594 -19.984 -3.381 1 97.56 151 TRP B C 1
ATOM 5686 O O . TRP B 1 151 ? 19.219 -19.484 -4.32 1 97.56 151 TRP B O 1
ATOM 5696 N N . ALA B 1 152 ? 17.375 -20.312 -3.471 1 98.12 152 ALA B N 1
ATOM 5697 C CA . ALA B 1 152 ? 16.641 -20.188 -4.73 1 98.12 152 ALA B CA 1
ATOM 5698 C C . ALA B 1 152 ? 16.562 -18.734 -5.18 1 98.12 152 ALA B C 1
ATOM 5700 O O . ALA B 1 152 ? 16.703 -18.438 -6.367 1 98.12 152 ALA B O 1
ATOM 5701 N N . MET B 1 153 ? 16.359 -17.844 -4.27 1 97.12 153 MET B N 1
ATOM 5702 C CA . MET B 1 153 ? 16.172 -16.438 -4.621 1 97.12 153 MET B CA 1
ATOM 5703 C C . MET B 1 153 ? 17.484 -15.812 -5.09 1 97.12 153 MET B C 1
ATOM 5705 O O . MET B 1 153 ? 17.484 -14.766 -5.746 1 97.12 153 MET B O 1
ATOM 5709 N N . THR B 1 154 ? 18.594 -16.422 -4.84 1 93.75 154 THR B N 1
ATOM 5710 C CA . THR B 1 154 ? 19.891 -15.898 -5.297 1 93.75 154 THR B CA 1
ATOM 5711 C C . THR B 1 154 ? 20 -16.016 -6.812 1 93.75 154 THR B C 1
ATOM 5713 O O . THR B 1 154 ? 20.875 -15.391 -7.422 1 93.75 154 THR B O 1
ATOM 5716 N N . PHE B 1 155 ? 19.219 -16.828 -7.395 1 96.38 155 PHE B N 1
ATOM 5717 C CA . PHE B 1 155 ? 19.297 -17 -8.836 1 96.38 155 PHE B CA 1
ATOM 5718 C C . PHE B 1 155 ? 18.75 -15.781 -9.562 1 96.38 155 PHE B C 1
ATOM 5720 O O . PHE B 1 155 ? 18.953 -15.625 -10.766 1 96.38 155 PHE B O 1
ATOM 5727 N N . TRP B 1 156 ? 17.953 -14.961 -8.836 1 94.56 156 TRP B N 1
ATOM 5728 C CA . TRP B 1 156 ? 17.5 -13.688 -9.398 1 94.56 156 TRP B CA 1
ATOM 5729 C C . TRP B 1 156 ? 18.641 -12.672 -9.422 1 94.56 156 TRP B C 1
ATOM 5731 O O . TRP B 1 156 ? 19.438 -12.594 -8.484 1 94.56 156 TRP B O 1
ATOM 5741 N N . GLU B 1 157 ? 18.719 -11.898 -10.562 1 87.31 157 GLU B N 1
ATOM 5742 C CA . GLU B 1 157 ? 19.812 -10.945 -10.695 1 87.31 157 GLU B CA 1
ATOM 5743 C C . GLU B 1 157 ? 19.312 -9.578 -11.148 1 87.31 157 GLU B C 1
ATOM 5745 O O . GLU B 1 157 ? 18.641 -9.469 -12.18 1 87.31 157 GLU B O 1
ATOM 5750 N N . THR B 1 158 ? 19.609 -8.609 -10.406 1 82.75 158 THR B N 1
ATOM 5751 C CA . THR B 1 158 ? 19.25 -7.238 -10.758 1 82.75 158 THR B CA 1
ATOM 5752 C C . THR B 1 158 ? 20.172 -6.703 -11.859 1 82.75 158 THR B C 1
ATOM 5754 O O . THR B 1 158 ? 21.391 -6.762 -11.734 1 82.75 158 THR B O 1
ATOM 5757 N N . LYS B 1 159 ? 19.75 -6.379 -13.109 1 72.81 159 LYS B N 1
ATOM 5758 C CA . LYS B 1 159 ? 20.531 -5.926 -14.258 1 72.81 159 LYS B CA 1
ATOM 5759 C C . LYS B 1 159 ? 20.562 -4.402 -14.336 1 72.81 159 LYS B C 1
ATOM 5761 O O . LYS B 1 159 ? 21.438 -3.826 -14.992 1 72.81 159 LYS B O 1
ATOM 5766 N N . GLY B 1 160 ? 20.547 -3.518 -13.453 1 58.75 160 GLY B N 1
ATOM 5767 C CA . GLY B 1 160 ? 20.641 -2.068 -13.523 1 58.75 160 GLY B CA 1
ATOM 5768 C C . GLY B 1 160 ? 21.516 -1.475 -12.438 1 58.75 160 GLY B C 1
ATOM 5769 O O . GLY B 1 160 ? 21.766 -2.119 -11.414 1 58.75 160 GLY B O 1
ATOM 5770 N N . THR B 1 161 ? 22.531 -0.685 -12.969 1 49.94 161 THR B N 1
ATOM 5771 C CA . THR B 1 161 ? 23.719 -0.11 -12.344 1 49.94 161 THR B CA 1
ATOM 5772 C C . THR B 1 161 ? 23.375 0.464 -10.969 1 49.94 161 THR B C 1
ATOM 5774 O O . THR B 1 161 ? 24.281 0.731 -10.164 1 49.94 161 THR B O 1
ATOM 5777 N N . ASP B 1 162 ? 22.297 1.111 -10.711 1 49.34 162 ASP B N 1
ATOM 5778 C CA . ASP B 1 162 ? 22.375 1.9 -9.484 1 49.34 162 ASP B CA 1
ATOM 5779 C C . ASP B 1 162 ? 22.109 1.032 -8.258 1 49.34 162 ASP B C 1
ATOM 5781 O O . ASP B 1 162 ? 21.016 0.493 -8.094 1 49.34 162 ASP B O 1
ATOM 5785 N N . ALA B 1 163 ? 23.188 0.424 -7.875 1 45.88 163 ALA B N 1
ATOM 5786 C CA . ALA B 1 163 ? 23.266 -0.389 -6.664 1 45.88 163 ALA B CA 1
ATOM 5787 C C . ALA B 1 163 ? 22.281 0.101 -5.605 1 45.88 163 ALA B C 1
ATOM 5789 O O . ALA B 1 163 ? 21.766 -0.691 -4.816 1 45.88 163 ALA B O 1
ATOM 5790 N N . ASP B 1 164 ? 22.344 1.332 -5.434 1 46.38 164 ASP B N 1
ATOM 5791 C CA . ASP B 1 164 ? 21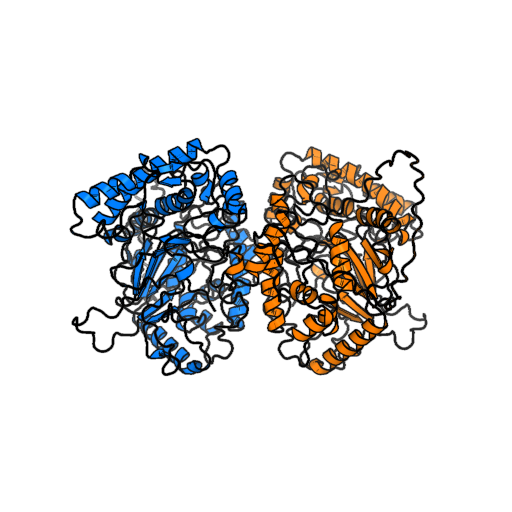.5 1.996 -4.453 1 46.38 164 ASP B CA 1
ATOM 5792 C C . ASP B 1 164 ? 20.031 1.616 -4.652 1 46.38 164 ASP B C 1
ATOM 5794 O O . ASP B 1 164 ? 19.188 1.927 -3.814 1 46.38 164 ASP B O 1
ATOM 5798 N N . ILE B 1 165 ? 19.859 0.9 -5.816 1 52.12 165 ILE B N 1
ATOM 5799 C CA . ILE B 1 165 ? 18.516 0.641 -6.352 1 52.12 165 ILE B CA 1
ATOM 5800 C C . ILE B 1 165 ? 18.047 -0.742 -5.91 1 52.12 165 ILE B C 1
ATOM 5802 O O . ILE B 1 165 ? 16.844 -0.982 -5.777 1 52.12 165 ILE B O 1
ATOM 5806 N N . SER B 1 166 ? 18.953 -1.715 -5.758 1 58.62 166 SER B N 1
ATOM 5807 C CA . SER B 1 166 ? 18.312 -3.025 -5.77 1 58.62 166 SER B CA 1
ATOM 5808 C C . SER B 1 166 ? 17.375 -3.197 -4.574 1 58.62 166 SER B C 1
ATOM 5810 O O . SER B 1 166 ? 16.391 -3.936 -4.645 1 58.62 166 SER B O 1
ATOM 5812 N N . ARG B 1 167 ? 17.172 -2.271 -3.873 1 78.69 167 ARG B N 1
ATOM 5813 C CA . ARG B 1 167 ? 16.297 -2.223 -2.705 1 78.69 167 ARG B CA 1
ATOM 5814 C C . ARG B 1 167 ? 15.547 -3.537 -2.529 1 78.69 167 ARG B C 1
ATOM 5816 O O . ARG B 1 167 ? 14.336 -3.539 -2.295 1 78.69 167 ARG B O 1
ATOM 5823 N N . VAL B 1 168 ? 16.281 -4.766 -2.895 1 88.5 168 VAL B N 1
ATOM 5824 C CA . VAL B 1 168 ? 15.758 -6.105 -2.65 1 88.5 168 VAL B CA 1
ATOM 5825 C C . VAL B 1 168 ? 16.828 -6.961 -1.971 1 88.5 168 VAL B C 1
ATOM 5827 O O . VAL B 1 168 ? 18 -6.902 -2.338 1 88.5 168 VAL B O 1
ATOM 5830 N N . ALA B 1 169 ? 16.5 -7.625 -0.887 1 90.81 169 ALA B N 1
ATOM 5831 C CA . ALA B 1 169 ? 17.391 -8.539 -0.186 1 90.81 169 ALA B CA 1
ATOM 5832 C C . ALA B 1 169 ? 16.891 -9.977 -0.28 1 90.81 169 ALA B C 1
ATOM 5834 O O . ALA B 1 169 ? 15.914 -10.344 0.369 1 90.81 169 ALA B O 1
ATOM 5835 N N . THR B 1 170 ? 17.609 -10.789 -1.009 1 91.81 170 THR B N 1
ATOM 5836 C CA . THR B 1 170 ? 17.203 -12.172 -1.215 1 91.81 170 THR B CA 1
ATOM 5837 C C . THR B 1 170 ? 17.75 -13.062 -0.1 1 91.81 170 THR B C 1
ATOM 5839 O O . THR B 1 170 ? 17.297 -14.203 0.072 1 91.81 170 THR B O 1
ATOM 5842 N N . ARG B 1 171 ? 18.609 -12.578 0.676 1 92.19 171 ARG B N 1
ATOM 5843 C CA . ARG B 1 171 ? 19.25 -13.375 1.715 1 92.19 171 ARG B CA 1
ATOM 5844 C C . ARG B 1 171 ? 18.375 -13.461 2.957 1 92.19 171 ARG B C 1
ATOM 5846 O O . ARG B 1 171 ? 18.625 -14.281 3.846 1 92.19 171 ARG B O 1
ATOM 5853 N N . PHE B 1 172 ? 17.375 -12.672 2.957 1 93.5 172 PHE B N 1
ATOM 5854 C CA . PHE B 1 172 ? 16.484 -12.625 4.113 1 93.5 172 PHE B CA 1
ATOM 5855 C C . PHE B 1 172 ? 15.055 -12.945 3.711 1 93.5 172 PHE B C 1
ATOM 5857 O O . PHE B 1 172 ? 14.203 -12.047 3.664 1 93.5 172 PHE B O 1
ATOM 5864 N N . PRO B 1 173 ? 14.781 -14.227 3.521 1 96.44 173 PRO B N 1
ATOM 5865 C CA . PRO B 1 173 ? 13.406 -14.594 3.164 1 96.44 173 PRO B CA 1
ATOM 5866 C C . PRO B 1 173 ? 12.398 -14.211 4.238 1 96.44 173 PRO B C 1
ATOM 5868 O O . PRO B 1 173 ? 12.68 -14.328 5.434 1 96.44 173 PRO B O 1
ATOM 5871 N N . ILE B 1 174 ? 11.305 -13.68 3.783 1 96.94 174 ILE B N 1
ATOM 5872 C CA . ILE B 1 174 ? 10.203 -13.43 4.707 1 96.94 174 ILE B CA 1
ATOM 5873 C C . ILE B 1 174 ? 9.047 -14.375 4.402 1 96.94 174 ILE B C 1
ATOM 5875 O O . ILE B 1 174 ? 8.938 -14.898 3.291 1 96.94 174 ILE B O 1
ATOM 5879 N N . SER B 1 175 ? 8.203 -14.586 5.406 1 96.69 175 SER B N 1
ATOM 5880 C CA . SER B 1 175 ? 7.105 -15.539 5.258 1 96.69 175 SER B CA 1
ATOM 5881 C C . SER B 1 175 ? 5.863 -14.859 4.688 1 96.69 175 SER B C 1
ATOM 5883 O O . SER B 1 175 ? 5.648 -13.664 4.895 1 96.69 175 SER B O 1
ATOM 5885 N N . TYR B 1 176 ? 5.172 -15.547 3.969 1 97.62 176 TYR B N 1
ATOM 5886 C CA . TYR B 1 176 ? 3.852 -15.188 3.459 1 97.62 176 TYR B CA 1
ATOM 5887 C C . TYR B 1 176 ? 2.793 -16.172 3.949 1 97.62 176 TYR B C 1
ATOM 5889 O O . TYR B 1 176 ? 2.91 -17.375 3.73 1 97.62 176 TYR B O 1
ATOM 5897 N N . ALA B 1 177 ? 1.824 -15.656 4.68 1 96.25 177 ALA B N 1
ATOM 5898 C CA . ALA B 1 177 ? 0.763 -16.5 5.211 1 96.25 177 ALA B CA 1
ATOM 5899 C C . ALA B 1 177 ? -0.151 -17 4.09 1 96.25 177 ALA B C 1
ATOM 5901 O O . ALA B 1 177 ? -0.962 -16.234 3.561 1 96.25 177 ALA B O 1
ATOM 5902 N N . ASP B 1 178 ? -0.009 -18.234 3.76 1 95 178 ASP B N 1
ATOM 5903 C CA . ASP B 1 178 ? -0.81 -18.859 2.713 1 95 178 ASP B CA 1
ATOM 5904 C C . ASP B 1 178 ? -1.549 -20.094 3.246 1 95 178 ASP B C 1
ATOM 5906 O O . ASP B 1 178 ? -1.343 -20.5 4.391 1 95 178 ASP B O 1
ATOM 5910 N N . ARG B 1 179 ? -2.383 -20.641 2.475 1 92.25 179 ARG B N 1
ATOM 5911 C CA . ARG B 1 179 ? -3.305 -21.719 2.811 1 92.25 179 ARG B CA 1
ATOM 5912 C C . ARG B 1 179 ? -2.598 -23.062 2.781 1 92.25 179 ARG B C 1
ATOM 5914 O O . ARG B 1 179 ? -1.371 -23.125 2.662 1 92.25 179 ARG B O 1
ATOM 5921 N N . LEU B 1 180 ? -3.326 -24.078 3.189 1 91.25 180 LEU B N 1
ATOM 5922 C CA . LEU B 1 180 ? -2.881 -25.469 3.057 1 91.25 180 LEU B CA 1
ATOM 5923 C C . LEU B 1 180 ? -3.951 -26.312 2.389 1 91.25 180 LEU B C 1
ATOM 5925 O O . LEU B 1 180 ? -5.137 -25.984 2.438 1 91.25 180 LEU B O 1
ATOM 5929 N N . ARG B 1 181 ? -3.504 -27.344 1.708 1 88.25 181 ARG B N 1
ATOM 5930 C CA . ARG B 1 181 ? -4.402 -28.297 1.062 1 88.25 181 ARG B CA 1
ATOM 5931 C C . ARG B 1 181 ? -4.387 -29.641 1.783 1 88.25 181 ARG B C 1
ATOM 5933 O O . ARG B 1 181 ? -3.322 -30.203 2.049 1 88.25 181 ARG B O 1
ATOM 5940 N N . ILE B 1 182 ? -5.551 -30.094 2.148 1 86.56 182 ILE B N 1
ATOM 5941 C CA . ILE B 1 182 ? -5.711 -31.375 2.814 1 86.56 182 ILE B CA 1
ATOM 5942 C C . ILE B 1 182 ? -6.672 -32.25 2.018 1 86.56 182 ILE B C 1
ATOM 5944 O O . ILE B 1 182 ? -7.812 -31.859 1.754 1 86.56 182 ILE B O 1
ATOM 5948 N N . HIS B 1 183 ? -6.113 -33.344 1.632 1 79.44 183 HIS B N 1
ATOM 5949 C CA . HIS B 1 183 ? -6.945 -34.344 0.979 1 79.44 183 HIS B CA 1
ATOM 5950 C C . HIS B 1 183 ? -7.355 -35.438 1.956 1 79.44 183 HIS B C 1
ATOM 5952 O O . HIS B 1 183 ? -6.848 -36.562 1.884 1 79.44 183 HIS B O 1
ATOM 5958 N N . ASP B 1 184 ? -8.094 -35.094 2.9 1 73.94 184 ASP B N 1
ATOM 5959 C CA . ASP B 1 184 ? -8.648 -35.969 3.938 1 73.94 184 ASP B CA 1
ATOM 5960 C C . ASP B 1 184 ? -10.094 -35.594 4.242 1 73.94 184 ASP B C 1
ATOM 5962 O O . ASP B 1 184 ? -10.359 -34.656 5 1 73.94 184 ASP B O 1
ATOM 5966 N N . SER B 1 185 ? -10.977 -36.312 3.725 1 65.44 185 SER B N 1
ATOM 5967 C CA . SER B 1 185 ? -12.398 -36.031 3.877 1 65.44 185 SER B CA 1
ATOM 5968 C C . SER B 1 185 ? -12.852 -36.219 5.32 1 65.44 185 SER B C 1
ATOM 5970 O O . SER B 1 185 ? -13.906 -35.719 5.719 1 65.44 185 SER B O 1
ATOM 5972 N N . SER B 1 186 ? -12.047 -36.844 6.129 1 69.75 186 SER B N 1
ATOM 5973 C CA . SER B 1 186 ? -12.484 -37.188 7.477 1 69.75 186 SER B CA 1
ATOM 5974 C C . SER B 1 186 ? -12.031 -36.125 8.492 1 69.75 186 SER B C 1
ATOM 5976 O O . SER B 1 186 ? -12.531 -36.125 9.625 1 69.75 186 SER B O 1
ATOM 5978 N N . ILE B 1 187 ? -11.234 -35.312 8.062 1 76.25 187 ILE B N 1
ATOM 5979 C CA . ILE B 1 187 ? -10.562 -34.438 9.031 1 76.25 187 ILE B CA 1
ATOM 5980 C C . ILE B 1 187 ? -11.57 -33.5 9.664 1 76.25 187 ILE B C 1
ATOM 5982 O O . ILE B 1 187 ? -11.438 -33.156 10.844 1 76.25 187 ILE B O 1
ATOM 5986 N N . MET B 1 188 ? -12.586 -33.125 8.977 1 72.56 188 MET B N 1
ATOM 5987 C CA . MET B 1 188 ? -13.57 -32.156 9.469 1 72.56 188 MET B CA 1
ATOM 5988 C C . MET B 1 188 ? -14.789 -32.875 10.047 1 72.56 188 MET B C 1
ATOM 5990 O O . MET B 1 188 ? -15.711 -32.219 10.562 1 72.56 188 MET B O 1
ATOM 5994 N N . GLY B 1 189 ? -14.664 -34.188 10.039 1 62.75 189 GLY B N 1
ATOM 5995 C CA . GLY B 1 189 ? -15.781 -34.938 10.578 1 62.75 189 GLY B CA 1
ATOM 5996 C C . GLY B 1 189 ? -17.125 -34.531 10 1 62.75 189 GLY B C 1
ATOM 5997 O O . GLY B 1 189 ? -17.281 -34.469 8.781 1 62.75 189 GLY B O 1
ATOM 5998 N N . SER B 1 190 ? -18.078 -34.25 10.875 1 56.72 190 SER B N 1
ATOM 5999 C CA . SER B 1 190 ? -19.438 -33.875 10.5 1 56.72 190 SER B CA 1
ATOM 6000 C C . SER B 1 190 ? -19.469 -32.438 9.93 1 56.72 190 SER B C 1
ATOM 6002 O O . SER B 1 190 ? -20.438 -32.062 9.273 1 56.72 190 SER B O 1
ATOM 6004 N N . ASN B 1 191 ? -18.422 -31.703 10.07 1 59.72 191 ASN B N 1
ATOM 6005 C CA . ASN B 1 191 ? -18.391 -30.312 9.617 1 59.72 191 ASN B CA 1
ATOM 6006 C C . ASN B 1 191 ? -17.844 -30.203 8.195 1 59.72 191 ASN B C 1
ATOM 6008 O O . ASN B 1 191 ? -17.656 -29.094 7.691 1 59.72 191 ASN B O 1
ATOM 6012 N N . ALA B 1 192 ? -17.625 -31.391 7.68 1 56.94 192 ALA B N 1
ATOM 6013 C CA . ALA B 1 192 ? -17.094 -31.375 6.32 1 56.94 192 ALA B CA 1
ATOM 6014 C C . ALA B 1 192 ? -18.125 -30.812 5.336 1 56.94 192 ALA B C 1
ATOM 6016 O O . ALA B 1 192 ? -19.312 -31.094 5.453 1 56.94 192 ALA B O 1
ATOM 6017 N N . ALA B 1 193 ? -17.672 -29.781 4.566 1 58 193 ALA B N 1
ATOM 6018 C CA . ALA B 1 193 ? -18.562 -29.312 3.502 1 58 193 ALA B CA 1
ATOM 6019 C C . ALA B 1 193 ? -18.891 -30.438 2.531 1 58 193 ALA B C 1
ATOM 6021 O O . ALA B 1 193 ? -18.062 -31.328 2.279 1 58 193 ALA B O 1
ATOM 6022 N N . PRO B 1 194 ? -20.312 -30.547 2.15 1 48.75 194 PRO B N 1
ATOM 6023 C CA . PRO B 1 194 ? -20.625 -31.516 1.1 1 48.75 194 PRO B CA 1
ATOM 6024 C C . PRO B 1 194 ? -19.766 -31.328 -0.147 1 48.75 194 PRO B C 1
ATOM 6026 O O . PRO B 1 194 ? -19.453 -30.188 -0.525 1 48.75 194 PRO B O 1
ATOM 6029 N N . GLN B 1 195 ? -18.844 -32.25 -0.321 1 44.88 195 GLN B N 1
ATOM 6030 C CA . GLN B 1 195 ? -17.953 -32.219 -1.48 1 44.88 195 GLN B CA 1
ATOM 6031 C C . GLN B 1 195 ? -18.734 -32 -2.77 1 44.88 195 GLN B C 1
ATOM 6033 O O . GLN B 1 195 ? -19.672 -32.75 -3.059 1 44.88 195 GLN B O 1
ATOM 6038 N N . LEU B 1 196 ? -19 -30.844 -3.043 1 40.44 196 LEU B N 1
ATOM 6039 C CA . LEU B 1 196 ? -19.406 -30.812 -4.441 1 40.44 196 LEU B CA 1
ATOM 6040 C C . LEU B 1 196 ? -18.281 -31.25 -5.359 1 40.44 196 LEU B C 1
ATOM 6042 O O . LEU B 1 196 ? -17.109 -30.938 -5.113 1 40.44 196 LEU B O 1
ATOM 6046 N N . LEU B 1 197 ? -18.422 -32.594 -5.816 1 33.78 197 LEU B N 1
ATOM 6047 C CA . LEU B 1 197 ? -17.406 -33.188 -6.672 1 33.78 197 LEU B CA 1
ATOM 6048 C C . LEU B 1 197 ? -16.594 -32.125 -7.391 1 33.78 197 LEU B C 1
ATOM 6050 O O . LEU B 1 197 ? -15.406 -32.344 -7.668 1 33.78 197 LEU B O 1
ATOM 6054 N N . ASN B 1 198 ? -17.125 -31.281 -8.148 1 31.06 198 ASN B N 1
ATOM 6055 C CA . ASN B 1 198 ? -16.422 -30.531 -9.18 1 31.06 198 ASN B CA 1
ATOM 6056 C C . ASN B 1 198 ? -15.906 -29.203 -8.648 1 31.06 198 ASN B C 1
ATOM 6058 O O . ASN B 1 198 ? -16.109 -28.156 -9.273 1 31.06 198 ASN B O 1
ATOM 6062 N N . GLY B 1 199 ? -15.578 -29.125 -7.383 1 30.61 199 GLY B N 1
ATOM 6063 C CA . GLY B 1 199 ? -15.344 -27.766 -6.91 1 30.61 199 GLY B CA 1
ATOM 6064 C C . GLY B 1 199 ? -13.945 -27.266 -7.191 1 30.61 199 GLY B C 1
ATOM 6065 O O . GLY B 1 199 ? -12.961 -27.969 -6.922 1 30.61 199 GLY B O 1
ATOM 6066 N N . ASN B 1 200 ? -13.719 -26.703 -8.219 1 29.69 200 ASN B N 1
ATOM 6067 C CA . ASN B 1 200 ? -12.461 -26.031 -8.555 1 29.69 200 ASN B CA 1
ATOM 6068 C C . ASN B 1 200 ? -12.086 -25 -7.508 1 29.69 200 ASN B C 1
ATOM 6070 O O . ASN B 1 200 ? -12.953 -24.328 -6.941 1 29.69 200 ASN B O 1
ATOM 6074 N N . SER B 1 201 ? -11.328 -25.047 -6.637 1 33.62 201 SER B N 1
ATOM 6075 C CA . SER B 1 201 ? -10.805 -23.906 -5.902 1 33.62 201 SER B CA 1
ATOM 6076 C C . SER B 1 201 ? -11.094 -22.594 -6.637 1 33.62 201 SER B C 1
ATOM 6078 O O . SER B 1 201 ? -11.367 -22.594 -7.836 1 33.62 201 SER B O 1
ATOM 6080 N N . ALA B 1 202 ? -11.078 -21.516 -6.203 1 34.97 202 ALA B N 1
ATOM 6081 C CA . ALA B 1 202 ? -11.219 -20.375 -7.094 1 34.97 202 ALA B CA 1
ATOM 6082 C C . ALA B 1 202 ? -10.57 -20.641 -8.445 1 34.97 202 ALA B C 1
ATOM 6084 O O . ALA B 1 202 ? -10.641 -19.812 -9.359 1 34.97 202 ALA B O 1
ATOM 6085 N N . ALA B 1 203 ? -9.539 -21.234 -8.531 1 34.41 203 ALA B N 1
ATOM 6086 C CA . ALA B 1 203 ? -8.953 -21.578 -9.828 1 34.41 203 ALA B CA 1
ATOM 6087 C C . ALA B 1 203 ? -9.773 -22.625 -10.555 1 34.41 203 ALA B C 1
ATOM 6089 O O . ALA B 1 203 ? -10.062 -22.5 -11.742 1 34.41 203 ALA B O 1
ATOM 6090 N N . ASP B 1 204 ? -9.664 -24.094 -10.07 1 34.56 204 ASP B N 1
ATOM 6091 C CA . ASP B 1 204 ? -9.68 -25.312 -10.875 1 34.56 204 ASP B CA 1
ATOM 6092 C C . ASP B 1 204 ? -11.102 -25.781 -11.148 1 34.56 204 ASP B C 1
ATOM 6094 O O . ASP B 1 204 ? -11.312 -26.875 -11.68 1 34.56 204 ASP B O 1
ATOM 6098 N N . ASN B 1 205 ? -12.07 -25.484 -10.602 1 33.06 205 ASN B N 1
ATOM 6099 C CA . ASN B 1 205 ? -13.016 -26.547 -10.906 1 33.06 205 ASN B CA 1
ATOM 6100 C C . ASN B 1 205 ? -13.25 -26.672 -12.414 1 33.06 205 ASN B C 1
ATOM 6102 O O . ASN B 1 205 ? -14.133 -26.016 -12.969 1 33.06 205 ASN B O 1
ATOM 6106 N N . LEU B 1 206 ? -12.203 -26.703 -13.141 1 35.09 206 LEU B N 1
ATOM 6107 C CA . LEU B 1 206 ? -12.539 -27.344 -14.406 1 35.09 206 LEU B CA 1
ATOM 6108 C C . LEU B 1 206 ? -13.227 -28.688 -14.172 1 35.09 206 LEU B C 1
ATOM 6110 O O . LEU B 1 206 ? -12.672 -29.562 -13.516 1 35.09 206 LEU B O 1
ATOM 6114 N N . THR B 1 207 ? -14.414 -28.781 -13.859 1 34.72 207 THR B N 1
ATOM 6115 C CA . THR B 1 207 ? -15.023 -30.094 -13.93 1 34.72 207 THR B CA 1
ATOM 6116 C C . THR B 1 207 ? -14.188 -31.031 -14.797 1 34.72 207 THR B C 1
ATOM 6118 O O . THR B 1 207 ? -13.766 -30.656 -15.891 1 34.72 207 THR B O 1
ATOM 6121 N N . THR B 1 208 ? -13.453 -32.031 -14.25 1 35.81 208 THR B N 1
ATOM 6122 C CA . THR B 1 208 ? -12.711 -33.156 -14.781 1 35.81 208 THR B CA 1
ATOM 6123 C C . THR B 1 208 ? -13.438 -33.75 -15.977 1 35.81 208 THR B C 1
ATOM 6125 O O . THR B 1 208 ? -13.156 -34.906 -16.375 1 35.81 208 THR B O 1
ATOM 6128 N N . SER B 1 209 ? -14.531 -33.562 -16.312 1 33.53 209 SER B N 1
ATOM 6129 C CA . SER B 1 209 ? -14.758 -34.438 -17.453 1 33.53 209 SER B CA 1
ATOM 6130 C C . SER B 1 209 ? -13.719 -34.219 -18.547 1 33.53 209 SER B C 1
ATOM 6132 O O . SER B 1 209 ? -13.281 -33.094 -18.766 1 33.53 209 SER B O 1
ATOM 6134 N N . ALA B 1 210 ? -13.023 -35.281 -18.938 1 38.75 210 ALA B N 1
ATOM 6135 C CA . ALA B 1 210 ? -12.172 -35.344 -20.125 1 38.75 210 ALA B CA 1
ATOM 6136 C C . ALA B 1 210 ? -12.555 -34.25 -21.125 1 38.75 210 ALA B C 1
ATOM 6138 O O . ALA B 1 210 ? -11.727 -33.844 -21.938 1 38.75 210 ALA B O 1
ATOM 6139 N N . ALA B 1 211 ? -13.773 -33.75 -21.141 1 44.81 211 ALA B N 1
ATOM 6140 C CA . ALA B 1 211 ? -14.391 -32.844 -22.078 1 44.81 211 ALA B CA 1
ATOM 6141 C C . ALA B 1 211 ? -14.258 -31.391 -21.609 1 44.81 211 ALA B C 1
ATOM 6143 O O . ALA B 1 211 ? -14.625 -30.453 -22.328 1 44.81 211 ALA B O 1
ATOM 6144 N N . SER B 1 212 ? -13.641 -31.031 -20.266 1 59.66 212 SER B N 1
ATOM 6145 C CA . SER B 1 212 ? -13.766 -29.688 -19.703 1 59.66 212 SER B CA 1
ATOM 6146 C C . SER B 1 212 ? -12.555 -28.828 -20.062 1 59.66 212 SER B C 1
ATOM 6148 O O . SER B 1 212 ? -11.469 -29.344 -20.328 1 59.66 212 SER B O 1
ATOM 6150 N N . THR B 1 213 ? -12.68 -27.531 -20.422 1 70.62 213 THR B N 1
ATOM 6151 C CA . THR B 1 213 ? -11.695 -26.516 -20.781 1 70.62 213 THR B CA 1
ATOM 6152 C C . THR B 1 213 ? -10.602 -26.422 -19.734 1 70.62 213 THR B C 1
ATOM 6154 O O . THR B 1 213 ? -10.891 -26.281 -18.547 1 70.62 213 THR B O 1
ATOM 6157 N N . LEU B 1 214 ? -9.344 -26.859 -20.172 1 82.19 214 LEU B N 1
ATOM 6158 C CA . LEU B 1 214 ? -8.203 -26.734 -19.266 1 82.19 214 LEU B CA 1
ATOM 6159 C C . LEU B 1 214 ? -7.91 -25.281 -18.953 1 82.19 214 LEU B C 1
ATOM 6161 O O . LEU B 1 214 ? -7.902 -24.438 -19.844 1 82.19 214 LEU B O 1
ATOM 6165 N N . ILE B 1 215 ? -7.762 -25.016 -17.672 1 87.75 215 ILE B N 1
ATOM 6166 C CA . ILE B 1 215 ? -7.441 -23.656 -17.219 1 87.75 215 ILE B CA 1
ATOM 6167 C C . ILE B 1 215 ? -6.195 -23.703 -16.328 1 87.75 215 ILE B C 1
ATOM 6169 O O . ILE B 1 215 ? -6.094 -24.531 -15.43 1 87.75 215 ILE B O 1
ATOM 6173 N N . ALA B 1 216 ? -5.207 -23.016 -16.688 1 93.5 216 ALA B N 1
ATOM 6174 C CA . ALA B 1 216 ? -4.051 -22.734 -15.844 1 93.5 216 ALA B CA 1
ATOM 6175 C C . ALA B 1 216 ? -4.117 -21.312 -15.289 1 93.5 216 ALA B C 1
ATOM 6177 O O . ALA B 1 216 ? -4.961 -20.516 -15.711 1 93.5 216 ALA B O 1
ATOM 6178 N N . GLN B 1 217 ? -3.318 -21.047 -14.305 1 94.62 217 GLN B N 1
ATOM 6179 C CA . GLN B 1 217 ? -3.324 -19.688 -13.75 1 94.62 217 GLN B CA 1
ATOM 6180 C C . GLN B 1 217 ? -1.903 -19.203 -13.492 1 94.62 217 GLN B C 1
ATOM 6182 O O . GLN B 1 217 ? -0.979 -20 -13.344 1 94.62 217 GLN B O 1
ATOM 6187 N N . VAL B 1 218 ? -1.75 -17.938 -13.523 1 96.19 218 VAL B N 1
ATOM 6188 C CA . VAL B 1 218 ? -0.56 -17.219 -13.078 1 96.19 218 VAL B CA 1
ATOM 6189 C C . VAL B 1 218 ? -0.92 -16.297 -11.922 1 96.19 218 VAL B C 1
ATOM 6191 O O . VAL B 1 218 ? -1.815 -15.453 -12.047 1 96.19 218 VAL B O 1
ATOM 6194 N N . ASP B 1 219 ? -0.242 -16.406 -10.828 1 93.19 219 ASP B N 1
ATOM 6195 C CA . ASP B 1 219 ? -0.559 -15.664 -9.617 1 93.19 219 ASP B CA 1
ATOM 6196 C C . ASP B 1 219 ? -0.037 -14.234 -9.695 1 93.19 219 ASP B C 1
ATOM 6198 O O . ASP B 1 219 ? 0.443 -13.797 -10.75 1 93.19 219 ASP B O 1
ATOM 6202 N N . ASN B 1 220 ? -0.231 -13.469 -8.641 1 91.62 220 ASN B N 1
ATOM 6203 C CA . ASN B 1 220 ? 0.277 -12.109 -8.438 1 91.62 220 ASN B CA 1
ATOM 6204 C C . ASN B 1 220 ? -0.398 -11.117 -9.375 1 91.62 220 ASN B C 1
ATOM 6206 O O . ASN B 1 220 ? 0.275 -10.312 -10.023 1 91.62 220 ASN B O 1
ATOM 6210 N N . GLY B 1 221 ? -1.7 -11.328 -9.578 1 91.5 221 GLY B N 1
ATOM 6211 C CA . GLY B 1 221 ? -2.484 -10.359 -10.32 1 91.5 221 GLY B CA 1
ATOM 6212 C C . GLY B 1 221 ? -2.783 -10.789 -11.742 1 91.5 221 GLY B C 1
ATOM 6213 O O . GLY B 1 221 ? -2.193 -11.75 -12.242 1 91.5 221 GLY B O 1
ATOM 6214 N N . SER B 1 222 ? -3.742 -10.078 -12.367 1 94.06 222 SER B N 1
ATOM 6215 C CA . SER B 1 222 ? -4.09 -10.281 -13.773 1 94.06 222 SER B CA 1
ATOM 6216 C C . SER B 1 222 ? -4.043 -8.969 -14.547 1 94.06 222 SER B C 1
ATOM 6218 O O . SER B 1 222 ? -2.992 -8.578 -15.062 1 94.06 222 SER B O 1
ATOM 6220 N N . LEU B 1 223 ? -5.008 -8.07 -14.273 1 93.56 223 LEU B N 1
ATOM 6221 C CA . LEU B 1 223 ? -5.094 -6.805 -15 1 93.56 223 LEU B CA 1
ATOM 6222 C C . LEU B 1 223 ? -3.934 -5.887 -14.625 1 93.56 223 LEU B C 1
ATOM 6224 O O . LEU B 1 223 ? -3.564 -5 -15.398 1 93.56 223 LEU B O 1
ATOM 6228 N N . GLU B 1 224 ? -3.352 -6.09 -13.469 1 94.62 224 GLU B N 1
ATOM 6229 C CA . GLU B 1 224 ? -2.24 -5.273 -12.984 1 94.62 224 GLU B CA 1
ATOM 6230 C C . GLU B 1 224 ? -1.088 -5.266 -13.984 1 94.62 224 GLU B C 1
ATOM 6232 O O . GLU B 1 224 ? -0.314 -4.309 -14.039 1 94.62 224 GLU B O 1
ATOM 6237 N N . ARG B 1 225 ? -1.008 -6.277 -14.789 1 97.19 225 ARG B N 1
ATOM 6238 C CA . ARG B 1 225 ? 0.097 -6.441 -15.727 1 97.19 225 ARG B CA 1
ATOM 6239 C C . ARG B 1 225 ? 0.006 -5.426 -16.859 1 97.19 225 ARG B C 1
ATOM 6241 O O . ARG B 1 225 ? 1.018 -5.078 -17.469 1 97.19 225 ARG B O 1
ATOM 6248 N N . TRP B 1 226 ? -1.15 -4.922 -17.172 1 96.5 226 TRP B N 1
ATOM 6249 C CA . TRP B 1 226 ? -1.357 -3.92 -18.219 1 96.5 226 TRP B CA 1
ATOM 6250 C C . TRP B 1 226 ? -1.52 -2.531 -17.609 1 96.5 226 TRP B C 1
ATOM 6252 O O . TRP B 1 226 ? -1.341 -1.521 -18.297 1 96.5 226 TRP B O 1
ATOM 6262 N N . GLU B 1 227 ? -1.804 -2.473 -16.297 1 91.44 227 GLU B N 1
ATOM 6263 C CA . GLU B 1 227 ? -2.086 -1.216 -15.609 1 91.44 227 GLU B CA 1
ATOM 6264 C C . GLU B 1 227 ? -0.809 -0.409 -15.391 1 91.44 227 GLU B C 1
ATOM 6266 O O . GLU B 1 227 ? 0.19 -0.94 -14.906 1 91.44 227 GLU B O 1
ATOM 6271 N N . PRO B 1 228 ? -0.893 0.898 -15.688 1 84.44 228 PRO B N 1
ATOM 6272 C CA . PRO B 1 228 ? 0.282 1.735 -15.43 1 84.44 228 PRO B CA 1
ATOM 6273 C C . PRO B 1 228 ? 0.654 1.79 -13.953 1 84.44 228 PRO B C 1
ATOM 6275 O O . PRO B 1 228 ? 1.835 1.903 -13.609 1 84.44 228 PRO B O 1
ATOM 6278 N N . ASP B 1 229 ? -0.335 1.651 -13.062 1 80.62 229 ASP B N 1
ATOM 6279 C CA . ASP B 1 229 ? -0.069 1.728 -11.625 1 80.62 229 ASP B CA 1
ATOM 6280 C C . ASP B 1 229 ? 0.196 0.342 -11.039 1 80.62 229 ASP B C 1
ATOM 6282 O O . ASP B 1 229 ? 0.51 0.212 -9.859 1 80.62 229 ASP B O 1
ATOM 6286 N N . GLY B 1 230 ? 0.003 -0.642 -11.906 1 89.69 230 GLY B N 1
ATOM 6287 C CA . GLY B 1 230 ? 0.43 -1.985 -11.555 1 89.69 230 GLY B CA 1
ATOM 6288 C C . GLY B 1 230 ? 1.875 -2.27 -11.914 1 89.69 230 GLY B C 1
ATOM 6289 O O . GLY B 1 230 ? 2.777 -1.527 -11.523 1 89.69 230 GLY B O 1
ATOM 6290 N N . TYR B 1 231 ? 2.078 -3.24 -12.789 1 93.62 231 TYR B N 1
ATOM 6291 C CA . TYR B 1 231 ? 3.426 -3.629 -13.195 1 93.62 231 TYR B CA 1
ATOM 6292 C C . TYR B 1 231 ? 4.02 -2.615 -14.164 1 93.62 231 TYR B C 1
ATOM 6294 O O . TYR B 1 231 ? 5.23 -2.602 -14.391 1 93.62 231 TYR B O 1
ATOM 6302 N N . GLY B 1 232 ? 3.166 -1.795 -14.75 1 89.75 232 GLY B N 1
ATOM 6303 C CA . GLY B 1 232 ? 3.666 -0.73 -15.602 1 89.75 232 GLY B CA 1
ATOM 6304 C C . GLY B 1 232 ? 4.555 0.257 -14.875 1 89.75 232 GLY B C 1
ATOM 6305 O O . GLY B 1 232 ? 5.438 0.872 -15.477 1 89.75 232 GLY B O 1
ATOM 6306 N N . ARG B 1 233 ? 4.316 0.37 -13.602 1 81.19 233 ARG B N 1
ATOM 6307 C CA . ARG B 1 233 ? 5.059 1.322 -12.781 1 81.19 233 ARG B CA 1
ATOM 6308 C C . ARG B 1 233 ? 6.547 0.996 -12.773 1 81.19 233 ARG B C 1
ATOM 6310 O O . ARG B 1 233 ? 7.387 1.894 -12.875 1 81.19 233 ARG B O 1
ATOM 6317 N N . GLY B 1 234 ? 6.898 -0.237 -12.68 1 83.75 234 GLY B N 1
ATOM 6318 C CA . GLY B 1 234 ? 8.289 -0.663 -12.617 1 83.75 234 GLY B CA 1
ATOM 6319 C C . GLY B 1 234 ? 8.836 -1.101 -13.961 1 83.75 234 GLY B C 1
ATOM 6320 O O . GLY B 1 234 ? 10.031 -1.372 -14.086 1 83.75 234 GLY B O 1
ATOM 6321 N N . GLY B 1 235 ? 7.984 -1.152 -14.867 1 91.19 235 GLY B N 1
ATOM 6322 C CA . GLY B 1 235 ? 8.398 -1.57 -16.203 1 91.19 235 GLY B CA 1
ATOM 6323 C C . GLY B 1 235 ? 8.719 -3.049 -16.281 1 91.19 235 GLY B C 1
ATOM 6324 O O . GLY B 1 235 ? 9.625 -3.449 -17.031 1 91.19 235 GLY B O 1
ATOM 6325 N N . ALA B 1 236 ? 8.086 -3.844 -15.5 1 93.69 236 ALA B N 1
ATOM 6326 C CA . ALA B 1 236 ? 8.391 -5.27 -15.43 1 93.69 236 ALA B CA 1
ATOM 6327 C C . ALA B 1 236 ? 8.266 -5.926 -16.797 1 93.69 236 ALA B C 1
ATOM 6329 O O . ALA B 1 236 ? 9.039 -6.836 -17.125 1 93.69 236 ALA B O 1
ATOM 6330 N N . TYR B 1 237 ? 7.266 -5.426 -17.625 1 97.38 237 TYR B N 1
ATOM 6331 C CA . TYR B 1 237 ? 6.992 -6.066 -18.906 1 97.38 237 TYR B CA 1
ATOM 6332 C C . TYR B 1 237 ? 7.215 -5.098 -20.062 1 97.38 237 TYR B C 1
ATOM 6334 O O . TYR B 1 237 ? 6.703 -5.309 -21.156 1 97.38 237 TYR B O 1
ATOM 6342 N N . GLU B 1 238 ? 7.918 -4.078 -19.844 1 96.19 238 GLU B N 1
ATOM 6343 C CA . GLU B 1 238 ? 8.102 -3 -20.812 1 96.19 238 GLU B CA 1
ATOM 6344 C C . GLU B 1 238 ? 8.68 -3.531 -22.125 1 96.19 238 GLU B C 1
ATOM 6346 O O . GLU B 1 238 ? 8.266 -3.105 -23.203 1 96.19 238 GLU B O 1
ATOM 6351 N N . ALA B 1 239 ? 9.633 -4.391 -22.047 1 97.62 239 ALA B N 1
ATOM 6352 C CA . ALA B 1 239 ? 10.266 -4.953 -23.25 1 97.62 239 ALA B CA 1
ATOM 6353 C C . ALA B 1 239 ? 9.227 -5.602 -24.156 1 97.62 239 ALA B C 1
ATOM 6355 O O . ALA B 1 239 ? 9.312 -5.484 -25.391 1 97.62 239 ALA B O 1
ATOM 6356 N N . ILE B 1 240 ? 8.281 -6.262 -23.562 1 98.5 240 ILE B N 1
ATOM 6357 C CA . ILE B 1 240 ? 7.242 -6.945 -24.328 1 98.5 240 ILE B CA 1
ATOM 6358 C C . ILE B 1 240 ? 6.359 -5.922 -25.047 1 98.5 240 ILE B C 1
ATOM 6360 O O . ILE B 1 240 ? 6.082 -6.055 -26.234 1 98.5 240 ILE B O 1
ATOM 6364 N N . PHE B 1 241 ? 5.992 -4.863 -24.406 1 98.25 241 PHE B N 1
ATOM 6365 C CA . PHE B 1 241 ? 5.078 -3.865 -24.953 1 98.25 241 PHE B CA 1
ATOM 6366 C C . PHE B 1 241 ? 5.812 -2.92 -25.891 1 98.25 241 PHE B C 1
ATOM 6368 O O . PHE B 1 241 ? 5.184 -2.141 -26.625 1 98.25 241 PHE B O 1
ATOM 6375 N N . ARG B 1 242 ? 7.102 -3.049 -25.906 1 97.31 242 ARG B N 1
ATOM 6376 C CA . ARG B 1 242 ? 7.879 -2.301 -26.891 1 97.31 242 ARG B CA 1
ATOM 6377 C C . ARG B 1 242 ? 8.039 -3.094 -28.188 1 97.31 242 ARG B C 1
ATOM 6379 O O . ARG B 1 242 ? 8.531 -2.57 -29.188 1 97.31 242 ARG B O 1
ATOM 6386 N N . GLY B 1 243 ? 7.652 -4.312 -28.141 1 98.31 243 GLY B N 1
ATOM 6387 C CA . GLY B 1 243 ? 7.77 -5.152 -29.328 1 98.31 243 GLY B CA 1
ATOM 6388 C C . GLY B 1 243 ? 9.031 -5.988 -29.344 1 98.31 243 GLY B C 1
ATOM 6389 O O . GLY B 1 243 ? 9.453 -6.469 -30.391 1 98.31 243 GLY B O 1
ATOM 6390 N N . ASP B 1 244 ? 9.648 -6.078 -28.156 1 98.19 244 ASP B N 1
ATOM 6391 C CA . ASP B 1 244 ? 10.906 -6.816 -28.031 1 98.19 244 ASP B CA 1
ATOM 6392 C C . ASP B 1 244 ? 10.805 -7.855 -26.906 1 98.19 244 ASP B C 1
ATOM 6394 O O . ASP B 1 244 ? 11.617 -7.855 -25.984 1 98.19 244 ASP B O 1
ATOM 6398 N N . TRP B 1 245 ? 9.867 -8.805 -27.125 1 98.38 245 TRP B N 1
ATOM 6399 C CA . TRP B 1 245 ? 9.633 -9.773 -26.062 1 98.38 245 TRP B CA 1
ATOM 6400 C C . TRP B 1 245 ? 10.906 -10.57 -25.766 1 98.38 245 TRP B C 1
ATOM 6402 O O . TRP B 1 245 ? 11.094 -11.047 -24.641 1 98.38 245 TRP B O 1
ATOM 6412 N N . GLU B 1 246 ? 11.844 -10.648 -26.703 1 98.31 246 GLU B N 1
ATOM 6413 C CA . GLU B 1 246 ? 13.102 -11.383 -26.531 1 98.31 246 GLU B CA 1
ATOM 6414 C C . GLU B 1 246 ? 13.969 -10.75 -25.453 1 98.31 246 GLU B C 1
ATOM 6416 O O . GLU B 1 246 ? 14.719 -11.445 -24.766 1 98.31 246 GLU B O 1
ATOM 6421 N N . ASP B 1 247 ? 13.766 -9.492 -25.219 1 97.06 247 ASP B N 1
ATOM 6422 C CA . ASP B 1 247 ? 14.57 -8.766 -24.234 1 97.06 247 ASP B CA 1
ATOM 6423 C C . ASP B 1 247 ? 13.961 -8.859 -22.844 1 97.06 247 ASP B C 1
ATOM 6425 O O . ASP B 1 247 ? 14.578 -8.438 -21.859 1 97.06 247 ASP B O 1
ATOM 6429 N N . PHE B 1 248 ? 12.797 -9.422 -22.781 1 97.12 248 PHE B N 1
ATOM 6430 C CA . PHE B 1 248 ? 12.18 -9.609 -21.484 1 97.12 248 PHE B CA 1
ATOM 6431 C C . PHE B 1 248 ? 12.969 -10.617 -20.641 1 97.12 248 PHE B C 1
ATOM 6433 O O . PHE B 1 248 ? 13.234 -11.734 -21.094 1 97.12 248 PHE B O 1
ATOM 6440 N N . ASP B 1 249 ? 13.406 -10.188 -19.469 1 95.56 249 ASP B N 1
ATOM 6441 C CA . ASP B 1 249 ? 14.086 -11.07 -18.531 1 95.56 249 ASP B CA 1
ATOM 6442 C C . ASP B 1 249 ? 13.25 -11.273 -17.266 1 95.56 249 ASP B C 1
ATOM 6444 O O . ASP B 1 249 ? 13.258 -10.43 -16.359 1 95.56 249 ASP B O 1
ATOM 6448 N N . PRO B 1 250 ? 12.633 -12.43 -17.141 1 96 250 PRO B N 1
ATOM 6449 C CA . PRO B 1 250 ? 11.789 -12.672 -15.977 1 96 250 PRO B CA 1
ATOM 6450 C C . PRO B 1 250 ? 12.594 -12.781 -14.68 1 96 250 PRO B C 1
ATOM 6452 O O . PRO B 1 250 ? 12.016 -12.758 -13.586 1 96 250 PRO B O 1
ATOM 6455 N N . TRP B 1 251 ? 13.898 -12.867 -14.75 1 96.38 251 TRP B N 1
ATOM 6456 C CA . TRP B 1 251 ? 14.719 -13.109 -13.57 1 96.38 251 TRP B CA 1
ATOM 6457 C C . TRP B 1 251 ? 15.344 -11.812 -13.062 1 96.38 251 TRP B C 1
ATOM 6459 O O . TRP B 1 251 ? 16.125 -11.828 -12.117 1 96.38 251 TRP B O 1
ATOM 6469 N N . ASP B 1 252 ? 15.031 -10.703 -13.68 1 92.88 252 ASP B N 1
ATOM 6470 C CA . ASP B 1 252 ? 15.336 -9.375 -13.164 1 92.88 252 ASP B CA 1
ATOM 6471 C C . ASP B 1 252 ? 14.211 -8.852 -12.273 1 92.88 252 ASP B C 1
ATOM 6473 O O . ASP B 1 252 ? 13.117 -8.562 -12.758 1 92.88 252 ASP B O 1
ATOM 6477 N N . PRO B 1 253 ? 14.484 -8.711 -10.992 1 92.62 253 PRO B N 1
ATOM 6478 C CA . PRO B 1 253 ? 13.422 -8.305 -10.07 1 92.62 253 PRO B CA 1
ATOM 6479 C C . PRO B 1 253 ? 13.164 -6.801 -10.094 1 92.62 253 PRO B C 1
ATOM 6481 O O . PRO B 1 253 ? 12.188 -6.328 -9.5 1 92.62 253 PRO B O 1
ATOM 6484 N N . SER B 1 254 ? 13.891 -5.992 -10.773 1 88.06 254 SER B N 1
ATOM 6485 C CA . SER B 1 254 ? 13.883 -4.539 -10.656 1 88.06 254 SER B CA 1
ATOM 6486 C C . SER B 1 254 ? 12.492 -3.971 -10.93 1 88.06 254 SER B C 1
ATOM 6488 O O . SER B 1 254 ? 12.039 -3.068 -10.219 1 88.06 254 SER B O 1
ATOM 6490 N N . GLY B 1 255 ? 11.859 -4.512 -11.922 1 89.19 255 GLY B N 1
ATOM 6491 C CA . GLY B 1 255 ? 10.57 -3.986 -12.328 1 89.19 255 GLY B CA 1
ATOM 6492 C C . GLY B 1 255 ? 9.438 -4.426 -11.414 1 89.19 255 GLY B C 1
ATOM 6493 O O . GLY B 1 255 ? 8.289 -4.008 -11.594 1 89.19 255 GLY B O 1
ATOM 6494 N N . ARG B 1 256 ? 9.711 -5.195 -10.359 1 91.88 256 ARG B N 1
ATOM 6495 C CA . ARG B 1 256 ? 8.672 -5.781 -9.516 1 91.88 256 ARG B CA 1
ATOM 6496 C C . ARG B 1 256 ? 8.75 -5.234 -8.094 1 91.88 256 ARG B C 1
ATOM 6498 O O . ARG B 1 256 ? 7.848 -5.469 -7.285 1 91.88 256 ARG B O 1
ATOM 6505 N N . ILE B 1 257 ? 9.742 -4.484 -7.762 1 86.31 257 ILE B N 1
ATOM 6506 C CA . ILE B 1 257 ? 10.039 -4.082 -6.391 1 86.31 257 ILE B CA 1
ATOM 6507 C C . ILE B 1 257 ? 9.055 -3.006 -5.945 1 86.31 257 ILE B C 1
ATOM 6509 O O . ILE B 1 257 ? 8.5 -3.08 -4.848 1 86.31 257 ILE B O 1
ATOM 6513 N N . ASN B 1 258 ? 8.797 -2 -6.734 1 79.44 258 ASN B N 1
ATOM 6514 C CA . ASN B 1 258 ? 7.953 -0.871 -6.352 1 79.44 258 ASN B CA 1
ATOM 6515 C C . ASN B 1 258 ? 6.602 -0.913 -7.059 1 79.44 258 ASN B C 1
ATOM 6517 O O . ASN B 1 258 ? 6.129 0.106 -7.562 1 79.44 258 ASN B O 1
ATOM 6521 N N . VAL B 1 259 ? 5.988 -2.123 -7.035 1 85.56 259 VAL B N 1
ATOM 6522 C CA . VAL B 1 259 ? 4.723 -2.277 -7.746 1 85.56 259 VAL B CA 1
ATOM 6523 C C . VAL B 1 259 ? 3.602 -2.564 -6.75 1 85.56 259 VAL B C 1
ATOM 6525 O O . VAL B 1 259 ? 3.85 -3.08 -5.656 1 85.56 259 VAL B O 1
ATOM 6528 N N . THR B 1 260 ? 2.393 -2.047 -7.105 1 84.19 260 THR B N 1
ATOM 6529 C CA . THR B 1 260 ? 1.196 -2.533 -6.426 1 84.19 260 THR B CA 1
ATOM 6530 C C . THR B 1 260 ? 0.667 -3.797 -7.102 1 84.19 260 THR B C 1
ATOM 6532 O O . THR B 1 260 ? 0.014 -3.721 -8.148 1 84.19 260 THR B O 1
ATOM 6535 N N . GLN B 1 261 ? 0.88 -4.902 -6.5 1 89 261 GLN B N 1
ATOM 6536 C CA . GLN B 1 261 ? 0.582 -6.18 -7.133 1 89 261 GLN B CA 1
ATOM 6537 C C . GLN B 1 261 ? -0.917 -6.469 -7.117 1 89 261 GLN B C 1
ATOM 6539 O O . GLN B 1 261 ? -1.429 -7.172 -7.988 1 89 261 GLN B O 1
ATOM 6544 N N . ASP B 1 262 ? -1.582 -5.969 -6.121 1 90.31 262 ASP B N 1
ATOM 6545 C CA . ASP B 1 262 ? -3.035 -6.09 -6.043 1 90.31 262 ASP B CA 1
ATOM 6546 C C . ASP B 1 262 ? -3.701 -4.719 -6.023 1 90.31 262 ASP B C 1
ATOM 6548 O O . ASP B 1 262 ? -3.92 -4.145 -4.953 1 90.31 262 ASP B O 1
ATOM 6552 N N . LEU B 1 263 ? -4.102 -4.305 -7.16 1 86.88 263 LEU B N 1
ATOM 6553 C CA . LEU B 1 263 ? -4.699 -2.986 -7.324 1 86.88 263 LEU B CA 1
ATOM 6554 C C . LEU B 1 263 ? -6.172 -3.004 -6.926 1 86.88 263 LEU B C 1
ATOM 6556 O O . LEU B 1 263 ? -6.781 -1.948 -6.734 1 86.88 263 LEU B O 1
ATOM 6560 N N . TYR B 1 264 ? -6.777 -4.188 -6.758 1 84.94 264 TYR B N 1
ATOM 6561 C CA . TYR B 1 264 ? -8.234 -4.273 -6.719 1 84.94 264 TYR B CA 1
ATOM 6562 C C . TYR B 1 264 ? -8.711 -4.902 -5.414 1 84.94 264 TYR B C 1
ATOM 6564 O O . TYR B 1 264 ? -9.914 -5.082 -5.203 1 84.94 264 TYR B O 1
ATOM 6572 N N . ASN B 1 265 ? -7.801 -5.23 -4.535 1 86.62 265 ASN B N 1
ATOM 6573 C CA . ASN B 1 265 ? -8.125 -5.812 -3.24 1 86.62 265 ASN B CA 1
ATOM 6574 C C . ASN B 1 265 ? -8.914 -7.113 -3.395 1 86.62 265 ASN B C 1
ATOM 6576 O O . ASN B 1 265 ? -9.961 -7.289 -2.77 1 86.62 265 ASN B O 1
ATOM 6580 N N . GLY B 1 266 ? -8.375 -7.926 -4.273 1 84.56 266 GLY B N 1
ATOM 6581 C CA . GLY B 1 266 ? -9.031 -9.203 -4.512 1 84.56 266 GLY B CA 1
ATOM 6582 C C . GLY B 1 266 ? -8.961 -10.141 -3.32 1 84.56 266 GLY B C 1
ATOM 6583 O O . GLY B 1 266 ? -7.945 -10.188 -2.621 1 84.56 266 GLY B O 1
ATOM 6584 N N . ALA B 1 267 ? -10.023 -10.852 -3.076 1 81.56 267 ALA B N 1
ATOM 6585 C CA . ALA B 1 267 ? -10.023 -11.844 -2.006 1 81.56 267 ALA B CA 1
ATOM 6586 C C . ALA B 1 267 ? -9.031 -12.961 -2.297 1 81.56 267 ALA B C 1
ATOM 6588 O O . ALA B 1 267 ? -9.195 -13.711 -3.266 1 81.56 267 ALA B O 1
ATOM 6589 N N . GLY B 1 268 ? -7.969 -13.031 -1.554 1 85.94 268 GLY B N 1
ATOM 6590 C CA . GLY B 1 268 ? -6.965 -14.07 -1.735 1 85.94 268 GLY B CA 1
ATOM 6591 C C . GLY B 1 268 ? -5.895 -13.695 -2.742 1 85.94 268 GLY B C 1
ATOM 6592 O O . GLY B 1 268 ? -5.016 -14.5 -3.055 1 85.94 268 GLY B O 1
ATOM 6593 N N . SER B 1 269 ? -6.012 -12.453 -3.271 1 88.62 269 SER B N 1
ATOM 6594 C CA . SER B 1 269 ? -4.973 -11.977 -4.176 1 88.62 269 SER B CA 1
ATOM 6595 C C . SER B 1 269 ? -3.713 -11.578 -3.41 1 88.62 269 SER B C 1
ATOM 6597 O O . SER B 1 269 ? -3.793 -10.953 -2.352 1 88.62 269 SER B O 1
ATOM 6599 N N . CYS B 1 270 ? -2.648 -12.031 -3.945 1 92.81 270 CYS B N 1
ATOM 6600 C CA . CYS B 1 270 ? -1.375 -11.727 -3.305 1 92.81 270 CYS B CA 1
ATOM 6601 C C . CYS B 1 270 ? -1 -10.266 -3.518 1 92.81 270 CYS B C 1
ATOM 6603 O O . CYS B 1 270 ? -0.976 -9.781 -4.652 1 92.81 270 CYS B O 1
ATOM 6605 N N . SER B 1 271 ? -0.643 -9.539 -2.479 1 92.44 271 SER B N 1
ATOM 6606 C CA . SER B 1 271 ? -0.372 -8.109 -2.574 1 92.44 271 SER B CA 1
ATOM 6607 C C . SER B 1 271 ? 1.124 -7.824 -2.49 1 92.44 271 SER B C 1
ATOM 6609 O O . SER B 1 271 ? 1.544 -6.668 -2.541 1 92.44 271 SER B O 1
ATOM 6611 N N . ILE B 1 272 ? 1.993 -8.852 -2.385 1 94.94 272 ILE B N 1
ATOM 6612 C CA . ILE B 1 272 ? 3.422 -8.602 -2.225 1 94.94 272 ILE B CA 1
ATOM 6613 C C . ILE B 1 272 ? 4.199 -9.336 -3.314 1 94.94 272 ILE B C 1
ATOM 6615 O O . ILE B 1 272 ? 3.633 -10.156 -4.047 1 94.94 272 ILE B O 1
ATOM 6619 N N . PHE B 1 273 ? 5.539 -9.016 -3.363 1 95.69 273 PHE B N 1
ATOM 6620 C CA . PHE B 1 273 ? 6.43 -9.656 -4.328 1 95.69 273 PHE B CA 1
ATOM 6621 C C . PHE B 1 273 ? 6.871 -11.023 -3.838 1 95.69 273 PHE B C 1
ATOM 6623 O O . PHE B 1 273 ? 7.566 -11.133 -2.826 1 95.69 273 PHE B O 1
ATOM 6630 N N . ARG B 1 274 ? 6.371 -12.062 -4.52 1 96.88 274 ARG B N 1
ATOM 6631 C CA . ARG B 1 274 ? 6.832 -13.438 -4.352 1 96.88 274 ARG B CA 1
ATOM 6632 C C . ARG B 1 274 ? 7.684 -13.875 -5.539 1 96.88 274 ARG B C 1
ATOM 6634 O O . ARG B 1 274 ? 7.172 -14.055 -6.645 1 96.88 274 ARG B O 1
ATOM 6641 N N . MET B 1 275 ? 8.953 -14.055 -5.223 1 97.5 275 MET B N 1
ATOM 6642 C CA . MET B 1 275 ? 9.844 -14.461 -6.309 1 97.5 275 MET B CA 1
ATOM 6643 C C . MET B 1 275 ? 9.477 -15.859 -6.809 1 97.5 275 MET B C 1
ATOM 6645 O O . MET B 1 275 ? 9.539 -16.125 -8.008 1 97.5 275 MET B O 1
ATOM 6649 N N . PHE B 1 276 ? 9.086 -16.703 -5.828 1 98.38 276 PHE B N 1
ATOM 6650 C CA . PHE B 1 276 ? 8.656 -18.047 -6.168 1 98.38 276 PHE B CA 1
ATOM 6651 C C . PHE B 1 276 ? 7.363 -18.406 -5.445 1 98.38 276 PHE B C 1
ATOM 6653 O O . PHE B 1 276 ? 7.188 -18.062 -4.273 1 98.38 276 PHE B O 1
ATOM 6660 N N . GLN B 1 277 ? 6.527 -19.047 -6.215 1 96.81 277 GLN B N 1
ATOM 6661 C CA . GLN B 1 277 ? 5.531 -19.891 -5.559 1 96.81 277 GLN B CA 1
ATOM 6662 C C . GLN B 1 277 ? 6.133 -21.219 -5.141 1 96.81 277 GLN B C 1
ATOM 6664 O O . GLN B 1 277 ? 7.223 -21.594 -5.586 1 96.81 277 GLN B O 1
ATOM 6669 N N . GLY B 1 278 ? 5.383 -21.859 -4.207 1 96.25 278 GLY B N 1
ATOM 6670 C CA . GLY B 1 278 ? 5.957 -23.141 -3.789 1 96.25 278 GLY B CA 1
ATOM 6671 C C . GLY B 1 278 ? 5.027 -23.953 -2.906 1 96.25 278 GLY B C 1
ATOM 6672 O O . GLY B 1 278 ? 4.086 -23.406 -2.322 1 96.25 278 GLY B O 1
ATOM 6673 N N . ILE B 1 279 ? 5.359 -25.188 -2.914 1 95.88 279 ILE B N 1
ATOM 6674 C CA . ILE B 1 279 ? 4.617 -26.141 -2.096 1 95.88 279 ILE B CA 1
ATOM 6675 C C . ILE B 1 279 ? 5.586 -27.109 -1.418 1 95.88 279 ILE B C 1
ATOM 6677 O O . ILE B 1 279 ? 6.484 -27.641 -2.064 1 95.88 279 ILE B O 1
ATOM 6681 N N . LEU B 1 280 ? 5.465 -27.219 -0.139 1 97.19 280 LEU B N 1
ATOM 6682 C CA . LEU B 1 280 ? 6.133 -28.281 0.595 1 97.19 280 LEU B CA 1
ATOM 6683 C C . LEU B 1 280 ? 5.191 -29.453 0.825 1 97.19 280 LEU B C 1
ATOM 6685 O O . LEU B 1 280 ? 4.109 -29.281 1.395 1 97.19 280 LEU B O 1
ATOM 6689 N N . ALA B 1 281 ? 5.594 -30.609 0.364 1 95.12 281 ALA B N 1
ATOM 6690 C CA . ALA B 1 281 ? 4.777 -31.812 0.528 1 95.12 281 ALA B CA 1
ATOM 6691 C C . ALA B 1 281 ? 5.02 -32.438 1.889 1 95.12 281 ALA B C 1
ATOM 6693 O O . ALA B 1 281 ? 6.16 -32.75 2.246 1 95.12 281 ALA B O 1
ATOM 6694 N N . LEU B 1 282 ? 3.979 -32.656 2.637 1 94.81 282 LEU B N 1
ATOM 6695 C CA . LEU B 1 282 ? 4.125 -33.344 3.916 1 94.81 282 LEU B CA 1
ATOM 6696 C C . LEU B 1 282 ? 3.873 -34.844 3.762 1 94.81 282 LEU B C 1
ATOM 6698 O O . LEU B 1 282 ? 4.238 -35.625 4.637 1 94.81 282 LEU B O 1
ATOM 6702 N N . THR B 1 283 ? 3.197 -35.188 2.719 1 90.94 283 THR B N 1
ATOM 6703 C CA . THR B 1 283 ? 2.926 -36.594 2.43 1 90.94 283 THR B CA 1
ATOM 6704 C C . THR B 1 283 ? 3.479 -36.969 1.062 1 90.94 283 THR B C 1
ATOM 6706 O O . THR B 1 283 ? 3.678 -36.125 0.201 1 90.94 283 THR B O 1
ATOM 6709 N N . SER B 1 284 ? 3.805 -38.281 1.036 1 85.69 284 SER B N 1
ATOM 6710 C CA . SER B 1 284 ? 4.258 -38.812 -0.247 1 85.69 284 SER B CA 1
ATOM 6711 C C . SER B 1 284 ? 3.08 -39.25 -1.115 1 85.69 284 SER B C 1
ATOM 6713 O O . SER B 1 284 ? 2.045 -39.656 -0.599 1 85.69 284 SER B O 1
ATOM 6715 N N . GLY B 1 285 ? 3.275 -39.125 -2.305 1 74.5 285 GLY B N 1
ATOM 6716 C CA . GLY B 1 285 ? 2.289 -39.688 -3.225 1 74.5 285 GLY B CA 1
ATOM 6717 C C . GLY B 1 285 ? 1.445 -38.625 -3.896 1 74.5 285 GLY B C 1
ATOM 6718 O O . GLY B 1 285 ? 1.733 -37.438 -3.779 1 74.5 285 GLY B O 1
ATOM 6719 N N . GLU B 1 286 ? 0.441 -39.062 -4.734 1 61.19 286 GLU B N 1
ATOM 6720 C CA . GLU B 1 286 ? -0.063 -38.219 -5.805 1 61.19 286 GLU B CA 1
ATOM 6721 C C . GLU B 1 286 ? -1.477 -37.719 -5.504 1 61.19 286 GLU B C 1
ATOM 6723 O O . GLU B 1 286 ? -2.354 -37.75 -6.367 1 61.19 286 GLU B O 1
ATOM 6728 N N . PRO B 1 287 ? -1.92 -37.375 -4.297 1 56.19 287 PRO B N 1
ATOM 6729 C CA . PRO B 1 287 ? -3.332 -37 -4.43 1 56.19 287 PRO B CA 1
ATOM 6730 C C . PRO B 1 287 ? -3.539 -35.719 -5.191 1 56.19 287 PRO B C 1
ATOM 6732 O O . PRO B 1 287 ? -4.578 -35.5 -5.828 1 56.19 287 PRO B O 1
ATOM 6735 N N . ALA B 1 288 ? -2.609 -34.812 -5.215 1 63.69 288 ALA B N 1
ATOM 6736 C CA . ALA B 1 288 ? -2.744 -33.594 -6.004 1 63.69 288 ALA B CA 1
ATOM 6737 C C . ALA B 1 288 ? -1.678 -33.531 -7.094 1 63.69 288 ALA B C 1
ATOM 6739 O O . ALA B 1 288 ? -0.525 -33.906 -6.867 1 63.69 288 ALA B O 1
ATOM 6740 N N . SER B 1 289 ? -2.225 -33.344 -8.336 1 76.75 289 SER B N 1
ATOM 6741 C CA . SER B 1 289 ? -1.333 -33.188 -9.477 1 76.75 289 SER B CA 1
ATOM 6742 C C . SER B 1 289 ? -1.047 -31.719 -9.75 1 76.75 289 SER B C 1
ATOM 6744 O O . SER B 1 289 ? -1.968 -30.938 -10 1 76.75 289 SER B O 1
ATOM 6746 N N . ILE B 1 290 ? 0.229 -31.359 -9.523 1 88.12 290 ILE B N 1
ATOM 6747 C CA . ILE B 1 290 ? 0.678 -30.016 -9.891 1 88.12 290 ILE B CA 1
ATOM 6748 C C . ILE B 1 290 ? 1.239 -30.047 -11.312 1 88.12 290 ILE B C 1
ATOM 6750 O O . ILE B 1 290 ? 2.164 -30.797 -11.609 1 88.12 290 ILE B O 1
ATOM 6754 N N . ARG B 1 291 ? 0.622 -29.328 -12.148 1 93 291 ARG B N 1
ATOM 6755 C CA . ARG B 1 291 ? 1.087 -29.203 -13.523 1 93 291 ARG B CA 1
ATOM 6756 C C . ARG B 1 291 ? 1.537 -27.781 -13.82 1 93 291 ARG B C 1
ATOM 6758 O O . ARG B 1 291 ? 0.939 -26.812 -13.336 1 93 291 ARG B O 1
ATOM 6765 N N . VAL B 1 292 ? 2.609 -27.656 -14.625 1 96 292 VAL B N 1
ATOM 6766 C CA . VAL B 1 292 ? 3.152 -26.344 -14.953 1 96 292 VAL B CA 1
ATOM 6767 C C . VAL B 1 292 ? 3.385 -26.25 -16.453 1 96 292 VAL B C 1
ATOM 6769 O O . VAL B 1 292 ? 3.518 -27.266 -17.141 1 96 292 VAL B O 1
ATOM 6772 N N . LEU B 1 293 ? 3.283 -25.094 -16.969 1 97.5 293 LEU B N 1
ATOM 6773 C CA . LEU B 1 293 ? 3.74 -24.766 -18.312 1 97.5 293 LEU B CA 1
ATOM 6774 C C . LEU B 1 293 ? 5.184 -24.281 -18.297 1 97.5 293 LEU B C 1
ATOM 6776 O O . LEU B 1 293 ? 5.434 -23.094 -18.047 1 97.5 293 LEU B O 1
ATOM 6780 N N . PRO B 1 294 ? 6.168 -25.125 -18.656 1 97.81 294 PRO B N 1
ATOM 6781 C CA . PRO B 1 294 ? 7.574 -24.812 -18.375 1 97.81 294 PRO B CA 1
ATOM 6782 C C . PRO B 1 294 ? 8.195 -23.906 -19.438 1 97.81 294 PRO B C 1
ATOM 6784 O O . PRO B 1 294 ? 9.242 -24.219 -20 1 97.81 294 PRO B O 1
ATOM 6787 N N . CYS B 1 295 ? 7.688 -22.781 -19.656 1 97.88 295 CYS B N 1
ATOM 6788 C CA . CYS B 1 295 ? 8.211 -21.734 -20.516 1 97.88 295 CYS B CA 1
ATOM 6789 C C . CYS B 1 295 ? 7.691 -20.375 -20.078 1 97.88 295 CYS B C 1
ATOM 6791 O O . CYS B 1 295 ? 7.043 -19.672 -20.875 1 97.88 295 CYS B O 1
ATOM 6793 N N . PRO B 1 296 ? 8.039 -19.953 -18.906 1 97.62 296 PRO B N 1
ATOM 6794 C CA . PRO B 1 296 ? 7.453 -18.734 -18.359 1 97.62 296 PRO B CA 1
ATOM 6795 C C . PRO B 1 296 ? 7.691 -17.516 -19.234 1 97.62 296 PRO B C 1
ATOM 6797 O O . PRO B 1 296 ? 6.793 -16.688 -19.406 1 97.62 296 PRO B O 1
ATOM 6800 N N . LYS B 1 297 ? 8.875 -17.375 -19.875 1 97.94 297 LYS B N 1
ATOM 6801 C CA . LYS B 1 297 ? 9.164 -16.219 -20.703 1 97.94 297 LYS B CA 1
ATOM 6802 C C . LYS B 1 297 ? 8.195 -16.125 -21.875 1 97.94 297 LYS B C 1
ATOM 6804 O O . LYS B 1 297 ? 7.578 -15.078 -22.109 1 97.94 297 LYS B O 1
ATOM 6809 N N . LEU B 1 298 ? 8.023 -17.203 -22.609 1 98.62 298 LEU B N 1
ATOM 6810 C CA . LEU B 1 298 ? 7.176 -17.219 -23.797 1 98.62 298 LEU B CA 1
ATOM 6811 C C . LEU B 1 298 ? 5.703 -17.125 -23.406 1 98.62 298 LEU B C 1
ATOM 6813 O O . LEU B 1 298 ? 4.926 -16.438 -24.078 1 98.62 298 LEU B O 1
ATOM 6817 N N . ALA B 1 299 ? 5.324 -17.828 -22.344 1 98.44 299 ALA B N 1
ATOM 6818 C CA . ALA B 1 299 ? 3.932 -17.812 -21.906 1 98.44 299 ALA B CA 1
ATOM 6819 C C . ALA B 1 299 ? 3.498 -16.391 -21.5 1 98.44 299 ALA B C 1
ATOM 6821 O O . ALA B 1 299 ? 2.414 -15.945 -21.875 1 98.44 299 ALA B O 1
ATOM 6822 N N . VAL B 1 300 ? 4.344 -15.68 -20.781 1 98.44 300 VAL B N 1
ATOM 6823 C CA . VAL B 1 300 ? 4.035 -14.328 -20.328 1 98.44 300 VAL B CA 1
ATOM 6824 C C . VAL B 1 300 ? 3.939 -13.391 -21.531 1 98.44 300 VAL B C 1
ATOM 6826 O O . VAL B 1 300 ? 2.998 -12.602 -21.641 1 98.44 300 VAL B O 1
ATOM 6829 N N . ALA B 1 301 ? 4.914 -13.484 -22.406 1 98.75 301 ALA B N 1
ATOM 6830 C CA . ALA B 1 301 ? 4.863 -12.656 -23.609 1 98.75 301 ALA B CA 1
ATOM 6831 C C . ALA B 1 301 ? 3.574 -12.898 -24.391 1 98.75 301 ALA B C 1
ATOM 6833 O O . ALA B 1 301 ? 2.941 -11.945 -24.859 1 98.75 301 ALA B O 1
ATOM 6834 N N . TYR B 1 302 ? 3.215 -14.125 -24.453 1 98.75 302 TYR B N 1
ATOM 6835 C CA . TYR B 1 302 ? 2.053 -14.508 -25.25 1 98.75 302 TYR B CA 1
ATOM 6836 C C . TYR B 1 302 ? 0.771 -13.945 -24.656 1 98.75 302 TYR B C 1
ATOM 6838 O O . TYR B 1 302 ? 0.011 -13.25 -25.328 1 98.75 302 TYR B O 1
ATOM 6846 N N . PHE B 1 303 ? 0.509 -14.227 -23.359 1 98.38 303 PHE B N 1
ATOM 6847 C CA . PHE B 1 303 ? -0.794 -13.82 -22.859 1 98.38 303 PHE B CA 1
ATOM 6848 C C . PHE B 1 303 ? -0.856 -12.305 -22.688 1 98.38 303 PHE B C 1
ATOM 6850 O O . PHE B 1 303 ? -1.942 -11.719 -22.656 1 98.38 303 PHE B O 1
ATOM 6857 N N . LEU B 1 304 ? 0.315 -11.617 -22.578 1 98.69 304 LEU B N 1
ATOM 6858 C CA . LEU B 1 304 ? 0.326 -10.156 -22.516 1 98.69 304 LEU B CA 1
ATOM 6859 C C . LEU B 1 304 ? 0.002 -9.555 -23.875 1 98.69 304 LEU B C 1
ATOM 6861 O O . LEU B 1 304 ? -0.65 -8.508 -23.953 1 98.69 304 LEU B O 1
ATOM 6865 N N . LEU B 1 305 ? 0.434 -10.18 -24.969 1 98.81 305 LEU B N 1
ATOM 6866 C CA . LEU B 1 305 ? 0.241 -9.641 -26.312 1 98.81 305 LEU B CA 1
ATOM 6867 C C . LEU B 1 305 ? -1.065 -10.141 -26.906 1 98.81 305 LEU B C 1
ATOM 6869 O O . LEU B 1 305 ? -1.608 -9.516 -27.828 1 98.81 305 LEU B O 1
ATOM 6873 N N . ARG B 1 306 ? -1.653 -11.164 -26.438 1 98.44 306 ARG B N 1
ATOM 6874 C CA . ARG B 1 306 ? -2.848 -11.828 -26.953 1 98.44 306 ARG B CA 1
ATOM 6875 C C . ARG B 1 306 ? -4 -10.844 -27.109 1 98.44 306 ARG B C 1
ATOM 6877 O O . ARG B 1 306 ? -4.75 -10.906 -28.078 1 98.44 306 ARG B O 1
ATOM 6884 N N . PRO B 1 307 ? -4.188 -9.906 -26.188 1 98.31 307 PRO B N 1
ATOM 6885 C CA . PRO B 1 307 ? -5.352 -9.023 -26.266 1 98.31 307 PRO B CA 1
ATOM 6886 C C . PRO B 1 307 ? -5.27 -8.039 -27.438 1 98.31 307 PRO B C 1
ATOM 6888 O O . PRO B 1 307 ? -6.25 -7.359 -27.75 1 98.31 307 PRO B O 1
ATOM 6891 N N . PHE B 1 308 ? -4.16 -7.973 -28.109 1 98.62 308 PHE B N 1
ATOM 6892 C CA . PHE B 1 308 ? -3.963 -6.992 -29.172 1 98.62 308 PHE B CA 1
ATOM 6893 C C . PHE B 1 308 ? -4.211 -7.621 -30.531 1 98.62 308 PHE B C 1
ATOM 6895 O O . PHE B 1 308 ? -4.133 -6.941 -31.562 1 98.62 308 PHE B O 1
ATOM 6902 N N . PHE B 1 309 ? -4.523 -8.922 -30.609 1 98.31 309 PHE B N 1
ATOM 6903 C CA . PHE B 1 309 ? -4.648 -9.633 -31.875 1 98.31 309 PHE B CA 1
ATOM 6904 C C . PHE B 1 309 ? -5.953 -10.422 -31.938 1 98.31 309 PHE B C 1
ATOM 6906 O O . PHE B 1 309 ? -6.453 -10.875 -30.906 1 98.31 309 PHE B O 1
ATOM 6913 N N . SER B 1 310 ? -6.488 -10.594 -33.125 1 97.06 310 SER B N 1
ATOM 6914 C CA . SER B 1 310 ? -7.691 -11.383 -33.375 1 97.06 310 SER B CA 1
ATOM 6915 C C . SER B 1 310 ? -7.488 -12.336 -34.531 1 97.06 310 SER B C 1
ATOM 6917 O O . SER B 1 310 ? -6.777 -12.023 -35.5 1 97.06 310 SER B O 1
ATOM 6919 N N . PRO B 1 311 ? -8.102 -13.492 -34.406 1 96.5 311 PRO B N 1
ATOM 6920 C CA . PRO B 1 311 ? -8.031 -14.414 -35.562 1 96.5 311 PRO B CA 1
ATOM 6921 C C . PRO B 1 311 ? -8.93 -14 -36.719 1 96.5 311 PRO B C 1
ATOM 6923 O O . PRO B 1 311 ? -10.008 -13.43 -36.5 1 96.5 311 PRO B O 1
ATOM 6926 N N . LYS B 1 312 ? -8.484 -14.328 -37.875 1 96.44 312 LYS B N 1
ATOM 6927 C CA . LYS B 1 312 ? -9.281 -14.055 -39.062 1 96.44 312 LYS B CA 1
ATOM 6928 C C . LYS B 1 312 ? -10.406 -15.078 -39.219 1 96.44 312 LYS B C 1
ATOM 6930 O O . LYS B 1 312 ? -11.461 -14.773 -39.781 1 96.44 312 LYS B O 1
ATOM 6935 N N . THR B 1 313 ? -10.125 -16.297 -38.719 1 95 313 THR B N 1
ATOM 6936 C CA . THR B 1 313 ? -11.102 -17.375 -38.844 1 95 313 THR B CA 1
ATOM 6937 C C . THR B 1 313 ? -11.562 -17.844 -37.469 1 95 313 THR B C 1
ATOM 6939 O O . THR B 1 313 ? -10.914 -17.547 -36.438 1 95 313 THR B O 1
ATOM 6942 N N . THR B 1 314 ? -12.672 -18.531 -37.406 1 90.19 314 THR B N 1
ATOM 6943 C CA . THR B 1 314 ? -13.195 -19.094 -36.156 1 90.19 314 THR B CA 1
ATOM 6944 C C . THR B 1 314 ? -12.383 -20.312 -35.719 1 90.19 314 THR B C 1
ATOM 6946 O O . THR B 1 314 ? -11.93 -21.078 -36.562 1 90.19 314 THR B O 1
ATOM 6949 N N . PRO B 1 315 ? -12.234 -20.391 -34.5 1 87.5 315 PRO B N 1
ATOM 6950 C CA . PRO B 1 315 ? -11.484 -21.547 -34.031 1 87.5 315 PRO B CA 1
ATOM 6951 C C . PRO B 1 315 ? -12.172 -22.875 -34.344 1 87.5 315 PRO B C 1
ATOM 6953 O O . PRO B 1 315 ? -13.398 -22.969 -34.281 1 87.5 315 PRO B O 1
ATOM 6956 N N . PRO B 1 316 ? -11.305 -23.828 -34.688 1 83.69 316 PRO B N 1
ATOM 6957 C CA . PRO B 1 316 ? -11.883 -25.172 -34.844 1 83.69 316 PRO B CA 1
ATOM 6958 C C . PRO B 1 316 ? -12.383 -25.766 -33.531 1 83.69 316 PRO B C 1
ATOM 6960 O O . PRO B 1 316 ? -12.031 -25.281 -32.469 1 83.69 316 PRO B O 1
ATOM 6963 N N . PRO B 1 317 ? -13.32 -26.734 -33.656 1 73.56 317 PRO B N 1
ATOM 6964 C CA . PRO B 1 317 ? -13.742 -27.391 -32.406 1 73.56 317 PRO B CA 1
ATOM 6965 C C . PRO B 1 317 ? -12.57 -28.031 -31.656 1 73.56 317 PRO B C 1
ATOM 6967 O O . PRO B 1 317 ? -11.648 -28.562 -32.281 1 73.56 317 PRO B O 1
ATOM 6970 N N . THR B 1 318 ? -12.406 -27.797 -30.375 1 63.47 318 THR B N 1
ATOM 6971 C CA . THR B 1 318 ? -11.305 -28.234 -29.531 1 63.47 318 THR B CA 1
ATOM 6972 C C . THR B 1 318 ? -11.25 -29.75 -29.438 1 63.47 318 THR B C 1
ATOM 6974 O O . THR B 1 318 ? -10.219 -30.312 -29.062 1 63.47 318 THR B O 1
ATOM 6977 N N . SER B 1 319 ? -12.336 -30.359 -29.859 1 57 319 SER B N 1
ATOM 6978 C CA . SER B 1 319 ? -12.367 -31.812 -29.734 1 57 319 SER B CA 1
ATOM 6979 C C . SER B 1 319 ? -11.359 -32.469 -30.688 1 57 319 SER B C 1
ATOM 6981 O O . SER B 1 319 ? -11.359 -32.188 -31.891 1 57 319 SER B O 1
ATOM 6983 N N . GLY B 1 320 ? -10.297 -33.219 -30.156 1 55.41 320 GLY B N 1
ATOM 6984 C CA . GLY B 1 320 ? -9.523 -34.188 -30.906 1 55.41 320 GLY B CA 1
ATOM 6985 C C . GLY B 1 320 ? -8.164 -33.656 -31.328 1 55.41 320 GLY B C 1
ATOM 6986 O O . GLY B 1 320 ? -7.324 -34.438 -31.828 1 55.41 320 GLY B O 1
ATOM 6987 N N . TYR B 1 321 ? -7.887 -32.312 -31.266 1 58.09 321 TYR B N 1
ATOM 6988 C CA . TYR B 1 321 ? -6.629 -31.844 -31.844 1 58.09 321 TYR B CA 1
ATOM 6989 C C . TYR B 1 321 ? -5.438 -32.344 -31.047 1 58.09 321 TYR B C 1
ATOM 6991 O O . TYR B 1 321 ? -4.516 -32.938 -31.609 1 58.09 321 TYR B O 1
ATOM 6999 N N . ASP B 1 322 ? -5.43 -32.188 -29.781 1 63.53 322 ASP B N 1
ATOM 7000 C CA . ASP B 1 322 ? -4.262 -32.594 -29 1 63.53 322 ASP B CA 1
ATOM 7001 C C . ASP B 1 322 ? -4.406 -34.031 -28.469 1 63.53 322 ASP B C 1
ATOM 7003 O O . ASP B 1 322 ? -3.557 -34.5 -27.719 1 63.53 322 ASP B O 1
ATOM 7007 N N . GLU B 1 323 ? -5.516 -34.562 -29 1 60.41 323 GLU B N 1
ATOM 7008 C CA . GLU B 1 323 ? -5.734 -35.938 -28.578 1 60.41 323 GLU B CA 1
ATOM 7009 C C . GLU B 1 323 ? -5.012 -36.906 -29.5 1 60.41 323 GLU B C 1
ATOM 7011 O O . GLU B 1 323 ? -4.777 -36.625 -30.672 1 60.41 323 GLU B O 1
ATOM 7016 N N . GLU B 1 324 ? -4.637 -38 -28.891 1 61.91 324 GLU B N 1
ATOM 7017 C CA . GLU B 1 324 ? -4.109 -39.094 -29.688 1 61.91 324 GLU B CA 1
ATOM 7018 C C . GLU B 1 324 ? -5.121 -39.562 -30.734 1 61.91 324 GLU B C 1
ATOM 7020 O O . GLU B 1 324 ? -6.281 -39.844 -30.391 1 61.91 324 GLU B O 1
ATOM 7025 N N . GLY B 1 325 ? -4.777 -39.469 -32.031 1 63.97 325 GLY B N 1
ATOM 7026 C CA . GLY B 1 325 ? -5.609 -40 -33.094 1 63.97 325 GLY B CA 1
ATOM 7027 C C . GLY B 1 325 ? -6.383 -38.938 -33.844 1 63.97 325 GLY B C 1
ATOM 7028 O O . GLY B 1 325 ? -7.371 -39.25 -34.5 1 63.97 325 GLY B O 1
ATOM 7029 N N . ALA B 1 326 ? -6.023 -37.688 -33.531 1 74.75 326 ALA B N 1
ATOM 7030 C CA . ALA B 1 326 ? -6.684 -36.656 -34.312 1 74.75 326 ALA B CA 1
ATOM 7031 C C . ALA B 1 326 ? -6.543 -36.906 -35.812 1 74.75 326 ALA B C 1
ATOM 7033 O O . ALA B 1 326 ? -5.5 -37.375 -36.281 1 74.75 326 ALA B O 1
ATOM 7034 N N . SER B 1 327 ? -7.633 -36.719 -36.531 1 82.19 327 SER B N 1
ATOM 7035 C CA . SER B 1 327 ? -7.609 -36.906 -37.969 1 82.19 327 SER B CA 1
ATOM 7036 C C . SER B 1 327 ? -6.676 -35.906 -38.656 1 82.19 327 SER B C 1
ATOM 7038 O O . SER B 1 327 ? -6.457 -34.812 -38.156 1 82.19 327 SER B O 1
ATOM 7040 N N . PRO B 1 328 ? -6.105 -36.312 -39.656 1 84.38 328 PRO B N 1
ATOM 7041 C CA . PRO B 1 328 ? -5.273 -35.375 -40.438 1 84.38 328 PRO B CA 1
ATOM 7042 C C . PRO B 1 328 ? -6.008 -34.094 -40.781 1 84.38 328 PRO B C 1
ATOM 7044 O O . PRO B 1 328 ? -5.391 -33.031 -40.875 1 84.38 328 PRO B O 1
ATOM 7047 N N . GLU B 1 329 ? -7.262 -34.188 -40.969 1 85.44 329 GLU B N 1
ATOM 7048 C CA . GLU B 1 329 ? -8.062 -33 -41.312 1 85.44 329 GLU B CA 1
ATOM 7049 C C . GLU B 1 329 ? -8.133 -32.031 -40.125 1 85.44 329 GLU B C 1
ATOM 7051 O O . GLU B 1 329 ? -7.988 -30.828 -40.312 1 85.44 329 GLU B O 1
ATOM 7056 N N . THR B 1 330 ? -8.328 -32.625 -39 1 85.5 330 THR B N 1
ATOM 7057 C CA . THR B 1 330 ? -8.391 -31.797 -37.812 1 85.5 330 THR B CA 1
ATOM 7058 C C . THR B 1 330 ? -7.047 -31.125 -37.531 1 85.5 330 THR B C 1
ATOM 7060 O O . THR B 1 330 ? -6.992 -29.969 -37.125 1 85.5 330 THR B O 1
ATOM 7063 N N . ILE B 1 331 ? -6.012 -31.828 -37.719 1 86.25 331 ILE B N 1
ATOM 7064 C CA . ILE B 1 331 ? -4.668 -31.297 -37.5 1 86.25 331 ILE B CA 1
ATOM 7065 C C . ILE B 1 331 ? -4.406 -30.141 -38.438 1 86.25 331 ILE B C 1
ATOM 7067 O O . ILE B 1 331 ? -3.881 -29.094 -38.031 1 86.25 331 ILE B O 1
ATOM 7071 N N . ALA B 1 332 ? -4.809 -30.312 -39.656 1 89.06 332 ALA B N 1
ATOM 7072 C CA . ALA B 1 332 ? -4.605 -29.281 -40.656 1 89.06 332 ALA B CA 1
ATOM 7073 C C . ALA B 1 332 ? -5.414 -28.031 -40.312 1 89.06 332 ALA B C 1
ATOM 7075 O O . ALA B 1 332 ? -4.953 -26.906 -40.562 1 89.06 332 ALA B O 1
ATOM 7076 N N . GLU B 1 333 ? -6.582 -28.219 -39.906 1 90.75 333 GLU B N 1
ATOM 7077 C CA . GLU B 1 333 ? -7.438 -27.094 -39.531 1 90.75 333 GLU B CA 1
ATOM 7078 C C . GLU B 1 333 ? -6.832 -26.281 -38.375 1 90.75 333 GLU B C 1
ATOM 7080 O O . GLU B 1 333 ? -6.844 -25.047 -38.406 1 90.75 333 GLU B O 1
ATOM 7085 N N . TRP B 1 334 ? -6.359 -26.969 -37.5 1 90.31 334 TRP B N 1
ATOM 7086 C CA . TRP B 1 334 ? -5.762 -26.281 -36.344 1 90.31 334 TRP B CA 1
ATOM 7087 C C . TRP B 1 334 ? -4.445 -25.625 -36.719 1 90.31 334 TRP B C 1
ATOM 7089 O O . TRP B 1 334 ? -4.137 -24.531 -36.25 1 90.31 334 TRP B O 1
ATOM 7099 N N . ASP B 1 335 ? -3.66 -26.297 -37.531 1 91.25 335 ASP B N 1
ATOM 7100 C CA . ASP B 1 335 ? -2.42 -25.688 -38 1 91.25 335 ASP B CA 1
ATOM 7101 C C . ASP B 1 335 ? -2.695 -24.375 -38.719 1 91.25 335 ASP B C 1
ATOM 7103 O O . ASP B 1 335 ? -1.958 -23.391 -38.562 1 91.25 335 ASP B O 1
ATOM 7107 N N . ALA B 1 336 ? -3.744 -24.422 -39.5 1 94.06 336 ALA B N 1
ATOM 7108 C CA . ALA B 1 336 ? -4.133 -23.203 -40.219 1 94.06 336 ALA B CA 1
ATOM 7109 C C . ALA B 1 336 ? -4.602 -22.125 -39.25 1 94.06 336 ALA B C 1
ATOM 7111 O O . ALA B 1 336 ? -4.32 -20.938 -39.469 1 94.06 336 ALA B O 1
ATOM 7112 N N . PHE B 1 337 ? -5.293 -22.547 -38.344 1 95.06 337 PHE B N 1
ATOM 7113 C CA . PHE B 1 337 ? -5.824 -21.609 -37.375 1 95.06 337 PHE B CA 1
ATOM 7114 C C . PHE B 1 337 ? -4.695 -20.969 -36.562 1 95.06 337 PHE B C 1
ATOM 7116 O O . PHE B 1 337 ? -4.742 -19.781 -36.25 1 95.06 337 PHE B O 1
ATOM 7123 N N . LEU B 1 338 ? -3.697 -21.719 -36.219 1 95.75 338 LEU B N 1
ATOM 7124 C CA . LEU B 1 338 ? -2.615 -21.266 -35.344 1 95.75 338 LEU B CA 1
ATOM 7125 C C . LEU B 1 338 ? -1.546 -20.531 -36.125 1 95.75 338 LEU B C 1
ATOM 7127 O O . LEU B 1 338 ? -0.664 -19.891 -35.562 1 95.75 338 LEU B O 1
ATOM 7131 N N . ASP B 1 339 ? -1.61 -20.609 -37.438 1 96.62 339 ASP B N 1
ATOM 7132 C CA . ASP B 1 339 ? -0.633 -19.938 -38.281 1 96.62 339 ASP B CA 1
ATOM 7133 C C . ASP B 1 339 ? -0.625 -18.422 -38.031 1 96.62 339 ASP B C 1
ATOM 7135 O O . ASP B 1 339 ? -1.683 -17.812 -37.906 1 96.62 339 ASP B O 1
ATOM 7139 N N . PRO B 1 340 ? 0.561 -17.844 -37.906 1 96.88 340 PRO B N 1
ATOM 7140 C CA . PRO B 1 340 ? 0.648 -16.406 -37.688 1 96.88 340 PRO B CA 1
ATOM 7141 C C . PRO B 1 340 ? -0.157 -15.586 -38.688 1 96.88 340 PRO B C 1
ATOM 7143 O O . PRO B 1 340 ? -0.674 -14.523 -38.344 1 96.88 340 PRO B O 1
ATOM 7146 N N . ASP B 1 341 ? -0.302 -16.047 -39.844 1 96.75 341 ASP B N 1
ATOM 7147 C CA . ASP B 1 341 ? -0.999 -15.305 -40.906 1 96.75 341 ASP B CA 1
ATOM 7148 C C . ASP B 1 341 ? -2.5 -15.25 -40.625 1 96.75 341 ASP B C 1
ATOM 7150 O O . ASP B 1 341 ? -3.213 -14.43 -41.219 1 96.75 341 ASP B O 1
ATOM 7154 N N . ASN B 1 342 ? -2.953 -16.109 -39.844 1 97.88 342 ASN B N 1
ATOM 7155 C CA . ASN B 1 342 ? -4.375 -16.125 -39.5 1 97.88 342 ASN B CA 1
ATOM 7156 C C . ASN B 1 342 ? -4.703 -15.117 -38.406 1 97.88 342 ASN B C 1
ATOM 7158 O O . ASN B 1 342 ? -5.855 -15.016 -37.969 1 97.88 342 ASN B O 1
ATOM 7162 N N . TRP B 1 343 ? -3.768 -14.43 -37.875 1 97.88 343 TRP B N 1
ATOM 7163 C CA . TRP B 1 343 ? -3.961 -13.492 -36.781 1 97.88 343 TRP B CA 1
ATOM 7164 C C . TRP B 1 343 ? -3.541 -12.086 -37.188 1 97.88 343 TRP B C 1
ATOM 7166 O O . TRP B 1 343 ? -2.5 -11.898 -37.812 1 97.88 343 TRP B O 1
ATOM 7176 N N . THR B 1 344 ? -4.414 -11.125 -36.844 1 97.12 344 THR B N 1
ATOM 7177 C CA . THR B 1 344 ? -4.184 -9.742 -37.25 1 97.12 344 THR B CA 1
ATOM 7178 C C . THR B 1 344 ? -4.152 -8.812 -36.031 1 97.12 344 THR B C 1
ATOM 7180 O O . THR B 1 344 ? -4.902 -9.008 -35.094 1 97.12 344 THR B O 1
ATOM 7183 N N . PHE B 1 345 ? -3.271 -7.883 -36.125 1 97.88 345 PHE B N 1
ATOM 7184 C CA . PHE B 1 345 ? -3.23 -6.812 -35.156 1 97.88 345 PHE B CA 1
ATOM 7185 C C . PHE B 1 345 ? -4.531 -6.016 -35.156 1 97.88 345 PHE B C 1
ATOM 7187 O O . PHE B 1 345 ? -5.031 -5.652 -36.219 1 97.88 345 PHE B O 1
ATOM 7194 N N . ASP B 1 346 ? -5.066 -5.758 -33.938 1 97.62 346 ASP B N 1
ATOM 7195 C CA . ASP B 1 346 ? -6.293 -4.973 -33.844 1 97.62 346 ASP B CA 1
ATOM 7196 C C . ASP B 1 346 ? -6.004 -3.48 -33.969 1 97.62 346 ASP B C 1
ATOM 7198 O O . ASP B 1 346 ? -5.484 -2.865 -33.031 1 97.62 346 ASP B O 1
ATOM 7202 N N . GLU B 1 347 ? -6.449 -2.891 -34.938 1 94.69 347 GLU B N 1
ATOM 7203 C CA . GLU B 1 347 ? -6.258 -1.452 -35.094 1 94.69 347 GLU B CA 1
ATOM 7204 C C . GLU B 1 347 ? -7.074 -0.671 -34.094 1 94.69 347 GLU B C 1
ATOM 7206 O O . GLU B 1 347 ? -6.586 0.304 -33.5 1 94.69 347 GLU B O 1
ATOM 7211 N N . GLU B 1 348 ? -8.25 -1.097 -33.969 1 94.69 348 GLU B N 1
ATOM 7212 C CA . GLU B 1 348 ? -9.086 -0.584 -32.875 1 94.69 348 GLU B CA 1
ATOM 7213 C C . GLU B 1 348 ? -9.102 -1.547 -31.703 1 94.69 348 GLU B C 1
ATOM 7215 O O . GLU B 1 348 ? -9.578 -2.676 -31.812 1 94.69 348 GLU B O 1
ATOM 7220 N N . GLN B 1 349 ? -8.57 -1.084 -30.656 1 95.31 349 GLN B N 1
ATOM 7221 C CA . GLN B 1 349 ? -8.445 -1.951 -29.484 1 95.31 349 GLN B CA 1
ATOM 7222 C C . GLN B 1 349 ? -9.797 -2.16 -28.812 1 95.31 349 GLN B C 1
ATOM 7224 O O . GLN B 1 349 ? -10.547 -1.206 -28.609 1 95.31 349 GLN B O 1
ATOM 7229 N N . SER B 1 350 ? -10.086 -3.377 -28.484 1 94.25 350 SER B N 1
ATOM 7230 C CA . SER B 1 350 ? -11.266 -3.713 -27.688 1 94.25 350 SER B CA 1
ATOM 7231 C C . SER B 1 350 ? -10.969 -3.607 -26.203 1 94.25 350 SER B C 1
ATOM 7233 O O . SER B 1 350 ? -9.844 -3.307 -25.797 1 94.25 350 SER B O 1
ATOM 7235 N N . THR B 1 351 ? -11.992 -3.852 -25.375 1 90.5 351 THR B N 1
ATOM 7236 C CA . THR B 1 351 ? -11.82 -3.803 -23.922 1 90.5 351 THR B CA 1
ATOM 7237 C C . THR B 1 351 ? -11.469 -5.184 -23.375 1 90.5 351 THR B C 1
ATOM 7239 O O . THR B 1 351 ? -11.266 -5.344 -22.172 1 90.5 351 THR B O 1
ATOM 7242 N N . ILE B 1 352 ? -11.297 -6.152 -24.297 1 93.19 352 ILE B N 1
ATOM 7243 C CA . ILE B 1 352 ? -11.094 -7.535 -23.875 1 93.19 352 ILE B CA 1
ATOM 7244 C C . ILE B 1 352 ? -9.625 -7.766 -23.531 1 93.19 352 ILE B C 1
ATOM 7246 O O . ILE B 1 352 ? -8.742 -7.422 -24.328 1 93.19 352 ILE B O 1
ATOM 7250 N N . ILE B 1 353 ? -9.375 -8.273 -22.391 1 95.69 353 ILE B N 1
ATOM 7251 C CA . ILE B 1 353 ? -8.094 -8.852 -21.984 1 95.69 353 ILE B CA 1
ATOM 7252 C C . ILE B 1 353 ? -8.305 -10.297 -21.531 1 95.69 353 ILE B C 1
ATOM 7254 O O . ILE B 1 353 ? -8.844 -10.531 -20.438 1 95.69 353 ILE B O 1
ATOM 7258 N N . HIS B 1 354 ? -7.914 -11.172 -22.359 1 95.31 354 HIS B N 1
ATOM 7259 C CA . HIS B 1 354 ? -8.266 -12.586 -22.219 1 95.31 354 HIS B CA 1
ATOM 7260 C C . HIS B 1 354 ? -7.754 -13.141 -20.891 1 95.31 354 HIS B C 1
ATOM 7262 O O . HIS B 1 354 ? -6.547 -13.188 -20.656 1 95.31 354 HIS B O 1
ATOM 7268 N N . GLY B 1 355 ? -8.719 -13.578 -20.047 1 93.31 355 GLY B N 1
ATOM 7269 C CA . GLY B 1 355 ? -8.398 -14.297 -18.828 1 93.31 355 GLY B CA 1
ATOM 7270 C C . GLY B 1 355 ? -8.062 -13.383 -17.672 1 93.31 355 GLY B C 1
ATOM 7271 O O . GLY B 1 355 ? -7.777 -13.852 -16.562 1 93.31 355 GLY B O 1
ATOM 7272 N N . ALA B 1 356 ? -8.086 -12.07 -17.859 1 92.81 356 ALA B N 1
ATOM 7273 C CA . ALA B 1 356 ? -7.746 -11.109 -16.812 1 92.81 356 ALA B CA 1
ATOM 7274 C C . ALA B 1 356 ? -9.008 -10.477 -16.219 1 92.81 356 ALA B C 1
ATOM 7276 O O . ALA B 1 356 ? -9.82 -9.906 -16.953 1 92.81 356 ALA B O 1
ATOM 7277 N N . VAL B 1 357 ? -9.156 -10.68 -14.953 1 84.69 357 VAL B N 1
ATOM 7278 C CA . VAL B 1 357 ? -10.289 -10.133 -14.203 1 84.69 357 VAL B CA 1
ATOM 7279 C C . VAL B 1 357 ? -9.781 -9.438 -12.945 1 84.69 357 VAL B C 1
ATOM 7281 O O . VAL B 1 357 ? -8.867 -9.93 -12.281 1 84.69 357 VAL B O 1
ATOM 7284 N N . PRO B 1 358 ? -10.367 -8.234 -12.625 1 84.25 358 PRO B N 1
ATOM 7285 C CA . PRO B 1 358 ? -9.914 -7.531 -11.422 1 84.25 358 PRO B CA 1
ATOM 7286 C C . PRO B 1 358 ? -9.977 -8.406 -10.172 1 84.25 358 PRO B C 1
ATOM 7288 O O . PRO B 1 358 ? -10.984 -9.086 -9.945 1 84.25 358 PRO B O 1
ATOM 7291 N N . GLY B 1 359 ? -8.891 -8.344 -9.453 1 83.56 359 GLY B N 1
ATOM 7292 C CA . GLY B 1 359 ? -8.867 -9.016 -8.164 1 83.56 359 GLY B CA 1
ATOM 7293 C C . GLY B 1 359 ? -8.648 -10.516 -8.273 1 83.56 359 GLY B C 1
ATOM 7294 O O . GLY B 1 359 ? -8.781 -11.242 -7.285 1 83.56 359 GLY B O 1
ATOM 7295 N N . HIS B 1 360 ? -8.344 -11.016 -9.438 1 87.31 360 HIS B N 1
ATOM 7296 C CA . HIS B 1 360 ? -8.125 -12.445 -9.648 1 87.31 360 HIS B CA 1
ATOM 7297 C C . HIS B 1 360 ? -6.762 -12.703 -10.273 1 87.31 360 HIS B C 1
ATOM 7299 O O . HIS B 1 360 ? -6.105 -11.773 -10.75 1 87.31 360 HIS B O 1
ATOM 7305 N N . ALA B 1 361 ? -6.383 -13.984 -10.18 1 91.75 361 ALA B N 1
ATOM 7306 C CA . ALA B 1 361 ? -5.188 -14.406 -10.898 1 91.75 361 ALA B CA 1
ATOM 7307 C C . ALA B 1 361 ? -5.43 -14.414 -12.406 1 91.75 361 ALA B C 1
ATOM 7309 O O . ALA B 1 361 ? -6.574 -14.445 -12.859 1 91.75 361 ALA B O 1
ATOM 7310 N N . GLN B 1 362 ? -4.336 -14.305 -13.148 1 95.12 362 GLN B N 1
ATOM 7311 C CA . GLN B 1 362 ? -4.422 -14.477 -14.602 1 95.12 362 GLN B CA 1
ATOM 7312 C C . GLN B 1 362 ? -4.793 -15.914 -14.961 1 95.12 362 GLN B C 1
ATOM 7314 O O . GLN B 1 362 ? -4.133 -16.859 -14.531 1 95.12 362 GLN B O 1
ATOM 7319 N N . ARG B 1 363 ? -5.879 -16.047 -15.711 1 93.25 363 ARG B N 1
ATOM 7320 C CA . ARG B 1 363 ? -6.25 -17.375 -16.188 1 93.25 363 ARG B CA 1
ATOM 7321 C C . ARG B 1 363 ? -5.812 -17.594 -17.625 1 93.25 363 ARG B C 1
ATOM 7323 O O . ARG B 1 363 ? -5.898 -16.672 -18.453 1 93.25 363 ARG B O 1
ATOM 7330 N N . ILE B 1 364 ? -5.273 -18.719 -17.844 1 94.81 364 ILE B N 1
ATOM 7331 C CA . ILE B 1 364 ? -4.895 -19.188 -19.172 1 94.81 364 ILE B CA 1
ATOM 7332 C C . ILE B 1 364 ? -5.781 -20.359 -19.594 1 94.81 364 ILE B C 1
ATOM 7334 O O . ILE B 1 364 ? -5.715 -21.438 -18.984 1 94.81 364 ILE B O 1
ATOM 7338 N N . THR B 1 365 ? -6.574 -20.125 -20.625 1 90.12 365 THR B N 1
ATOM 7339 C CA . THR B 1 365 ? -7.48 -21.203 -21.031 1 90.12 365 THR B CA 1
ATOM 7340 C C . THR B 1 365 ? -7.102 -21.734 -22.406 1 90.12 365 THR B C 1
ATOM 7342 O O . THR B 1 365 ? -6.52 -21 -23.219 1 90.12 365 THR B O 1
ATOM 7345 N N . GLU B 1 366 ? -7.48 -22.922 -22.609 1 87.81 366 GLU B N 1
ATOM 7346 C CA . GLU B 1 366 ? -7.199 -23.531 -23.906 1 87.81 366 GLU B CA 1
ATOM 7347 C C . GLU B 1 366 ? -7.938 -22.797 -25.031 1 87.81 366 GLU B C 1
ATOM 7349 O O . GLU B 1 366 ? -7.434 -22.703 -26.156 1 87.81 366 GLU B O 1
ATOM 7354 N N . LEU B 1 367 ? -9.023 -22.203 -24.719 1 86.81 367 LEU B N 1
ATOM 7355 C CA . LEU B 1 367 ? -9.859 -21.531 -25.719 1 86.81 367 LEU B CA 1
ATOM 7356 C C . LEU B 1 367 ? -9.312 -20.141 -26.031 1 86.81 367 LEU B C 1
ATOM 7358 O O . LEU B 1 367 ? -9.242 -19.75 -27.203 1 86.81 367 LEU B O 1
ATOM 7362 N N . TRP B 1 368 ? -8.938 -19.453 -25.047 1 92.88 368 TRP B N 1
ATOM 7363 C CA . TRP B 1 368 ? -8.562 -18.047 -25.234 1 92.88 368 TRP B CA 1
ATOM 7364 C C . TRP B 1 368 ? -7.078 -17.922 -25.578 1 92.88 368 TRP B C 1
ATOM 7366 O O . TRP B 1 368 ? -6.641 -16.906 -26.109 1 92.88 368 TRP B O 1
ATOM 7376 N N . HIS B 1 369 ? -6.375 -18.969 -25.297 1 95.31 369 HIS B N 1
ATOM 7377 C CA . HIS B 1 369 ? -4.934 -18.969 -25.516 1 95.31 369 HIS B CA 1
ATOM 7378 C C . HIS B 1 369 ? -4.508 -20.219 -26.297 1 95.31 369 HIS B C 1
ATOM 7380 O O . HIS B 1 369 ? -3.676 -21 -25.828 1 95.31 369 HIS B O 1
ATOM 7386 N N . PRO B 1 370 ? -4.93 -20.297 -27.469 1 94.06 370 PRO B N 1
ATOM 7387 C CA . PRO B 1 370 ? -4.812 -21.562 -28.203 1 94.06 370 PRO B CA 1
ATOM 7388 C C . PRO B 1 370 ? -3.367 -21.906 -28.547 1 94.06 370 PRO B C 1
ATOM 7390 O O . PRO B 1 370 ? -3.016 -23.094 -28.641 1 94.06 370 PRO B O 1
ATOM 7393 N N . HIS B 1 371 ? -2.527 -20.938 -28.766 1 96.62 371 HIS B N 1
ATOM 7394 C CA . HIS B 1 371 ? -1.159 -21.219 -29.188 1 96.62 371 HIS B CA 1
ATOM 7395 C C . HIS B 1 371 ? -0.356 -21.891 -28.078 1 96.62 371 HIS B C 1
ATOM 7397 O O . HIS B 1 371 ? 0.717 -22.438 -28.328 1 96.62 371 HIS B O 1
ATOM 7403 N N . LEU B 1 372 ? -0.816 -21.828 -26.828 1 96.38 372 LEU B N 1
ATOM 7404 C CA . LEU B 1 372 ? -0.101 -22.438 -25.719 1 96.38 372 LEU B CA 1
ATOM 7405 C C . LEU B 1 372 ? -0.363 -23.938 -25.672 1 96.38 372 LEU B C 1
ATOM 7407 O O . LEU B 1 372 ? 0.363 -24.688 -25 1 96.38 372 LEU B O 1
ATOM 7411 N N . ARG B 1 373 ? -1.361 -24.406 -26.312 1 92.38 373 ARG B N 1
ATOM 7412 C CA . ARG B 1 373 ? -1.665 -25.828 -26.422 1 92.38 373 ARG B CA 1
ATOM 7413 C C . ARG B 1 373 ? -1.56 -26.516 -25.047 1 92.38 373 ARG B C 1
ATOM 7415 O O . ARG B 1 373 ? -0.832 -27.5 -24.906 1 92.38 373 ARG B O 1
ATOM 7422 N N . LEU B 1 374 ? -2.406 -26.109 -24.141 1 91.94 374 LEU B N 1
ATOM 7423 C CA . LEU B 1 374 ? -2.289 -26.469 -22.719 1 91.94 374 LEU B CA 1
ATOM 7424 C C . LEU B 1 374 ? -2.355 -27.984 -22.531 1 91.94 374 LEU B C 1
ATOM 7426 O O . LEU B 1 374 ? -1.687 -28.531 -21.656 1 91.94 374 LEU B O 1
ATOM 7430 N N . ARG B 1 375 ? -3.053 -28.703 -23.344 1 87.56 375 ARG B N 1
ATOM 7431 C CA . ARG B 1 375 ? -3.193 -30.156 -23.203 1 87.56 375 ARG B CA 1
ATOM 7432 C C . ARG B 1 375 ? -1.867 -30.859 -23.469 1 87.56 375 ARG B C 1
ATOM 7434 O O . ARG B 1 375 ? -1.606 -31.938 -22.922 1 87.56 375 ARG B O 1
ATOM 7441 N N . ARG B 1 376 ? -1.082 -30.172 -24.203 1 88.44 376 ARG B N 1
ATOM 7442 C CA . ARG B 1 376 ? 0.189 -30.781 -24.594 1 88.44 376 ARG B CA 1
ATOM 7443 C C . ARG B 1 376 ? 1.342 -30.188 -23.797 1 88.44 376 ARG B C 1
ATOM 7445 O O . ARG B 1 376 ? 2.402 -30.812 -23.672 1 88.44 376 ARG B O 1
ATOM 7452 N N . SER B 1 377 ? 1.08 -29.031 -23.344 1 93.94 377 SER B N 1
ATOM 7453 C CA . SER B 1 377 ? 2.246 -28.297 -22.844 1 93.94 377 SER B CA 1
ATOM 7454 C C . SER B 1 377 ? 2.268 -28.266 -21.328 1 93.94 377 SER B C 1
ATOM 7456 O O . SER B 1 377 ? 3.299 -27.969 -20.719 1 93.94 377 SER B O 1
ATOM 7458 N N . LEU B 1 378 ? 1.166 -28.531 -20.672 1 93.56 378 LEU B N 1
ATOM 7459 C CA . LEU B 1 378 ? 1.2 -28.656 -19.219 1 93.56 378 LEU B CA 1
ATOM 7460 C C . LEU B 1 378 ? 1.887 -29.938 -18.781 1 93.56 378 LEU B C 1
ATOM 7462 O O . LEU B 1 378 ? 1.491 -31.031 -19.219 1 93.56 378 LEU B O 1
ATOM 7466 N N . VAL B 1 379 ? 2.873 -29.766 -18.047 1 94 379 VAL B N 1
ATOM 7467 C CA . VAL B 1 379 ? 3.688 -30.891 -17.609 1 94 379 VAL B CA 1
ATOM 7468 C C . VAL B 1 379 ? 3.49 -31.141 -16.109 1 94 379 VAL B C 1
ATOM 7470 O O . VAL B 1 379 ? 3.518 -30.203 -15.32 1 94 379 VAL B O 1
ATOM 7473 N N . GLU B 1 380 ? 3.238 -32.344 -15.781 1 91.12 380 GLU B N 1
ATOM 7474 C CA . GLU B 1 380 ? 3.08 -32.719 -14.375 1 91.12 380 GLU B CA 1
ATOM 7475 C C . GLU B 1 380 ? 4.426 -32.719 -13.656 1 91.12 380 GLU B C 1
ATOM 7477 O O . GLU B 1 380 ? 5.414 -33.25 -14.18 1 91.12 380 GLU B O 1
ATOM 7482 N N . VAL B 1 381 ? 4.441 -32.156 -12.5 1 92.62 381 VAL B N 1
ATOM 7483 C CA . VAL B 1 381 ? 5.629 -32.25 -11.656 1 92.62 381 VAL B CA 1
ATOM 7484 C C . VAL B 1 381 ? 5.848 -33.688 -11.195 1 92.62 381 VAL B C 1
ATOM 7486 O O . VAL B 1 381 ? 4.887 -34.438 -10.992 1 92.62 381 VAL B O 1
ATOM 7489 N N . PRO B 1 382 ? 7.156 -34.094 -11.086 1 91.94 382 PRO B N 1
ATOM 7490 C CA . PRO B 1 382 ? 7.406 -35.438 -10.586 1 91.94 382 PRO B CA 1
ATOM 7491 C C . PRO B 1 382 ? 6.703 -35.719 -9.258 1 91.94 382 PRO B C 1
ATOM 7493 O O . PRO B 1 382 ? 6.48 -34.812 -8.469 1 91.94 382 PRO B O 1
ATOM 7496 N N . THR B 1 383 ? 6.379 -37 -9.07 1 89.75 383 THR B N 1
ATOM 7497 C CA . THR B 1 383 ? 5.723 -37.375 -7.832 1 89.75 383 THR B CA 1
ATOM 7498 C C . THR B 1 383 ? 6.512 -36.906 -6.621 1 89.75 383 THR B C 1
ATOM 7500 O O . THR B 1 383 ? 7.711 -37.156 -6.508 1 89.75 383 THR B O 1
ATOM 7503 N N . LEU B 1 384 ? 5.832 -36.25 -5.762 1 91.44 384 LEU B N 1
ATOM 7504 C CA . LEU B 1 384 ? 6.473 -35.688 -4.59 1 91.44 384 LEU B CA 1
ATOM 7505 C C . LEU B 1 384 ? 6.598 -36.719 -3.471 1 91.44 384 LEU B C 1
ATOM 7507 O O . LEU B 1 384 ? 5.715 -37.562 -3.301 1 91.44 384 LEU B O 1
ATOM 7511 N N . GLN B 1 385 ? 7.691 -36.656 -2.807 1 93.19 385 GLN B N 1
ATOM 7512 C CA . GLN B 1 385 ? 7.898 -37.375 -1.547 1 93.19 385 GLN B CA 1
ATOM 7513 C C . GLN B 1 385 ? 7.758 -36.438 -0.358 1 93.19 385 GLN B C 1
ATOM 7515 O O . GLN B 1 385 ? 7.93 -35.219 -0.5 1 93.19 385 GLN B O 1
ATOM 7520 N N . ALA B 1 386 ? 7.398 -37.062 0.805 1 94.75 386 ALA B N 1
ATOM 7521 C CA . ALA B 1 386 ? 7.32 -36.25 2.01 1 94.75 386 ALA B CA 1
ATOM 7522 C C . ALA B 1 386 ? 8.625 -35.5 2.244 1 94.75 386 ALA B C 1
ATOM 7524 O O . ALA B 1 386 ? 9.703 -36.094 2.209 1 94.75 386 ALA B O 1
ATOM 7525 N N . GLY B 1 387 ? 8.5 -34.188 2.395 1 97.19 387 GLY B N 1
ATOM 7526 C CA . GLY B 1 387 ? 9.664 -33.344 2.645 1 97.19 387 GLY B CA 1
ATOM 7527 C C . GLY B 1 387 ? 10.18 -32.656 1.397 1 97.19 387 GLY B C 1
ATOM 7528 O O . GLY B 1 387 ? 11.062 -31.797 1.479 1 97.19 387 GLY B O 1
ATOM 7529 N N . ASP B 1 388 ? 9.633 -33 0.224 1 97.19 388 ASP B N 1
ATOM 7530 C CA . ASP B 1 388 ? 10.008 -32.344 -1.029 1 97.19 388 ASP B CA 1
ATOM 7531 C C . ASP B 1 388 ? 9.438 -30.938 -1.109 1 97.19 388 ASP B C 1
ATOM 7533 O O . ASP B 1 388 ? 8.375 -30.656 -0.558 1 97.19 388 ASP B O 1
ATOM 7537 N N . TYR B 1 389 ? 10.18 -30.062 -1.706 1 98.12 389 TYR B N 1
ATOM 7538 C CA . TYR B 1 389 ? 9.805 -28.672 -1.913 1 98.12 389 TYR B CA 1
ATOM 7539 C C . TYR B 1 389 ? 9.844 -28.297 -3.393 1 98.12 389 TYR B C 1
ATOM 7541 O O . TYR B 1 389 ? 10.922 -28.266 -4.004 1 98.12 389 TYR B O 1
ATOM 7549 N N . VAL B 1 390 ? 8.664 -28.094 -4.016 1 97.12 390 VAL B N 1
ATOM 7550 C CA . VAL B 1 390 ? 8.594 -27.656 -5.402 1 97.12 390 VAL B CA 1
ATOM 7551 C C . VAL B 1 390 ? 8.453 -26.141 -5.457 1 97.12 390 VAL B C 1
ATOM 7553 O O . VAL B 1 390 ? 7.695 -25.547 -4.68 1 97.12 390 VAL B O 1
ATOM 7556 N N . LEU B 1 391 ? 9.234 -25.469 -6.301 1 97.88 391 LEU B N 1
ATOM 7557 C CA . LEU B 1 391 ? 9.227 -24.016 -6.504 1 97.88 391 LEU B CA 1
ATOM 7558 C C . LEU B 1 391 ? 9.008 -23.672 -7.973 1 97.88 391 LEU B C 1
ATOM 7560 O O . LEU B 1 391 ? 9.539 -24.344 -8.859 1 97.88 391 LEU B O 1
ATOM 7564 N N . TRP B 1 392 ? 8.258 -22.688 -8.219 1 98.31 392 TRP B N 1
ATOM 7565 C CA . TRP B 1 392 ? 8.164 -22.203 -9.594 1 98.31 392 TRP B CA 1
ATOM 7566 C C . TRP B 1 392 ? 8.094 -20.672 -9.633 1 98.31 392 TRP B C 1
ATOM 7568 O O . TRP B 1 392 ? 7.688 -20.047 -8.656 1 98.31 392 TRP B O 1
ATOM 7578 N N . HIS B 1 393 ? 8.516 -20.109 -10.68 1 98.38 393 HIS B N 1
ATOM 7579 C CA . HIS B 1 393 ? 8.602 -18.672 -10.914 1 98.38 393 HIS B CA 1
ATOM 7580 C C . HIS B 1 393 ? 7.227 -18.016 -10.781 1 98.38 393 HIS B C 1
ATOM 7582 O O . HIS B 1 393 ? 6.215 -18.609 -11.164 1 98.38 393 HIS B O 1
ATOM 7588 N N . CYS B 1 394 ? 7.176 -16.812 -10.328 1 97.06 394 CYS B N 1
ATOM 7589 C CA . CYS B 1 394 ? 5.918 -16.125 -10.086 1 97.06 394 CYS B CA 1
ATOM 7590 C C . CYS B 1 394 ? 5.16 -15.891 -11.383 1 97.06 394 CYS B C 1
ATOM 7592 O O . CYS B 1 394 ? 3.941 -15.703 -11.367 1 97.06 394 CYS B O 1
ATOM 7594 N N . ASP B 1 395 ? 5.828 -15.961 -12.539 1 96.94 395 ASP B N 1
ATOM 7595 C CA . ASP B 1 395 ? 5.176 -15.805 -13.836 1 96.94 395 ASP B CA 1
ATOM 7596 C C . ASP B 1 395 ? 4.84 -17.156 -14.453 1 96.94 395 ASP B C 1
ATOM 7598 O O . ASP B 1 395 ? 4.418 -17.234 -15.609 1 96.94 395 ASP B O 1
ATOM 7602 N N . GLN B 1 396 ? 5.02 -18.156 -13.711 1 97.38 396 GLN B N 1
ATOM 7603 C CA . GLN B 1 396 ? 4.785 -19.516 -14.211 1 97.38 396 GLN B CA 1
ATOM 7604 C C . GLN B 1 396 ? 3.299 -19.844 -14.203 1 97.38 396 GLN B C 1
ATOM 7606 O O . GLN B 1 396 ? 2.621 -19.672 -13.188 1 97.38 396 GLN B O 1
ATOM 7611 N N . ALA B 1 397 ? 2.842 -20.297 -15.367 1 97.31 397 ALA B N 1
ATOM 7612 C CA . ALA B 1 397 ? 1.485 -20.844 -15.406 1 97.31 397 ALA B CA 1
ATOM 7613 C C . ALA B 1 397 ? 1.434 -22.234 -14.773 1 97.31 397 ALA B C 1
ATOM 7615 O O . ALA B 1 397 ? 2.32 -23.062 -15.008 1 97.31 397 ALA B O 1
ATOM 7616 N N . TYR B 1 398 ? 0.42 -22.453 -13.969 1 95.44 398 TYR B N 1
ATOM 7617 C CA . TYR B 1 398 ? 0.306 -23.734 -13.305 1 95.44 398 TYR B CA 1
ATOM 7618 C C . TYR B 1 398 ? -1.155 -24.109 -13.078 1 95.44 398 TYR B C 1
ATOM 7620 O O . TYR B 1 398 ? -2.047 -23.281 -13.242 1 95.44 398 TYR B O 1
ATOM 7628 N N . SER B 1 399 ? -1.354 -25.328 -12.852 1 90.38 399 SER B N 1
ATOM 7629 C CA . SER B 1 399 ? -2.648 -25.875 -12.445 1 90.38 399 SER B CA 1
ATOM 7630 C C . SER B 1 399 ? -2.49 -26.953 -11.383 1 90.38 399 SER B C 1
ATOM 7632 O O . SER B 1 399 ? -1.543 -27.734 -11.422 1 90.38 399 SER B O 1
ATOM 7634 N N . ILE B 1 400 ? -3.297 -26.859 -10.367 1 83.19 400 ILE B N 1
ATOM 7635 C CA . ILE B 1 400 ? -3.338 -27.906 -9.344 1 83.19 400 ILE B CA 1
ATOM 7636 C C . ILE B 1 400 ? -4.68 -28.625 -9.391 1 83.19 400 ILE B C 1
ATOM 7638 O O . ILE B 1 400 ? -5.738 -27.984 -9.289 1 83.19 400 ILE B O 1
ATOM 7642 N N . MET B 1 401 ? -4.605 -29.828 -9.766 1 71.75 401 MET B N 1
ATOM 7643 C CA . MET B 1 401 ? -5.828 -30.625 -9.883 1 71.75 401 MET B CA 1
ATOM 7644 C C . MET B 1 401 ? -5.867 -31.719 -8.828 1 71.75 401 MET B C 1
ATOM 7646 O O . MET B 1 401 ? -4.84 -32.344 -8.523 1 71.75 401 MET B O 1
ATOM 7650 N N . THR B 1 402 ? -6.988 -31.688 -8.141 1 59.84 402 THR B N 1
ATOM 7651 C CA . THR B 1 402 ? -7.184 -32.812 -7.227 1 59.84 402 THR B CA 1
ATOM 7652 C C . THR B 1 402 ? -7.762 -34.031 -7.965 1 59.84 402 THR B C 1
ATOM 7654 O O . THR B 1 402 ? -8.734 -33.906 -8.711 1 59.84 402 THR B O 1
ATOM 7657 N N . THR B 1 403 ? -6.871 -34.938 -8.461 1 50.16 403 THR B N 1
ATOM 7658 C CA . THR B 1 403 ? -7.344 -36.125 -9.156 1 50.16 403 THR B CA 1
ATOM 7659 C C . THR B 1 403 ? -8.492 -36.781 -8.391 1 50.16 403 THR B C 1
ATOM 7661 O O . THR B 1 403 ? -8.414 -36.938 -7.168 1 50.16 403 THR B O 1
ATOM 7664 N N . ALA B 1 404 ? -9.602 -36.562 -8.93 1 43.12 404 ALA B N 1
ATOM 7665 C CA . ALA B 1 404 ? -10.695 -37.438 -8.461 1 43.12 404 ALA B CA 1
ATOM 7666 C C . ALA B 1 404 ? -10.203 -38.844 -8.18 1 43.12 404 ALA B C 1
ATOM 7668 O O . ALA B 1 404 ? -9.203 -39.281 -8.766 1 43.12 404 ALA B O 1
ATOM 7669 N N . PRO B 1 405 ? -10.695 -39.531 -7.145 1 40.47 405 PRO B N 1
ATOM 7670 C CA . PRO B 1 405 ? -10.367 -40.969 -6.992 1 40.47 405 PRO B CA 1
ATOM 7671 C C . PRO B 1 405 ? -10.18 -41.656 -8.328 1 40.47 405 PRO B C 1
ATOM 7673 O O . PRO B 1 405 ? -10.773 -41.281 -9.336 1 40.47 405 PRO B O 1
ATOM 7676 N N . SER B 1 406 ? -8.945 -42.406 -8.508 1 32.38 406 SER B N 1
ATOM 7677 C CA . SER B 1 406 ? -8.664 -43.25 -9.656 1 32.38 406 SER B CA 1
ATOM 7678 C C . SER B 1 406 ? -9.945 -43.75 -10.312 1 32.38 406 SER B C 1
ATOM 7680 O O . SER B 1 406 ? -11.008 -43.75 -9.68 1 32.38 406 SER B O 1
ATOM 7682 N N . LYS B 1 407 ? -9.805 -44.062 -11.633 1 32.59 407 LYS B N 1
ATOM 7683 C CA . LYS B 1 407 ? -10.859 -44.781 -12.344 1 32.59 407 LYS B CA 1
ATOM 7684 C C . LYS B 1 407 ? -11.633 -45.719 -11.398 1 32.59 407 LYS B C 1
ATOM 7686 O O . LYS B 1 407 ? -11.055 -46.25 -10.461 1 32.59 407 LYS B O 1
ATOM 7691 N N . PRO B 1 408 ? -12.812 -45.906 -11.641 1 32.47 408 PRO B N 1
ATOM 7692 C CA . PRO B 1 408 ? -13.453 -47.125 -11.156 1 32.47 408 PRO B CA 1
ATOM 7693 C C . PRO B 1 408 ? -12.711 -48.406 -11.57 1 32.47 408 PRO B C 1
ATOM 7695 O O . PRO B 1 408 ? -12.344 -48.562 -12.734 1 32.47 408 PRO B O 1
ATOM 7698 N N . GLY B 1 409 ? -12.078 -49.188 -10.688 1 32.34 409 GLY B N 1
ATOM 7699 C CA . GLY B 1 409 ? -11.344 -50.438 -10.805 1 32.34 409 GLY B CA 1
ATOM 7700 C C . GLY B 1 409 ? -9.906 -50.344 -10.305 1 32.34 409 GLY B C 1
ATOM 7701 O O . GLY B 1 409 ? -9.156 -51.312 -10.352 1 32.34 409 GLY B O 1
ATOM 7702 N N . THR B 1 410 ? -9.266 -49.25 -10.648 1 32.34 410 THR B N 1
ATOM 7703 C CA . THR B 1 410 ? -7.945 -49.312 -10.023 1 32.34 410 THR B CA 1
ATOM 7704 C C . THR B 1 410 ? -8.07 -49.438 -8.508 1 32.34 410 THR B C 1
ATOM 7706 O O . THR B 1 410 ? -8.836 -48.688 -7.883 1 32.34 410 THR B O 1
ATOM 7709 N N . PRO B 1 411 ? -7.609 -50.531 -8 1 32.19 411 PRO B N 1
ATOM 7710 C CA . PRO B 1 411 ? -7.699 -50.75 -6.559 1 32.19 411 PRO B CA 1
ATOM 7711 C C . PRO B 1 411 ? -7.438 -49.5 -5.746 1 32.19 411 PRO B C 1
ATOM 7713 O O . PRO B 1 411 ? -6.461 -48.781 -6 1 32.19 411 PRO B O 1
ATOM 7716 N N . LYS B 1 412 ? -8.516 -48.781 -5.316 1 38.53 412 LYS B N 1
ATOM 7717 C CA . LYS B 1 412 ? -8.367 -47.75 -4.297 1 38.53 412 LYS B CA 1
ATOM 7718 C C . LYS B 1 412 ? -7.297 -48.125 -3.275 1 38.53 412 LYS B C 1
ATOM 7720 O O . LYS B 1 412 ? -7.34 -49.219 -2.705 1 38.53 412 LYS B O 1
ATOM 7725 N N . PRO B 1 413 ? -6.148 -47.688 -3.387 1 37.19 413 PRO B N 1
ATOM 7726 C CA . PRO B 1 413 ? -5.672 -48.156 -2.09 1 37.19 413 PRO B CA 1
ATOM 7727 C C . PRO B 1 413 ? -6.691 -47.938 -0.972 1 37.19 413 PRO B C 1
ATOM 7729 O O . PRO B 1 413 ? -7.531 -47.062 -1.062 1 37.19 413 PRO B O 1
ATOM 7732 N N . ASP B 1 414 ? -7.184 -48.938 -0.255 1 40.94 414 ASP B N 1
ATOM 7733 C CA . ASP B 1 414 ? -8.219 -49 0.771 1 40.94 414 ASP B CA 1
ATOM 7734 C C . ASP B 1 414 ? -8.438 -47.656 1.423 1 40.94 414 ASP B C 1
ATOM 7736 O O . ASP B 1 414 ? -9.57 -47.281 1.746 1 40.94 414 ASP B O 1
ATOM 7740 N N . HIS B 1 415 ? -7.438 -46.969 2.096 1 40.44 415 HIS B N 1
ATOM 7741 C CA . HIS B 1 415 ? -7.539 -45.688 2.771 1 40.44 415 HIS B CA 1
ATOM 7742 C C . HIS B 1 415 ? -6.602 -44.656 2.146 1 40.44 415 HIS B C 1
ATOM 7744 O O . HIS B 1 415 ? -5.383 -44.75 2.275 1 40.44 415 HIS B O 1
ATOM 7750 N N . PRO B 1 416 ? -6.793 -44.125 0.992 1 46.12 416 PRO B N 1
ATOM 7751 C CA . PRO B 1 416 ? -5.816 -43.125 0.5 1 46.12 416 PRO B CA 1
ATOM 7752 C C . PRO B 1 416 ? -5.273 -42.25 1.605 1 46.12 416 PRO B C 1
ATOM 7754 O O . PRO B 1 416 ? -6.035 -41.75 2.443 1 46.12 416 PRO B O 1
ATOM 7757 N N . ALA B 1 417 ? -4.082 -42.406 2.07 1 50.44 417 ALA B N 1
ATOM 7758 C CA . ALA B 1 417 ? -3.434 -41.625 3.115 1 50.44 417 ALA B CA 1
ATOM 7759 C C . ALA B 1 417 ? -3.648 -40.125 2.891 1 50.44 417 ALA B C 1
ATOM 7761 O O . ALA B 1 417 ? -3.574 -39.656 1.756 1 50.44 417 ALA B O 1
ATOM 7762 N N . PRO B 1 418 ? -4.258 -39.406 3.838 1 62.28 418 PRO B N 1
ATOM 7763 C CA . PRO B 1 418 ? -4.457 -37.969 3.812 1 62.28 418 PRO B CA 1
ATOM 7764 C C . PRO B 1 418 ? -3.236 -37.188 3.287 1 62.28 418 PRO B C 1
ATOM 7766 O O . PRO B 1 418 ? -2.1 -37.625 3.539 1 62.28 418 PRO B O 1
ATOM 7769 N N . SER B 1 419 ? -3.441 -36.594 2.088 1 80.62 419 SER B N 1
ATOM 7770 C CA . SER B 1 419 ? -2.365 -35.781 1.546 1 80.62 419 SER B CA 1
ATOM 7771 C C . SER B 1 419 ? -2.439 -34.344 2.082 1 80.62 419 SER B C 1
ATOM 7773 O O . SER B 1 419 ? -3.529 -33.781 2.242 1 80.62 419 SER B O 1
ATOM 7775 N N . MET B 1 420 ? -1.294 -33.875 2.553 1 86.44 420 MET B N 1
ATOM 7776 C CA . MET B 1 420 ? -1.19 -32.531 3.045 1 86.44 420 MET B CA 1
ATOM 7777 C C . MET B 1 420 ? -0.086 -31.766 2.316 1 86.44 420 MET B C 1
ATOM 7779 O O . MET B 1 420 ? 1.069 -32.188 2.312 1 86.44 420 MET B O 1
ATOM 7783 N N . LEU B 1 421 ? -0.494 -30.75 1.605 1 91.31 421 LEU B N 1
ATOM 7784 C CA . LEU B 1 421 ? 0.406 -29.859 0.889 1 91.31 421 LEU B CA 1
ATOM 7785 C C . LEU B 1 421 ? 0.37 -28.453 1.489 1 91.31 421 LEU B C 1
ATOM 7787 O O . LEU B 1 421 ? -0.706 -27.922 1.789 1 91.31 421 LEU B O 1
ATOM 7791 N N . MET B 1 422 ? 1.563 -27.891 1.71 1 95.38 422 MET B N 1
ATOM 7792 C CA . MET B 1 422 ? 1.655 -26.562 2.309 1 95.38 422 MET B CA 1
ATOM 7793 C C . MET B 1 422 ? 2.15 -25.547 1.292 1 95.38 422 MET B C 1
ATOM 7795 O O . MET B 1 422 ? 3.268 -25.656 0.784 1 95.38 422 MET B O 1
ATOM 7799 N N . TYR B 1 423 ? 1.284 -24.578 0.978 1 95.88 423 TYR B N 1
ATOM 7800 C CA . TYR B 1 423 ? 1.781 -23.469 0.171 1 95.88 423 TYR B CA 1
ATOM 7801 C C . TYR B 1 423 ? 2.912 -22.734 0.885 1 95.88 423 TYR B C 1
ATOM 7803 O O . TYR B 1 423 ? 2.74 -22.266 2.01 1 95.88 423 TYR B O 1
ATOM 7811 N N . THR B 1 424 ? 4.059 -22.672 0.24 1 97.44 424 THR B N 1
ATOM 7812 C CA . THR B 1 424 ? 5.273 -22.141 0.838 1 97.44 424 THR B CA 1
ATOM 7813 C C . THR B 1 424 ? 6.043 -21.281 -0.17 1 97.44 424 THR B C 1
ATOM 7815 O O . THR B 1 424 ? 7.113 -21.688 -0.635 1 97.44 424 THR B O 1
ATOM 7818 N N . PRO B 1 425 ? 5.555 -20.078 -0.429 1 98 425 PRO B N 1
ATOM 7819 C CA . PRO B 1 425 ? 6.254 -19.219 -1.385 1 98 425 PRO B CA 1
ATOM 7820 C C . PRO B 1 425 ? 7.559 -18.656 -0.827 1 98 425 PRO B C 1
ATOM 7822 O O . PRO B 1 425 ? 7.777 -18.688 0.387 1 98 425 PRO B O 1
ATOM 7825 N N . ALA B 1 426 ? 8.438 -18.281 -1.706 1 98.38 426 ALA B N 1
ATOM 7826 C CA . ALA B 1 426 ? 9.672 -17.594 -1.332 1 98.38 426 ALA B CA 1
ATOM 7827 C C . ALA B 1 426 ? 9.586 -16.109 -1.643 1 98.38 426 ALA B C 1
ATOM 7829 O O . ALA B 1 426 ? 9.422 -15.711 -2.801 1 98.38 426 ALA B O 1
ATOM 7830 N N . CYS B 1 427 ? 9.68 -15.32 -0.593 1 98.12 427 CYS B N 1
ATOM 7831 C CA . CYS B 1 427 ? 9.539 -13.875 -0.709 1 98.12 427 CYS B CA 1
ATOM 7832 C C . CYS B 1 427 ? 10.805 -13.164 -0.24 1 98.12 427 CYS B C 1
ATOM 7834 O O . CYS B 1 427 ? 11.32 -13.453 0.843 1 98.12 427 CYS B O 1
ATOM 7836 N N . PRO B 1 428 ? 11.312 -12.25 -1.073 1 96.62 428 PRO B N 1
ATOM 7837 C CA . PRO B 1 428 ? 12.461 -11.453 -0.635 1 96.62 428 PRO B CA 1
ATOM 7838 C C . PRO B 1 428 ? 12.07 -10.328 0.325 1 96.62 428 PRO B C 1
ATOM 7840 O O . PRO B 1 428 ? 10.883 -10.094 0.549 1 96.62 428 PRO B O 1
ATOM 7843 N N . LEU B 1 429 ? 13.07 -9.797 0.923 1 95.25 429 LEU B N 1
ATOM 7844 C CA . LEU B 1 429 ? 12.844 -8.594 1.719 1 95.25 429 LEU B CA 1
ATOM 7845 C C . LEU B 1 429 ? 12.906 -7.344 0.849 1 95.25 429 LEU B C 1
ATOM 7847 O O . LEU B 1 429 ? 13.914 -7.105 0.169 1 95.25 429 LEU B O 1
ATOM 7851 N N . THR B 1 430 ? 11.883 -6.621 0.708 1 92.94 430 THR B N 1
ATOM 7852 C CA . THR B 1 430 ? 11.75 -5.289 0.13 1 92.94 430 THR B CA 1
ATOM 7853 C C . THR B 1 430 ? 11 -4.359 1.081 1 92.94 430 THR B C 1
ATOM 7855 O O . THR B 1 430 ? 10.477 -4.801 2.105 1 92.94 430 THR B O 1
ATOM 7858 N N . GLN B 1 431 ? 10.992 -3.092 0.781 1 88.5 431 GLN B N 1
ATOM 7859 C CA . GLN B 1 431 ? 10.242 -2.166 1.62 1 88.5 431 GLN B CA 1
ATOM 7860 C C . GLN B 1 431 ? 8.758 -2.531 1.651 1 88.5 431 GLN B C 1
ATOM 7862 O O . GLN B 1 431 ? 8.148 -2.568 2.721 1 88.5 431 GLN B O 1
ATOM 7867 N N . THR B 1 432 ? 8.156 -2.787 0.484 1 89.81 432 THR B N 1
ATOM 7868 C CA . THR B 1 432 ? 6.746 -3.164 0.377 1 89.81 432 THR B CA 1
ATOM 7869 C C . THR B 1 432 ? 6.477 -4.461 1.134 1 89.81 432 THR B C 1
ATOM 7871 O O . THR B 1 432 ? 5.469 -4.578 1.836 1 89.81 432 THR B O 1
ATOM 7874 N N . ASN B 1 433 ? 7.352 -5.453 0.933 1 95.69 433 ASN B N 1
ATOM 7875 C CA . ASN B 1 433 ? 7.176 -6.719 1.633 1 95.69 433 ASN B CA 1
ATOM 7876 C C . ASN B 1 433 ? 7.309 -6.551 3.143 1 95.69 433 ASN B C 1
ATOM 7878 O O . ASN B 1 433 ? 6.641 -7.246 3.912 1 95.69 433 ASN B O 1
ATOM 7882 N N . ALA B 1 434 ? 8.172 -5.617 3.586 1 94.81 434 ALA B N 1
ATOM 7883 C CA . ALA B 1 434 ? 8.305 -5.34 5.012 1 94.81 434 ALA B CA 1
ATOM 7884 C C . ALA B 1 434 ? 7.023 -4.723 5.574 1 94.81 434 ALA B C 1
ATOM 7886 O O . ALA B 1 434 ? 6.59 -5.07 6.672 1 94.81 434 ALA B O 1
ATOM 7887 N N . LEU B 1 435 ? 6.496 -3.766 4.828 1 90.62 435 LEU B N 1
ATOM 7888 C CA . LEU B 1 435 ? 5.234 -3.164 5.242 1 90.62 435 LEU B CA 1
ATOM 7889 C C . LEU B 1 435 ? 4.145 -4.223 5.367 1 90.62 435 LEU B C 1
ATOM 7891 O O . LEU B 1 435 ? 3.387 -4.23 6.34 1 90.62 435 LEU B O 1
ATOM 7895 N N . PHE B 1 436 ? 4.031 -5.121 4.453 1 94.62 436 PHE B N 1
ATOM 7896 C CA . PHE B 1 436 ? 3.09 -6.234 4.508 1 94.62 436 PHE B CA 1
ATOM 7897 C C . PHE B 1 436 ? 3.369 -7.121 5.711 1 94.62 436 PHE B C 1
ATOM 7899 O O . PHE B 1 436 ? 2.441 -7.562 6.395 1 94.62 436 PHE B O 1
ATOM 7906 N N . LEU B 1 437 ? 4.637 -7.418 5.855 1 96.5 437 LEU B N 1
ATOM 7907 C CA . LEU B 1 437 ? 5.035 -8.297 6.945 1 96.5 437 LEU B CA 1
ATOM 7908 C C . LEU B 1 437 ? 4.582 -7.742 8.289 1 96.5 437 LEU B C 1
ATOM 7910 O O . LEU B 1 437 ? 4.211 -8.5 9.188 1 96.5 437 LEU B O 1
ATOM 7914 N N . ALA B 1 438 ? 4.621 -6.453 8.484 1 93 438 ALA B N 1
ATOM 7915 C CA . ALA B 1 438 ? 4.121 -5.824 9.703 1 93 438 ALA B CA 1
ATOM 7916 C C . ALA B 1 438 ? 2.643 -6.133 9.914 1 93 438 ALA B C 1
ATOM 7918 O O . ALA B 1 438 ? 2.221 -6.457 11.023 1 93 438 ALA B O 1
ATOM 7919 N N . ARG B 1 439 ? 1.843 -6 8.859 1 91.31 439 ARG B N 1
ATOM 7920 C CA . ARG B 1 439 ? 0.42 -6.312 8.938 1 91.31 439 ARG B CA 1
ATOM 7921 C C . ARG B 1 439 ? 0.199 -7.797 9.203 1 91.31 439 ARG B C 1
ATOM 7923 O O . ARG B 1 439 ? -0.693 -8.172 9.969 1 91.31 439 ARG B O 1
ATOM 7930 N N . GLN B 1 440 ? 0.958 -8.602 8.531 1 94.75 440 GLN B N 1
ATOM 7931 C CA . GLN B 1 440 ? 0.837 -10.039 8.727 1 94.75 440 GLN B CA 1
ATOM 7932 C C . GLN B 1 440 ? 1.187 -10.43 10.156 1 94.75 440 GLN B C 1
ATOM 7934 O O . GLN B 1 440 ? 0.538 -11.305 10.742 1 94.75 440 GLN B O 1
ATOM 7939 N N . ARG B 1 441 ? 2.258 -9.898 10.68 1 94.44 441 ARG B N 1
ATOM 7940 C CA . ARG B 1 441 ? 2.637 -10.164 12.062 1 94.44 441 ARG B CA 1
ATOM 7941 C C . ARG B 1 441 ? 1.484 -9.859 13.016 1 94.44 441 ARG B C 1
ATOM 7943 O O . ARG B 1 441 ? 1.212 -10.633 13.938 1 94.44 441 ARG B O 1
ATOM 7950 N N . LYS B 1 442 ? 0.848 -8.734 12.82 1 88.81 442 LYS B N 1
ATOM 7951 C CA . LYS B 1 442 ? -0.309 -8.375 13.633 1 88.81 442 LYS B CA 1
ATOM 7952 C C . LYS B 1 442 ? -1.413 -9.422 13.516 1 88.81 442 LYS B C 1
ATOM 7954 O O . LYS B 1 442 ? -1.997 -9.836 14.516 1 88.81 442 LYS B O 1
ATOM 7959 N N . ALA B 1 443 ? -1.729 -9.82 12.297 1 91.31 443 ALA B N 1
ATOM 7960 C CA . ALA B 1 443 ? -2.738 -10.852 12.062 1 91.31 443 ALA B CA 1
ATOM 7961 C C . ALA B 1 443 ? -2.367 -12.148 12.781 1 91.31 443 ALA B C 1
ATOM 7963 O O . ALA B 1 443 ? -3.225 -12.805 13.383 1 91.31 443 ALA B O 1
ATOM 7964 N N . PHE B 1 444 ? -1.047 -12.508 12.703 1 95.44 444 PHE B N 1
ATOM 7965 C CA . PHE B 1 444 ? -0.545 -13.703 13.375 1 95.44 444 PHE B CA 1
ATOM 7966 C C . PHE B 1 444 ? -0.768 -13.617 14.875 1 95.44 444 PHE B C 1
ATOM 7968 O O . PHE B 1 444 ? -1.308 -14.547 15.484 1 95.44 444 PHE B O 1
ATOM 7975 N N . MET B 1 445 ? -0.379 -12.516 15.438 1 90.88 445 MET B N 1
ATOM 7976 C CA . MET B 1 445 ? -0.474 -12.336 16.891 1 90.88 445 MET B CA 1
ATOM 7977 C C . MET B 1 445 ? -1.926 -12.398 17.344 1 90.88 445 MET B C 1
ATOM 7979 O O . MET B 1 445 ? -2.213 -12.891 18.438 1 90.88 445 MET B O 1
ATOM 7983 N N . GLN B 1 446 ? -2.85 -11.977 16.516 1 87.12 446 GLN B N 1
ATOM 7984 C CA . GLN B 1 446 ? -4.262 -11.914 16.875 1 87.12 446 GLN B CA 1
ATOM 7985 C C . GLN B 1 446 ? -5.012 -13.148 16.391 1 87.12 446 GLN B C 1
ATOM 7987 O O . GLN B 1 446 ? -6.195 -13.32 16.688 1 87.12 446 GLN B O 1
ATOM 7992 N N . GLY B 1 447 ? -4.375 -14.016 15.609 1 91.56 447 GLY B N 1
ATOM 7993 C CA . GLY B 1 447 ? -5.004 -15.203 15.055 1 91.56 447 GLY B CA 1
ATOM 7994 C C . GLY B 1 447 ? -5.965 -14.898 13.922 1 91.56 447 GLY B C 1
ATOM 7995 O O . GLY B 1 447 ? -6.922 -15.641 13.703 1 91.56 447 GLY B O 1
ATOM 7996 N N . GLN B 1 448 ? -5.773 -13.727 13.328 1 89.69 448 GLN B N 1
ATOM 7997 C CA . GLN B 1 448 ? -6.574 -13.352 12.172 1 89.69 448 GLN B CA 1
ATOM 7998 C C . GLN B 1 448 ? -5.957 -13.891 10.883 1 89.69 448 GLN B C 1
ATOM 8000 O O . GLN B 1 448 ? -4.766 -14.203 10.844 1 89.69 448 GLN B O 1
ATOM 8005 N N . PRO B 1 449 ? -6.789 -14.031 9.812 1 91.19 449 PRO B N 1
ATOM 8006 C CA . PRO B 1 449 ? -6.211 -14.477 8.539 1 91.19 449 PRO B CA 1
ATOM 8007 C C . PRO B 1 449 ? -5.113 -13.547 8.031 1 91.19 449 PRO B C 1
ATOM 8009 O O . PRO B 1 449 ? -5.066 -12.375 8.414 1 91.19 449 PRO B O 1
ATOM 8012 N N . GLY B 1 450 ? -4.191 -14.148 7.242 1 92 450 GLY B N 1
ATOM 8013 C CA . GLY B 1 450 ? -3.246 -13.266 6.574 1 92 450 GLY B CA 1
ATOM 8014 C C . GLY B 1 450 ? -3.906 -12.078 5.902 1 92 450 GLY B C 1
ATOM 8015 O O . GLY B 1 450 ? -5.066 -12.156 5.496 1 92 450 GLY B O 1
ATOM 8016 N N . PRO B 1 451 ? -3.219 -11 5.777 1 89.5 451 PRO B N 1
ATOM 8017 C CA . PRO B 1 451 ? -3.809 -9.766 5.27 1 89.5 451 PRO B CA 1
ATOM 8018 C C . PRO B 1 451 ? -4.484 -9.945 3.912 1 89.5 451 PRO B C 1
ATOM 8020 O O . PRO B 1 451 ? -5.508 -9.312 3.637 1 89.5 451 PRO B O 1
ATOM 8023 N N . ASP B 1 452 ? -4.004 -10.773 3.037 1 91.06 452 ASP B N 1
ATOM 8024 C CA . ASP B 1 452 ? -4.512 -10.93 1.678 1 91.06 452 ASP B CA 1
ATOM 8025 C C . ASP B 1 452 ? -5.758 -11.805 1.652 1 91.06 452 ASP B C 1
ATOM 8027 O O . ASP B 1 452 ? -6.445 -11.891 0.631 1 91.06 452 ASP B O 1
ATOM 8031 N N . PHE B 1 453 ? -6.113 -12.453 2.812 1 89 453 PHE B N 1
ATOM 8032 C CA . PHE B 1 453 ? -7.219 -13.406 2.834 1 89 453 PHE B CA 1
ATOM 8033 C C . PHE B 1 453 ? -8.375 -12.867 3.668 1 89 453 PHE B C 1
ATOM 8035 O O . PHE B 1 453 ? -9.297 -13.609 4.008 1 89 453 PHE B O 1
ATOM 8042 N N . ASP B 1 454 ? -8.359 -11.672 4.105 1 79.5 454 ASP B N 1
ATOM 8043 C CA . ASP B 1 454 ? -9.445 -11.047 4.855 1 79.5 454 ASP B CA 1
ATOM 8044 C C . ASP B 1 454 ? -9.773 -9.664 4.293 1 79.5 454 ASP B C 1
ATOM 8046 O O . ASP B 1 454 ? -9.945 -8.703 5.047 1 79.5 454 ASP B O 1
ATOM 8050 N N . SER B 1 455 ? -9.898 -9.695 3.072 1 61.97 455 SER B N 1
ATOM 8051 C CA . SER B 1 455 ? -10.102 -8.406 2.422 1 61.97 455 SER B CA 1
ATOM 8052 C C . SER B 1 455 ? -11.461 -7.812 2.783 1 61.97 455 SER B C 1
ATOM 8054 O O . SER B 1 455 ? -11.594 -6.598 2.932 1 61.97 455 SER B O 1
ATOM 8056 N N . ALA B 1 456 ? -12.383 -8.648 3.023 1 58.91 456 ALA B N 1
ATOM 8057 C CA . ALA B 1 456 ? -13.734 -8.172 3.303 1 58.91 456 ALA B CA 1
ATOM 8058 C C . ALA B 1 456 ? -13.977 -8.062 4.805 1 58.91 456 ALA B C 1
ATOM 8060 O O . ALA B 1 456 ? -15.008 -7.535 5.234 1 58.91 456 ALA B O 1
ATOM 8061 N N . GLY B 1 457 ? -13.031 -8.477 5.559 1 62.44 457 GLY B N 1
ATOM 8062 C CA . GLY B 1 457 ? -13.172 -8.414 7.004 1 62.44 457 GLY B CA 1
ATOM 8063 C C . GLY B 1 457 ? -14.172 -9.422 7.551 1 62.44 457 GLY B C 1
ATOM 8064 O O . GLY B 1 457 ? -14.781 -9.195 8.602 1 62.44 457 GLY B O 1
ATOM 8065 N N . SER B 1 458 ? -14.484 -10.43 6.84 1 62.78 458 SER B N 1
ATOM 8066 C CA . SER B 1 458 ? -15.492 -11.414 7.211 1 62.78 458 SER B CA 1
ATOM 8067 C C . SER B 1 458 ? -15.016 -12.281 8.367 1 62.78 458 SER B C 1
ATOM 8069 O O . SER B 1 458 ? -15.82 -12.961 9.016 1 62.78 458 SER B O 1
ATOM 8071 N N . ALA B 1 459 ? -13.859 -12.133 8.648 1 62.91 459 ALA B N 1
ATOM 8072 C CA . ALA B 1 459 ? -13.219 -12.906 9.711 1 62.91 459 ALA B CA 1
ATOM 8073 C C . ALA B 1 459 ? -13.289 -14.406 9.406 1 62.91 459 ALA B C 1
ATOM 8075 O O . ALA B 1 459 ? -13.031 -15.234 10.281 1 62.91 459 ALA B O 1
ATOM 8076 N N . ILE B 1 460 ? -13.664 -14.727 8.188 1 70.06 460 ILE B N 1
ATOM 8077 C CA . ILE B 1 460 ? -13.602 -16.125 7.773 1 70.06 460 ILE B CA 1
ATOM 8078 C C . ILE B 1 460 ? -12.156 -16.609 7.848 1 70.06 460 ILE B C 1
ATOM 8080 O O . ILE B 1 460 ? -11.242 -15.945 7.363 1 70.06 460 ILE B O 1
ATOM 8084 N N . GLY B 1 461 ? -11.992 -17.625 8.602 1 79.62 461 GLY B N 1
ATOM 8085 C CA . GLY B 1 461 ? -10.656 -18.203 8.727 1 79.62 461 GLY B CA 1
ATOM 8086 C C . GLY B 1 461 ? -9.906 -17.719 9.953 1 79.62 461 GLY B C 1
ATOM 8087 O O . GLY B 1 461 ? -8.703 -17.953 10.086 1 79.62 461 GLY B O 1
ATOM 8088 N N . SER B 1 462 ? -10.641 -16.969 10.766 1 88.12 462 SER B N 1
ATOM 8089 C CA . SER B 1 462 ? -10.008 -16.516 12 1 88.12 462 SER B CA 1
ATOM 8090 C C . SER B 1 462 ? -9.641 -17.703 12.898 1 88.12 462 SER B C 1
ATOM 8092 O O . SER B 1 462 ? -10.445 -18.609 13.078 1 88.12 462 SER B O 1
ATOM 8094 N N . GLU B 1 463 ? -8.469 -17.688 13.367 1 94.12 463 GLU B N 1
ATOM 8095 C CA . GLU B 1 463 ? -7.996 -18.703 14.312 1 94.12 463 GLU B CA 1
ATOM 8096 C C . GLU B 1 463 ? -7.871 -18.125 15.719 1 94.12 463 GLU B C 1
ATOM 8098 O O . GLU B 1 463 ? -7.293 -18.75 16.609 1 94.12 463 GLU B O 1
ATOM 8103 N N . ALA B 1 464 ? -8.414 -16.969 15.922 1 89.56 464 ALA B N 1
ATOM 8104 C CA . ALA B 1 464 ? -8.344 -16.281 17.203 1 89.56 464 ALA B CA 1
ATOM 8105 C C . ALA B 1 464 ? -8.945 -17.141 18.328 1 89.56 464 ALA B C 1
ATOM 8107 O O . ALA B 1 464 ? -8.383 -17.219 19.422 1 89.56 464 ALA B O 1
ATOM 8108 N N . PRO B 1 465 ? -10.031 -17.812 18.078 1 91.12 465 PRO B N 1
ATOM 8109 C CA . PRO B 1 465 ? -10.625 -18.594 19.172 1 91.12 465 PRO B CA 1
ATOM 8110 C C . PRO B 1 465 ? -9.992 -19.969 19.312 1 91.12 465 PRO B C 1
ATOM 8112 O O . PRO B 1 465 ? -10.375 -20.734 20.203 1 91.12 465 PRO B O 1
ATOM 8115 N N . HIS B 1 466 ? -9.094 -20.312 18.422 1 95.31 466 HIS B N 1
ATOM 8116 C CA . HIS B 1 466 ? -8.547 -21.656 18.406 1 95.31 466 HIS B CA 1
ATOM 8117 C C . HIS B 1 466 ? -7.695 -21.922 19.641 1 95.31 466 HIS B C 1
ATOM 8119 O O . HIS B 1 466 ? -6.984 -21.031 20.109 1 95.31 466 HIS B O 1
ATOM 8125 N N . GLU B 1 467 ? -7.781 -23.078 20.078 1 96.25 467 GLU B N 1
ATOM 8126 C CA . GLU B 1 467 ? -6.902 -23.547 21.141 1 96.25 467 GLU B CA 1
ATOM 8127 C C . GLU B 1 467 ? -5.664 -24.234 20.578 1 96.25 467 GLU B C 1
ATOM 8129 O O . GLU B 1 467 ? -5.762 -25 19.625 1 96.25 467 GLU B O 1
ATOM 8134 N N . GLY B 1 468 ? -4.543 -23.922 21.094 1 96.31 468 GLY B N 1
ATOM 8135 C CA . GLY B 1 468 ? -3.312 -24.594 20.719 1 96.31 468 GLY B CA 1
ATOM 8136 C C . GLY B 1 468 ? -2.613 -23.969 19.531 1 96.31 468 GLY B C 1
ATOM 8137 O O . GLY B 1 468 ? -1.737 -24.578 18.922 1 96.31 468 GLY B O 1
ATOM 8138 N N . ARG B 1 469 ? -3.02 -22.797 19.141 1 97.5 469 ARG B N 1
ATOM 8139 C CA . ARG B 1 469 ? -2.342 -22.109 18.047 1 97.5 469 ARG B CA 1
ATOM 8140 C C . ARG B 1 469 ? -0.898 -21.781 18.422 1 97.5 469 ARG B C 1
ATOM 8142 O O . ARG B 1 469 ? -0.637 -21.188 19.469 1 97.5 469 ARG B O 1
ATOM 8149 N N . PRO B 1 470 ? 0.076 -22.188 17.562 1 97.81 470 PRO B N 1
ATOM 8150 C CA . PRO B 1 470 ? 1.471 -21.875 17.875 1 97.81 470 PRO B CA 1
ATOM 8151 C C . PRO B 1 470 ? 1.74 -20.359 17.891 1 97.81 470 PRO B C 1
ATOM 8153 O O . PRO B 1 470 ? 1.116 -19.609 17.141 1 97.81 470 PRO B O 1
ATOM 8156 N N . GLY B 1 471 ? 2.67 -20.016 18.719 1 96.12 471 GLY B N 1
ATOM 8157 C CA . GLY B 1 471 ? 3.029 -18.609 18.844 1 96.12 471 GLY B CA 1
ATOM 8158 C C . GLY B 1 471 ? 4.508 -18.344 18.625 1 96.12 471 GLY B C 1
ATOM 8159 O O . GLY B 1 471 ? 5.184 -19.125 17.953 1 96.12 471 GLY B O 1
ATOM 8160 N N . LYS B 1 472 ? 4.941 -17.25 19.125 1 96.56 472 LYS B N 1
ATOM 8161 C CA . LYS B 1 472 ? 6.316 -16.797 18.969 1 96.56 472 LYS B CA 1
ATOM 8162 C C . LYS B 1 472 ? 7.301 -17.812 19.547 1 96.56 472 LYS B C 1
ATOM 8164 O O . LYS B 1 472 ? 8.375 -18.031 18.984 1 96.56 472 LYS B O 1
ATOM 8169 N N . ALA B 1 473 ? 7.008 -18.406 20.625 1 97.06 473 ALA B N 1
ATOM 8170 C CA . ALA B 1 473 ? 7.887 -19.375 21.281 1 97.06 473 ALA B CA 1
ATOM 8171 C C . ALA B 1 473 ? 8.133 -20.594 20.406 1 97.06 473 ALA B C 1
ATOM 8173 O O . ALA B 1 473 ? 9.258 -21.094 20.328 1 97.06 473 ALA B O 1
ATOM 8174 N N . GLU B 1 474 ? 7.074 -21.062 19.781 1 96.94 474 GLU B N 1
ATOM 8175 C CA . GLU B 1 474 ? 7.211 -22.219 18.891 1 96.94 474 GLU B CA 1
ATOM 8176 C C . GLU B 1 474 ? 8.086 -21.891 17.688 1 96.94 474 GLU B C 1
ATOM 8178 O O . GLU B 1 474 ? 8.867 -22.719 17.234 1 96.94 474 GLU B O 1
ATOM 8183 N N . ILE B 1 475 ? 7.914 -20.672 17.172 1 98 475 ILE B N 1
ATOM 8184 C CA . ILE B 1 475 ? 8.734 -20.219 16.062 1 98 475 ILE B CA 1
ATOM 8185 C C . ILE B 1 475 ? 10.203 -20.203 16.469 1 98 475 ILE B C 1
ATOM 8187 O O . ILE B 1 475 ? 11.062 -20.703 15.734 1 98 475 ILE B O 1
ATOM 8191 N N . ALA B 1 476 ? 10.477 -19.656 17.609 1 97.5 476 ALA B N 1
ATOM 8192 C CA . ALA B 1 476 ? 11.844 -19.578 18.125 1 97.5 476 ALA B CA 1
ATOM 8193 C C . ALA B 1 476 ? 12.438 -20.969 18.344 1 97.5 476 ALA B C 1
ATOM 8195 O O . ALA B 1 476 ? 13.625 -21.188 18.125 1 97.5 476 ALA B O 1
ATOM 8196 N N . GLU B 1 477 ? 11.672 -21.812 18.844 1 97.25 477 GLU B N 1
ATOM 8197 C CA . GLU B 1 477 ? 12.125 -23.188 19.094 1 97.25 477 GLU B CA 1
ATOM 8198 C C . GLU B 1 477 ? 12.547 -23.875 17.812 1 97.25 477 GLU B C 1
ATOM 8200 O O . GLU B 1 477 ? 13.531 -24.625 17.797 1 97.25 477 GLU B O 1
ATOM 8205 N N . VAL B 1 478 ? 11.805 -23.594 16.75 1 96.31 478 VAL B N 1
ATOM 8206 C CA . VAL B 1 478 ? 12.055 -24.281 15.484 1 96.31 478 VAL B CA 1
ATOM 8207 C C . VAL B 1 478 ? 13.18 -23.578 14.727 1 96.31 478 VAL B C 1
ATOM 8209 O O . VAL B 1 478 ? 14.102 -24.234 14.227 1 96.31 478 VAL B O 1
ATOM 8212 N N . GLY B 1 479 ? 13.094 -22.281 14.633 1 96.44 479 GLY B N 1
ATOM 8213 C CA . GLY B 1 479 ? 13.938 -21.578 13.672 1 96.44 479 GLY B CA 1
ATOM 8214 C C . GLY B 1 479 ? 14.859 -20.562 14.32 1 96.44 479 GLY B C 1
ATOM 8215 O O . GLY B 1 479 ? 15.625 -19.891 13.633 1 96.44 479 GLY B O 1
ATOM 8216 N N . GLY B 1 480 ? 14.859 -20.438 15.609 1 95.88 480 GLY B N 1
ATOM 8217 C CA . GLY B 1 480 ? 15.664 -19.422 16.266 1 95.88 480 GLY B CA 1
ATOM 8218 C C . GLY B 1 480 ? 15.406 -18.016 15.719 1 95.88 480 GLY B C 1
ATOM 8219 O O . GLY B 1 480 ? 14.273 -17.688 15.383 1 95.88 480 GLY B O 1
ATOM 8220 N N . ASP B 1 481 ? 16.453 -17.234 15.586 1 95.12 481 ASP B N 1
ATOM 8221 C CA . ASP B 1 481 ? 16.328 -15.852 15.156 1 95.12 481 ASP B CA 1
ATOM 8222 C C . ASP B 1 481 ? 15.914 -15.766 13.688 1 95.12 481 ASP B C 1
ATOM 8224 O O . ASP B 1 481 ? 15.164 -14.875 13.305 1 95.12 481 ASP B O 1
ATOM 8228 N N . ALA B 1 482 ? 16.406 -16.719 12.977 1 95.62 482 ALA B N 1
ATOM 8229 C CA . ALA B 1 482 ? 16.062 -16.703 11.562 1 95.62 482 ALA B CA 1
ATOM 8230 C C . ALA B 1 482 ? 14.57 -16.906 11.352 1 95.62 482 ALA B C 1
ATOM 8232 O O . ALA B 1 482 ? 13.953 -16.234 10.516 1 95.62 482 ALA B O 1
ATOM 8233 N N . GLY B 1 483 ? 14 -17.859 12.117 1 97.44 483 GLY B N 1
ATOM 8234 C CA . GLY B 1 483 ? 12.562 -18.078 12.055 1 97.44 483 GLY B CA 1
ATOM 8235 C C . GLY B 1 483 ? 11.766 -16.875 12.516 1 97.44 483 GLY B C 1
ATOM 8236 O O . GLY B 1 483 ? 10.758 -16.516 11.906 1 97.44 483 GLY B O 1
ATOM 8237 N N . LEU B 1 484 ? 12.242 -16.25 13.555 1 97.88 484 LEU B N 1
ATOM 8238 C CA . LEU B 1 484 ? 11.586 -15.055 14.078 1 97.88 484 LEU B CA 1
ATOM 8239 C C . LEU B 1 484 ? 11.656 -13.906 13.078 1 97.88 484 LEU B C 1
ATOM 8241 O O . LEU B 1 484 ? 10.664 -13.203 12.867 1 97.88 484 LEU B O 1
ATOM 8245 N N . ARG B 1 485 ? 12.789 -13.734 12.469 1 97.06 485 ARG B N 1
ATOM 8246 C CA . ARG B 1 485 ? 12.969 -12.672 11.477 1 97.06 485 ARG B CA 1
ATOM 8247 C C . ARG B 1 485 ? 12.078 -12.898 10.266 1 97.06 485 ARG B C 1
ATOM 8249 O O . ARG B 1 485 ? 11.484 -11.953 9.742 1 97.06 485 ARG B O 1
ATOM 8256 N N . ALA B 1 486 ? 11.922 -14.133 9.844 1 97.94 486 ALA B N 1
ATOM 8257 C CA . ALA B 1 486 ? 11.086 -14.453 8.688 1 97.94 486 ALA B CA 1
ATOM 8258 C C . ALA B 1 486 ? 9.633 -14.07 8.945 1 97.94 486 ALA B C 1
ATOM 8260 O O . ALA B 1 486 ? 8.883 -13.789 8.008 1 97.94 486 ALA B O 1
ATOM 8261 N N . MET B 1 487 ? 9.297 -13.992 10.234 1 97.69 487 MET B N 1
ATOM 8262 C CA . MET B 1 487 ? 7.934 -13.648 10.633 1 97.69 487 MET B CA 1
ATOM 8263 C C . MET B 1 487 ? 7.852 -12.195 11.094 1 97.69 487 MET B C 1
ATOM 8265 O O . MET B 1 487 ? 6.816 -11.758 11.602 1 97.69 487 MET B O 1
ATOM 8269 N N . GLY B 1 488 ? 8.977 -11.453 10.984 1 96 488 GLY B N 1
ATOM 8270 C CA . GLY B 1 488 ? 9.016 -10.055 11.383 1 96 488 GLY B CA 1
ATOM 8271 C C . GLY B 1 488 ? 9.008 -9.859 12.891 1 96 488 GLY B C 1
ATOM 8272 O O . GLY B 1 488 ? 8.609 -8.805 13.383 1 96 488 GLY B O 1
ATOM 8273 N N . LEU B 1 489 ? 9.461 -10.828 13.664 1 96.25 489 LEU B N 1
ATOM 8274 C CA . LEU B 1 489 ? 9.336 -10.812 15.117 1 96.25 489 LEU B CA 1
ATOM 8275 C C . LEU B 1 489 ? 10.672 -10.492 15.773 1 96.25 489 LEU B C 1
ATOM 8277 O O . LEU B 1 489 ? 10.75 -10.367 17 1 96.25 489 LEU B O 1
ATOM 8281 N N . ALA B 1 490 ? 11.742 -10.391 14.992 1 95.19 490 ALA B N 1
ATOM 8282 C CA . ALA B 1 490 ? 13.062 -9.992 15.469 1 95.19 490 ALA B CA 1
ATOM 8283 C C . ALA B 1 490 ? 13.773 -9.117 14.438 1 95.19 490 ALA B C 1
ATOM 8285 O O . ALA B 1 490 ? 13.617 -9.32 13.234 1 95.19 490 ALA B O 1
ATOM 8286 N N . PRO B 1 491 ? 14.547 -8.18 14.898 1 93.94 491 PRO B N 1
ATOM 8287 C CA . PRO B 1 491 ? 15.258 -7.312 13.953 1 93.94 491 PRO B CA 1
ATOM 8288 C C . PRO B 1 491 ? 16.484 -7.988 13.336 1 93.94 491 PRO B C 1
ATOM 8290 O O . PRO B 1 491 ? 17.031 -8.93 13.922 1 93.94 491 PRO B O 1
ATOM 8293 N N . TRP B 1 492 ? 16.828 -7.605 12.148 1 93.56 492 TRP B N 1
ATOM 8294 C CA . TRP B 1 492 ? 18.109 -7.965 11.555 1 93.56 492 TRP B CA 1
ATOM 8295 C C . TRP B 1 492 ? 19.234 -7.113 12.133 1 93.56 492 TRP B C 1
ATOM 8297 O O . TRP B 1 492 ? 19 -5.984 12.578 1 93.56 492 TRP B O 1
ATOM 8307 N N . GLU B 1 493 ? 20.391 -7.645 12.102 1 88.31 493 GLU B N 1
ATOM 8308 C CA . GLU B 1 493 ? 21.531 -6.941 12.68 1 88.31 493 GLU B CA 1
ATOM 8309 C C . GLU B 1 493 ? 22.328 -6.211 11.609 1 88.31 493 GLU B C 1
ATOM 8311 O O . GLU B 1 493 ? 22.625 -6.777 10.555 1 88.31 493 GLU B O 1
ATOM 8316 N N . LEU B 1 494 ? 22.625 -5.023 11.883 1 83.06 494 LEU B N 1
ATOM 8317 C CA . LEU B 1 494 ? 23.438 -4.195 11.008 1 83.06 494 LEU B CA 1
ATOM 8318 C C . LEU B 1 494 ? 24.719 -3.752 11.719 1 83.06 494 LEU B C 1
ATOM 8320 O O . LEU B 1 494 ? 24.781 -3.764 12.953 1 83.06 494 LEU B O 1
ATOM 8324 N N . SER B 1 495 ? 25.703 -3.52 10.883 1 76.31 495 SER B N 1
ATOM 8325 C CA . SER B 1 495 ? 26.906 -2.904 11.438 1 76.31 495 SER B CA 1
ATOM 8326 C C . SER B 1 495 ? 26.578 -1.572 12.109 1 76.31 495 SER B C 1
ATOM 8328 O O . SER B 1 495 ? 25.516 -1.001 11.883 1 76.31 495 SER B O 1
ATOM 8330 N N . ARG B 1 496 ? 27.516 -1.104 12.914 1 68.31 496 ARG B N 1
ATOM 8331 C CA . ARG B 1 496 ? 27.312 0.128 13.672 1 68.31 496 ARG B CA 1
ATOM 8332 C C . ARG B 1 496 ? 27 1.295 12.742 1 68.31 496 ARG B C 1
ATOM 8334 O O . ARG B 1 496 ? 26.156 2.137 13.047 1 68.31 496 ARG B O 1
ATOM 8341 N N . ASP B 1 497 ? 27.734 1.202 11.625 1 64.62 497 ASP B N 1
ATOM 8342 C CA . ASP B 1 497 ? 27.547 2.301 10.68 1 64.62 497 ASP B CA 1
ATOM 8343 C C . ASP B 1 497 ? 26.359 2.039 9.758 1 64.62 497 ASP B C 1
ATOM 8345 O O . ASP B 1 497 ? 26.047 2.861 8.898 1 64.62 497 ASP B O 1
ATOM 8349 N N . GLY B 1 498 ? 25.734 0.899 9.984 1 64.81 498 GLY B N 1
ATOM 8350 C CA . GLY B 1 498 ? 24.547 0.541 9.227 1 64.81 498 GLY B CA 1
ATOM 8351 C C . GLY B 1 498 ? 24.844 0.161 7.789 1 64.81 498 GLY B C 1
ATOM 8352 O O . GLY B 1 498 ? 23.922 -0.066 7 1 64.81 498 GLY B O 1
ATOM 8353 N N . SER B 1 499 ? 26.094 0.047 7.426 1 66.88 499 SER B N 1
ATOM 8354 C CA . SER B 1 499 ? 26.469 -0.119 6.027 1 66.88 499 SER B CA 1
ATOM 8355 C C . SER B 1 499 ? 26.516 -1.593 5.637 1 66.88 499 SER B C 1
ATOM 8357 O O . SER B 1 499 ? 26.5 -1.929 4.449 1 66.88 499 SER B O 1
ATOM 8359 N N . LYS B 1 500 ? 26.547 -2.391 6.719 1 75.12 500 LYS B N 1
ATOM 8360 C CA . LYS B 1 500 ? 26.672 -3.82 6.445 1 75.12 500 LYS B CA 1
ATOM 8361 C C . LYS B 1 500 ? 25.688 -4.629 7.289 1 75.12 500 LYS B C 1
ATOM 8363 O O . LYS B 1 500 ? 25.5 -4.336 8.469 1 75.12 500 LYS B O 1
ATOM 8368 N N . VAL B 1 501 ? 25.078 -5.512 6.562 1 78.38 501 VAL B N 1
ATOM 8369 C CA . VAL B 1 501 ? 24.219 -6.438 7.301 1 78.38 501 VAL B CA 1
ATOM 8370 C C . VAL B 1 501 ? 25.078 -7.453 8.055 1 78.38 501 VAL B C 1
ATOM 8372 O O . VAL B 1 501 ? 25.922 -8.125 7.449 1 78.38 501 VAL B O 1
ATOM 8375 N N . MET B 1 502 ? 24.875 -7.492 9.391 1 77 502 MET B N 1
ATOM 8376 C CA . MET B 1 502 ? 25.672 -8.367 10.234 1 77 502 MET B CA 1
ATOM 8377 C C . MET B 1 502 ? 24.984 -9.711 10.445 1 77 502 MET B C 1
ATOM 8379 O O . MET B 1 502 ? 25.609 -10.695 10.828 1 77 502 MET B O 1
ATOM 8383 N N . THR B 1 503 ? 23.766 -9.664 10.289 1 74.56 503 THR B N 1
ATOM 8384 C CA . THR B 1 503 ? 23.016 -10.906 10.398 1 74.56 503 THR B CA 1
ATOM 8385 C C . THR B 1 503 ? 23.5 -11.922 9.375 1 74.56 503 THR B C 1
ATOM 8387 O O . THR B 1 503 ? 23.578 -11.625 8.18 1 74.56 503 THR B O 1
ATOM 8390 N N . ARG B 1 504 ? 24.125 -13.055 9.969 1 62.84 504 ARG B N 1
ATOM 8391 C CA . ARG B 1 504 ? 24.484 -14.133 9.055 1 62.84 504 ARG B CA 1
ATOM 8392 C C . ARG B 1 504 ? 23.25 -14.875 8.57 1 62.84 504 ARG B C 1
ATOM 8394 O O . ARG B 1 504 ? 22.312 -15.109 9.344 1 62.84 504 ARG B O 1
ATOM 8401 N N . PRO B 1 505 ? 23.266 -14.977 7.332 1 53.88 505 PRO B N 1
ATOM 8402 C CA . PRO B 1 505 ? 22.156 -15.836 6.906 1 53.88 505 PRO B CA 1
ATOM 8403 C C . PRO B 1 505 ? 22.188 -17.203 7.57 1 53.88 505 PRO B C 1
ATOM 8405 O O . PRO B 1 505 ? 23.25 -17.688 7.953 1 53.88 505 PRO B O 1
ATOM 8408 N N . GLY B 1 506 ? 21.328 -17.734 8.344 1 42.47 506 GLY B N 1
ATOM 8409 C CA . GLY B 1 506 ? 21.328 -19 9.078 1 42.47 506 GLY B CA 1
ATOM 8410 C C . GLY B 1 506 ? 22.172 -20.078 8.43 1 42.47 506 GLY B C 1
ATOM 8411 O O . GLY B 1 506 ? 21.938 -20.438 7.273 1 42.47 506 GLY B O 1
ATOM 8412 N N . THR B 1 507 ? 23.531 -20.266 8.875 1 31.55 507 THR B N 1
ATOM 8413 C CA . THR B 1 507 ? 24.391 -21.375 8.469 1 31.55 507 THR B CA 1
ATOM 8414 C C . THR B 1 507 ? 23.766 -22.719 8.836 1 31.55 507 THR B C 1
ATOM 8416 O O . THR B 1 507 ? 22.875 -22.781 9.68 1 31.55 507 THR B O 1
ATOM 8419 N N . ARG B 1 508 ? 24.547 -24.031 8.422 1 28.03 508 ARG B N 1
ATOM 8420 C CA . ARG B 1 508 ? 24.438 -25.469 8.641 1 28.03 508 ARG B CA 1
ATOM 8421 C C . ARG B 1 508 ? 24.266 -25.797 10.125 1 28.03 508 ARG B C 1
ATOM 8423 O O . ARG B 1 508 ? 25.016 -25.297 10.961 1 28.03 508 ARG B O 1
ATOM 8430 N N . ALA B 1 509 ? 23.297 -26.344 10.617 1 29.28 509 ALA B N 1
ATOM 8431 C CA . ALA B 1 509 ? 23.422 -27.062 11.875 1 29.28 509 ALA B CA 1
ATOM 8432 C C . ALA B 1 509 ? 24.531 -28.109 11.789 1 29.28 509 ALA B C 1
ATOM 8434 O O . ALA B 1 509 ? 24.391 -29.125 11.086 1 29.28 509 ALA B O 1
ATOM 8435 N N . GLY B 1 510 ? 25.953 -27.844 11.742 1 24.67 510 GLY B N 1
ATOM 8436 C CA . GLY B 1 510 ? 26.984 -28.844 11.805 1 24.67 510 GLY B CA 1
ATOM 8437 C C . GLY B 1 510 ? 26.719 -29.938 12.828 1 24.67 510 GLY B C 1
ATOM 8438 O O . GLY B 1 510 ? 26.156 -29.656 13.891 1 24.67 510 GLY B O 1
ATOM 8439 N N . THR B 1 511 ? 26.375 -31.234 12.328 1 26.95 511 THR B N 1
ATOM 8440 C CA . THR B 1 511 ? 26.531 -32.375 13.227 1 26.95 511 THR B CA 1
ATOM 8441 C C . THR B 1 511 ? 27.766 -32.219 14.109 1 26.95 511 THR B C 1
ATOM 8443 O O . THR B 1 511 ? 28.828 -31.828 13.625 1 26.95 511 THR B O 1
ATOM 8446 N N . PRO B 1 512 ? 27.641 -32.25 15.406 1 27.92 512 PRO B N 1
ATOM 8447 C CA . PRO B 1 512 ? 28.781 -32.219 16.328 1 27.92 512 PRO B CA 1
ATOM 8448 C C . PRO B 1 512 ? 29.906 -33.156 15.898 1 27.92 512 PRO B C 1
ATOM 8450 O O . PRO B 1 512 ? 29.672 -34.375 15.766 1 27.92 512 PRO B O 1
ATOM 8453 N N . THR B 1 513 ? 30.703 -32.938 14.82 1 25.72 513 THR B N 1
ATOM 8454 C CA . THR B 1 513 ? 31.844 -33.781 14.578 1 25.72 513 THR B CA 1
ATOM 8455 C C . THR B 1 513 ? 32.594 -34.094 15.875 1 25.72 513 THR B C 1
ATOM 8457 O O . THR B 1 513 ? 32.844 -33.156 16.672 1 25.72 513 THR B O 1
ATOM 8460 N N . PRO B 1 514 ? 32.625 -35.375 16.25 1 26.28 514 PRO B N 1
ATOM 8461 C CA . PRO B 1 514 ? 33.375 -35.75 17.453 1 26.28 514 PRO B CA 1
ATOM 8462 C C . PRO B 1 514 ? 34.75 -35.094 17.5 1 26.28 514 PRO B C 1
ATOM 8464 O O . PRO B 1 514 ? 35.312 -34.75 16.453 1 26.28 514 PRO B O 1
ATOM 8467 N N . ASP B 1 515 ? 35.188 -34.688 18.641 1 26.58 515 ASP B N 1
ATOM 8468 C CA . ASP B 1 515 ? 36.438 -34.062 19.094 1 26.58 515 ASP B CA 1
ATOM 8469 C C . ASP B 1 515 ? 37.656 -34.844 18.578 1 26.58 515 ASP B C 1
ATOM 8471 O O . ASP B 1 515 ? 37.969 -35.938 19.062 1 26.58 515 ASP B O 1
ATOM 8475 N N . GLU B 1 516 ? 37.688 -35.125 17.219 1 23.89 516 GLU B N 1
ATOM 8476 C CA . GLU B 1 516 ? 38.875 -35.906 16.969 1 23.89 516 GLU B CA 1
ATOM 8477 C C . GLU B 1 516 ? 40.125 -35.219 17.5 1 23.89 516 GLU B C 1
ATOM 8479 O O . GLU B 1 516 ? 40.25 -34 17.375 1 23.89 516 GLU B O 1
ATOM 8484 N N . PRO B 1 517 ? 40.906 -35.906 18.328 1 26.39 517 PRO B N 1
ATOM 8485 C CA . PRO B 1 517 ? 42.125 -35.438 19 1 26.39 517 PRO B CA 1
ATOM 8486 C C . PRO B 1 517 ? 43.156 -34.844 18.031 1 26.39 517 PRO B C 1
ATOM 8488 O O . PRO B 1 517 ? 43.25 -35.281 16.875 1 26.39 517 PRO B O 1
ATOM 8491 N N . HIS B 1 518 ? 43.312 -33.5 18.125 1 23.23 518 HIS B N 1
ATOM 8492 C CA . HIS B 1 518 ? 44.25 -32.719 17.359 1 23.23 518 HIS B CA 1
ATOM 8493 C C . HIS B 1 518 ? 45.625 -33.375 17.312 1 23.23 518 HIS B C 1
ATOM 8495 O O . HIS B 1 518 ? 46.375 -33.344 18.297 1 23.23 518 HIS B O 1
ATOM 8501 N N . ALA B 1 519 ? 45.625 -34.625 16.75 1 22.02 519 ALA B N 1
ATOM 8502 C CA . ALA B 1 519 ? 46.969 -35.219 16.703 1 22.02 519 ALA B CA 1
ATOM 8503 C C . ALA B 1 519 ? 47.938 -34.281 16 1 22.02 519 ALA B C 1
ATOM 8505 O O . ALA B 1 519 ? 47.594 -33.594 15.047 1 22.02 519 ALA B O 1
ATOM 8506 N N . ASP B 1 520 ? 49.031 -33.938 16.578 1 22.77 520 ASP B N 1
ATOM 8507 C CA . ASP B 1 520 ? 50.188 -33.094 16.422 1 22.77 520 ASP B CA 1
ATOM 8508 C C . ASP B 1 520 ? 50.969 -33.406 15.141 1 22.77 520 ASP B C 1
ATOM 8510 O O . ASP B 1 520 ? 52.125 -33.094 15.016 1 22.77 520 ASP B O 1
ATOM 8514 N N . MET B 1 521 ? 50.188 -33.781 14.016 1 20.73 521 MET B N 1
ATOM 8515 C CA . MET B 1 521 ? 51.062 -34.375 13.016 1 20.73 521 MET B CA 1
ATOM 8516 C C . MET B 1 521 ? 52.094 -33.344 12.562 1 20.73 521 MET B C 1
ATOM 8518 O O . MET B 1 521 ? 51.781 -32.156 12.383 1 20.73 521 MET B O 1
ATOM 8522 N N . MET B 1 522 ? 53.375 -33.688 12.734 1 22.55 522 MET B N 1
ATOM 8523 C CA . MET B 1 522 ? 54.719 -33.156 12.5 1 22.55 522 MET B CA 1
ATOM 8524 C C . MET B 1 522 ? 54.938 -32.906 11.016 1 22.55 522 MET B C 1
ATOM 8526 O O . MET B 1 522 ? 55.188 -33.844 10.25 1 22.55 522 MET B O 1
ATOM 8530 N N . ASP B 1 523 ? 53.969 -32.188 10.352 1 20.66 523 ASP B N 1
ATOM 8531 C CA . ASP B 1 523 ? 54.094 -32.125 8.898 1 20.66 523 ASP B CA 1
ATOM 8532 C C . ASP B 1 523 ? 55.469 -31.547 8.492 1 20.66 523 ASP B C 1
ATOM 8534 O O . ASP B 1 523 ? 55.906 -30.562 9.062 1 20.66 523 ASP B O 1
ATOM 8538 N N . VAL B 1 524 ? 56.344 -32.438 7.961 1 22.73 524 VAL B N 1
ATOM 8539 C CA . VAL B 1 524 ? 57.625 -32.375 7.305 1 22.73 524 VAL B CA 1
ATOM 8540 C C . VAL B 1 524 ? 57.562 -31.375 6.137 1 22.73 524 VAL B C 1
ATOM 8542 O O . VAL B 1 524 ? 56.594 -31.391 5.371 1 22.73 524 VAL B O 1
ATOM 8545 N N . ASP B 1 525 ? 58.469 -30.328 6.133 1 20.64 525 ASP B N 1
ATOM 8546 C CA . ASP B 1 525 ? 58.719 -29.031 5.496 1 20.64 525 ASP B CA 1
ATOM 8547 C C . ASP B 1 525 ? 59.094 -29.203 4.031 1 20.64 525 ASP B C 1
ATOM 8549 O O . ASP B 1 525 ? 59.562 -28.266 3.393 1 20.64 525 ASP B O 1
ATOM 8553 N N . ASN B 1 526 ? 58.812 -30.422 3.379 1 20.3 526 ASN B N 1
ATOM 8554 C CA . ASN B 1 526 ? 59.688 -30.438 2.211 1 20.3 526 ASN B CA 1
ATOM 8555 C C . ASN B 1 526 ? 59.344 -29.312 1.233 1 20.3 526 ASN B C 1
ATOM 8557 O O . ASN B 1 526 ? 58.156 -29.047 0.993 1 20.3 526 ASN B O 1
ATOM 8561 N N . GLU B 1 527 ? 60.406 -28.5 0.852 1 20.59 527 GLU B N 1
ATOM 8562 C CA . GLU B 1 527 ? 60.656 -27.203 0.24 1 20.59 527 GLU B CA 1
ATOM 8563 C C . GLU B 1 527 ? 60.281 -27.219 -1.244 1 20.59 527 GLU B C 1
ATOM 8565 O O . GLU B 1 527 ? 60.469 -26.219 -1.939 1 20.59 527 GLU B O 1
ATOM 8570 N N . ARG B 1 528 ? 59.969 -28.391 -1.855 1 21.81 528 ARG B N 1
ATOM 8571 C CA . ARG B 1 528 ? 60.344 -28.266 -3.262 1 21.81 528 ARG B CA 1
ATOM 8572 C C . ARG B 1 528 ? 59.5 -27.219 -3.965 1 21.81 528 ARG B C 1
ATOM 8574 O O . ARG B 1 528 ? 58.281 -27.188 -3.781 1 21.81 528 ARG B O 1
ATOM 8581 N N . GLY B 1 529 ? 60.094 -26.156 -4.391 1 20.83 529 GLY B N 1
ATOM 8582 C CA . GLY B 1 529 ? 59.75 -24.828 -4.895 1 20.83 529 GLY B CA 1
ATOM 8583 C C . GLY B 1 529 ? 59.031 -24.859 -6.223 1 20.83 529 GLY B C 1
ATOM 8584 O O . GLY B 1 529 ? 58.875 -23.844 -6.887 1 20.83 529 GLY B O 1
ATOM 8585 N N . SER B 1 530 ? 58.5 -26.078 -6.703 1 21.45 530 SER B N 1
ATOM 8586 C CA . SER B 1 530 ? 58.25 -25.938 -8.133 1 21.45 530 SER B CA 1
ATOM 8587 C C . SER B 1 530 ? 57.25 -24.828 -8.422 1 21.45 530 SER B C 1
ATOM 8589 O O . SER B 1 530 ? 56.344 -24.578 -7.609 1 21.45 530 SER B O 1
ATOM 8591 N N . ASN B 1 531 ? 57.688 -23.906 -9.258 1 21.56 531 ASN B N 1
ATOM 8592 C CA . ASN B 1 531 ? 57.156 -22.656 -9.805 1 21.56 531 ASN B CA 1
ATOM 8593 C C . ASN B 1 531 ? 55.844 -22.844 -10.516 1 21.56 531 ASN B C 1
ATOM 8595 O O . ASN B 1 531 ? 55.438 -22.031 -11.352 1 21.56 531 ASN B O 1
ATOM 8599 N N . GLN B 1 532 ? 55.125 -23.969 -10.273 1 19.98 532 GLN B N 1
ATOM 8600 C CA . GLN B 1 532 ? 54.031 -24.031 -11.234 1 19.98 532 GLN B CA 1
ATOM 8601 C C . GLN B 1 532 ? 53.125 -22.828 -11.109 1 19.98 532 GLN B C 1
ATOM 8603 O O . GLN B 1 532 ? 52.812 -22.391 -9.992 1 19.98 532 GLN B O 1
ATOM 8608 N N . GLU B 1 533 ? 53 -22.109 -12.266 1 23.2 533 GLU B N 1
ATOM 8609 C CA . GLU B 1 533 ? 52.156 -20.984 -12.586 1 23.2 533 GLU B CA 1
ATOM 8610 C C . GLU B 1 533 ? 50.719 -21.234 -12.172 1 23.2 533 GLU B C 1
ATOM 8612 O O . GLU B 1 533 ? 50.094 -22.203 -12.641 1 23.2 533 GLU B O 1
ATOM 8617 N N . LYS B 1 534 ? 50.406 -20.938 -10.898 1 22.27 534 LYS B N 1
ATOM 8618 C CA . LYS B 1 534 ? 49.062 -21.078 -10.312 1 22.27 534 LYS B CA 1
ATOM 8619 C C . LYS B 1 534 ? 48.031 -20.297 -11.102 1 22.27 534 LYS B C 1
ATOM 8621 O O . LYS B 1 534 ? 48.062 -19.062 -11.117 1 22.27 534 LYS B O 1
ATOM 8626 N N . THR B 1 535 ? 47.75 -20.844 -12.273 1 22.61 535 THR B N 1
ATOM 8627 C CA . THR B 1 535 ? 46.562 -20.281 -12.875 1 22.61 535 THR B CA 1
ATOM 8628 C C . THR B 1 535 ? 45.438 -20.156 -11.836 1 22.61 535 THR B C 1
ATOM 8630 O O . THR B 1 535 ? 45.031 -21.156 -11.258 1 22.61 535 THR B O 1
ATOM 8633 N N . ALA B 1 536 ? 45.469 -19.031 -11.156 1 23.28 536 ALA B N 1
ATOM 8634 C CA . ALA B 1 536 ? 44.5 -18.656 -10.133 1 23.28 536 ALA B CA 1
ATOM 8635 C C . ALA B 1 536 ? 43.062 -18.875 -10.617 1 23.28 536 ALA B C 1
ATOM 8637 O O . ALA B 1 536 ? 42.625 -18.219 -11.547 1 23.28 536 ALA B O 1
ATOM 8638 N N . GLU B 1 537 ? 42.688 -20.109 -10.781 1 21.88 537 GLU B N 1
ATOM 8639 C CA . GLU B 1 537 ? 41.281 -20.359 -10.953 1 21.88 537 GLU B CA 1
ATOM 8640 C C . GLU B 1 537 ? 40.438 -19.5 -10 1 21.88 537 GLU B C 1
ATOM 8642 O O . GLU B 1 537 ? 40.594 -19.609 -8.781 1 21.88 537 GLU B O 1
ATOM 8647 N N . ARG B 1 538 ? 40.281 -18.203 -10.406 1 27.69 538 ARG B N 1
ATOM 8648 C CA . ARG B 1 538 ? 39.344 -17.359 -9.648 1 27.69 538 ARG B CA 1
ATOM 8649 C C . ARG B 1 538 ? 38.125 -18.156 -9.219 1 27.69 538 ARG B C 1
ATOM 8651 O O . ARG B 1 538 ? 37.375 -18.672 -10.062 1 27.69 538 ARG B O 1
ATOM 8658 N N . GLY B 1 539 ? 38.219 -18.906 -8.18 1 24.89 539 GLY B N 1
ATOM 8659 C CA . GLY B 1 539 ? 37.125 -19.578 -7.508 1 24.89 539 GLY B CA 1
ATOM 8660 C C . GLY B 1 539 ? 35.844 -18.75 -7.477 1 24.89 539 GLY B C 1
ATOM 8661 O O . GLY B 1 539 ? 35.875 -17.547 -7.773 1 24.89 539 GLY B O 1
ATOM 8662 N N . PRO B 1 540 ? 34.688 -19.328 -7.465 1 27.75 540 PRO B N 1
ATOM 8663 C CA . PRO B 1 540 ? 33.375 -18.641 -7.438 1 27.75 540 PRO B CA 1
ATOM 8664 C C . PRO B 1 540 ? 33.375 -17.484 -6.453 1 27.75 540 PRO B C 1
ATOM 8666 O O . PRO B 1 540 ? 33.812 -17.625 -5.312 1 27.75 540 PRO B O 1
ATOM 8669 N N . ARG B 1 541 ? 33.688 -16.234 -6.883 1 30.36 541 ARG B N 1
ATOM 8670 C CA . ARG B 1 541 ? 33.5 -15.016 -6.09 1 30.36 541 ARG B CA 1
ATOM 8671 C C . ARG B 1 541 ? 32.375 -15.172 -5.07 1 30.36 541 ARG B C 1
ATOM 8673 O O . ARG B 1 541 ? 31.281 -15.594 -5.422 1 30.36 541 ARG B O 1
ATOM 8680 N N . GLU B 1 542 ? 32.562 -15.477 -3.871 1 33.5 542 GLU B N 1
ATOM 8681 C CA . GLU B 1 542 ? 31.672 -15.312 -2.732 1 33.5 542 GLU B CA 1
ATOM 8682 C C . GLU B 1 542 ? 30.766 -14.094 -2.908 1 33.5 542 GLU B C 1
ATOM 8684 O O . GLU B 1 542 ? 31.219 -12.953 -2.736 1 33.5 542 GLU B O 1
ATOM 8689 N N . ARG B 1 543 ? 29.938 -13.953 -3.756 1 39.69 543 ARG B N 1
ATOM 8690 C CA . ARG B 1 543 ? 28.984 -12.875 -4.02 1 39.69 543 ARG B CA 1
ATOM 8691 C C . ARG B 1 543 ? 28.297 -12.43 -2.738 1 39.69 543 ARG B C 1
ATOM 8693 O O . ARG B 1 543 ? 27.094 -12.164 -2.734 1 39.69 543 ARG B O 1
ATOM 8700 N N . GLY B 1 544 ? 28.641 -12.883 -1.481 1 39.72 544 GLY B N 1
ATOM 8701 C CA . GLY B 1 544 ? 27.938 -12.68 -0.224 1 39.72 544 GLY B CA 1
ATOM 8702 C C . GLY B 1 544 ? 27.906 -11.227 0.212 1 39.72 544 GLY B C 1
ATOM 8703 O O . GLY B 1 544 ? 27.5 -10.922 1.338 1 39.72 544 GLY B O 1
ATOM 8704 N N . SER B 1 545 ? 28.797 -10.422 -0.094 1 46.22 545 SER B N 1
ATOM 8705 C CA . SER B 1 545 ? 28.875 -9.211 0.716 1 46.22 545 SER B CA 1
ATOM 8706 C C . SER B 1 545 ? 27.672 -8.305 0.459 1 46.22 545 SER B C 1
ATOM 8708 O O . SER B 1 545 ? 27.297 -8.07 -0.692 1 46.22 545 SER B O 1
ATOM 8710 N N . GLY B 1 546 ? 26.734 -8.203 1.408 1 57.28 546 GLY B N 1
ATOM 8711 C CA . GLY B 1 546 ? 25.562 -7.324 1.44 1 57.28 546 GLY B CA 1
ATOM 8712 C C . GLY B 1 546 ? 25.828 -5.973 0.806 1 57.28 546 GLY B C 1
ATOM 8713 O O . GLY B 1 546 ? 26.766 -5.27 1.188 1 57.28 546 GLY B O 1
ATOM 8714 N N . THR B 1 547 ? 25.266 -5.742 -0.331 1 70.12 547 THR B N 1
ATOM 8715 C CA . THR B 1 547 ? 25.344 -4.473 -1.046 1 70.12 547 THR B CA 1
ATOM 8716 C C . THR B 1 547 ? 24.75 -3.346 -0.206 1 70.12 547 THR B C 1
ATOM 8718 O O . THR B 1 547 ? 24.125 -3.598 0.825 1 70.12 547 THR B O 1
ATOM 8721 N N . GLU B 1 548 ? 25.25 -2.209 -0.351 1 74.12 548 GLU B N 1
ATOM 8722 C CA . GLU B 1 548 ? 24.656 -1.021 0.262 1 74.12 548 GLU B CA 1
ATOM 8723 C C . GLU B 1 548 ? 23.141 -1.017 0.118 1 74.12 548 GLU B C 1
ATOM 8725 O O . GLU B 1 548 ? 22.422 -0.602 1.032 1 74.12 548 GLU B O 1
ATOM 8730 N N . GLY B 1 549 ? 22.703 -1.612 -0.994 1 78.25 549 GLY B N 1
ATOM 8731 C CA . GLY B 1 549 ? 21.266 -1.714 -1.213 1 78.25 549 GLY B CA 1
ATOM 8732 C C . GLY B 1 549 ? 20.578 -2.672 -0.256 1 78.25 549 GLY B C 1
ATOM 8733 O O . GLY B 1 549 ? 19.5 -2.377 0.259 1 78.25 549 GLY B O 1
ATOM 8734 N N . GLU B 1 550 ? 21.234 -3.705 0.002 1 84.5 550 GLU B N 1
ATOM 8735 C CA . GLU B 1 550 ? 20.688 -4.684 0.944 1 84.5 550 GLU B CA 1
ATOM 8736 C C . GLU B 1 550 ? 20.641 -4.117 2.361 1 84.5 550 GLU B C 1
ATOM 8738 O O . GLU B 1 550 ? 19.672 -4.316 3.084 1 84.5 550 GLU B O 1
ATOM 8743 N N . ALA B 1 551 ? 21.703 -3.49 2.76 1 84 551 ALA B N 1
ATOM 8744 C CA . ALA B 1 551 ? 21.75 -2.883 4.086 1 84 551 ALA B CA 1
ATOM 8745 C C . ALA B 1 551 ? 20.641 -1.855 4.262 1 84 551 ALA B C 1
ATOM 8747 O O . ALA B 1 551 ? 20.031 -1.756 5.332 1 84 551 ALA B O 1
ATOM 8748 N N . GLU B 1 552 ? 20.406 -1.16 3.258 1 82.69 552 GLU B N 1
ATOM 8749 C CA . GLU B 1 552 ? 19.359 -0.149 3.311 1 82.69 552 GLU B CA 1
ATOM 8750 C C . GLU B 1 552 ? 17.984 -0.79 3.477 1 82.69 552 GLU B C 1
ATOM 8752 O O . GLU B 1 552 ? 17.156 -0.307 4.254 1 82.69 552 GLU B O 1
ATOM 8757 N N . VAL B 1 553 ? 17.703 -1.814 2.748 1 88.31 553 VAL B N 1
ATOM 8758 C CA . VAL B 1 553 ? 16.422 -2.5 2.846 1 88.31 553 VAL B CA 1
ATOM 8759 C C . VAL B 1 553 ? 16.266 -3.09 4.246 1 88.31 553 VAL B C 1
ATOM 8761 O O . VAL B 1 553 ? 15.172 -3.045 4.82 1 88.31 553 VAL B O 1
ATOM 8764 N N . VAL B 1 554 ? 17.312 -3.607 4.73 1 90.25 554 VAL B N 1
ATOM 8765 C CA . VAL B 1 554 ? 17.281 -4.203 6.062 1 90.25 554 VAL B CA 1
ATOM 8766 C C . VAL B 1 554 ? 17.016 -3.121 7.105 1 90.25 554 VAL B C 1
ATOM 8768 O O . VAL B 1 554 ? 16.234 -3.322 8.039 1 90.25 554 VAL B O 1
ATOM 8771 N N . ARG B 1 555 ? 17.688 -2.049 7.012 1 86.81 555 ARG B N 1
ATOM 8772 C CA . ARG B 1 555 ? 17.469 -0.928 7.922 1 86.81 555 ARG B CA 1
ATOM 8773 C C . ARG B 1 555 ? 16.016 -0.468 7.875 1 86.81 555 ARG B C 1
ATOM 8775 O O . ARG B 1 555 ? 15.391 -0.266 8.914 1 86.81 555 ARG B O 1
ATOM 8782 N N . LEU B 1 556 ? 15.508 -0.282 6.707 1 86.94 556 LEU B N 1
ATOM 8783 C CA . LEU B 1 556 ? 14.125 0.134 6.523 1 86.94 556 LEU B CA 1
ATOM 8784 C C . LEU B 1 556 ? 13.164 -0.881 7.141 1 86.94 556 LEU B C 1
ATOM 8786 O O . LEU B 1 556 ? 12.188 -0.503 7.789 1 86.94 556 LEU B O 1
ATOM 8790 N N . ALA B 1 557 ? 13.453 -2.129 6.855 1 92.38 557 ALA B N 1
ATOM 8791 C CA . ALA B 1 557 ? 12.602 -3.182 7.414 1 92.38 557 ALA B CA 1
ATOM 8792 C C . ALA B 1 557 ? 12.594 -3.129 8.938 1 92.38 557 ALA B C 1
ATOM 8794 O O . ALA B 1 557 ? 11.547 -3.295 9.562 1 92.38 557 ALA B O 1
ATOM 8795 N N . ASN B 1 558 ? 13.773 -2.9 9.523 1 91.44 558 ASN B N 1
ATOM 8796 C CA . ASN B 1 558 ? 13.852 -2.756 10.977 1 91.44 558 ASN B CA 1
ATOM 8797 C C . ASN B 1 558 ? 13.008 -1.588 11.469 1 91.44 558 ASN B C 1
ATOM 8799 O O . ASN B 1 558 ? 12.297 -1.709 12.469 1 91.44 558 ASN B O 1
ATOM 8803 N N . ILE B 1 559 ? 13.078 -0.49 10.805 1 86.94 559 ILE B N 1
ATOM 8804 C CA . ILE B 1 559 ? 12.312 0.691 11.195 1 86.94 559 ILE B CA 1
ATOM 8805 C C . ILE B 1 559 ? 10.82 0.402 11.062 1 86.94 559 ILE B C 1
ATOM 8807 O O . ILE B 1 559 ? 10.039 0.732 11.961 1 86.94 559 ILE B O 1
ATOM 8811 N N . ILE B 1 560 ? 10.414 -0.214 10.008 1 89.19 560 ILE B N 1
ATOM 8812 C CA . ILE B 1 560 ? 9.016 -0.505 9.703 1 89.19 560 ILE B CA 1
ATOM 8813 C C . ILE B 1 560 ? 8.453 -1.478 10.734 1 89.19 560 ILE B C 1
ATOM 8815 O O . ILE B 1 560 ? 7.34 -1.294 11.227 1 89.19 560 ILE B O 1
ATOM 8819 N N . LEU B 1 561 ? 9.188 -2.514 11.055 1 91.38 561 LEU B N 1
ATOM 8820 C CA . LEU B 1 561 ? 8.695 -3.6 11.891 1 91.38 561 LEU B CA 1
ATOM 8821 C C . LEU B 1 561 ? 8.828 -3.242 13.367 1 91.38 561 LEU B C 1
ATOM 8823 O O . LEU B 1 561 ? 8.094 -3.777 14.211 1 91.38 561 LEU B O 1
ATOM 8827 N N . PHE B 1 562 ? 9.781 -2.357 13.648 1 87.81 562 PHE B N 1
ATOM 8828 C CA . PHE B 1 562 ? 10.023 -1.957 15.031 1 87.81 562 PHE B CA 1
ATOM 8829 C C . PHE B 1 562 ? 10.109 -0.44 15.141 1 87.81 562 PHE B C 1
ATOM 8831 O O . PHE B 1 562 ? 11.148 0.098 15.539 1 87.81 562 PHE B O 1
ATOM 8838 N N . PRO B 1 563 ? 9.031 0.184 14.922 1 77.38 563 PRO B N 1
ATOM 8839 C CA . PRO B 1 563 ? 9.031 1.646 14.844 1 77.38 563 PRO B CA 1
ATOM 8840 C C . PRO B 1 563 ? 9.383 2.309 16.172 1 77.38 563 PRO B C 1
ATOM 8842 O O . PRO B 1 563 ? 9.781 3.477 16.203 1 77.38 563 PRO B O 1
ATOM 8845 N N . ASP B 1 564 ? 9.289 1.595 17.25 1 74.5 564 ASP B N 1
ATOM 8846 C CA . ASP B 1 564 ? 9.594 2.16 18.562 1 74.5 564 ASP B CA 1
ATOM 8847 C C . ASP B 1 564 ? 11.078 2.053 18.875 1 74.5 564 ASP B C 1
ATOM 8849 O O . ASP B 1 564 ? 11.555 2.596 19.875 1 74.5 564 ASP B O 1
ATOM 8853 N N . ARG B 1 565 ? 11.766 1.314 18.016 1 79.94 565 ARG B N 1
ATOM 8854 C CA . ARG B 1 565 ? 13.211 1.186 18.188 1 79.94 565 ARG B CA 1
ATOM 8855 C C . ARG B 1 565 ? 13.953 2.307 17.469 1 79.94 565 ARG B C 1
ATOM 8857 O O . ARG B 1 565 ? 14.359 2.146 16.328 1 79.94 565 ARG B O 1
ATOM 8864 N N . TYR B 1 566 ? 14.305 3.285 18.156 1 71.88 566 TYR B N 1
ATOM 8865 C CA . TYR B 1 566 ? 14.852 4.512 17.594 1 71.88 566 TYR B CA 1
ATOM 8866 C C . TYR B 1 566 ? 16.312 4.332 17.219 1 71.88 566 TYR B C 1
ATOM 8868 O O . TYR B 1 566 ? 16.859 5.105 16.422 1 71.88 566 TYR B O 1
ATOM 8876 N N . ASP B 1 567 ? 16.969 3.363 17.781 1 75.56 567 ASP B N 1
ATOM 8877 C CA . ASP B 1 567 ? 18.359 3.09 17.453 1 75.56 567 ASP B CA 1
ATOM 8878 C C . ASP B 1 567 ? 18.516 2.674 15.992 1 75.56 567 ASP B C 1
ATOM 8880 O O . ASP B 1 567 ? 19.625 2.727 15.438 1 75.56 567 ASP B O 1
ATOM 8884 N N . PHE B 1 568 ? 17.484 2.307 15.383 1 77.38 568 PHE B N 1
ATOM 8885 C CA . PHE B 1 568 ? 17.578 1.888 13.984 1 77.38 568 PHE B CA 1
ATOM 8886 C C . PHE B 1 568 ? 17.703 3.096 13.062 1 77.38 568 PHE B C 1
ATOM 8888 O O . PHE B 1 568 ? 18.141 2.963 11.914 1 77.38 568 PHE B O 1
ATOM 8895 N N . TYR B 1 569 ? 17.297 4.18 13.484 1 67.62 569 TYR B N 1
ATOM 8896 C CA . TYR B 1 569 ? 17.344 5.281 12.531 1 67.62 569 TYR B CA 1
ATOM 8897 C C . TYR B 1 569 ? 18.062 6.488 13.125 1 67.62 569 TYR B C 1
ATOM 8899 O O . TYR B 1 569 ? 18.328 7.469 12.422 1 67.62 569 TYR B O 1
ATOM 8907 N N . ILE B 1 570 ? 18.297 6.449 14.445 1 63.56 570 ILE B N 1
ATOM 8908 C CA . ILE B 1 570 ? 19.125 7.484 15.047 1 63.56 570 ILE B CA 1
ATOM 8909 C C . ILE B 1 570 ? 20.547 6.945 15.289 1 63.56 570 ILE B C 1
ATOM 8911 O O . ILE B 1 570 ? 20.719 5.91 15.938 1 63.56 570 ILE B O 1
ATOM 8915 N N . PRO B 1 571 ? 21.5 7.426 14.469 1 54.81 571 PRO B N 1
ATOM 8916 C CA . PRO B 1 571 ? 22.859 6.93 14.695 1 54.81 571 PRO B CA 1
ATOM 8917 C C . PRO B 1 571 ? 23.312 7.078 16.141 1 54.81 571 PRO B C 1
ATOM 8919 O O . PRO B 1 571 ? 22.922 8.031 16.828 1 54.81 571 PRO B O 1
ATOM 8922 N N . THR B 1 572 ? 23.641 5.98 16.891 1 50.22 572 THR B N 1
ATOM 8923 C CA . THR B 1 572 ? 24.266 6.086 18.203 1 50.22 572 THR B CA 1
ATOM 8924 C C . THR B 1 572 ? 25.594 6.844 18.125 1 50.22 572 THR B C 1
ATOM 8926 O O . THR B 1 572 ? 26.312 6.738 17.125 1 50.22 572 THR B O 1
#

Sequence (1144 aa):
MEPPVQSFYGSEPIPLPTRFANIKRRLIQGREAAIADSWRRLLAALKAEIQHIQSRGADLIPTIHFSDIDDPAKVAPFEQDLKRYGVALVRGVVSQTQTETWIRQTREYITRNRDHIKPTIPQDPTCFELFWTPAQIAIRAHPSVLRVQKWAMTFWETKGTDADISRVATRFPISYADRLRIHDSSIMGSNAAPQLLNGNSAADNLTTSAASTLIAQVDNGSLERWEPDGYGRGGAYEAIFRGDWEDFDPWDPSGRINVTQDLYNGAGSCSIFRMFQGILALTSGEPASIRVLPCPKLAVAYFLLRPFFSPKTTPPPTSGYDEEGASPETIAEWDAFLDPDNWTFDEEQSTIIHGAVPGHAQRITELWHPHLRLRRSLVEVPTLQAGDYVLWHCDQAYSIMTTAPSKPGTPKPDHPAPSMLMYTPACPLTQTNALFLARQRKAFMQGQPGPDFDSAGSAIGSEAPHEGRPGKAEIAEVGGDAGLRAMGLAPWELSRDGSKVMTRPGTRAGTPTPDEPHADMMDVDNERGSNQEKTAERGPRERGSGTEGEAEVVRLANIILFPDRYDFYIPTMEPPVQSFYGSEPIPLPTRFANIKRRLIQGREAAIADSWRRLLAALKAEIQHIQSRGADLIPTIHFSDIDDPAKVAPFEQDLKRYGVALVRGVVSQTQTETWIRQTREYITRNRDHIKPTIPQDPTCFELFWTPAQIAIRAHPSVLRVQKWAMTFWETKGTDADISRVATRFPISYADRLRIHDSSIMGSNAAPQLLNGNSAADNLTTSAASTLIAQVDNGSLERWEPDGYGRGGAYEAIFRGDWEDFDPWDPSGRINVTQDLYNGAGSCSIFRMFQGILALTSGEPASIRVLPCPKLAVAYFLLRPFFSPKTTPPPTSGYDEEGASPETIAEWDAFLDPDNWTFDEEQSTIIHGAVPGHAQRITELWHPHLRLRRSLVEVPTLQAGDYVLWHCDQAYSIMTTAPSKPGTPKPDHPAPSMLMYTPACPLTQTNALFLARQRKAFMQGQPGPDFDSAGSAIGSEAPHEGRPGKAEIAEVGGDAGLRAMGLAPWELSRDGSKVMTRPGTRAGTPTPDEPHADMMDVDNERGSNQEKTAERGPRERGSGTEGEAEVVRLANIILFPDRYDFYIPT